Protein 1VBG (pdb70)

Organism: Zea mays (NCBI:txid4577)

InterPro domains:
  IPR000121 PEP-utilising enzyme, C-terminal [PF02896] (592-945)
  IPR002192 Pyruvate phosphate dikinase, AMP/ATP-binding [PF01326] (93-128)
  IPR002192 Pyruvate phosphate dikinase, AMP/ATP-binding [PF01326] (139-366)
  IPR002192 Pyruvate phosphate dikinase, AMP/ATP-binding [PF01326] (374-430)
  IPR008279 PEP-utilising enzyme, mobile domain [PF00391] (497-577)
  IPR010121 Pyruvate, phosphate dikinase [PIRSF000853] (74-945)
  IPR010121 Pyruvate, phosphate dikinase [PTHR22931] (71-945)
  IPR010121 Pyruvate, phosphate dikinase [TIGR01828] (74-945)
  IPR013815 ATP-grasp fold, subdomain 1 [G3DSA:3.30.1490.20] (77-317)
  IPR015813 Pyruvate/Phosphoenolpyruvate kinase-like domain superfamily [SSF51621] (593-945)
  IPR018274 PEP-utilising enzyme, active site [PS00370] (524-535)
  IPR023151 PEP-utilising enzyme, conserved site [PS00742] (837-855)
  IPR036637 Phosphohistidine domain superfamily [SSF52009] (461-585)
  IPR040442 Pyruvate kinase-like domain superfamily [G3DSA:3.20.20.60] (606-946)

Sequence (874 aa):
KKRVFHFGKGKSEGNKTMKELLGGKGANLAEMASIGLSVPPGFTVSTEACQQYQDAGCALPAGLWAEIVDGLQWVEEYMGATLGDPQRPLLLSVRSGAAVSMPGMMDTVLNLGLNDEVAAGLAAKSGERFAYDSFRRFLDMFGNVVMDIPRSLFEEKLEHMKESKGLKNDTDLTASDLKELVGQYKEVYLSAKGEPFPSDPKKQLELAVLAVFNSWESPRAKKYRSINQITGLRGTAVNVQCMVFGNMGNTSGTGVLFTRNPNTGEKKLYGEFLVNAQGEDVVAGIRTPEDLDAMKNLMPQAYDELVENCNILESHYKEMQDIEFTVQENRLWMLQCRTGKRTGKSAVKIAVDMVNEGLVEPRSAIKMVEPGHLDQLLHPQFENPSAYKDQVIATGLPASPGAAVGQVVFTAEDAEAWHSQGKAAILVRAETSPEDVGGMHAAVGILTERGGMTSHAAVVARGWGKCCVSGCSGIRVNDAEKLVTIGGHVLREGEWLSLNGSTGEVILGKQPLLSSPPPPAALLSSGGDLGTFMAWVDDVRKLKVLANADTPDDALTARNNGAQGIGLCRTEHMFFASDERIKAVRQMIMAPTLELRQQALDRLLPYQRSDFEGIFRAMDGLPVTIRLLDPPLHEFLPEGNIEDIVSELCAETGANQEDALARIEKLSEVNPMLGFRGCRLGISYPELTEMQARAIFEAAIAMTNQGVQVFPEIMVPLVGTPQELGHQVTLIRQVAEKVFANVGKTIGYKVGTMIEIPRAALVADEIAEQAEFFSFGTNDLTQMTFGYSRDDVGKFIPVYLAQGILQHDPFEVLDQRGVGELVKFATERGRKARPNLKVGICGEHGGEPSSVAFFAKAGLDYVSCSPFRVPIARLAAAQVLV

Solvent-accessible surface area: 37405 Å² total; per-residue (Å²): 110,159,23,4,20,27,4,0,84,49,110,34,41,5,64,114,105,44,43,64,51,2,0,32,106,1,3,56,22,3,27,6,0,68,41,21,0,1,1,2,0,0,1,1,0,0,0,22,0,1,28,67,6,41,126,55,62,63,47,53,16,99,45,0,70,66,42,0,45,100,4,3,47,66,2,24,83,66,50,59,14,67,16,28,34,48,167,42,39,4,6,2,5,0,74,11,14,7,35,87,91,21,41,28,32,17,58,45,0,82,16,0,0,0,17,76,120,0,0,53,17,3,19,88,102,12,7,24,162,35,0,28,23,7,1,15,107,5,0,26,75,0,0,44,37,22,16,114,0,71,137,72,53,0,84,113,58,21,62,53,19,8,86,103,74,66,43,105,56,58,89,87,28,71,32,74,36,10,106,106,0,6,31,44,3,57,92,5,0,92,102,48,94,66,98,88,12,20,65,77,10,80,95,0,0,49,43,0,0,36,15,0,0,65,12,15,74,23,91,164,0,98,118,68,40,93,120,79,101,58,92,70,31,115,1,0,0,0,4,1,28,5,33,12,9,0,18,26,22,109,47,0,0,20,12,56,1,27,6,1,22,12,78,63,0,87,117,128,36,97,28,74,1,7,27,38,8,37,47,86,25,62,137,55,69,105,106,117,35,96,79,14,69,18,0,98,109,58,0,71,70,0,34,86,39,0,48,108,3,3,82,53,0,14,55,63,61,82,24,0,8,11,2,78,2,4,0,27,80,81,125,0,9,1,73,83,24,124,83,2,139,25,43,0,82,0,0,4,53,0,0,2,24,0,28,112,76,64,40,17,97,47,120,37,0,0,99,19,0,101,35,48,20,0,26,73,53,25,19,79,52,13,88,79,62,82,71,6,73,146,74,39,24,18,95,9,66,49,1,1,43,0,5,2,21,0,37,0,0,8,38,4,117,38,0,78,50,53,116,85,136,74,125,31,0,0,0,0,74,30,88,9,46,84,138,13,54,35,0,0,80,10,1,57,0,0,0,1,18,144,34,30,89,114,24,56,1,0,73,32,0,93,35,60,13,34,5,0,0,0,22,1,107,41,8,189,42,50,71,98,116,82,30,0,36,0,43,71,83,74,2,140,75,20,73,92,0,0,0,12,0,56,67,0,40,0,0,63,26,117,23,85,69,43,92,131,91,173,76,48,26,60,51,53,0,14,58,42,0,54,115,32,23,168,6,120,0,14,0,14,4,22,53,54,105,33,0,90,44,0,86,125,22,27,6,59,0,1,1,1,0,64,0,8,80,5,5,74,67,46,106,110,39,29,86,0,2,26,50,14,13,9,16,106,70,131,132,77,67,88,104,5,1,67,83,2,11,63,36,0,66,68,19,0,36,7,0,3,128,16,1,52,29,39,44,1,5,0,19,5,15,15,4,1,22,42,84,1,16,12,132,58,54,74,117,88,21,20,71,69,0,29,92,34,36,66,20,79,68,71,79,0,71,50,92,15,110,109,32,71,60,142,99,59,46,83,21,85,31,3,1,73,2,5,47,63,75,45,41,12,2,70,15,3,0,105,0,0,0,34,0,0,3,36,3,34,99,128,64,16,109,12,99,1,24,0,0,0,0,5,0,6,37,20,132,37,0,13,76,1,7,72,17,0,91,81,14,2,111,127,6,17,78,123,68,68,84,96,22,58,47,82,0,0,0,6,0,2,20,36,124,0,0,104,25,0,48,76,0,0,120,66,0,44,3,0,0,0,5,1,44,38,0,0,19,41,51,59,66,21,35,88,143,72,10,53,166,66,10,82,78,69,71,91,128,64,103,25,108,100,31,3,2,88,33,6,36,86,189,26,0,0,85,36,0,85,65,0,4,101,91,0,60,160,47,62,109,106,2,82,0,0,0,5,16,84,2,0,2,37,34,48,0,0,24,21,0,21,164,22,35,11,47,22,0,0,1,25,15,57,90,0,4,2,0,22,0,6,1,0,42,36,86,45

Foldseek 3Di:
DPFKWKFAFCDIPAELPPCLWQNNVRRVRRHLNNLGAGAFIWMKGTLLQLLQCVVVVVHRDPPSLVVRVVGVVVSCVVQVADQQDLQRHWFKKKDKHFSDDFPLFQDIQTRQRDDDRNLVSCCVQLRLFVSLVSLLVNLLNLCCQLVVQDSCLLVVLVCVLCVVVPDDQCVPADSVSSVVSSVSSQVSCCVVVVDGDPNRSSVSVVSSQSSRSVSCPGPRRVCCCVVVPDDDRSGMMMIMGIDADQQRDQQKWKWKWKCADQEAQHRHTFIWIWGNHDPVCVVSVNGDTDTCVVCCVSQVLQVVSVNVSQCSCCLVVVAIKIFIWIGHRSHIHTDDIDHDHHALNSQLNNLLVCCVVVSDPLLVSLVSHALRRVLLLLAKDFDDPVVQVVQWQFFFALLFAHKFKFWEFAALVVLLVQLVVVGAYEHEYQADDLVSLNSLVSHQEYEHQDDHSPGPSSVSCNLQSGGYQYNTNQKDQDPPQQWMQHNNDIGHTGAMWMGGSRGSTIGHHGGHMDGRDCDPSNVVSLVSLLVQFQAAEAAAEAALVQLLLLVVLPHQEHPEHEPVVLQSNDPVSLLLLLLLLLPPDPVSVVVSLVVNLCSLLVRLLSNLQSNQPHAYEYEAWFFQSLVSFDDDDPVVSLVVSCVSHVDDSVSSSVSNVVSDDDDRLPDCGFLNVCLVVVSSLLSNLLSNLVSCVVNVVVVGHYAYEYEGEDDQDLVSLQSSLVSSVVSQVVNCVVVVHHDDYFYAYEPQALNCLVPLLSNLVRHLEYEYAQLNNVCNQVVNDPVPCVVCVVVCCVVVVDVDDCNQEPPCVTSVVSVLSSVVSSCVNPVNYAYEYEENLLLHLVSLLSCLVSDHNYYYGRSSSRSSSSSSSNSSSD

Radius of gyration: 34.54 Å; Cα contacts (8 Å, |Δi|>4): 1899; chains: 1; bounding box: 52×74×103 Å

Secondary structure (DSSP, 8-state):
--SEEEEETTEESS-TT-TTTTHHHHHHHHHHHHTT--PPPEEEE-HHHHHHHHHTTS-PPTTHHHHHHHHHHHHHHHHT-BTT-SSSB--EEEE---SS--TTPPPPEEEET--HHHHHHHHHHH-HHHHHHHHHHHHHHHHHHTS---HHHHHHHHHHHHHHHT-SSGGG--HHHHHHHHHHHHHHHHHHHSS-----HHHHHHHHHHHHHHHTT-HHHHHHHHTTT--------EEEEE---S-SSTT-EEEEEESS-TTT--SS-EEEEEESS-HHHHHHTS---EETHHHHHH-HHHHHHHHHHHHHHHHHH-S-EEEEEEEETTEEEEEEEEEPP--HHHHHHHHHHHHHTTSS-HHHHGGGS-HHHHHHTTS--BS-GGGGTTTEEEE-EEEE-SEEEEEEESSHHHHHHHHHTT--EEEEES---TTSHHHHHHSSEEEESS--TTSHHHHHHHHTT--EEE--TTEEEEGGGTEEEETTEEEETT-EEEEETTTTEEEES---B-PPP-S-HHHHHHHHHHHH--SEEEEE-SSHHHHHHHHHTT--SEEEEEHHHHHTT-HHHHHHHHHHHH-SSHHHHHHHHHHHHHHHHHHHHHHHHHTTTSEEEEEP--S-GGGGS--S-HHHHHHHHHHHH---HHHHHHHHHHH--S-GGGSS-THHHHHHSHHHHHHHHHHHHHHHHHHHTTT---EEEEEE-S--SHHHHHHHHHHHHHHHHHHHHHHT-----EEEEEE-SHHHHHTHHHHTTT-SEEEE-HHHHHHHHHT--TTTGGGTHHHHHHTTS-SS-TTTS--TTTHHHHHHHHHHHHHHHSTT-EEEEESGGGGSHHHHHHHHHTT-SEEEE-GGGHHHHHHHHHHTT-

CATH classification: 3.30.1490.20 (+5 more: 1.20.80.30, 3.30.470.20, 1.10.189.10)

GO terms:
  GO:0005737 cytoplasm (C, EXP)
  GO:0050242 pyruvate, phosphate dikinase activity (F, EXP)

Nearest PDB structures (foldseek):
  1vbg-assembly1_A-2  TM=1.001E+00  e=0.000E+00  Zea mays
  1vbh-assembly1_A-2  TM=9.942E-01  e=0.000E+00  Zea mays
  5jvj-assembly1_A  TM=9.453E-01  e=0.000E+00  Flaveria trinervia
  5jvl-assembly2_C  TM=8.495E-01  e=0.000E+00  Flaveria trinervia
  5jvl-assembly1_D  TM=8.069E-01  e=0.000E+00  Flaveria trinervia

Structure (mmCIF, N/CA/C/O backbone):
data_1VBG
#
_entry.id   1VBG
#
_cell.length_a   108.157
_cell.length_b   100.222
_cell.length_c   108.406
_cell.angle_alpha   90.00
_cell.angle_beta   96.53
_cell.angle_gamma   90.00
#
_symmetry.space_group_name_H-M   'C 1 2 1'
#
loop_
_entity.id
_entity.type
_entity.pdbx_description
1 polymer 'pyruvate,orthophosphate dikinase'
2 non-polymer 'MAGNESIUM ION'
3 non-polymer 'SULFATE ION'
4 water water
#
loop_
_atom_site.group_PDB
_atom_site.id
_atom_site.type_symbol
_atom_site.label_atom_id
_atom_site.label_alt_id
_atom_site.label_comp_id
_atom_site.label_asym_id
_atom_site.label_entity_id
_atom_site.label_seq_id
_atom_site.pdbx_PDB_ins_code
_atom_site.Cartn_x
_atom_site.Cartn_y
_atom_site.Cartn_z
_atom_site.occupancy
_atom_site.B_iso_or_equiv
_atom_site.auth_seq_id
_atom_site.auth_comp_id
_atom_site.auth_asym_id
_atom_site.auth_atom_id
_atom_site.pdbx_PDB_model_num
ATOM 1 N N . LYS A 1 3 ? 15.672 6.089 48.567 1.00 64.24 3 LYS A N 1
ATOM 2 C CA . LYS A 1 3 ? 14.716 7.167 48.957 1.00 63.33 3 LYS A CA 1
ATOM 3 C C . LYS A 1 3 ? 13.846 7.452 47.746 1.00 62.22 3 LYS A C 1
ATOM 4 O O . LYS A 1 3 ? 14.365 7.756 46.675 1.00 63.82 3 LYS A O 1
ATOM 10 N N . LYS A 1 4 ? 12.529 7.375 47.912 1.00 61.00 4 LYS A N 1
ATOM 11 C CA . LYS A 1 4 ? 11.632 7.596 46.787 1.00 58.70 4 LYS A CA 1
ATOM 12 C C . LYS A 1 4 ? 10.895 8.934 46.767 1.00 55.84 4 LYS A C 1
ATOM 13 O O . LYS A 1 4 ? 10.437 9.370 45.709 1.00 54.38 4 LYS A O 1
ATOM 19 N N . ARG A 1 5 ? 10.773 9.588 47.916 1.00 52.94 5 ARG A N 1
ATOM 20 C CA . ARG A 1 5 ? 10.085 10.874 47.953 1.00 52.02 5 ARG A CA 1
ATOM 21 C C . ARG A 1 5 ? 10.942 11.980 48.577 1.00 51.03 5 ARG A C 1
ATOM 22 O O . ARG A 1 5 ? 10.612 13.160 48.470 1.00 49.99 5 ARG A O 1
ATOM 30 N N . VAL A 1 6 ? 12.042 11.588 49.218 1.00 50.71 6 VAL A N 1
ATOM 31 C CA . VAL A 1 6 ? 12.972 12.525 49.863 1.00 50.92 6 VAL A CA 1
ATOM 32 C C . VAL A 1 6 ? 14.400 12.115 49.523 1.00 51.16 6 VAL A C 1
ATOM 33 O O . VAL A 1 6 ? 14.797 10.976 49.769 1.00 50.80 6 VAL A O 1
ATOM 37 N N . PHE A 1 7 ? 15.174 13.050 48.978 1.00 51.19 7 PHE A N 1
ATOM 38 C CA . PHE A 1 7 ? 16.551 12.772 48.579 1.00 50.84 7 PHE A CA 1
ATOM 39 C C . PHE A 1 7 ? 17.533 13.744 49.223 1.00 51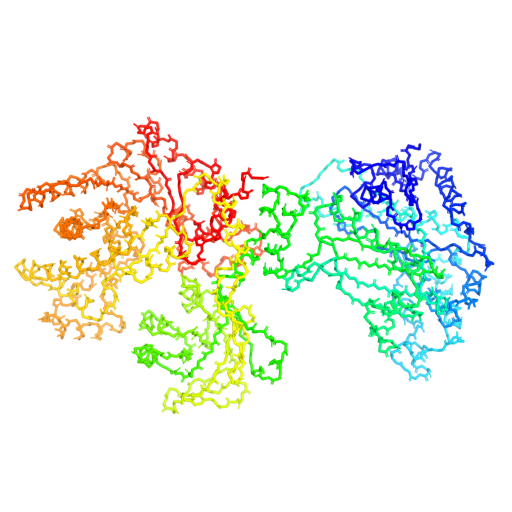.97 7 PHE A C 1
ATOM 40 O O . PHE A 1 7 ? 17.478 14.949 48.961 1.00 52.57 7 PHE A O 1
ATOM 48 N N . HIS A 1 8 ? 18.443 13.233 50.046 1.00 51.16 8 HIS A N 1
ATOM 49 C CA . HIS A 1 8 ? 19.406 14.117 50.685 1.00 51.62 8 HIS A CA 1
ATOM 50 C C . HIS A 1 8 ? 20.594 14.389 49.766 1.00 50.55 8 HIS A C 1
ATOM 51 O O . HIS A 1 8 ? 20.721 13.784 48.699 1.00 49.94 8 HIS A O 1
ATOM 58 N N . PHE A 1 9 ? 21.453 15.314 50.175 1.00 50.31 9 PHE A N 1
ATOM 59 C CA . PHE A 1 9 ? 22.621 15.673 49.384 1.00 46.34 9 PHE A CA 1
ATOM 60 C C . PHE A 1 9 ? 23.623 16.436 50.232 1.00 46.81 9 PHE A C 1
ATOM 61 O O . PHE A 1 9 ? 23.253 17.108 51.195 1.00 46.46 9 PHE A O 1
ATOM 69 N N . GLY A 1 10 ? 24.893 16.315 49.861 1.00 46.46 10 GLY A N 1
ATOM 70 C CA . GLY A 1 10 ? 25.967 16.979 50.569 1.00 45.11 10 GLY A CA 1
ATOM 71 C C . GLY A 1 10 ? 27.222 16.893 49.725 1.00 47.02 10 GLY A C 1
ATOM 72 O O . GLY A 1 10 ? 27.188 16.354 48.622 1.00 44.40 10 GLY A O 1
ATOM 73 N N . LYS A 1 11 ? 28.328 17.421 50.239 1.00 48.61 11 LYS A N 1
ATOM 74 C CA . LYS A 1 11 ? 29.602 17.408 49.525 1.00 51.70 11 LYS A CA 1
ATOM 75 C C . LYS A 1 11 ? 30.034 15.992 49.139 1.00 53.78 11 LYS A C 1
ATOM 76 O O . LYS A 1 11 ? 30.508 15.222 49.979 1.00 57.21 11 LYS A O 1
ATOM 82 N N . GLY A 1 12 ? 29.862 15.653 47.866 1.00 54.53 12 GLY A N 1
ATOM 83 C CA . GLY A 1 12 ? 30.246 14.337 47.386 1.00 56.44 12 GLY A CA 1
ATOM 84 C C . GLY A 1 12 ? 29.195 13.265 47.613 1.00 59.56 12 GLY A C 1
ATOM 85 O O . GLY A 1 12 ? 29.442 12.081 47.366 1.00 60.34 12 GLY A O 1
ATOM 86 N N . LYS A 1 13 ? 28.019 13.676 48.082 1.00 60.40 13 LYS A N 1
ATOM 87 C CA . LYS A 1 13 ? 26.934 12.739 48.350 1.00 59.85 13 LYS A CA 1
ATOM 88 C C . LYS A 1 13 ? 25.579 13.282 47.903 1.00 59.53 13 LYS A C 1
ATOM 89 O O . LYS A 1 13 ? 25.239 14.432 48.178 1.00 60.08 13 LYS A O 1
ATOM 95 N N . SER A 1 14 ? 24.808 12.454 47.206 1.00 60.14 14 SER A N 1
ATOM 96 C CA . SER A 1 14 ? 23.479 12.852 46.754 1.00 60.08 14 SER A CA 1
ATOM 97 C C . SER A 1 14 ? 22.695 11.626 46.316 1.00 60.30 14 SER A C 1
ATOM 98 O O . SER A 1 14 ? 23.242 10.720 45.692 1.00 61.00 14 SER A O 1
ATOM 101 N N . GLU A 1 15 ? 21.409 11.596 46.641 1.00 60.85 15 GLU A N 1
ATOM 102 C CA . GLU A 1 15 ? 20.586 10.460 46.261 1.00 62.87 15 GLU A CA 1
ATOM 103 C C . GLU A 1 15 ? 20.074 10.634 44.844 1.00 60.08 15 GLU A C 1
ATOM 104 O O . GLU A 1 15 ? 19.920 9.659 44.108 1.00 59.41 15 GLU A O 1
ATOM 106 N N . GLY A 1 16 ? 19.806 11.880 44.468 1.00 58.16 16 GLY A N 1
ATOM 107 C CA . GLY A 1 16 ? 19.322 12.148 43.128 1.00 55.18 16 GLY A CA 1
ATOM 108 C C . GLY A 1 16 ? 20.464 12.599 42.240 1.00 53.61 16 GLY A C 1
ATOM 109 O O . GLY A 1 16 ? 21.594 12.762 42.713 1.00 52.28 16 GLY A O 1
ATOM 110 N N . ASN A 1 17 ? 20.177 12.804 40.958 1.00 53.11 17 ASN A N 1
ATOM 111 C CA . ASN A 1 17 ? 21.189 13.248 40.010 1.00 53.99 17 ASN A CA 1
ATOM 112 C C . ASN A 1 17 ? 20.674 14.393 39.133 1.00 53.48 17 ASN A C 1
ATOM 113 O O . ASN A 1 17 ? 19.485 14.720 39.145 1.00 54.51 17 ASN A O 1
ATOM 118 N N . LYS A 1 18 ? 21.582 14.991 38.370 1.00 53.69 18 LYS A N 1
ATOM 119 C CA . LYS A 1 18 ? 21.268 16.122 37.498 1.00 53.37 18 LYS A CA 1
ATOM 120 C C . LYS A 1 18 ? 20.126 15.943 36.497 1.00 54.03 18 LYS A C 1
ATOM 121 O O . LYS A 1 18 ? 19.560 16.932 36.033 1.00 52.61 18 LYS A O 1
ATOM 127 N N . THR A 1 19 ? 19.783 14.700 36.164 1.00 54.81 19 THR A N 1
ATOM 128 C CA . THR A 1 19 ? 18.726 14.442 35.180 1.00 53.74 19 THR A CA 1
ATOM 129 C C . THR A 1 19 ? 17.294 14.339 35.720 1.00 55.95 19 THR A C 1
ATOM 130 O O . THR A 1 19 ? 16.349 14.169 34.945 1.00 57.16 19 THR A O 1
ATOM 134 N N . MET A 1 20 ? 17.122 14.442 37.034 1.00 54.56 20 MET A N 1
ATOM 135 C CA . MET A 1 20 ? 15.791 14.327 37.618 1.00 54.45 20 MET A CA 1
ATOM 136 C C . MET A 1 20 ? 15.072 15.657 37.809 1.00 55.71 20 MET A C 1
ATOM 137 O O . MET A 1 20 ? 14.601 15.964 38.905 1.00 56.37 20 MET A O 1
ATOM 142 N N . LYS A 1 21 ? 14.972 16.433 36.733 1.00 56.84 21 LYS A N 1
ATOM 143 C CA . LYS A 1 21 ? 14.316 17.738 36.776 1.00 58.18 21 LYS A CA 1
ATOM 144 C C . LYS A 1 21 ? 12.824 17.604 37.065 1.00 57.47 21 LYS A C 1
ATOM 145 O O . LYS A 1 21 ? 12.214 18.486 37.674 1.00 55.53 21 LYS A O 1
ATOM 147 N N . GLU A 1 22 ? 12.248 16.493 36.621 1.00 58.65 22 GLU A N 1
ATOM 148 C CA . GLU A 1 22 ? 10.830 16.216 36.818 1.00 60.54 22 GLU A CA 1
ATOM 149 C C . GLU A 1 22 ? 10.472 16.028 38.290 1.00 59.08 22 GLU A C 1
ATOM 150 O O . GLU A 1 22 ? 9.588 16.710 38.809 1.00 57.23 22 GLU A O 1
ATOM 153 N N . LEU A 1 23 ? 11.158 15.098 38.950 1.00 55.85 23 LEU A N 1
ATOM 154 C CA . LEU A 1 23 ? 10.908 14.803 40.355 1.00 56.66 23 LEU A CA 1
ATOM 155 C C . LEU A 1 23 ? 11.501 15.818 41.320 1.00 57.16 23 LEU A C 1
ATOM 156 O O . LEU A 1 23 ? 10.783 16.424 42.116 1.00 56.89 23 LEU A O 1
ATOM 161 N N . LEU A 1 24 ? 12.819 15.986 41.250 1.00 57.31 24 LEU A N 1
ATOM 162 C CA . LEU A 1 24 ? 13.536 16.904 42.131 1.00 57.11 24 LEU A CA 1
ATOM 163 C C . LEU A 1 24 ? 13.302 18.375 41.782 1.00 57.24 24 LEU A C 1
ATOM 164 O O . LEU A 1 24 ? 13.436 19.254 42.634 1.00 59.11 24 LEU A O 1
ATOM 169 N N . GLY A 1 25 ? 12.942 18.641 40.533 1.00 58.11 25 GLY A N 1
ATOM 170 C CA . GLY A 1 25 ? 12.727 20.016 40.122 1.00 54.85 25 GLY A CA 1
ATOM 171 C C . GLY A 1 25 ? 14.053 20.591 39.673 1.00 53.94 25 GLY A C 1
ATOM 172 O O . GLY A 1 25 ? 15.108 20.023 39.965 1.00 54.48 25 GLY A O 1
ATOM 173 N N . GLY A 1 26 ? 14.004 21.715 38.965 1.00 52.55 26 GLY A N 1
ATOM 174 C CA . GLY A 1 26 ? 15.224 22.336 38.476 1.00 50.63 26 GLY A CA 1
ATOM 175 C C . GLY A 1 26 ? 16.266 22.569 39.554 1.00 51.06 26 GLY A C 1
ATOM 176 O O . GLY A 1 26 ? 17.410 22.120 39.441 1.00 48.95 26 GLY A O 1
ATOM 177 N N . LYS A 1 27 ? 15.863 23.269 40.610 1.00 51.37 27 LYS A N 1
ATOM 178 C CA . LYS A 1 27 ? 16.754 23.581 41.722 1.00 51.09 27 LYS A CA 1
ATOM 179 C C . LYS A 1 27 ? 17.208 22.309 42.446 1.00 49.38 27 LYS A C 1
ATOM 180 O O . LYS A 1 27 ? 18.390 22.146 42.759 1.00 49.94 27 LYS A O 1
ATOM 186 N N . GLY A 1 28 ? 16.266 21.408 42.700 1.00 47.00 28 GLY A N 1
ATOM 187 C CA . GLY A 1 28 ? 16.602 20.165 43.369 1.00 45.30 28 GLY A CA 1
ATOM 188 C C . GLY A 1 28 ? 17.577 19.322 42.568 1.00 43.49 28 GLY A C 1
ATOM 189 O O . GLY A 1 28 ? 18.513 18.759 43.128 1.00 41.98 28 GLY A O 1
ATOM 190 N N . ALA A 1 29 ? 17.363 19.230 41.257 1.00 41.94 29 ALA A N 1
ATOM 191 C CA . ALA A 1 29 ? 18.250 18.444 40.396 1.00 43.15 29 ALA A CA 1
ATOM 192 C C . ALA A 1 29 ? 19.645 19.078 40.323 1.00 42.29 29 ALA A C 1
ATOM 193 O O . ALA A 1 29 ? 20.662 18.371 40.339 1.00 39.91 29 ALA A O 1
ATOM 195 N N . ASN A 1 30 ? 19.693 20.407 40.253 1.00 41.99 30 ASN A N 1
ATOM 196 C CA . ASN A 1 30 ? 20.976 21.104 40.197 1.00 44.37 30 ASN A CA 1
ATOM 197 C C . ASN A 1 30 ? 21.763 20.955 41.506 1.00 42.03 30 ASN A C 1
ATOM 198 O O . ASN A 1 30 ? 22.998 20.911 41.493 1.00 39.70 30 ASN A O 1
ATOM 203 N N . LEU A 1 31 ? 21.048 20.891 42.629 1.00 42.53 31 LEU A N 1
ATOM 204 C CA . LEU A 1 31 ? 21.683 20.713 43.931 1.00 42.63 31 LEU A CA 1
ATOM 205 C C . LEU A 1 31 ? 22.345 19.334 43.936 1.00 42.55 31 LEU A C 1
ATOM 206 O O . LEU A 1 31 ? 23.505 19.188 44.333 1.00 45.39 31 LEU A O 1
ATOM 211 N N . ALA A 1 32 ? 21.601 18.329 43.481 1.00 41.07 32 ALA A N 1
ATOM 212 C CA . ALA A 1 32 ? 22.108 16.962 43.408 1.00 38.79 32 ALA A CA 1
ATOM 213 C C . ALA A 1 32 ? 23.357 16.954 42.541 1.00 40.79 32 ALA A C 1
ATOM 214 O O . ALA A 1 32 ? 24.354 16.297 42.868 1.00 42.76 32 ALA A O 1
ATOM 216 N N . GLU A 1 33 ? 23.293 17.695 41.434 1.00 40.32 33 GLU A N 1
ATOM 217 C CA . GLU A 1 33 ? 24.409 17.780 40.500 1.00 39.05 33 GLU A CA 1
ATOM 218 C C . GLU A 1 33 ? 25.596 18.453 41.163 1.00 36.49 33 GLU A C 1
ATOM 219 O O . GLU A 1 33 ? 26.723 17.965 41.085 1.00 36.64 33 GLU A O 1
ATOM 225 N N . MET A 1 34 ? 25.344 19.569 41.835 1.00 37.74 34 MET A N 1
ATOM 226 C CA . MET A 1 34 ? 26.424 20.278 42.493 1.00 39.15 34 MET A CA 1
ATOM 227 C C . MET A 1 34 ? 27.096 19.391 43.534 1.00 41.28 34 MET A C 1
ATOM 228 O O . MET A 1 34 ? 28.324 19.310 43.604 1.00 42.35 34 MET A O 1
ATOM 233 N N . ALA A 1 35 ? 26.280 18.724 44.342 1.00 41.81 35 ALA A N 1
ATOM 234 C CA . ALA A 1 35 ? 26.790 17.858 45.394 1.00 45.58 35 ALA A CA 1
ATOM 235 C C . ALA A 1 35 ? 27.500 16.639 44.817 1.00 47.45 35 ALA A C 1
ATOM 236 O O . ALA A 1 35 ? 28.511 16.172 45.351 1.00 44.36 35 ALA A O 1
ATOM 238 N N . SER A 1 36 ? 26.971 16.146 43.706 1.00 49.69 36 SER A N 1
ATOM 239 C CA . SER A 1 36 ? 27.513 14.966 43.051 1.00 51.15 36 SER A CA 1
ATOM 240 C C . SER A 1 36 ? 28.915 15.130 42.473 1.00 49.62 36 SER A C 1
ATOM 241 O O . SER A 1 36 ? 29.622 14.143 42.305 1.00 52.74 36 SER A O 1
ATOM 244 N N . ILE A 1 37 ? 29.315 16.363 42.166 1.00 49.12 37 ILE A N 1
ATOM 245 C CA . ILE A 1 37 ? 30.639 16.612 41.598 1.00 45.90 37 ILE A CA 1
ATOM 246 C C . ILE A 1 37 ? 31.678 17.006 42.638 1.00 44.14 37 ILE A C 1
ATOM 247 O O . ILE A 1 37 ? 32.825 17.288 42.294 1.00 45.63 37 ILE A O 1
ATOM 252 N N . GLY A 1 38 ? 31.278 17.047 43.903 1.00 42.46 38 GLY A N 1
ATOM 253 C CA . GLY A 1 38 ? 32.230 17.382 44.947 1.00 42.12 38 GLY A CA 1
ATOM 254 C C . GLY A 1 38 ? 32.217 18.801 45.469 1.00 41.61 38 GLY A C 1
ATOM 255 O O . GLY A 1 38 ? 33.153 19.214 46.155 1.00 45.59 38 GLY A O 1
ATOM 256 N N . LEU A 1 39 ? 31.172 19.560 45.164 1.00 42.72 39 LEU A N 1
ATOM 257 C CA . LEU A 1 39 ? 31.107 20.937 45.639 1.00 41.81 39 LEU A CA 1
ATOM 258 C C . LEU A 1 39 ? 30.732 20.988 47.120 1.00 41.09 39 LEU A C 1
ATOM 259 O O . LEU A 1 39 ? 29.931 20.189 47.600 1.00 42.18 39 LEU A O 1
ATOM 264 N N . SER A 1 40 ? 31.321 21.941 47.832 1.00 40.70 40 SER A N 1
ATOM 265 C CA . SER A 1 40 ? 31.095 22.115 49.256 1.00 36.12 40 SER A CA 1
ATOM 266 C C . SER A 1 40 ? 29.766 22.785 49.575 1.00 34.80 40 SER A C 1
ATOM 267 O O . SER A 1 40 ? 29.731 23.855 50.198 1.00 34.62 40 SER A O 1
ATOM 270 N N . VAL A 1 41 ? 28.675 22.152 49.159 1.00 34.45 41 VAL A N 1
ATOM 271 C CA . VAL A 1 41 ? 27.352 22.703 49.412 1.00 38.19 41 VAL A CA 1
ATOM 272 C C . VAL A 1 41 ? 26.812 22.246 50.764 1.00 42.13 41 VAL A C 1
ATOM 273 O O . VAL A 1 41 ? 26.951 21.080 51.140 1.00 44.28 41 VAL A O 1
ATOM 277 N N . PRO A 1 42 ? 26.202 23.165 51.527 1.00 41.81 42 PRO A N 1
ATOM 278 C CA . PRO A 1 42 ? 25.661 22.757 52.827 1.00 41.73 42 PRO A CA 1
ATOM 279 C C . PRO A 1 42 ? 24.691 21.599 52.602 1.00 40.64 42 PRO A C 1
ATOM 280 O O . PRO A 1 42 ? 23.989 21.569 51.598 1.00 43.68 42 PRO A O 1
ATOM 284 N N . PRO A 1 43 ? 24.654 20.622 53.523 1.00 41.67 43 PRO A N 1
ATOM 285 C CA . PRO A 1 43 ? 23.760 19.463 53.406 1.00 40.55 43 PRO A CA 1
ATOM 286 C C . PRO A 1 43 ? 22.271 19.780 53.518 1.00 40.05 43 PRO A C 1
ATOM 287 O O . PRO A 1 43 ? 21.870 20.723 54.202 1.00 43.29 43 PRO A O 1
ATOM 291 N N . GLY A 1 44 ? 21.461 18.976 52.836 1.00 39.10 44 GLY A N 1
ATOM 292 C CA . GLY A 1 44 ? 20.021 19.155 52.855 1.00 38.54 44 GLY A CA 1
ATOM 293 C C . GLY A 1 44 ? 19.345 17.989 52.166 1.00 40.93 44 GLY A C 1
ATOM 294 O O . GLY A 1 44 ? 19.938 16.920 52.013 1.00 42.88 44 GLY A O 1
ATOM 295 N N . PHE A 1 45 ? 18.098 18.175 51.754 1.00 41.17 45 PHE A N 1
ATOM 296 C CA . PHE A 1 45 ? 17.383 17.114 51.055 1.00 44.00 45 PHE A CA 1
ATOM 297 C C . PHE A 1 45 ? 16.238 17.706 50.246 1.00 44.54 45 PHE A C 1
ATOM 298 O O . PHE A 1 45 ? 15.821 18.836 50.495 1.00 48.01 45 PHE A O 1
ATOM 306 N N . THR A 1 46 ? 15.738 16.944 49.281 1.00 43.86 46 THR A N 1
ATOM 307 C CA . THR A 1 46 ? 14.642 17.398 48.430 1.00 47.60 46 THR A CA 1
ATOM 308 C C . THR A 1 46 ? 13.444 16.439 48.478 1.00 49.11 46 THR A C 1
ATOM 309 O O . THR A 1 46 ? 13.611 15.216 48.385 1.00 51.36 46 THR A O 1
ATOM 313 N N . VAL A 1 47 ? 12.245 17.001 48.632 1.00 47.43 47 VAL A N 1
ATOM 314 C CA . VAL A 1 47 ? 11.020 16.212 48.653 1.00 49.32 47 VAL A CA 1
ATOM 315 C C . VAL A 1 47 ? 10.406 16.334 47.255 1.00 51.97 47 VAL A C 1
ATOM 316 O O . VAL A 1 47 ? 9.964 17.414 46.847 1.00 55.09 47 VAL A O 1
ATOM 320 N N . SER A 1 48 ? 10.404 15.214 46.535 1.00 51.61 48 SER A N 1
ATOM 321 C CA . SER A 1 48 ? 9.910 15.123 45.165 1.00 51.78 48 SER A CA 1
ATOM 322 C C . SER A 1 48 ? 8.604 15.841 44.845 1.00 52.60 48 SER A C 1
ATOM 323 O O . SER A 1 48 ? 7.788 16.115 45.727 1.00 53.70 48 SER A O 1
ATOM 326 N N . THR A 1 49 ? 8.426 16.135 43.558 1.00 53.23 49 THR A N 1
ATOM 327 C CA . THR A 1 49 ? 7.231 16.797 43.046 1.00 53.44 49 THR A CA 1
ATOM 328 C C . THR A 1 49 ? 6.079 15.798 43.088 1.00 54.68 49 THR A C 1
ATOM 329 O O . THR A 1 49 ? 4.910 16.188 43.046 1.00 51.92 49 THR A O 1
ATOM 333 N N . GLU A 1 50 ? 6.429 14.512 43.148 1.00 56.81 50 GLU A N 1
ATOM 334 C CA . GLU A 1 50 ? 5.442 13.439 43.202 1.00 60.67 50 GLU A CA 1
ATOM 335 C C . GLU A 1 50 ? 4.787 13.478 44.586 1.00 59.18 50 GLU A C 1
ATOM 336 O O . GLU A 1 50 ? 3.600 13.183 44.734 1.00 59.85 50 GLU A O 1
ATOM 338 N N . ALA A 1 51 ? 5.568 13.857 45.595 1.00 57.57 51 ALA A N 1
ATOM 339 C CA . ALA A 1 51 ? 5.057 13.972 46.955 1.00 56.53 51 ALA A CA 1
ATOM 340 C C . ALA A 1 51 ? 4.005 15.093 46.995 1.00 55.75 51 ALA A C 1
ATOM 341 O O . ALA A 1 51 ? 3.012 15.001 47.721 1.00 58.32 51 ALA A O 1
ATOM 343 N N . CYS A 1 52 ? 4.228 16.143 46.206 1.00 53.10 52 CYS A N 1
ATOM 344 C CA . CYS A 1 52 ? 3.299 17.271 46.139 1.00 54.55 52 CYS A CA 1
ATOM 345 C C . CYS A 1 52 ? 1.985 16.837 45.491 1.00 55.32 52 CYS A C 1
ATOM 346 O O . CYS A 1 52 ? 0.908 17.184 45.968 1.00 56.43 52 CYS A O 1
ATOM 349 N N . GLN A 1 53 ? 2.084 16.077 44.403 1.00 57.03 53 GLN A N 1
ATOM 350 C CA . GLN A 1 53 ? 0.910 15.586 43.690 1.00 60.93 53 GLN A CA 1
ATOM 351 C C . GLN A 1 53 ? 0.078 14.676 44.597 1.00 60.46 53 GLN A C 1
ATOM 352 O O . GLN A 1 53 ? -1.146 14.797 44.653 1.00 61.57 53 GLN A O 1
ATOM 354 N N . GLN A 1 54 ? 0.746 13.761 45.294 1.00 59.52 54 GLN A N 1
ATOM 355 C CA . GLN A 1 54 ? 0.067 12.851 46.216 1.00 59.49 54 GLN A CA 1
ATOM 356 C C . GLN A 1 54 ? -0.645 13.682 47.277 1.00 59.10 54 GLN A C 1
ATOM 357 O O . GLN A 1 54 ? -1.761 13.364 47.702 1.00 60.47 54 GLN A O 1
ATOM 363 N N . TYR A 1 55 ? 0.032 14.743 47.703 1.00 57.29 55 TYR A N 1
ATOM 364 C CA . TYR A 1 55 ? -0.484 15.653 48.709 1.00 56.48 55 TYR A CA 1
ATOM 365 C C . TYR A 1 55 ? -1.794 16.278 48.243 1.00 57.04 55 TYR A C 1
ATOM 366 O O . TYR A 1 55 ? -2.814 16.193 48.928 1.00 56.58 55 TYR A O 1
ATOM 375 N N . GLN A 1 56 ? -1.757 16.898 47.067 1.00 58.83 56 GLN A N 1
ATOM 376 C CA . GLN A 1 56 ? -2.929 17.565 46.502 1.00 63.20 56 GLN A CA 1
ATOM 377 C C . GLN A 1 56 ? -4.111 16.617 46.306 1.00 63.51 56 GLN A C 1
ATOM 378 O O . GLN A 1 56 ? -5.255 16.980 46.586 1.00 63.31 56 GLN A O 1
ATOM 384 N N . ASP A 1 57 ? -3.833 15.408 45.825 1.00 63.80 57 ASP A N 1
ATOM 385 C CA . ASP A 1 57 ? -4.885 14.426 45.589 1.00 64.39 57 ASP A CA 1
ATOM 386 C C . ASP A 1 57 ? -5.509 13.940 46.886 1.00 64.27 57 ASP A C 1
ATOM 387 O O . ASP A 1 57 ? -6.720 13.724 46.951 1.00 65.36 57 ASP A O 1
ATOM 392 N N . ALA A 1 58 ? -4.685 13.761 47.914 1.00 62.06 58 ALA A N 1
ATOM 393 C CA . ALA A 1 58 ? -5.181 13.293 49.201 1.00 62.42 58 ALA A CA 1
ATOM 394 C C . ALA A 1 58 ? -5.898 14.417 49.945 1.00 64.15 58 ALA A C 1
ATOM 395 O O . ALA A 1 58 ? -5.960 14.418 51.177 1.00 63.68 58 ALA A O 1
ATOM 397 N N . GLY A 1 59 ? -6.436 15.371 49.186 1.00 66.41 59 GLY A N 1
ATOM 398 C CA . GLY A 1 59 ? -7.149 16.494 49.773 1.00 69.07 59 GLY A CA 1
ATOM 399 C C . GLY A 1 59 ? -6.220 17.444 50.502 1.00 70.75 59 GLY A C 1
ATOM 400 O O . GLY A 1 59 ? -6.507 17.876 51.625 1.00 70.41 59 GLY A O 1
ATOM 401 N N . CYS A 1 60 ? -5.106 17.773 49.854 1.00 70.78 60 CYS A N 1
ATOM 402 C CA . CYS A 1 60 ? -4.104 18.661 50.433 1.00 70.09 60 CYS A CA 1
ATOM 403 C C . CYS A 1 60 ? -3.681 18.176 51.816 1.00 69.47 60 CYS A C 1
ATOM 404 O O . CYS A 1 60 ? -3.486 18.969 52.739 1.00 72.51 60 CYS A O 1
ATOM 407 N N . ALA A 1 61 ? -3.551 16.862 51.950 1.00 67.87 61 ALA A N 1
ATOM 408 C CA . ALA A 1 61 ? -3.139 16.252 53.205 1.00 67.89 61 ALA A CA 1
ATOM 409 C C . ALA A 1 61 ? -1.801 15.556 52.974 1.00 67.70 61 ALA A C 1
ATOM 410 O O . ALA A 1 61 ? -1.488 15.150 51.852 1.00 69.65 61 ALA A O 1
ATOM 412 N N . LEU A 1 62 ? -1.008 15.419 54.028 1.00 65.74 62 LEU A N 1
ATOM 413 C CA . LEU A 1 62 ? 0.290 14.775 53.897 1.00 64.97 62 LEU A CA 1
ATOM 414 C C . LEU A 1 62 ? 0.111 13.266 53.696 1.00 64.30 62 LEU A C 1
ATOM 415 O O . LEU A 1 62 ? -0.419 12.568 54.563 1.00 65.46 62 LEU A O 1
ATOM 420 N N . PRO A 1 63 ? 0.534 12.750 52.532 1.00 64.03 63 PRO A N 1
ATOM 421 C CA . PRO A 1 63 ? 0.410 11.318 52.235 1.00 64.45 63 PRO A CA 1
ATOM 422 C C . PRO A 1 63 ? 1.169 10.407 53.212 1.00 64.68 63 PRO A C 1
ATOM 423 O O . PRO A 1 63 ? 2.174 10.806 53.810 1.00 62.98 63 PRO A O 1
ATOM 427 N N . ALA A 1 64 ? 0.673 9.181 53.361 1.00 64.06 64 ALA A N 1
ATOM 428 C CA . ALA A 1 64 ? 1.260 8.196 54.267 1.00 63.52 64 ALA A CA 1
ATOM 429 C C . ALA A 1 64 ? 2.747 7.922 54.039 1.00 63.03 64 ALA A C 1
A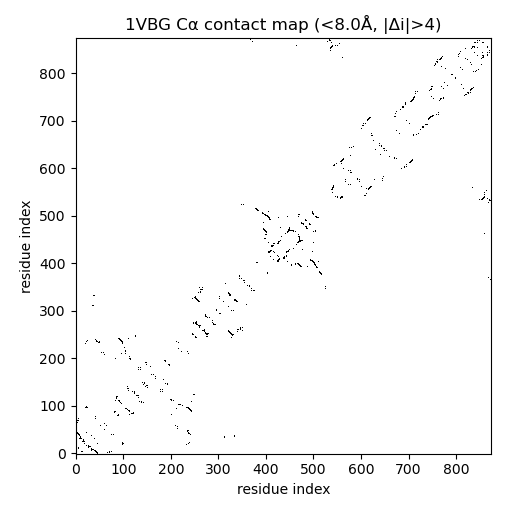TOM 430 O O . ALA A 1 64 ? 3.187 7.736 52.903 1.00 63.75 64 ALA A O 1
ATOM 432 N N . GLY A 1 65 ? 3.507 7.897 55.132 1.00 60.76 65 GLY A N 1
ATOM 433 C CA . GLY A 1 65 ? 4.931 7.619 55.059 1.00 59.90 65 GLY A CA 1
ATOM 434 C C . GLY A 1 65 ? 5.854 8.783 54.735 1.00 60.75 65 GLY A C 1
ATOM 435 O O . GLY A 1 65 ? 7.030 8.772 55.111 1.00 60.76 65 GLY A O 1
ATOM 436 N N . LEU A 1 66 ? 5.338 9.794 54.047 1.00 58.61 66 LEU A N 1
ATOM 437 C CA . LEU A 1 66 ? 6.174 10.925 53.678 1.00 57.65 66 LEU A CA 1
ATOM 438 C C . LEU A 1 66 ? 6.911 11.528 54.877 1.00 56.72 66 LEU A C 1
ATOM 439 O O . LEU A 1 66 ? 8.144 11.587 54.888 1.00 57.50 66 LEU A O 1
ATOM 444 N N . TRP A 1 67 ? 6.163 11.957 55.890 1.00 57.74 67 TRP A N 1
ATOM 445 C CA . TRP A 1 67 ? 6.775 12.568 57.064 1.00 58.20 67 TRP A CA 1
ATOM 446 C C . TRP A 1 67 ? 7.905 11.719 57.628 1.00 56.68 67 TRP A C 1
ATOM 447 O O . TRP A 1 67 ? 8.931 12.246 58.055 1.00 57.18 67 TRP A O 1
ATOM 458 N N . ALA A 1 68 ? 7.711 10.403 57.628 1.00 57.15 68 ALA A N 1
ATOM 459 C CA . ALA A 1 68 ? 8.720 9.488 58.138 1.00 56.59 68 ALA A CA 1
ATOM 460 C C . ALA A 1 68 ? 10.020 9.690 57.368 1.00 56.59 68 ALA A C 1
ATOM 461 O O . ALA A 1 68 ? 11.102 9.675 57.959 1.00 59.56 68 ALA A O 1
ATOM 463 N N . GLU A 1 69 ? 9.906 9.894 56.054 1.00 57.49 69 GLU A N 1
ATOM 464 C CA . GLU A 1 69 ? 11.075 10.110 55.192 1.00 58.03 69 GLU A CA 1
ATOM 465 C C . GLU A 1 69 ? 11.743 11.464 55.438 1.00 55.69 69 GLU A C 1
ATOM 466 O O . GLU A 1 69 ? 12.975 11.571 55.464 1.00 53.85 69 GLU A O 1
ATOM 472 N N . ILE A 1 70 ? 10.922 12.497 55.606 1.00 54.56 70 ILE A N 1
ATOM 473 C CA . ILE A 1 70 ? 11.430 13.838 55.863 1.00 53.96 70 ILE A CA 1
ATOM 474 C C . ILE A 1 70 ? 12.285 13.839 57.129 1.00 54.10 70 ILE A C 1
ATOM 475 O O . ILE A 1 70 ? 13.342 14.483 57.177 1.00 52.95 70 ILE A O 1
ATOM 480 N N . VAL A 1 71 ? 11.823 13.110 58.145 1.00 53.31 71 VAL A N 1
ATOM 481 C CA . VAL A 1 71 ? 12.537 12.995 59.417 1.00 54.13 71 VAL A CA 1
ATOM 482 C C . VAL A 1 71 ? 13.824 12.210 59.184 1.00 54.82 71 VAL A C 1
ATOM 483 O O . VAL A 1 71 ? 14.869 12.500 59.771 1.00 55.38 71 VAL A O 1
ATOM 487 N N . ASP A 1 72 ? 13.737 11.217 58.310 1.00 54.63 72 ASP A N 1
ATOM 488 C CA . ASP A 1 72 ? 14.886 10.393 57.972 1.00 56.98 72 ASP A CA 1
ATOM 489 C C . ASP A 1 72 ? 15.961 11.273 57.341 1.00 57.11 72 ASP A C 1
ATOM 490 O O . ASP A 1 72 ? 17.150 11.161 57.662 1.00 57.95 72 ASP A O 1
ATOM 495 N N . GLY A 1 73 ? 15.521 12.158 56.448 1.00 57.63 73 GLY A N 1
ATOM 496 C CA . GLY A 1 73 ? 16.426 13.067 55.763 1.00 54.92 73 GLY A CA 1
ATOM 497 C C . GLY A 1 73 ? 17.089 14.110 56.643 1.00 54.37 73 GLY A C 1
ATOM 498 O O . GLY A 1 73 ? 18.273 14.397 56.478 1.00 50.80 73 GLY A O 1
ATOM 499 N N . LEU A 1 74 ? 16.341 14.694 57.575 1.00 56.18 74 LEU A N 1
ATOM 500 C CA . LEU A 1 74 ? 16.934 15.700 58.445 1.00 58.06 74 LEU A CA 1
ATOM 501 C C . LEU A 1 74 ? 17.954 15.080 59.399 1.00 57.65 74 LEU A C 1
ATOM 502 O O . LEU A 1 74 ? 18.989 15.684 59.688 1.00 57.69 74 LEU A O 1
ATOM 507 N N . GLN A 1 75 ? 17.672 13.868 59.874 1.00 59.13 75 GLN A N 1
ATOM 508 C CA . GLN A 1 75 ? 18.585 13.191 60.793 1.00 60.67 75 GLN A CA 1
ATOM 509 C C . GLN A 1 75 ? 19.909 13.002 60.065 1.00 58.73 75 GLN A C 1
ATOM 510 O O . GLN A 1 75 ? 20.980 13.180 60.646 1.00 61.92 75 GLN A O 1
ATOM 512 N N . TRP A 1 76 ? 19.825 12.651 58.786 1.00 55.95 76 TRP A N 1
ATOM 513 C CA . TRP A 1 76 ? 21.021 12.468 57.975 1.00 55.65 76 TRP A CA 1
ATOM 514 C C . TRP A 1 76 ? 21.750 13.811 57.910 1.00 53.92 76 TRP A C 1
ATOM 515 O O . TRP A 1 76 ? 22.971 13.886 58.067 1.00 56.26 76 TRP A O 1
ATOM 526 N N . VAL A 1 77 ? 20.987 14.874 57.685 1.00 50.01 77 VAL A N 1
ATOM 527 C CA . VAL A 1 77 ? 21.565 16.204 57.605 1.00 50.73 77 VAL A CA 1
ATOM 528 C C . VAL A 1 77 ? 22.182 16.583 58.940 1.00 50.81 77 VAL A C 1
ATOM 529 O O . VAL A 1 77 ? 23.259 17.177 58.986 1.00 51.49 77 VAL A O 1
ATOM 533 N N . GLU A 1 78 ? 21.496 16.224 60.024 1.00 52.60 78 GLU A N 1
ATOM 534 C CA . GLU A 1 78 ? 21.968 16.523 61.373 1.00 52.90 78 GLU A CA 1
ATOM 535 C C . GLU A 1 78 ? 23.254 15.759 61.668 1.00 52.19 78 GLU A C 1
ATOM 536 O O . GLU A 1 78 ? 24.176 16.285 62.297 1.00 50.24 78 GLU A O 1
ATOM 542 N N . GLU A 1 79 ? 23.314 14.518 61.200 1.00 53.58 79 GLU A N 1
ATOM 543 C CA . GLU A 1 79 ? 24.492 13.686 61.404 1.00 58.95 79 GLU A CA 1
ATOM 544 C C . GLU A 1 79 ? 25.619 14.200 60.529 1.00 58.34 79 GLU A C 1
ATOM 545 O O . GLU A 1 79 ? 26.785 14.215 60.933 1.00 56.59 79 GLU A O 1
ATOM 547 N N . TYR A 1 80 ? 25.261 14.626 59.324 1.00 57.45 80 TYR A N 1
ATOM 548 C CA . TYR A 1 80 ? 26.250 15.141 58.399 1.00 59.65 80 TYR A CA 1
ATOM 549 C C . TYR A 1 80 ? 26.883 16.404 58.974 1.00 58.90 80 TYR A C 1
ATOM 550 O O . TYR A 1 80 ? 28.103 16.553 58.967 1.00 60.84 80 TYR A O 1
ATOM 559 N N . MET A 1 81 ? 26.051 17.303 59.495 1.00 57.51 81 MET A N 1
ATOM 560 C CA . MET A 1 81 ? 26.539 18.563 60.051 1.00 56.55 81 MET A CA 1
ATOM 561 C C . MET A 1 81 ? 27.051 18.472 61.482 1.00 57.26 81 MET A C 1
ATOM 562 O O . MET A 1 81 ? 27.876 19.292 61.906 1.00 59.63 81 MET A O 1
ATOM 567 N N . GLY A 1 82 ? 26.568 17.482 62.224 1.00 54.53 82 GLY A N 1
ATOM 568 C CA . GLY A 1 82 ? 26.975 17.365 63.608 1.00 55.43 82 GLY A CA 1
ATOM 569 C C . GLY A 1 82 ? 26.260 18.468 64.372 1.00 55.65 82 GLY A C 1
ATOM 570 O O . GLY A 1 82 ? 26.836 19.142 65.225 1.00 58.01 82 GLY A O 1
ATOM 571 N N . ALA A 1 83 ? 24.992 18.665 64.031 1.00 54.81 83 ALA A N 1
ATOM 572 C CA . ALA A 1 83 ? 24.158 19.676 64.665 1.00 52.18 83 ALA A CA 1
ATOM 573 C C . ALA A 1 83 ? 22.739 19.139 64.636 1.00 51.61 83 ALA A C 1
ATOM 574 O O . ALA A 1 83 ? 22.353 18.450 63.692 1.00 52.44 83 ALA A O 1
ATOM 576 N N . THR A 1 84 ? 21.965 19.452 65.671 1.00 51.81 84 THR A N 1
ATOM 577 C CA . THR A 1 84 ? 20.595 18.967 65.759 1.00 51.02 84 THR A CA 1
ATOM 578 C C . THR A 1 84 ? 19.555 20.083 65.733 1.00 49.79 84 THR A C 1
ATOM 579 O O . THR A 1 84 ? 19.781 21.193 66.226 1.00 47.15 84 THR A O 1
ATOM 583 N N . LEU A 1 85 ? 18.411 19.765 65.142 1.00 50.62 85 LEU A N 1
ATOM 584 C CA . LEU A 1 85 ? 17.313 20.707 65.017 1.00 52.00 85 LEU A CA 1
ATOM 585 C C . LEU A 1 85 ? 16.678 21.001 66.374 1.00 54.37 85 LEU A C 1
ATOM 586 O O . LEU A 1 85 ? 16.129 20.110 67.024 1.00 54.28 85 LEU A O 1
ATOM 591 N N . GLY A 1 86 ? 16.761 22.257 66.798 1.00 56.60 86 GLY A N 1
ATOM 592 C CA . GLY A 1 86 ? 16.167 22.647 68.065 1.00 58.70 86 GLY A CA 1
ATOM 593 C C . GLY A 1 86 ? 17.059 22.404 69.262 1.00 58.34 86 GLY A C 1
ATOM 594 O O . GLY A 1 86 ? 16.572 22.113 70.354 1.00 58.53 86 GLY A O 1
ATOM 595 N N . ASP A 1 87 ? 18.365 22.532 69.055 1.00 57.79 87 ASP A N 1
ATOM 596 C CA . ASP A 1 87 ? 19.346 22.327 70.112 1.00 58.18 87 ASP A CA 1
ATOM 597 C C . ASP A 1 87 ? 20.214 23.583 70.264 1.00 57.76 87 ASP A C 1
ATOM 598 O O . ASP A 1 87 ? 21.058 23.873 69.417 1.00 60.95 87 ASP A O 1
ATOM 603 N N . PRO A 1 88 ? 20.030 24.332 71.359 1.00 56.88 88 PRO A N 1
ATOM 604 C CA . PRO A 1 88 ? 20.779 25.564 71.640 1.00 56.24 88 PRO A CA 1
ATOM 605 C C . PRO A 1 88 ? 22.306 25.485 71.695 1.00 57.10 88 PRO A C 1
ATOM 606 O O . PRO A 1 88 ? 22.987 26.478 71.422 1.00 56.78 88 PRO A O 1
ATOM 610 N N . GLN A 1 89 ? 22.846 24.325 72.059 1.00 57.98 89 GLN A N 1
ATOM 611 C CA . GLN A 1 89 ? 24.298 24.170 72.157 1.00 59.68 89 GLN A CA 1
ATOM 612 C C . GLN A 1 89 ? 24.975 23.926 70.805 1.00 58.57 89 GLN A C 1
ATOM 613 O O . GLN A 1 89 ? 26.057 24.454 70.550 1.00 58.91 89 GLN A O 1
ATOM 619 N N . ARG A 1 90 ? 24.338 23.123 69.955 1.00 58.68 90 ARG A N 1
ATOM 620 C CA . ARG A 1 90 ? 24.842 22.805 68.613 1.00 58.16 90 ARG A CA 1
ATOM 621 C C . ARG A 1 90 ? 23.638 22.974 67.681 1.00 55.69 90 ARG A C 1
ATOM 622 O O . ARG A 1 90 ? 23.139 22.005 67.104 1.00 55.56 90 ARG A O 1
ATOM 624 N N . PRO A 1 91 ? 23.162 24.222 67.522 1.00 54.33 91 PRO A N 1
ATOM 625 C CA . PRO A 1 91 ? 22.007 24.590 66.687 1.00 54.28 91 PRO A CA 1
ATOM 626 C C . PRO A 1 91 ? 22.061 24.314 65.176 1.00 55.99 91 PRO A C 1
ATOM 627 O O . PRO A 1 91 ? 23.103 24.448 64.532 1.00 54.79 91 PRO A O 1
ATOM 631 N N . LEU A 1 92 ? 20.919 23.921 64.624 1.00 56.77 92 LEU A N 1
ATOM 632 C CA . LEU A 1 92 ? 20.800 23.668 63.202 1.00 56.87 92 LEU A CA 1
ATOM 633 C C . LEU A 1 92 ? 19.602 24.444 62.676 1.00 54.09 92 LEU A C 1
ATOM 634 O O . LEU A 1 92 ? 18.455 24.151 63.040 1.00 52.12 92 LEU A O 1
ATOM 639 N N . LEU A 1 93 ? 19.853 25.434 61.861 1.00 50.81 93 LEU A N 1
ATOM 640 C CA . LEU A 1 93 ? 18.804 26.237 61.213 1.00 48.38 93 LEU A CA 1
ATOM 641 C C . LEU A 1 93 ? 18.663 25.783 59.760 1.00 47.28 93 LEU A C 1
ATOM 642 O O . LEU A 1 93 ? 19.636 25.389 59.112 1.00 46.99 93 LEU A O 1
ATOM 647 N N . LEU A 1 94 ? 17.448 25.844 59.256 1.00 44.82 94 LEU A N 1
ATOM 648 C CA . LEU A 1 94 ? 17.167 25.397 57.882 1.00 44.88 94 LEU A CA 1
ATOM 649 C C . LEU A 1 94 ? 16.570 26.489 56.997 1.00 44.36 94 LEU A C 1
ATOM 650 O O . LEU A 1 94 ? 15.987 27.467 57.471 1.00 43.86 94 LEU A O 1
ATOM 655 N N . SER A 1 95 ? 16.743 26.273 55.719 1.00 45.25 95 SER A N 1
ATOM 656 C CA . SER A 1 95 ? 16.195 27.138 54.682 1.00 42.20 95 SER A CA 1
ATOM 657 C C . SER A 1 95 ? 15.232 26.268 53.895 1.00 41.56 95 SER A C 1
ATOM 658 O O . SER A 1 95 ? 15.524 25.106 53.598 1.00 40.83 95 SER A O 1
ATOM 661 N N . VAL A 1 96 ? 14.092 26.817 53.575 1.00 42.16 96 VAL A N 1
ATOM 662 C CA . VAL A 1 96 ? 13.083 26.071 52.818 1.00 43.16 96 VAL A CA 1
ATOM 663 C C . VAL A 1 96 ? 12.735 26.824 51.548 1.00 46.15 96 VAL A C 1
ATOM 664 O O . VAL A 1 96 ? 12.289 27.975 51.589 1.00 43.04 96 VAL A O 1
ATOM 668 N N . ARG A 1 97 ? 12.953 26.145 50.446 1.00 48.30 97 ARG A N 1
ATOM 669 C CA . ARG A 1 97 ? 12.692 26.703 49.118 1.00 50.01 97 ARG A CA 1
ATOM 670 C C . ARG A 1 97 ? 11.801 25.760 48.306 1.00 50.02 97 ARG A C 1
ATOM 671 O O . ARG A 1 97 ? 11.810 24.538 48.506 1.00 51.55 97 ARG A O 1
ATOM 679 N N . SER A 1 98 ? 11.068 26.349 47.370 1.00 50.07 98 SER A N 1
ATOM 680 C CA . SER A 1 98 ? 10.207 25.572 46.479 1.00 52.31 98 SER A CA 1
ATOM 681 C C . SER A 1 98 ? 10.963 25.382 45.170 1.00 51.78 98 SER A C 1
ATOM 682 O O . SER A 1 98 ? 12.178 25.563 45.131 1.00 54.68 98 SER A O 1
ATOM 685 N N . GLY A 1 99 ? 10.267 25.013 44.101 1.00 52.06 99 GLY A N 1
ATOM 686 C CA . GLY A 1 99 ? 10.946 24.824 42.829 1.00 49.35 99 GLY A CA 1
ATOM 687 C C . GLY A 1 99 ? 10.402 23.650 42.051 1.00 47.90 99 GLY A C 1
ATOM 688 O O . GLY A 1 99 ? 10.542 22.498 42.476 1.00 47.62 99 GLY A O 1
ATOM 689 N N . ALA A 1 100 ? 9.789 23.949 40.904 1.00 48.71 100 ALA A N 1
ATOM 690 C CA . ALA A 1 100 ? 9.220 22.919 40.035 1.00 47.71 100 ALA A CA 1
ATOM 691 C C . ALA A 1 100 ? 10.223 22.575 38.940 1.00 47.61 100 ALA A C 1
ATOM 692 O O . ALA A 1 100 ? 11.402 22.937 39.028 1.00 49.64 100 ALA A O 1
ATOM 694 N N . ALA A 1 101 ? 9.758 21.879 37.908 1.00 47.97 101 ALA A N 1
ATOM 695 C CA . ALA A 1 101 ? 10.637 21.498 36.805 1.00 50.36 101 ALA A CA 1
ATOM 696 C C . ALA A 1 101 ? 11.021 22.721 35.975 1.00 51.31 101 ALA A C 1
ATOM 697 O O . ALA A 1 101 ? 12.149 22.824 35.496 1.00 52.00 101 ALA A O 1
ATOM 699 N N . VAL A 1 102 ? 10.080 23.645 35.814 1.00 53.31 102 VAL A N 1
ATOM 700 C CA . VAL A 1 102 ? 10.315 24.867 35.044 1.00 56.63 102 VAL A CA 1
ATOM 701 C C . VAL A 1 102 ? 10.029 26.087 35.912 1.00 56.91 102 VAL A C 1
ATOM 702 O O . VAL A 1 102 ? 9.404 25.967 36.969 1.00 58.30 102 VAL A O 1
ATOM 706 N N . SER A 1 103 ? 10.493 27.253 35.473 1.00 55.84 103 SER A N 1
ATOM 707 C CA . SER A 1 103 ? 10.252 28.481 36.213 1.00 58.03 103 SER A CA 1
ATOM 708 C C . SER A 1 103 ? 8.763 28.495 36.513 1.00 58.04 103 SER A C 1
ATOM 709 O O . SER A 1 103 ? 7.955 28.060 35.690 1.00 58.63 103 SER A O 1
ATOM 712 N N . MET A 1 104 ? 8.401 28.982 37.692 1.00 58.43 104 MET A N 1
ATOM 713 C CA . MET A 1 104 ? 7.003 29.017 38.095 1.00 56.85 104 MET A CA 1
ATOM 714 C C . MET A 1 104 ? 6.782 30.081 39.163 1.00 57.80 104 MET A C 1
ATOM 715 O O . MET A 1 104 ? 7.313 29.978 40.270 1.00 61.59 104 MET A O 1
ATOM 720 N N . PRO A 1 105 ? 6.006 31.128 38.842 1.00 57.34 105 PRO A N 1
ATOM 721 C CA . PRO A 1 105 ? 5.722 32.206 39.797 1.00 57.41 105 PRO A CA 1
ATOM 722 C C . PRO A 1 105 ? 4.638 31.778 40.787 1.00 57.29 105 PRO A C 1
ATOM 723 O O . PRO A 1 105 ? 4.001 30.736 40.607 1.00 59.07 105 PRO A O 1
ATOM 727 N N . GLY A 1 106 ? 4.429 32.581 41.826 1.00 57.09 106 GLY A N 1
ATOM 728 C CA . GLY A 1 106 ? 3.403 32.263 42.803 1.00 57.35 106 GLY A CA 1
ATOM 729 C C . GLY A 1 106 ? 3.787 31.166 43.775 1.00 57.32 106 GLY A C 1
ATOM 730 O O . GLY A 1 106 ? 2.981 30.773 44.617 1.00 59.98 106 GLY A O 1
ATOM 731 N N . MET A 1 107 ? 5.014 30.668 43.656 1.00 56.96 107 MET A N 1
ATOM 732 C CA . MET A 1 107 ? 5.511 29.620 44.545 1.00 55.67 107 MET A CA 1
ATOM 733 C C . MET A 1 107 ? 5.924 30.264 45.866 1.00 53.61 107 MET A C 1
ATOM 734 O O . MET A 1 107 ? 6.183 31.468 45.919 1.00 52.88 107 MET A O 1
ATOM 739 N N . MET A 1 108 ? 5.996 29.467 46.928 1.00 51.00 108 MET A N 1
ATOM 740 C CA . MET A 1 108 ? 6.376 29.998 48.231 1.00 50.39 108 MET A CA 1
ATOM 741 C C . MET A 1 108 ? 7.739 30.672 48.201 1.00 50.23 108 MET A C 1
ATOM 742 O O . MET A 1 108 ? 8.695 30.141 47.640 1.00 44.68 108 MET A O 1
ATOM 747 N N . ASP A 1 109 ? 7.813 31.854 48.806 1.00 52.61 109 ASP A N 1
ATOM 748 C CA . ASP A 1 109 ? 9.060 32.591 48.871 1.00 55.07 109 ASP A CA 1
ATOM 749 C C . ASP A 1 109 ? 9.990 31.856 49.833 1.00 53.50 109 ASP A C 1
ATOM 750 O O . ASP A 1 109 ? 9.539 31.140 50.729 1.00 53.56 109 ASP A O 1
ATOM 752 N N . THR A 1 110 ? 11.290 32.025 49.636 1.00 52.92 110 THR A N 1
ATOM 753 C CA . THR A 1 110 ? 12.285 31.377 50.476 1.00 50.27 110 THR A CA 1
ATOM 754 C C . THR A 1 110 ? 12.114 31.740 51.945 1.00 49.63 110 THR A C 1
ATOM 755 O O . THR A 1 110 ? 11.834 32.886 52.285 1.00 54.05 110 THR A O 1
ATOM 759 N N . VAL A 1 111 ? 12.277 30.746 52.811 1.00 48.98 111 VAL A N 1
ATOM 760 C CA . VAL A 1 111 ? 12.167 30.942 54.253 1.00 45.14 111 VAL A CA 1
ATOM 761 C C . VAL A 1 111 ? 13.507 30.582 54.876 1.00 41.13 111 VAL A C 1
ATOM 762 O O . VAL A 1 111 ? 13.910 29.421 54.840 1.00 42.50 111 VAL A O 1
ATOM 766 N N . LEU A 1 112 ? 14.193 31.574 55.434 1.00 37.09 112 LEU A N 1
ATOM 767 C CA . LEU A 1 112 ? 15.495 31.352 56.058 1.00 39.37 112 LEU A CA 1
ATOM 768 C C . LEU A 1 112 ? 15.425 31.231 57.585 1.00 41.13 112 LEU A C 1
ATOM 769 O O . LEU A 1 112 ? 14.501 31.745 58.227 1.00 38.73 112 LEU A O 1
ATOM 774 N N . ASN A 1 113 ? 16.418 30.539 58.143 1.00 44.18 113 ASN A N 1
ATOM 775 C CA . ASN A 1 113 ? 16.548 30.323 59.584 1.00 43.87 113 ASN A CA 1
ATOM 776 C C . ASN A 1 113 ? 15.443 29.539 60.285 1.00 45.55 113 ASN A C 1
ATOM 777 O O . ASN A 1 113 ? 15.236 29.697 61.488 1.00 46.71 113 ASN A O 1
ATOM 782 N N . LEU A 1 114 ? 14.731 28.696 59.547 1.00 46.23 114 LEU A N 1
ATOM 783 C CA . LEU A 1 114 ? 13.689 27.902 60.169 1.00 46.13 114 LEU A CA 1
ATOM 784 C C . LEU A 1 114 ? 14.391 27.039 61.218 1.00 48.78 114 LEU A C 1
ATOM 785 O O . LEU A 1 114 ? 15.492 26.534 60.987 1.00 47.80 114 LEU A O 1
ATOM 790 N N . GLY A 1 115 ? 13.761 26.890 62.378 1.00 50.41 115 GLY A N 1
ATOM 791 C CA . GLY A 1 115 ? 14.354 26.100 63.443 1.00 49.37 115 GLY A CA 1
ATOM 792 C C . GLY A 1 115 ? 14.648 26.947 64.668 1.00 45.12 115 GLY A C 1
ATOM 793 O O . GLY A 1 115 ? 15.173 26.450 65.661 1.00 45.53 115 GLY A O 1
ATOM 794 N N . LEU A 1 116 ? 14.311 28.230 64.594 1.00 45.92 116 LEU A N 1
ATOM 795 C CA . LEU A 1 116 ? 14.526 29.161 65.700 1.00 45.06 116 LEU A CA 1
ATOM 796 C C . LEU A 1 116 ? 13.399 29.137 66.727 1.00 45.09 116 LEU A C 1
ATOM 797 O O . LEU A 1 116 ? 12.262 28.763 66.426 1.00 44.88 116 LEU A O 1
ATOM 802 N N . ASN A 1 117 ? 13.755 29.533 67.947 1.00 46.12 117 ASN A N 1
ATOM 803 C CA . ASN A 1 117 ? 12.849 29.654 69.090 1.00 46.09 117 ASN A CA 1
ATOM 804 C C . ASN A 1 117 ? 13.635 30.436 70.132 1.00 45.56 117 ASN A C 1
ATOM 805 O O . ASN A 1 117 ? 14.737 30.901 69.850 1.00 45.67 117 ASN A O 1
ATOM 810 N N . ASP A 1 118 ? 13.082 30.587 71.328 1.00 47.72 118 ASP A N 1
ATOM 811 C CA . ASP A 1 118 ? 13.763 31.350 72.362 1.00 47.96 118 ASP A CA 1
ATOM 812 C C . ASP A 1 118 ? 15.135 30.806 72.733 1.00 46.36 118 ASP A C 1
ATOM 813 O O . ASP A 1 118 ? 16.120 31.547 72.766 1.00 44.80 118 ASP A O 1
ATOM 818 N N . GLU A 1 119 ? 15.198 29.507 72.993 1.00 48.11 119 GLU A N 1
ATOM 819 C CA . GLU A 1 119 ? 16.444 28.863 73.396 1.00 49.33 119 GLU A CA 1
ATOM 820 C C . GLU A 1 119 ? 17.484 28.813 72.284 1.00 47.66 119 GLU A C 1
ATOM 821 O O . GLU A 1 119 ? 18.645 29.175 72.494 1.00 48.13 119 GLU A O 1
ATOM 827 N N . VAL A 1 120 ? 17.065 28.363 71.103 1.00 47.05 120 VAL A N 1
ATOM 828 C CA . VAL A 1 120 ? 17.961 28.286 69.954 1.00 46.74 120 VAL A CA 1
ATOM 829 C C . VAL A 1 120 ? 18.463 29.691 69.633 1.00 45.74 120 VAL A C 1
ATOM 830 O O . VAL A 1 120 ? 19.608 29.858 69.225 1.00 47.93 120 VAL A O 1
ATOM 834 N N . ALA A 1 121 ? 17.611 30.697 69.840 1.00 45.88 121 ALA A N 1
ATOM 835 C CA . ALA A 1 121 ? 17.978 32.090 69.569 1.00 49.16 121 ALA A CA 1
ATOM 836 C C . ALA A 1 121 ? 19.121 32.536 70.465 1.00 51.83 121 ALA A C 1
ATOM 837 O O . ALA A 1 121 ? 19.991 33.299 70.047 1.00 51.46 121 ALA A O 1
ATOM 839 N N . ALA A 1 122 ? 19.109 32.064 71.707 1.00 54.88 122 ALA A N 1
ATOM 840 C CA . ALA A 1 122 ? 20.156 32.411 72.656 1.00 55.60 122 ALA A CA 1
ATOM 841 C C . ALA A 1 122 ? 21.411 31.611 72.324 1.00 57.06 122 ALA A C 1
ATOM 842 O O . ALA A 1 122 ? 22.533 32.119 72.410 1.00 58.42 122 ALA A O 1
ATOM 844 N N . GLY A 1 123 ? 21.211 30.354 71.939 1.00 57.38 123 GLY A N 1
ATOM 845 C CA . GLY A 1 123 ? 22.333 29.508 71.581 1.00 58.27 123 GLY A CA 1
ATOM 846 C C . GLY A 1 123 ? 23.024 30.048 70.340 1.00 61.36 123 GLY A C 1
ATOM 847 O O . GLY A 1 123 ? 24.212 29.795 70.124 1.00 61.21 123 GLY A O 1
ATOM 848 N N . LEU A 1 124 ? 22.279 30.796 69.522 1.00 60.82 124 LEU A N 1
ATOM 849 C CA . LEU A 1 124 ? 22.828 31.381 68.301 1.00 59.40 124 LEU A CA 1
ATOM 850 C C . LEU A 1 124 ? 23.600 32.671 68.621 1.00 58.84 124 LEU A C 1
ATOM 851 O O . LEU A 1 124 ? 24.620 32.974 67.992 1.00 59.71 124 LEU A O 1
ATOM 856 N N . ALA A 1 125 ? 23.120 33.423 69.607 1.00 57.98 125 ALA A N 1
ATOM 857 C CA . ALA A 1 125 ? 23.786 34.657 70.004 1.00 58.25 125 ALA A CA 1
ATOM 858 C C . ALA A 1 125 ? 25.176 34.348 70.552 1.00 60.78 125 ALA A C 1
ATOM 859 O O . ALA A 1 125 ? 26.015 35.240 70.656 1.00 60.06 125 ALA A O 1
ATOM 861 N N . ALA A 1 126 ? 25.407 33.080 70.893 1.00 62.74 126 ALA A N 1
ATOM 862 C CA . ALA A 1 126 ? 26.683 32.615 71.441 1.00 66.25 126 ALA A CA 1
ATOM 863 C C . ALA A 1 126 ? 27.909 33.032 70.624 1.00 68.08 126 ALA A C 1
ATOM 864 O O . ALA A 1 126 ? 28.783 33.740 71.131 1.00 67.85 126 ALA A O 1
ATOM 866 N N . LYS A 1 127 ? 27.985 32.585 69.371 1.00 70.62 127 LYS A N 1
ATOM 867 C CA . LYS A 1 127 ? 29.121 32.934 68.510 1.00 71.13 127 LYS A CA 1
ATOM 868 C C . LYS A 1 127 ? 28.806 34.041 67.492 1.00 68.79 127 LYS A C 1
ATOM 869 O O . LYS A 1 127 ? 29.693 34.806 67.095 1.00 68.11 127 LYS A O 1
ATOM 875 N N . SER A 1 128 ? 27.545 34.133 67.080 1.00 67.25 128 SER A N 1
ATOM 876 C CA . SER A 1 128 ? 27.136 35.144 66.109 1.00 65.54 128 SER A CA 1
ATOM 877 C C . SER A 1 128 ? 26.756 36.479 66.756 1.00 63.55 128 SER A C 1
ATOM 878 O O . SER A 1 128 ? 26.702 37.510 66.080 1.00 62.51 128 SER A O 1
ATOM 881 N N . GLY A 1 129 ? 26.496 36.461 68.062 1.00 63.07 129 GLY A N 1
ATOM 882 C CA . GLY A 1 129 ? 26.136 37.685 68.761 1.00 62.62 129 GLY A CA 1
ATOM 883 C C . GLY A 1 129 ? 24.649 37.868 69.020 1.00 62.81 129 GLY A C 1
ATOM 884 O O . GLY A 1 129 ? 23.813 37.353 68.283 1.00 61.90 129 GLY A O 1
ATOM 885 N N . GLU A 1 130 ? 24.320 38.620 70.066 1.00 63.13 130 GLU A N 1
ATOM 886 C CA . GLU A 1 130 ? 22.930 38.875 70.441 1.00 65.56 130 GLU A CA 1
ATOM 887 C C . GLU A 1 130 ? 22.149 39.729 69.433 1.00 64.09 130 GLU A C 1
ATOM 888 O O . GLU A 1 130 ? 21.006 39.417 69.092 1.00 62.10 130 GLU A O 1
ATOM 890 N N . ARG A 1 131 ? 22.763 40.813 68.971 1.00 63.69 131 ARG A N 1
ATOM 891 C CA . ARG A 1 131 ? 22.126 41.714 68.012 1.00 62.55 131 ARG A CA 1
ATOM 892 C C . ARG A 1 131 ? 21.590 40.967 66.781 1.00 60.71 131 ARG A C 1
ATOM 893 O O . ARG A 1 131 ? 20.433 41.137 66.390 1.00 59.19 131 ARG A O 1
ATOM 901 N N . PHE A 1 132 ? 22.427 40.119 66.193 1.00 58.77 132 PHE A N 1
ATOM 902 C CA . PHE A 1 132 ? 22.040 39.352 65.016 1.00 56.62 132 PHE A CA 1
ATOM 903 C C . PHE A 1 132 ? 21.031 38.252 65.324 1.00 55.29 132 PHE A C 1
ATOM 904 O O . PHE A 1 132 ? 19.992 38.150 64.671 1.00 56.22 132 PHE A O 1
ATOM 912 N N . ALA A 1 133 ? 21.343 37.424 66.317 1.00 53.85 133 ALA A N 1
ATOM 913 C CA . ALA A 1 133 ? 20.460 36.325 66.695 1.00 52.84 133 ALA A CA 1
ATOM 914 C C . ALA A 1 133 ? 19.012 36.774 66.896 1.00 52.36 133 ALA A C 1
ATOM 915 O O . ALA A 1 133 ? 18.087 36.170 66.350 1.00 53.22 133 ALA A O 1
ATOM 917 N N . TYR A 1 134 ? 18.810 37.838 67.666 1.00 51.95 134 TYR A N 1
ATOM 918 C CA . TYR A 1 134 ? 17.457 38.305 67.929 1.00 50.07 134 TYR A CA 1
ATOM 919 C C . TYR A 1 134 ? 16.850 39.068 66.760 1.00 50.28 134 TYR A C 1
ATOM 920 O O . TYR A 1 134 ? 15.626 39.125 66.602 1.00 50.21 134 TYR A O 1
ATOM 929 N N . ASP A 1 135 ? 17.697 39.640 65.919 1.00 50.06 135 ASP A N 1
ATOM 930 C CA . ASP A 1 135 ? 17.181 40.340 64.753 1.00 49.61 135 ASP A CA 1
ATOM 931 C C . ASP A 1 135 ? 16.685 39.270 63.774 1.00 47.05 135 ASP A C 1
ATOM 932 O O . ASP A 1 135 ? 15.625 39.408 63.163 1.00 48.52 135 ASP A O 1
ATOM 937 N N . SER A 1 136 ? 17.457 38.197 63.644 1.00 43.67 136 SER A N 1
ATOM 938 C CA . SER A 1 136 ? 17.092 37.094 62.764 1.00 43.38 136 SER A CA 1
ATOM 939 C C . SER A 1 136 ? 15.799 36.487 63.270 1.00 43.94 136 SER A C 1
ATOM 940 O O . SER A 1 136 ? 14.936 36.099 62.485 1.00 43.66 136 SER A O 1
ATOM 943 N N . PHE A 1 137 ? 15.673 36.402 64.593 1.00 46.79 137 PHE A N 1
ATOM 944 C CA . PHE A 1 137 ? 14.481 35.839 65.216 1.00 45.20 137 PHE A CA 1
ATOM 945 C C . PHE A 1 137 ? 13.269 36.726 64.913 1.00 46.19 137 PHE A C 1
ATOM 946 O O . PHE A 1 137 ? 12.182 36.225 64.624 1.00 47.28 137 PHE A O 1
ATOM 954 N N . ARG A 1 138 ? 13.463 38.043 64.961 1.00 49.88 138 ARG A N 1
ATOM 955 C CA . ARG A 1 138 ? 12.383 38.979 64.667 1.00 51.51 138 ARG A CA 1
ATOM 956 C C . ARG A 1 138 ? 11.941 38.769 63.216 1.00 49.90 138 ARG A C 1
ATOM 957 O O . ARG A 1 138 ? 10.754 38.625 62.940 1.00 51.64 138 ARG A O 1
ATOM 965 N N . ARG A 1 139 ? 12.904 38.735 62.298 1.00 50.12 139 ARG A N 1
ATOM 966 C CA . ARG A 1 139 ? 12.610 38.554 60.873 1.00 50.95 139 ARG A CA 1
ATOM 967 C C . ARG A 1 139 ? 11.957 37.202 60.580 1.00 48.25 139 ARG A C 1
ATOM 968 O O . ARG A 1 139 ? 10.999 37.114 59.806 1.00 45.98 139 ARG A O 1
ATOM 976 N N . PHE A 1 140 ? 12.478 36.150 61.203 1.00 46.29 140 PHE A N 1
ATOM 977 C CA . PHE A 1 140 ? 11.934 34.814 61.005 1.00 45.09 140 PHE A CA 1
ATOM 978 C C . PHE A 1 140 ? 10.475 34.735 61.472 1.00 42.86 140 PHE A C 1
ATOM 979 O O . PHE A 1 140 ? 9.629 34.160 60.791 1.00 40.44 140 PHE A O 1
ATOM 987 N N . LEU A 1 141 ? 10.179 35.311 62.632 1.00 41.38 141 LEU A N 1
ATOM 988 C CA . LEU A 1 141 ? 8.810 35.286 63.139 1.00 42.66 141 LEU A CA 1
ATOM 989 C C . LEU A 1 141 ? 7.872 35.932 62.118 1.00 44.13 141 LEU A C 1
ATOM 990 O O . LEU A 1 141 ? 6.776 35.425 61.856 1.00 38.32 141 LEU A O 1
ATOM 995 N N . ASP A 1 142 ? 8.327 37.042 61.539 1.00 47.44 142 ASP A N 1
ATOM 996 C CA . ASP A 1 142 ? 7.570 37.773 60.527 1.00 51.07 142 ASP A CA 1
ATOM 997 C C . ASP A 1 142 ? 7.460 36.945 59.242 1.00 50.75 142 ASP A C 1
ATOM 998 O O . ASP A 1 142 ? 6.359 36.710 58.735 1.00 46.44 142 ASP A O 1
ATOM 1003 N N . MET A 1 143 ? 8.608 36.507 58.724 1.00 52.08 143 MET A N 1
ATOM 1004 C CA . MET A 1 143 ? 8.654 35.717 57.494 1.00 51.27 143 MET A CA 1
ATOM 1005 C C . MET A 1 143 ? 7.835 34.445 57.618 1.00 49.57 143 MET A C 1
ATOM 1006 O O . MET A 1 143 ? 6.914 34.205 56.833 1.00 50.92 143 MET A O 1
ATOM 1011 N N . PHE A 1 144 ? 8.185 33.631 58.607 1.00 47.21 144 PHE A N 1
ATOM 1012 C CA . PHE A 1 144 ? 7.497 32.374 58.839 1.00 46.99 144 PHE A CA 1
ATOM 1013 C C . PHE A 1 144 ? 6.033 32.658 59.107 1.00 47.18 144 PHE A C 1
ATOM 1014 O O . PHE A 1 144 ? 5.150 31.953 58.616 1.00 46.73 144 PHE A O 1
ATOM 1022 N N . GLY A 1 145 ? 5.776 33.703 59.884 1.00 47.65 145 GLY A N 1
ATOM 1023 C CA . GLY A 1 145 ? 4.403 34.043 60.209 1.00 49.07 145 GLY A CA 1
ATOM 1024 C C . GLY A 1 145 ? 3.553 34.403 59.006 1.00 49.44 145 GLY A C 1
ATOM 1025 O O . GLY A 1 145 ? 2.395 33.986 58.908 1.00 49.17 145 GLY A O 1
ATOM 1026 N N . ASN A 1 146 ? 4.125 35.173 58.085 1.00 49.61 146 ASN A N 1
ATOM 1027 C CA . ASN A 1 146 ? 3.401 35.600 56.896 1.00 49.95 146 ASN A CA 1
ATOM 1028 C C . ASN A 1 146 ? 3.345 34.568 55.775 1.00 51.29 146 ASN A C 1
ATOM 1029 O O . ASN A 1 146 ? 2.287 34.340 55.193 1.00 53.34 146 ASN A O 1
ATOM 1034 N N . VAL A 1 147 ? 4.480 33.943 55.476 1.00 53.23 147 VAL A N 1
ATOM 1035 C CA . VAL A 1 147 ? 4.555 32.965 54.391 1.00 53.74 147 VAL A CA 1
ATOM 1036 C C . VAL A 1 147 ? 4.014 31.572 54.734 1.00 52.61 147 VAL A C 1
ATOM 1037 O O . VAL A 1 147 ? 3.441 30.889 53.875 1.00 49.68 147 VAL A O 1
ATOM 1041 N N . VAL A 1 148 ? 4.196 31.148 55.980 1.00 51.10 148 VAL A N 1
ATOM 1042 C CA . VAL A 1 148 ? 3.725 29.833 56.381 1.00 51.03 148 VAL A CA 1
ATOM 1043 C C . VAL A 1 148 ? 2.407 29.867 57.144 1.00 53.44 148 VAL A C 1
ATOM 1044 O O . VAL A 1 148 ? 1.545 29.013 56.922 1.00 52.70 148 VAL A O 1
ATOM 1048 N N . MET A 1 149 ? 2.245 30.846 58.032 1.00 53.69 149 MET A N 1
ATOM 1049 C CA . MET A 1 149 ? 1.023 30.954 58.831 1.00 55.90 149 MET A CA 1
ATOM 1050 C C . MET A 1 149 ? 0.014 31.949 58.247 1.00 57.15 149 MET A C 1
ATOM 1051 O O . MET A 1 149 ? -1.042 32.196 58.834 1.00 57.33 149 MET A O 1
ATOM 1056 N N . ASP A 1 150 ? 0.344 32.515 57.092 1.00 56.58 150 ASP A N 1
ATOM 1057 C CA . ASP A 1 150 ? -0.526 33.479 56.419 1.00 57.16 150 ASP A CA 1
ATOM 1058 C C . ASP A 1 150 ? -0.954 34.650 57.320 1.00 56.01 150 ASP A C 1
ATOM 1059 O O . ASP A 1 150 ? -2.126 35.038 57.356 1.00 55.60 150 ASP A O 1
ATOM 1064 N N . ILE A 1 151 ? 0.008 35.209 58.047 1.00 54.76 151 ILE A N 1
ATOM 1065 C CA . ILE A 1 151 ? -0.252 36.350 58.921 1.00 53.73 151 ILE A CA 1
ATOM 1066 C C . ILE A 1 151 ? 0.193 37.610 58.167 1.00 55.59 151 ILE A C 1
ATOM 1067 O O . ILE A 1 151 ? 1.323 37.680 57.674 1.00 56.00 151 ILE A O 1
ATOM 1072 N N . PRO A 1 152 ? -0.691 38.618 58.063 1.00 56.00 152 PRO A N 1
ATOM 1073 C CA . PRO A 1 152 ? -0.361 39.864 57.360 1.00 56.21 152 PRO A CA 1
ATOM 1074 C C . PRO A 1 152 ? 0.919 40.535 57.868 1.00 58.63 152 PRO A C 1
ATOM 1075 O O . PRO A 1 152 ? 1.123 40.672 59.079 1.00 59.47 152 PRO A O 1
ATOM 1079 N N . ARG A 1 153 ? 1.778 40.948 56.938 1.00 58.43 153 ARG A N 1
ATOM 1080 C CA . ARG A 1 153 ? 3.024 41.622 57.286 1.00 59.92 153 ARG A CA 1
ATOM 1081 C C . ARG A 1 153 ? 2.723 42.889 58.085 1.00 59.92 153 ARG A C 1
ATOM 1082 O O . ARG A 1 153 ? 3.411 43.205 59.062 1.00 58.95 153 ARG A O 1
ATOM 1090 N N . SER A 1 154 ? 1.689 43.610 57.659 1.00 59.97 154 SER A N 1
ATOM 1091 C CA . SER A 1 154 ? 1.293 44.849 58.316 1.00 59.56 154 SER A CA 1
ATOM 1092 C C . SER A 1 154 ? 1.199 44.667 59.830 1.00 58.97 154 SER A C 1
ATOM 1093 O O . SER A 1 154 ? 1.546 45.575 60.586 1.00 60.27 154 SER A O 1
ATOM 1096 N N . LEU A 1 155 ? 0.739 43.491 60.262 1.00 58.04 155 LEU A N 1
ATOM 1097 C CA . LEU A 1 155 ? 0.601 43.190 61.687 1.00 56.04 155 LEU A CA 1
ATOM 1098 C C . LEU A 1 155 ? 1.931 43.277 62.431 1.00 56.65 155 LEU A C 1
ATOM 1099 O O . LEU A 1 155 ? 1.972 43.711 63.582 1.00 56.83 155 LEU A O 1
ATOM 1104 N N . PHE A 1 156 ? 3.012 42.863 61.773 1.00 56.56 156 PHE A N 1
ATOM 1105 C CA . PHE A 1 156 ? 4.341 42.906 62.377 1.00 56.76 156 PHE A CA 1
ATOM 1106 C C . PHE A 1 156 ? 4.953 44.305 62.278 1.00 60.28 156 PHE A C 1
ATOM 1107 O O . PHE A 1 156 ? 5.419 44.852 63.281 1.00 61.19 156 PHE A O 1
ATOM 1115 N N . GLU A 1 157 ? 4.957 44.882 61.076 1.00 63.28 157 GLU A N 1
ATOM 1116 C CA . GLU A 1 157 ? 5.508 46.227 60.878 1.00 65.43 157 GLU A CA 1
ATOM 1117 C C . GLU A 1 157 ? 4.776 47.198 61.804 1.00 64.86 157 GLU A C 1
ATOM 1118 O O . GLU A 1 157 ? 5.320 48.216 62.223 1.00 66.22 157 GLU A O 1
ATOM 1124 N N . GLU A 1 158 ? 3.531 46.861 62.117 1.00 65.22 158 GLU A N 1
ATOM 1125 C CA . GLU A 1 158 ? 2.699 47.668 62.997 1.00 65.72 158 GLU A CA 1
ATOM 1126 C C . GLU A 1 158 ? 3.346 47.731 64.378 1.00 66.42 158 GLU A C 1
ATOM 1127 O O . GLU A 1 158 ? 3.194 48.719 65.102 1.00 68.16 158 GLU A O 1
ATOM 1133 N N . LYS A 1 159 ? 4.060 46.669 64.745 1.00 65.11 159 LYS A N 1
ATOM 1134 C CA . LYS A 1 159 ? 4.732 46.597 66.042 1.00 63.64 159 LYS A CA 1
ATOM 1135 C C . LYS A 1 159 ? 6.102 47.267 65.992 1.00 63.70 159 LYS A C 1
ATOM 1136 O O . LYS A 1 159 ? 6.481 47.998 66.908 1.00 64.05 159 LYS A O 1
ATOM 1142 N N . LEU A 1 160 ? 6.840 47.012 64.915 1.00 64.42 160 LEU A N 1
ATOM 1143 C CA . LEU A 1 160 ? 8.175 47.572 64.753 1.00 66.94 160 LEU A CA 1
ATOM 1144 C C . LEU A 1 160 ? 8.152 49.095 64.662 1.00 68.29 160 LEU A C 1
ATOM 1145 O O . LEU A 1 160 ? 8.969 49.773 65.289 1.00 70.71 160 LEU A O 1
ATOM 1150 N N . GLU A 1 161 ? 7.219 49.632 63.882 1.00 70.29 161 GLU A N 1
ATOM 1151 C CA . GLU A 1 161 ? 7.113 51.081 63.717 1.00 73.18 161 GLU A CA 1
ATOM 1152 C C . GLU A 1 161 ? 6.958 51.786 65.066 1.00 71.63 161 GLU A C 1
ATOM 1153 O O . GLU A 1 161 ? 7.658 52.759 65.357 1.00 71.41 161 GLU A O 1
ATOM 1155 N N . HIS A 1 162 ? 6.034 51.294 65.884 1.00 70.36 162 HIS A N 1
ATOM 1156 C CA . HIS A 1 162 ? 5.806 51.867 67.201 1.00 70.79 162 HIS A CA 1
ATOM 1157 C C . HIS A 1 162 ? 7.129 51.918 67.985 1.00 70.70 162 HIS A C 1
ATOM 1158 O O . HIS A 1 162 ? 7.420 52.903 68.672 1.00 70.03 162 HIS A O 1
ATOM 1160 N N . MET A 1 163 ? 7.933 50.864 67.871 1.00 69.93 163 MET A N 1
ATOM 1161 C CA . MET A 1 163 ? 9.206 50.814 68.580 1.00 70.24 163 MET A CA 1
ATOM 1162 C C . MET A 1 163 ? 10.091 52.015 68.260 1.00 70.85 163 MET A C 1
ATOM 1163 O O . MET A 1 163 ? 10.483 52.760 69.155 1.00 70.19 163 MET A O 1
ATOM 1168 N N . LYS A 1 164 ? 10.405 52.202 66.984 1.00 72.76 164 LYS A N 1
ATOM 1169 C CA . LYS A 1 164 ? 11.245 53.320 66.584 1.00 76.35 164 LYS A CA 1
ATOM 1170 C C . LYS A 1 164 ? 10.509 54.654 66.700 1.00 77.74 164 LYS A C 1
ATOM 1171 O O . LYS A 1 164 ? 11.132 55.706 66.871 1.00 78.19 164 LYS A O 1
ATOM 1172 N N . GLU A 1 165 ? 9.181 54.605 66.616 1.00 78.69 165 GLU A N 1
ATOM 1173 C CA . GLU A 1 165 ? 8.363 55.809 66.731 1.00 79.45 165 GLU A CA 1
ATOM 1174 C C . GLU A 1 165 ? 8.459 56.313 68.163 1.00 78.28 165 GLU A C 1
ATOM 1175 O O . GLU A 1 165 ? 8.288 57.506 68.422 1.00 80.64 165 GLU A O 1
ATOM 1177 N N . SER A 1 166 ? 8.726 55.395 69.089 1.00 75.23 166 SER A N 1
ATOM 1178 C CA . SER A 1 166 ? 8.859 55.741 70.501 1.00 73.49 166 SER A CA 1
ATOM 1179 C C . SER A 1 166 ? 10.335 55.851 70.864 1.00 72.58 166 SER A C 1
ATOM 1180 O O . SER A 1 166 ? 10.735 56.706 71.652 1.00 73.32 166 SER A O 1
ATOM 1183 N N . LYS A 1 167 ? 11.146 54.975 70.287 1.00 72.81 167 LYS A N 1
ATOM 1184 C CA . LYS A 1 167 ? 12.575 55.001 70.551 1.00 74.30 167 LYS A CA 1
ATOM 1185 C C . LYS A 1 167 ? 13.178 56.232 69.884 1.00 74.80 167 LYS A C 1
ATOM 1186 O O . LYS A 1 167 ? 13.969 56.941 70.498 1.00 76.12 167 LYS A O 1
ATOM 1188 N N . GLY A 1 168 ? 12.795 56.479 68.631 1.00 75.14 168 GLY A N 1
ATOM 1189 C CA . GLY A 1 168 ? 13.293 57.637 67.905 1.00 74.45 168 GLY A CA 1
ATOM 1190 C C . GLY A 1 168 ? 14.114 57.351 66.651 1.00 76.46 168 GLY A C 1
ATOM 1191 O O . GLY A 1 168 ? 15.147 57.995 66.433 1.00 76.76 168 GLY A O 1
ATOM 1192 N N . LEU A 1 169 ? 13.670 56.408 65.816 1.00 76.11 169 LEU A N 1
ATOM 1193 C CA . LEU A 1 169 ? 14.412 56.074 64.593 1.00 76.05 169 LEU A CA 1
ATOM 1194 C C . LEU A 1 169 ? 13.517 55.541 63.468 1.00 76.96 169 LEU A C 1
ATOM 1195 O O . LEU A 1 169 ? 12.336 55.265 63.675 1.00 77.67 169 LEU A O 1
ATOM 1197 N N . LYS A 1 170 ? 14.081 55.411 62.271 1.00 77.59 170 LYS A N 1
ATOM 1198 C CA . LYS A 1 170 ? 13.327 54.901 61.127 1.00 79.13 170 LYS A CA 1
ATOM 1199 C C . LYS A 1 170 ? 14.148 53.834 60.402 1.00 80.31 170 LYS A C 1
ATOM 1200 O O . LYS A 1 170 ? 13.603 53.001 59.671 1.00 80.81 170 LYS A O 1
ATOM 1202 N N . ASN A 1 171 ? 15.463 53.868 60.614 1.00 80.47 171 ASN A N 1
ATOM 1203 C CA . ASN A 1 171 ? 16.372 52.901 60.002 1.00 81.30 171 ASN A CA 1
ATOM 1204 C C . ASN A 1 171 ? 16.720 51.817 61.032 1.00 80.00 171 ASN A C 1
ATOM 1205 O O . ASN A 1 171 ? 17.705 51.927 61.763 1.00 80.15 171 ASN A O 1
ATOM 1207 N N . ASP A 1 172 ? 15.886 50.778 61.073 1.00 78.38 172 ASP A N 1
ATOM 1208 C CA . ASP A 1 172 ? 16.020 49.647 61.995 1.00 77.12 172 ASP A CA 1
ATOM 1209 C C . ASP A 1 172 ? 17.440 49.343 62.460 1.00 77.05 172 ASP A C 1
ATOM 1210 O O . ASP A 1 172 ? 17.632 48.825 63.563 1.00 76.60 172 ASP A O 1
ATOM 1215 N N . THR A 1 173 ? 18.428 49.637 61.617 1.00 75.27 173 THR A N 1
ATOM 1216 C CA . THR A 1 173 ? 19.826 49.389 61.962 1.00 75.02 173 THR A CA 1
ATOM 1217 C C . THR A 1 173 ? 20.192 50.130 63.255 1.00 74.39 173 THR A C 1
ATOM 1218 O O . THR A 1 173 ? 21.301 49.982 63.778 1.00 74.55 173 THR A O 1
ATOM 1222 N N . ASP A 1 174 ? 19.242 50.910 63.772 1.00 73.21 174 ASP A N 1
ATOM 1223 C CA . ASP A 1 174 ? 19.440 51.692 64.989 1.00 73.13 174 ASP A CA 1
ATOM 1224 C C . ASP A 1 174 ? 18.871 51.042 66.261 1.00 72.88 174 ASP A C 1
ATOM 1225 O O . ASP A 1 174 ? 19.065 51.559 67.361 1.00 73.98 174 ASP A O 1
ATOM 1230 N N . LEU A 1 175 ? 18.162 49.924 66.112 1.00 70.89 175 LEU A N 1
ATOM 1231 C CA . LEU A 1 175 ? 17.583 49.213 67.257 1.00 67.46 175 LEU A CA 1
ATOM 1232 C C . LEU A 1 175 ? 18.658 48.430 68.007 1.00 65.23 175 LEU A C 1
ATOM 1233 O O . LEU A 1 175 ? 19.651 48.014 67.411 1.00 64.62 175 LEU A O 1
ATOM 1238 N N . THR A 1 176 ? 18.459 48.228 69.309 1.00 62.55 176 THR A N 1
ATOM 1239 C CA . THR A 1 176 ? 19.436 47.501 70.126 1.00 59.08 176 THR A CA 1
ATOM 1240 C C . THR A 1 176 ? 19.042 46.044 70.349 1.00 56.89 176 THR A C 1
ATOM 1241 O O . THR A 1 176 ? 17.932 45.622 70.003 1.00 53.28 176 THR A O 1
ATOM 1245 N N . ALA A 1 177 ? 19.965 45.290 70.940 1.00 56.03 177 ALA A N 1
ATOM 1246 C CA . ALA A 1 177 ? 19.749 43.880 71.250 1.00 57.07 177 ALA A CA 1
ATOM 1247 C C . ALA A 1 177 ? 18.517 43.715 72.144 1.00 56.00 177 ALA A C 1
ATOM 1248 O O . ALA A 1 177 ? 17.667 42.865 71.886 1.00 57.70 177 ALA A O 1
ATOM 1250 N N . SER A 1 178 ? 18.421 44.532 73.188 1.00 56.13 178 SER A N 1
ATOM 1251 C CA . SER A 1 178 ? 17.282 44.460 74.105 1.00 55.97 178 SER A CA 1
ATOM 1252 C C . SER A 1 178 ? 15.985 44.885 73.414 1.00 54.41 178 SER A C 1
ATOM 1253 O O . SER A 1 178 ? 14.924 44.304 73.656 1.00 52.80 178 SER A O 1
ATOM 1256 N N . ASP A 1 179 ? 16.073 45.899 72.555 1.00 56.08 179 ASP A N 1
ATOM 1257 C CA . ASP A 1 179 ? 14.904 46.379 71.822 1.00 55.96 179 ASP A CA 1
ATOM 1258 C C . ASP A 1 179 ? 14.382 45.261 70.937 1.00 53.09 179 ASP A C 1
ATOM 1259 O O . ASP A 1 179 ? 13.174 45.072 70.798 1.00 55.33 179 ASP A O 1
ATOM 1264 N N . LEU A 1 180 ? 15.301 44.518 70.333 1.00 51.75 180 LEU A N 1
ATOM 1265 C CA . LEU A 1 180 ? 14.914 43.414 69.473 1.00 49.84 180 LEU A CA 1
ATOM 1266 C C . LEU A 1 180 ? 14.320 42.268 70.295 1.00 48.02 180 LEU A C 1
ATOM 1267 O O . LEU A 1 180 ? 13.378 41.605 69.854 1.00 47.52 180 LEU A O 1
ATOM 1272 N N . LYS A 1 181 ? 14.869 42.047 71.490 1.00 49.58 181 LYS A N 1
ATOM 1273 C CA . LYS A 1 181 ? 14.373 41.001 72.385 1.00 49.81 181 LYS A CA 1
ATOM 1274 C C . LYS A 1 181 ? 12.943 41.347 72.744 1.00 50.31 181 LYS A C 1
ATOM 1275 O O . LYS A 1 181 ? 12.067 40.486 72.752 1.00 49.97 181 LYS A O 1
ATOM 1281 N N . GLU A 1 182 ? 12.717 42.625 73.033 1.00 51.66 182 GLU A N 1
ATOM 1282 C CA . GLU A 1 182 ? 11.387 43.104 73.380 1.00 53.42 182 GLU A CA 1
ATOM 1283 C C . GLU A 1 182 ? 10.465 42.954 72.167 1.00 52.78 182 GLU A C 1
ATOM 1284 O O . GLU A 1 182 ? 9.296 42.580 72.303 1.00 52.16 182 GLU A O 1
ATOM 1290 N N . LEU A 1 183 ? 11.002 43.247 70.982 1.00 50.28 183 LEU A N 1
ATOM 1291 C CA . LEU A 1 183 ? 10.232 43.153 69.750 1.00 49.39 183 LEU A CA 1
ATOM 1292 C C . LEU A 1 183 ? 9.854 41.701 69.473 1.00 49.36 183 LEU A C 1
ATOM 1293 O O . LEU A 1 183 ? 8.782 41.425 68.918 1.00 48.76 183 LEU A O 1
ATOM 1298 N N . VAL A 1 184 ? 10.739 40.779 69.852 1.00 46.64 184 VAL A N 1
ATOM 1299 C CA . VAL A 1 184 ? 10.467 39.355 69.679 1.00 45.54 184 VAL A CA 1
ATOM 1300 C C . VAL A 1 184 ? 9.201 39.030 70.473 1.00 47.04 184 VAL A C 1
ATOM 1301 O O . VAL A 1 184 ? 8.339 38.283 70.012 1.00 48.55 184 VAL A O 1
ATOM 1305 N N . GLY A 1 185 ? 9.094 39.602 71.668 1.00 47.35 185 GLY A N 1
ATOM 1306 C CA . GLY A 1 185 ? 7.926 39.360 72.494 1.00 48.27 185 GLY A CA 1
ATOM 1307 C C . GLY A 1 185 ? 6.651 39.891 71.864 1.00 49.18 185 GLY A C 1
ATOM 1308 O O . GLY A 1 185 ? 5.615 39.220 71.878 1.00 49.60 185 GLY A O 1
ATOM 1309 N N . GLN A 1 186 ? 6.719 41.098 71.309 1.00 49.47 186 GLN A N 1
ATOM 1310 C CA . GLN A 1 186 ? 5.553 41.696 70.668 1.00 52.76 186 GLN A CA 1
ATOM 1311 C C . GLN A 1 186 ? 5.107 40.910 69.430 1.00 52.65 186 GLN A C 1
ATOM 1312 O O . GLN A 1 186 ? 3.909 40.732 69.195 1.00 54.33 186 GLN A O 1
ATOM 1318 N N . TYR A 1 187 ? 6.076 40.435 68.650 1.00 52.29 187 TYR A N 1
ATOM 1319 C CA . TYR A 1 187 ? 5.793 39.657 67.449 1.00 49.56 187 TYR A CA 1
ATOM 1320 C C . TYR A 1 187 ? 5.068 38.358 67.773 1.00 50.10 187 TYR A C 1
ATOM 1321 O O . TYR A 1 187 ? 4.145 37.964 67.060 1.00 51.50 187 TYR A O 1
ATOM 1330 N N . LYS A 1 188 ? 5.479 37.688 68.845 1.00 49.60 188 LYS A N 1
ATOM 1331 C CA . LYS A 1 188 ? 4.826 36.441 69.237 1.00 50.91 188 LYS A CA 1
ATOM 1332 C C . LYS A 1 188 ? 3.369 36.670 69.645 1.00 50.69 188 LYS A C 1
ATOM 1333 O O . LYS A 1 188 ? 2.538 35.763 69.557 1.00 49.71 188 LYS A O 1
ATOM 1339 N N . GLU A 1 189 ? 3.061 37.885 70.087 1.00 51.16 189 GLU A N 1
ATOM 1340 C CA . GLU A 1 189 ? 1.702 38.204 70.494 1.00 53.99 189 GLU A CA 1
ATOM 1341 C C . GLU A 1 189 ? 0.844 38.314 69.246 1.00 53.54 189 GLU A C 1
ATOM 1342 O O . GLU A 1 189 ? -0.367 38.076 69.287 1.00 53.88 189 GLU A O 1
ATOM 1348 N N . VAL A 1 190 ? 1.478 38.675 68.134 1.00 52.88 190 VAL A N 1
ATOM 1349 C CA . VAL A 1 190 ? 0.764 38.795 66.871 1.00 52.19 190 VAL A CA 1
ATOM 1350 C C . VAL A 1 190 ? 0.200 37.422 66.507 1.00 50.90 190 VAL A C 1
ATOM 1351 O O . VAL A 1 190 ? -0.955 37.309 66.117 1.00 51.93 190 VAL A O 1
ATOM 1355 N N . TYR A 1 191 ? 1.008 36.376 66.647 1.00 50.70 191 TYR A N 1
ATOM 1356 C CA . TYR A 1 191 ? 0.531 35.032 66.341 1.00 51.11 191 TYR A CA 1
ATOM 1357 C C . TYR A 1 191 ? -0.719 34.745 67.162 1.00 51.83 191 TYR A C 1
ATOM 1358 O O . TYR A 1 191 ? -1.739 34.303 66.636 1.00 54.01 191 TYR A O 1
ATOM 1367 N N . LEU A 1 192 ? -0.635 34.997 68.462 1.00 51.89 192 LEU A N 1
ATOM 1368 C CA . LEU A 1 192 ? -1.767 34.756 69.344 1.00 52.38 192 LEU A CA 1
ATOM 1369 C C . LEU A 1 192 ? -2.993 35.572 68.936 1.00 53.23 192 LEU A C 1
ATOM 1370 O O . LEU A 1 192 ? -4.108 35.052 68.923 1.00 54.35 192 LEU A O 1
ATOM 1375 N N . SER A 1 193 ? -2.792 36.840 68.589 1.00 53.76 193 SER A N 1
ATOM 1376 C CA . SER A 1 193 ? -3.914 37.701 68.207 1.00 55.53 193 SER A CA 1
ATOM 1377 C C . SER A 1 193 ? -4.541 37.355 66.855 1.00 56.04 193 SER A C 1
ATOM 1378 O O . SER A 1 193 ? -5.764 37.302 66.724 1.00 55.97 193 SER A O 1
ATOM 1381 N N . ALA A 1 194 ? -3.705 37.120 65.851 1.00 56.51 194 ALA A N 1
ATOM 1382 C CA . ALA A 1 194 ? -4.198 36.809 64.517 1.00 56.57 194 ALA A CA 1
ATOM 1383 C C . ALA A 1 194 ? -4.620 35.352 64.321 1.00 58.46 194 ALA A C 1
ATOM 1384 O O . ALA A 1 194 ? -5.689 35.082 63.777 1.00 61.53 194 ALA A O 1
ATOM 1386 N N . LYS A 1 195 ? -3.792 34.418 64.776 1.00 59.67 195 LYS A N 1
ATOM 1387 C CA . LYS A 1 195 ? -4.066 32.991 64.606 1.00 59.30 195 LYS A CA 1
ATOM 1388 C C . LYS A 1 195 ? -4.889 32.305 65.693 1.00 60.84 195 LYS A C 1
ATOM 1389 O O . LYS A 1 195 ? -5.661 31.388 65.403 1.00 60.64 195 LYS A O 1
ATOM 1395 N N . GLY A 1 196 ? -4.725 32.733 66.939 1.00 61.54 196 GLY A N 1
ATOM 1396 C CA . GLY A 1 196 ? -5.476 32.112 68.015 1.00 62.67 196 GLY A CA 1
ATOM 1397 C C . GLY A 1 196 ? -4.650 31.062 68.726 1.00 62.36 196 GLY A C 1
ATOM 1398 O O . GLY A 1 196 ? -5.152 30.329 69.581 1.00 63.31 196 GLY A O 1
ATOM 1399 N N . GLU A 1 197 ? -3.382 30.968 68.343 1.00 60.83 197 GLU A N 1
ATOM 1400 C CA . GLU A 1 197 ? -2.461 30.034 68.965 1.00 61.10 197 GLU A CA 1
ATOM 1401 C C . GLU A 1 197 ? -1.057 30.588 68.831 1.00 59.18 197 GLU A C 1
ATOM 1402 O O . GLU A 1 197 ? -0.770 31.353 67.912 1.00 59.94 197 GLU A O 1
ATOM 1408 N N . PRO A 1 198 ? -0.164 30.215 69.756 1.00 57.45 198 PRO A N 1
ATOM 1409 C CA . PRO A 1 198 ? 1.226 30.679 69.763 1.00 56.65 198 PRO A CA 1
ATOM 1410 C C . PRO A 1 198 ? 2.124 30.184 68.641 1.00 55.49 198 PRO A C 1
ATOM 1411 O O . PRO A 1 198 ? 1.859 29.163 68.004 1.00 57.20 198 PRO A O 1
ATOM 1415 N N . PHE A 1 199 ? 3.198 30.933 68.420 1.00 53.21 199 PHE A N 1
ATOM 1416 C CA . PHE A 1 199 ? 4.208 30.601 67.426 1.00 50.68 199 PHE A CA 1
ATOM 1417 C C . PHE A 1 199 ? 4.752 29.200 67.748 1.00 49.27 199 PHE A C 1
ATOM 1418 O O . PHE A 1 199 ? 5.153 28.926 68.881 1.00 51.69 199 PHE A O 1
ATOM 1426 N N . PRO A 1 200 ? 4.761 28.291 66.759 1.00 47.64 200 PRO A N 1
ATOM 1427 C CA . PRO A 1 200 ? 5.266 26.934 66.994 1.00 46.12 200 PRO A CA 1
ATOM 1428 C C . PRO A 1 200 ? 6.746 26.932 67.323 1.00 46.48 200 PRO A C 1
ATOM 1429 O O . PRO A 1 200 ? 7.571 27.117 66.437 1.00 48.23 200 PRO A O 1
ATOM 1433 N N . SER A 1 201 ? 7.078 26.712 68.593 1.00 45.66 201 SER A N 1
ATOM 1434 C CA . SER A 1 201 ? 8.473 26.693 69.034 1.00 46.21 201 SER A CA 1
ATOM 1435 C C . SER A 1 201 ? 9.212 25.384 68.713 1.00 46.12 201 SER A C 1
ATOM 1436 O O . SER A 1 201 ? 10.448 25.336 68.749 1.00 43.78 201 SER A O 1
ATOM 1439 N N . ASP A 1 202 ? 8.462 24.327 68.404 1.00 47.00 202 ASP A N 1
ATOM 1440 C CA . ASP A 1 202 ? 9.068 23.045 68.051 1.00 49.52 202 ASP A CA 1
ATOM 1441 C C . ASP A 1 202 ? 9.524 23.037 66.590 1.00 50.21 202 ASP A C 1
ATOM 1442 O O . ASP A 1 202 ? 8.704 23.050 65.663 1.00 47.78 202 ASP A O 1
ATOM 1447 N N . PRO A 1 203 ? 10.848 23.007 66.371 1.00 50.73 203 PRO A N 1
ATOM 1448 C CA . PRO A 1 203 ? 11.460 22.998 65.042 1.00 50.14 203 PRO A CA 1
ATOM 1449 C C . PRO A 1 203 ? 10.797 22.039 64.058 1.00 52.36 203 PRO A C 1
ATOM 1450 O O . PRO A 1 203 ? 10.601 22.384 62.893 1.00 52.83 203 PRO A O 1
ATOM 1454 N N . LYS A 1 204 ? 10.441 20.843 64.517 1.00 52.08 204 LYS A N 1
ATOM 1455 C CA . LYS A 1 204 ? 9.807 19.874 63.629 1.00 53.41 204 LYS A CA 1
ATOM 1456 C C . LYS A 1 204 ? 8.415 20.300 63.177 1.00 51.80 204 LYS A C 1
ATOM 1457 O O . LYS A 1 204 ? 7.962 19.921 62.093 1.00 48.38 204 LYS A O 1
ATOM 1463 N N . LYS A 1 205 ? 7.731 21.084 64.003 1.00 50.72 205 LYS A N 1
ATOM 1464 C CA . LYS A 1 205 ? 6.393 21.545 63.643 1.00 51.52 205 LYS A CA 1
ATOM 1465 C C . LYS A 1 205 ? 6.553 22.604 62.555 1.00 52.50 205 LYS A C 1
ATOM 1466 O O . LYS A 1 205 ? 5.782 22.650 61.594 1.00 51.74 205 LYS A O 1
ATOM 1472 N N . GLN A 1 206 ? 7.566 23.453 62.725 1.00 52.66 206 GLN A N 1
ATOM 1473 C CA . GLN A 1 206 ? 7.872 24.497 61.759 1.00 51.24 206 GLN A CA 1
ATOM 1474 C C . GLN A 1 206 ? 8.115 23.845 60.410 1.00 50.30 206 GLN A C 1
ATOM 1475 O O . GLN A 1 206 ? 7.500 24.225 59.416 1.00 53.63 206 GLN A O 1
ATOM 1481 N N . LEU A 1 207 ? 8.999 22.848 60.386 1.00 48.41 207 LEU A N 1
ATOM 1482 C CA . LEU A 1 207 ? 9.337 22.144 59.148 1.00 48.95 207 LEU A CA 1
ATOM 1483 C C . LEU A 1 207 ? 8.099 21.593 58.447 1.00 49.19 207 LEU A C 1
ATOM 1484 O O . LEU A 1 207 ? 7.882 21.827 57.256 1.00 49.53 207 LEU A O 1
ATOM 1489 N N . GLU A 1 208 ? 7.286 20.862 59.197 1.00 50.52 208 GLU A N 1
ATOM 1490 C CA . GLU A 1 208 ? 6.070 20.281 58.651 1.00 50.88 208 GLU A CA 1
ATOM 1491 C C . GLU A 1 208 ? 5.195 21.356 57.989 1.00 49.71 208 GLU A C 1
ATOM 1492 O O . GLU A 1 208 ? 4.797 21.220 56.831 1.00 50.61 208 GLU A O 1
ATOM 1498 N N . LEU A 1 209 ? 4.903 22.423 58.729 1.00 48.22 209 LEU A N 1
ATOM 1499 C CA . LEU A 1 209 ? 4.074 23.506 58.210 1.00 48.52 209 LEU A CA 1
ATOM 1500 C C . LEU A 1 209 ? 4.723 24.155 56.982 1.00 49.40 209 LEU A C 1
ATOM 1501 O O . LEU A 1 209 ? 4.045 24.512 56.011 1.00 49.23 209 LEU A O 1
ATOM 1506 N N . ALA A 1 210 ? 6.040 24.289 57.028 1.00 49.21 210 ALA A N 1
ATOM 1507 C CA . ALA A 1 210 ? 6.771 24.872 55.923 1.00 50.30 210 ALA A CA 1
ATOM 1508 C C . ALA A 1 210 ? 6.584 23.997 54.686 1.00 50.73 210 ALA A C 1
ATOM 1509 O O . ALA A 1 210 ? 6.295 24.502 53.602 1.00 51.86 210 ALA A O 1
ATOM 1511 N N . VAL A 1 211 ? 6.738 22.686 54.856 1.00 49.96 211 VAL A N 1
ATOM 1512 C CA . VAL A 1 211 ? 6.581 21.749 53.746 1.00 49.73 211 VAL A CA 1
ATOM 1513 C C . VAL A 1 211 ? 5.186 21.851 53.134 1.00 48.72 211 VAL A C 1
ATOM 1514 O O . VAL A 1 211 ? 5.032 21.949 51.918 1.00 49.61 211 VAL A O 1
ATOM 1518 N N . LEU A 1 212 ? 4.168 21.839 53.984 1.00 49.33 212 LEU A N 1
ATOM 1519 C CA . LEU A 1 212 ? 2.794 21.918 53.509 1.00 49.09 212 LEU A CA 1
ATOM 1520 C C . LEU A 1 212 ? 2.535 23.251 52.818 1.00 49.61 212 LEU A C 1
ATOM 1521 O O . LEU A 1 212 ? 1.789 23.326 51.843 1.00 51.20 212 LEU A O 1
ATOM 1526 N N . ALA A 1 213 ? 3.160 24.304 53.326 1.00 48.17 213 ALA A N 1
ATOM 1527 C CA . ALA A 1 213 ? 2.993 25.628 52.750 1.00 48.17 213 ALA A CA 1
ATOM 1528 C C . ALA A 1 213 ? 3.550 25.651 51.321 1.00 47.18 213 ALA A C 1
ATOM 1529 O O . ALA A 1 213 ? 2.940 26.226 50.411 1.00 46.07 213 ALA A O 1
ATOM 1531 N N . VAL A 1 214 ? 4.709 25.029 51.126 1.00 46.54 214 VAL A N 1
ATOM 1532 C CA . VAL A 1 214 ? 5.304 24.968 49.802 1.00 45.30 214 VAL A CA 1
ATOM 1533 C C . VAL A 1 214 ? 4.372 24.181 48.876 1.00 45.93 214 VAL A C 1
ATOM 1534 O O . VAL A 1 214 ? 4.044 24.647 47.784 1.00 43.85 214 VAL A O 1
ATOM 1538 N N . PHE A 1 215 ? 3.941 22.995 49.304 1.00 46.66 215 PHE A N 1
ATOM 1539 C CA . PHE A 1 215 ? 3.031 22.203 48.480 1.00 47.93 215 PHE A CA 1
ATOM 1540 C C . PHE A 1 215 ? 1.818 23.051 48.100 1.00 50.24 215 PHE A C 1
ATOM 1541 O O . PHE A 1 215 ? 1.419 23.095 46.939 1.00 53.08 215 PHE A O 1
ATOM 1549 N N . ASN A 1 216 ? 1.241 23.726 49.088 1.00 49.96 216 ASN A N 1
ATOM 1550 C CA . ASN A 1 216 ? 0.082 24.580 48.867 1.00 51.33 216 ASN A CA 1
ATOM 1551 C C . ASN A 1 216 ? 0.393 25.704 47.874 1.00 52.45 216 ASN A C 1
ATOM 1552 O O . ASN A 1 216 ? -0.485 26.135 47.122 1.00 51.45 216 ASN A O 1
ATOM 1557 N N . SER A 1 217 ? 1.642 26.166 47.863 1.00 52.09 217 SER A N 1
ATOM 1558 C CA . SER A 1 217 ? 2.053 27.256 46.975 1.00 52.70 217 SER A CA 1
ATOM 1559 C C . SER A 1 217 ? 1.860 26.947 45.491 1.00 51.95 217 SER A C 1
ATOM 1560 O O . SER A 1 217 ? 1.678 27.857 44.680 1.00 49.36 217 SER A O 1
ATOM 1563 N N . TRP A 1 218 ? 1.902 25.666 45.145 1.00 51.49 218 TRP A N 1
ATOM 1564 C CA . TRP A 1 218 ? 1.731 25.235 43.761 1.00 53.28 218 TRP A CA 1
ATOM 1565 C C . TRP A 1 218 ? 0.371 25.642 43.199 1.00 52.58 218 TRP A C 1
ATOM 1566 O O . TRP A 1 218 ? 0.254 25.962 42.018 1.00 54.03 218 TRP A O 1
ATOM 1577 N N . GLU A 1 219 ? -0.648 25.633 44.054 1.00 53.56 219 GLU A N 1
ATOM 1578 C CA . GLU A 1 219 ? -2.006 25.994 43.651 1.00 53.79 219 GLU A CA 1
ATOM 1579 C C . GLU A 1 219 ? -2.359 27.462 43.907 1.00 53.27 219 GLU A C 1
ATOM 1580 O O . GLU A 1 219 ? -3.540 27.808 44.027 1.00 52.47 219 GLU A O 1
ATOM 1586 N N . SER A 1 220 ? -1.348 28.322 43.998 1.00 53.88 220 SER A N 1
ATOM 1587 C CA . SER A 1 220 ? -1.594 29.746 44.232 1.00 55.46 220 SER A CA 1
ATOM 1588 C C . SER A 1 220 ? -2.142 30.409 42.966 1.00 57.13 220 SER A C 1
ATOM 1589 O O . SER A 1 220 ? -1.839 29.987 41.846 1.00 58.25 220 SER A O 1
ATOM 1592 N N . PRO A 1 221 ? -2.965 31.454 43.130 1.00 57.67 221 PRO A N 1
ATOM 1593 C CA . PRO A 1 221 ? -3.550 32.173 41.994 1.00 58.01 221 PRO A CA 1
ATOM 1594 C C . PRO A 1 221 ? -2.565 32.443 40.846 1.00 58.43 221 PRO A C 1
ATOM 1595 O O . PRO A 1 221 ? -2.794 32.021 39.709 1.00 59.82 221 PRO A O 1
ATOM 1599 N N . ARG A 1 222 ? -1.469 33.136 41.151 1.00 58.06 222 ARG A N 1
ATOM 1600 C CA . ARG A 1 222 ? -0.467 33.476 40.148 1.00 56.85 222 ARG A CA 1
ATOM 1601 C C . ARG A 1 222 ? 0.162 32.249 39.487 1.00 56.07 222 ARG A C 1
ATOM 1602 O O . ARG A 1 222 ? 0.505 32.279 38.304 1.00 55.27 222 ARG A O 1
ATOM 1610 N N . ALA A 1 223 ? 0.323 31.174 40.252 1.00 55.30 223 ALA A N 1
ATOM 1611 C CA . ALA A 1 223 ? 0.905 29.947 39.716 1.00 55.00 223 ALA A CA 1
ATOM 1612 C C . ALA A 1 223 ? -0.073 29.299 38.735 1.00 54.90 223 ALA A C 1
ATOM 1613 O O . ALA A 1 223 ? 0.334 28.753 37.705 1.00 56.08 223 ALA A O 1
ATOM 1615 N N . LYS A 1 224 ? -1.361 29.358 39.067 1.00 55.05 224 LYS A N 1
ATOM 1616 C CA . LYS A 1 224 ? -2.409 28.797 38.222 1.00 55.61 224 LYS A CA 1
ATOM 1617 C C . LYS A 1 224 ? -2.590 29.651 36.969 1.00 55.54 224 LYS A C 1
ATOM 1618 O O . LYS A 1 224 ? -2.693 29.129 35.854 1.00 58.49 224 LYS A O 1
ATOM 1624 N N . LYS A 1 225 ? -2.625 30.964 37.152 1.00 51.92 225 LYS A N 1
ATOM 1625 C CA . LYS A 1 225 ? -2.767 31.863 36.022 1.00 53.14 225 LYS A CA 1
ATOM 1626 C C . LYS A 1 225 ? -1.666 31.579 35.000 1.00 54.96 225 LYS A C 1
ATOM 1627 O O . LYS A 1 225 ? -1.947 31.327 33.831 1.00 56.42 225 LYS A O 1
ATOM 1633 N N . TYR A 1 226 ? -0.417 31.617 35.453 1.00 54.44 226 TYR A N 1
ATOM 1634 C CA . TYR A 1 226 ? 0.733 31.370 34.588 1.00 56.82 226 TYR A CA 1
ATOM 1635 C C . TYR A 1 226 ? 0.596 30.074 33.786 1.00 58.44 226 TYR A C 1
ATOM 1636 O O . TYR A 1 226 ? 0.958 30.028 32.611 1.00 59.08 226 TYR A O 1
ATOM 1645 N N . ARG A 1 227 ? 0.073 29.026 34.418 1.00 59.19 227 ARG A N 1
ATOM 1646 C CA . ARG A 1 227 ? -0.090 27.738 33.748 1.00 60.93 227 ARG A CA 1
ATOM 1647 C C . ARG A 1 227 ? -1.318 27.672 32.840 1.00 62.05 227 ARG A C 1
ATOM 1648 O O . ARG A 1 227 ? -1.545 26.668 32.157 1.00 62.48 227 ARG A O 1
ATOM 1656 N N . SER A 1 228 ? -2.100 28.747 32.839 1.00 64.58 228 SER A N 1
ATOM 1657 C CA . SER A 1 228 ? -3.317 28.836 32.035 1.00 66.22 228 SER A CA 1
ATOM 1658 C C . SER A 1 228 ? -3.277 30.087 31.159 1.00 67.66 228 SER A C 1
ATOM 1659 O O . SER A 1 228 ? -4.080 30.246 30.243 1.00 71.56 228 SER A O 1
ATOM 1662 N N . ILE A 1 229 ? -2.333 30.971 31.460 1.00 68.30 229 ILE A N 1
ATOM 1663 C CA . ILE A 1 229 ? -2.145 32.221 30.733 1.00 67.33 229 ILE A CA 1
ATOM 1664 C C . ILE A 1 229 ? -0.768 32.133 30.088 1.00 68.18 229 ILE A C 1
ATOM 1665 O O . ILE A 1 229 ? -0.177 33.142 29.704 1.00 68.57 229 ILE A O 1
ATOM 1670 N N . ASN A 1 230 ? -0.276 30.896 30.003 1.00 68.98 230 ASN A N 1
ATOM 1671 C CA . ASN A 1 230 ? 1.016 30.531 29.419 1.00 70.12 230 ASN A CA 1
ATOM 1672 C C . ASN A 1 230 ? 0.974 29.018 29.257 1.00 70.09 230 ASN A C 1
ATOM 1673 O O . ASN A 1 230 ? 1.858 28.316 29.734 1.00 72.67 230 ASN A O 1
ATOM 1678 N N . GLN A 1 231 ? -0.087 28.543 28.603 1.00 70.36 231 GLN A N 1
ATOM 1679 C CA . GLN A 1 231 ? -0.339 27.127 28.339 1.00 70.76 231 GLN A CA 1
ATOM 1680 C C . GLN A 1 231 ? 0.742 26.162 28.809 1.00 69.34 231 GLN A C 1
ATOM 1681 O O . GLN A 1 231 ? 1.848 26.149 28.264 1.00 70.95 231 GLN A O 1
ATOM 1683 N N . ILE A 1 232 ? 0.411 25.359 29.821 1.00 67.66 232 ILE A N 1
ATOM 1684 C CA . ILE A 1 232 ? 1.324 24.359 30.388 1.00 65.01 232 ILE A CA 1
ATOM 1685 C C . ILE A 1 232 ? 0.507 23.247 31.029 1.00 64.63 232 ILE A C 1
ATOM 1686 O O . ILE A 1 232 ? -0.642 23.461 31.424 1.00 64.20 232 ILE A O 1
ATOM 1691 N N . THR A 1 233 ? 1.114 22.071 31.153 1.00 64.46 233 THR A N 1
ATOM 1692 C CA . THR A 1 233 ? 0.449 20.924 31.758 1.00 64.49 233 THR A CA 1
ATOM 1693 C C . THR A 1 233 ? 1.455 19.802 32.029 1.00 63.12 233 THR A C 1
ATOM 1694 O O . THR A 1 233 ? 2.631 19.908 31.665 1.00 61.40 233 THR A O 1
ATOM 1696 N N . GLY A 1 234 ? 0.991 18.735 32.675 1.00 62.67 234 GLY A N 1
ATOM 1697 C CA . GLY A 1 234 ? 1.869 17.620 32.979 1.00 62.89 234 GLY A CA 1
ATOM 1698 C C . GLY A 1 234 ? 2.664 17.826 34.258 1.00 64.58 234 GLY A C 1
ATOM 1699 O O . GLY A 1 234 ? 2.588 17.002 35.175 1.00 67.09 234 GLY A O 1
ATOM 1700 N N . LEU A 1 235 ? 3.417 18.926 34.316 1.00 63.37 235 LEU A N 1
ATOM 1701 C CA . LEU A 1 235 ? 4.253 19.270 35.468 1.00 61.91 235 LEU A CA 1
ATOM 1702 C C . LEU A 1 235 ? 4.067 18.390 36.701 1.00 62.18 235 LEU A C 1
ATOM 1703 O O . LEU A 1 235 ? 5.013 17.721 37.118 1.00 63.43 235 LEU A O 1
ATOM 1708 N N . ARG A 1 236 ? 2.873 18.411 37.286 1.00 62.13 236 ARG A N 1
ATOM 1709 C CA . ARG A 1 236 ? 2.536 17.588 38.455 1.00 64.13 236 ARG A CA 1
ATOM 1710 C C . ARG A 1 236 ? 2.816 18.157 39.857 1.00 64.64 236 ARG A C 1
ATOM 1711 O O . ARG A 1 236 ? 2.516 17.499 40.856 1.00 65.36 236 ARG A O 1
ATOM 1719 N N . GLY A 1 237 ? 3.383 19.359 39.946 1.00 63.43 237 GLY A N 1
ATOM 1720 C CA . GLY A 1 237 ? 3.644 19.937 41.257 1.00 61.27 237 GLY A CA 1
ATOM 1721 C C . GLY A 1 237 ? 5.029 20.511 41.499 1.00 58.56 237 GLY A C 1
ATOM 1722 O O . GLY A 1 237 ? 5.874 20.536 40.604 1.00 63.00 237 GLY A O 1
ATOM 1723 N N . THR A 1 238 ? 5.263 20.976 42.723 1.00 55.21 238 THR A N 1
ATOM 1724 C CA . THR A 1 238 ? 6.552 21.557 43.092 1.00 53.22 238 THR A CA 1
ATOM 1725 C C . THR A 1 238 ? 7.298 20.717 44.116 1.00 52.13 238 THR A C 1
ATOM 1726 O O . THR A 1 238 ? 6.701 19.926 44.843 1.00 55.97 238 THR A O 1
ATOM 1730 N N . ALA A 1 239 ? 8.612 20.891 44.175 1.00 49.37 239 ALA A N 1
ATOM 1731 C CA . ALA A 1 239 ? 9.416 20.148 45.133 1.00 46.19 239 ALA A CA 1
ATOM 1732 C C . ALA A 1 239 ? 9.781 21.087 46.284 1.00 46.46 239 ALA A C 1
ATOM 1733 O O . ALA A 1 239 ? 9.509 22.289 46.219 1.00 46.01 239 ALA A O 1
ATOM 1735 N N . VAL A 1 240 ? 10.366 20.546 47.348 1.00 43.82 240 VAL A N 1
ATOM 1736 C CA . VAL A 1 240 ? 10.783 21.389 48.458 1.00 42.83 240 VAL A CA 1
ATOM 1737 C C . VAL A 1 240 ? 12.238 21.085 48.777 1.00 43.06 240 VAL A C 1
ATOM 1738 O O . VAL A 1 240 ? 12.620 19.927 48.975 1.00 40.95 240 VAL A O 1
ATOM 1742 N N . ASN A 1 241 ? 13.060 22.131 48.797 1.00 42.23 241 ASN A N 1
ATOM 1743 C CA . ASN A 1 241 ? 14.474 21.959 49.076 1.00 42.23 241 ASN A CA 1
ATOM 1744 C C . ASN A 1 241 ? 14.826 22.499 50.442 1.00 42.63 241 ASN A C 1
ATOM 1745 O O . ASN A 1 241 ? 14.713 23.699 50.703 1.00 43.82 241 ASN A O 1
ATOM 1750 N N . VAL A 1 242 ? 15.234 21.590 51.320 1.00 43.66 242 VAL A N 1
ATOM 1751 C CA . VAL A 1 242 ? 15.604 21.946 52.679 1.00 43.80 242 VAL A CA 1
ATOM 1752 C C . VAL A 1 242 ? 17.102 21.819 52.770 1.00 45.25 242 VAL A C 1
ATOM 1753 O O . VAL A 1 242 ? 17.667 20.762 52.478 1.00 45.92 242 VAL A O 1
ATOM 1757 N N . GLN A 1 243 ? 17.746 22.900 53.180 1.00 45.68 243 GLN A N 1
ATOM 1758 C CA . GLN A 1 243 ? 19.193 22.908 53.287 1.00 45.92 243 GLN A CA 1
ATOM 1759 C C . GLN A 1 243 ? 19.608 23.588 54.580 1.00 45.36 243 GLN A C 1
ATOM 1760 O O . GLN A 1 243 ? 18.926 24.481 55.086 1.00 45.74 243 GLN A O 1
ATOM 1766 N N . CYS A 1 244 ? 20.727 23.137 55.118 1.00 45.00 244 CYS A N 1
ATOM 1767 C CA . CYS A 1 244 ? 21.261 23.666 56.354 1.00 45.81 244 CYS A CA 1
ATOM 1768 C C . CYS A 1 244 ? 21.751 25.110 56.176 1.00 44.50 244 CYS A C 1
ATOM 1769 O O . CYS A 1 244 ? 22.370 25.438 55.163 1.00 46.19 244 CYS A O 1
ATOM 1772 N N . MET A 1 245 ? 21.449 25.974 57.148 1.00 43.47 245 MET A N 1
ATOM 1773 C CA . MET A 1 245 ? 21.887 27.372 57.102 1.00 42.30 245 MET A CA 1
ATOM 1774 C C . MET A 1 245 ? 23.341 27.420 57.547 1.00 42.74 245 MET A C 1
ATOM 1775 O O . MET A 1 245 ? 23.797 26.545 58.287 1.00 43.07 245 MET A O 1
ATOM 1780 N N . VAL A 1 246 ? 24.059 28.444 57.096 1.00 41.71 246 VAL A N 1
ATOM 1781 C CA . VAL A 1 246 ? 25.461 28.637 57.458 1.00 40.71 246 VAL A CA 1
ATOM 1782 C C . VAL A 1 246 ? 25.693 30.141 57.611 1.00 39.82 246 VAL A C 1
ATOM 1783 O O . VAL A 1 246 ? 25.068 30.944 56.916 1.00 41.66 246 VAL A O 1
ATOM 1787 N N . PHE A 1 247 ? 26.583 30.527 58.522 1.00 41.88 247 PHE A N 1
ATOM 1788 C CA . PHE A 1 247 ? 26.835 31.947 58.779 1.00 42.97 247 PHE A CA 1
ATOM 1789 C C . PHE A 1 247 ? 28.303 32.362 58.692 1.00 43.96 247 PHE A C 1
ATOM 1790 O O . PHE A 1 247 ? 29.210 31.548 58.858 1.00 48.44 247 PHE A O 1
ATOM 1798 N N . GLY A 1 248 ? 28.532 33.640 58.433 1.00 43.55 248 GLY A N 1
ATOM 1799 C CA . GLY A 1 248 ? 29.894 34.115 58.330 1.00 49.06 248 GLY A CA 1
ATOM 1800 C C . GLY A 1 248 ? 30.196 35.196 59.345 1.00 54.39 248 GLY A C 1
ATOM 1801 O O . GLY A 1 248 ? 31.200 35.901 59.226 1.00 55.74 248 GLY A O 1
ATOM 1802 N N . ASN A 1 249 ? 29.320 35.333 60.341 1.00 57.73 249 ASN A N 1
ATOM 1803 C CA . ASN A 1 249 ? 29.497 36.333 61.393 1.00 57.55 249 ASN A CA 1
ATOM 1804 C C . ASN A 1 249 ? 29.820 35.685 62.737 1.00 59.14 249 ASN A C 1
ATOM 1805 O O . ASN A 1 249 ? 29.578 36.270 63.791 1.00 59.45 249 ASN A O 1
ATOM 1810 N N . MET A 1 250 ? 30.373 34.477 62.692 1.00 58.76 250 MET A N 1
ATOM 1811 C CA . MET A 1 250 ? 30.727 33.747 63.902 1.00 58.91 250 MET A CA 1
ATOM 1812 C C . MET A 1 250 ? 32.203 33.888 64.275 1.00 62.08 250 MET A C 1
ATOM 1813 O O . MET A 1 250 ? 32.892 32.896 64.529 1.00 66.07 250 MET A O 1
ATOM 1818 N N . GLY A 1 251 ? 32.694 35.124 64.302 1.00 62.35 251 GLY A N 1
ATOM 1819 C CA . GLY A 1 251 ? 34.085 35.350 64.654 1.00 62.76 251 GLY A CA 1
ATOM 1820 C C . GLY A 1 251 ? 34.950 35.696 63.462 1.00 63.95 251 GLY A C 1
ATOM 1821 O O . GLY A 1 251 ? 34.468 35.757 62.329 1.00 66.17 251 GLY A O 1
ATOM 1822 N N . ASN A 1 252 ? 36.233 35.929 63.719 1.00 64.70 252 ASN A N 1
ATOM 1823 C CA . ASN A 1 252 ? 37.175 36.273 62.658 1.00 65.50 252 ASN A CA 1
ATOM 1824 C C . ASN A 1 252 ? 37.747 35.048 61.949 1.00 65.65 252 ASN A C 1
ATOM 1825 O O . ASN A 1 252 ? 38.880 35.057 61.470 1.00 65.01 252 ASN A O 1
ATOM 1830 N N . THR A 1 253 ? 36.948 33.989 61.891 1.00 65.11 253 THR A N 1
ATOM 1831 C CA . THR A 1 253 ? 37.343 32.755 61.221 1.00 62.90 253 THR A CA 1
ATOM 1832 C C . THR A 1 253 ? 36.230 32.446 60.221 1.00 59.15 253 THR A C 1
ATOM 1833 O O . THR A 1 253 ? 36.212 31.407 59.546 1.00 54.46 253 THR A O 1
ATOM 1837 N N . SER A 1 254 ? 35.295 33.388 60.149 1.00 57.41 254 SER A N 1
ATOM 1838 C CA . SER A 1 254 ? 34.144 33.287 59.272 1.00 56.84 254 SER A CA 1
ATOM 1839 C C . SER A 1 254 ? 34.019 34.508 58.359 1.00 56.43 254 SER A C 1
ATOM 1840 O O . SER A 1 254 ? 34.703 35.521 58.542 1.00 53.82 254 SER A O 1
ATOM 1843 N N . GLY A 1 255 ? 33.133 34.401 57.373 1.00 57.21 255 GLY A N 1
ATOM 1844 C CA . GLY A 1 255 ? 32.917 35.497 56.447 1.00 56.95 255 GLY A CA 1
ATOM 1845 C C . GLY A 1 255 ? 32.117 35.064 55.239 1.00 56.11 255 GLY A C 1
ATOM 1846 O O . GLY A 1 255 ? 31.925 33.868 54.994 1.00 56.41 255 GLY A O 1
ATOM 1847 N N . THR A 1 256 ? 31.635 36.045 54.483 1.00 53.72 256 THR A N 1
ATOM 1848 C CA . THR A 1 256 ? 30.863 35.764 53.277 1.00 54.05 256 THR A CA 1
ATOM 1849 C C . THR A 1 256 ? 31.496 36.497 52.103 1.00 52.48 256 THR A C 1
ATOM 1850 O O . THR A 1 256 ? 32.109 37.550 52.274 1.00 51.21 256 THR A O 1
ATOM 1854 N N . GLY A 1 257 ? 31.331 35.915 50.873 1.00 50.15 257 GLY A N 1
ATOM 1855 C CA . GLY A 1 257 ? 31.936 36.622 49.732 1.00 51.29 257 GLY A CA 1
ATOM 1856 C C . GLY A 1 257 ? 31.236 36.224 48.424 1.00 46.46 257 GLY A C 1
ATOM 1857 O O . GLY A 1 257 ? 30.424 35.292 48.381 1.00 46.43 257 GLY A O 1
ATOM 1858 N N . VAL A 1 258 ? 31.572 36.952 47.387 1.00 45.27 258 VAL A N 1
ATOM 1859 C CA . VAL A 1 258 ? 31.026 36.729 46.039 1.00 42.51 258 VAL A CA 1
ATOM 1860 C C . VAL A 1 258 ? 32.122 36.952 45.016 1.00 39.57 258 VAL A C 1
ATOM 1861 O O . VAL A 1 258 ? 33.009 37.789 45.210 1.00 37.51 258 VAL A O 1
ATOM 1865 N N . LEU A 1 259 ? 32.061 36.207 43.925 1.00 36.04 259 LEU A N 1
ATOM 1866 C CA . LEU A 1 259 ? 33.076 36.354 42.874 1.00 34.11 259 LEU A CA 1
ATOM 1867 C C . LEU A 1 259 ? 32.676 35.667 41.561 1.00 30.38 259 LEU A C 1
ATOM 1868 O O . LEU A 1 259 ? 31.734 34.869 41.506 1.00 28.33 259 LEU A O 1
ATOM 1873 N N . PHE A 1 260 ? 33.433 36.041 40.552 1.00 29.49 260 PHE A N 1
ATOM 1874 C CA . PHE A 1 260 ? 33.333 35.496 39.197 1.00 26.55 260 PHE A CA 1
ATOM 1875 C C . PHE A 1 260 ? 34.594 34.688 39.017 1.00 25.41 260 PHE A C 1
ATOM 1876 O O . PHE A 1 260 ? 35.682 35.149 39.385 1.00 25.81 260 PHE A O 1
ATOM 1884 N N . THR A 1 261 ? 34.468 33.497 38.468 1.00 25.43 261 THR A N 1
ATOM 1885 C CA . THR A 1 261 ? 35.652 32.634 38.301 1.00 25.45 261 THR A CA 1
ATOM 1886 C C . THR A 1 261 ? 36.646 33.265 37.314 1.00 25.25 261 THR A C 1
ATOM 1887 O O . THR A 1 261 ? 37.797 32.836 37.220 1.00 30.76 261 THR A O 1
ATOM 1891 N N . ARG A 1 262 ? 36.177 34.278 36.603 1.00 26.28 262 ARG A N 1
ATOM 1892 C CA . ARG A 1 262 ? 37.007 35.034 35.626 1.00 24.79 262 ARG A CA 1
ATOM 1893 C C . ARG A 1 262 ? 36.490 36.467 35.545 1.00 24.84 262 ARG A C 1
ATOM 1894 O O . ARG A 1 262 ? 35.320 36.740 35.820 1.00 27.92 262 ARG A O 1
ATOM 1902 N N . ASN A 1 263 ? 37.369 37.372 35.166 1.00 24.94 263 ASN A N 1
ATOM 1903 C CA . ASN A 1 263 ? 37.013 38.799 35.063 1.00 26.41 263 ASN A CA 1
ATOM 1904 C C . ASN A 1 263 ? 35.845 38.993 34.084 1.00 24.81 263 ASN A C 1
ATOM 1905 O O . ASN A 1 263 ? 35.998 38.857 32.861 1.00 28.94 263 ASN A O 1
ATOM 1910 N N . PRO A 1 264 ? 34.685 39.437 34.628 1.00 25.60 264 PRO A N 1
ATOM 1911 C CA . PRO A 1 264 ? 33.493 39.686 33.809 1.00 22.77 264 PRO A CA 1
ATOM 1912 C C . PRO A 1 264 ? 33.628 40.839 32.836 1.00 25.51 264 PRO A C 1
ATOM 1913 O O . PRO A 1 264 ? 32.806 40.979 31.933 1.00 26.64 264 PRO A O 1
ATOM 1917 N N . ASN A 1 265 ? 34.656 41.667 33.011 1.00 26.96 265 ASN A N 1
ATOM 1918 C CA . ASN A 1 265 ? 34.838 42.824 32.126 1.00 29.04 265 ASN A CA 1
ATOM 1919 C C . ASN A 1 265 ? 35.874 42.615 31.034 1.00 29.58 265 ASN A C 1
ATOM 1920 O O . ASN A 1 265 ? 35.697 43.081 29.902 1.00 27.77 265 ASN A O 1
ATOM 1925 N N . THR A 1 266 ? 36.954 41.915 31.367 1.00 27.04 266 THR A N 1
ATOM 1926 C CA . THR A 1 266 ? 38.022 41.684 30.399 1.00 28.88 266 THR A CA 1
ATOM 1927 C C . THR A 1 266 ? 38.181 40.216 30.011 1.00 28.51 266 THR A C 1
ATOM 1928 O O . THR A 1 266 ? 38.765 39.916 28.984 1.00 29.59 266 THR A O 1
ATOM 1932 N N . GLY A 1 267 ? 37.702 39.297 30.836 1.00 32.02 267 GLY A N 1
ATOM 1933 C CA . GLY A 1 267 ? 37.854 37.892 30.500 1.00 28.29 267 GLY A CA 1
ATOM 1934 C C . GLY A 1 267 ? 39.109 37.263 31.098 1.00 29.37 267 GLY A C 1
ATOM 1935 O O . GLY A 1 267 ? 39.309 36.038 31.006 1.00 24.38 267 GLY A O 1
ATOM 1936 N N . GLU A 1 268 ? 39.962 38.083 31.709 1.00 29.27 268 GLU A N 1
ATOM 1937 C CA . GLU A 1 268 ? 41.186 37.560 32.307 1.00 31.28 268 GLU A CA 1
ATOM 1938 C C . GLU A 1 268 ? 40.868 36.376 33.226 1.00 30.55 268 GLU A C 1
ATOM 1939 O O . GLU A 1 268 ? 39.955 36.441 34.056 1.00 30.90 268 GLU A O 1
ATOM 1945 N N . LYS A 1 269 ? 41.625 35.294 33.059 1.00 27.44 269 LYS A N 1
ATOM 1946 C CA . LYS A 1 269 ? 41.428 34.079 33.843 1.00 23.97 269 LYS A CA 1
ATOM 1947 C C . LYS A 1 269 ? 41.957 34.233 35.260 1.00 29.96 269 LYS A C 1
ATOM 1948 O O . LYS A 1 269 ? 43.019 33.695 35.602 1.00 29.11 269 LYS A O 1
ATOM 1954 N N . LYS A 1 270 ? 41.197 34.944 36.083 1.00 30.80 270 LYS A N 1
ATOM 1955 C CA . LYS A 1 270 ? 41.575 35.198 37.463 1.00 35.16 270 LYS A CA 1
ATOM 1956 C C . LYS A 1 270 ? 40.313 35.426 38.296 1.00 33.03 270 LYS A C 1
ATOM 1957 O O . LYS A 1 270 ? 39.400 36.110 37.844 1.00 37.22 270 LYS A O 1
ATOM 1963 N N . LEU A 1 271 ? 40.263 34.856 39.500 1.00 32.04 271 LEU A N 1
ATOM 1964 C CA . LEU A 1 271 ? 39.112 35.021 40.390 1.00 30.88 271 LEU A CA 1
ATOM 1965 C C . LEU A 1 271 ? 38.894 36.507 40.629 1.00 35.52 271 LEU A C 1
ATOM 1966 O O . LEU A 1 271 ? 39.824 37.236 40.970 1.00 37.24 271 LEU A O 1
ATOM 1971 N N . TYR A 1 272 ? 37.651 36.941 40.446 1.00 34.10 272 TYR A N 1
ATOM 1972 C CA . TYR A 1 272 ? 37.279 38.345 40.550 1.00 34.30 272 TYR A CA 1
ATOM 1973 C C . TYR A 1 272 ? 36.125 38.462 41.529 1.00 34.69 272 TYR A C 1
ATOM 1974 O O . TYR A 1 272 ? 35.015 38.007 41.248 1.00 33.63 272 TYR A O 1
ATOM 1983 N N . GLY A 1 273 ? 36.388 39.061 42.684 1.00 39.26 273 GLY A N 1
ATOM 1984 C CA . GLY A 1 273 ? 35.348 39.196 43.687 1.00 41.68 273 GLY A CA 1
ATOM 1985 C C . GLY A 1 273 ? 35.797 39.935 44.932 1.00 42.09 273 GLY A C 1
ATOM 1986 O O . GLY A 1 273 ? 36.797 40.662 44.920 1.00 41.85 273 GLY A O 1
ATOM 1987 N N . GLU A 1 274 ? 35.057 39.741 46.015 1.00 42.32 274 GLU A N 1
ATOM 1988 C CA . GLU A 1 274 ? 35.363 40.404 47.272 1.00 44.91 274 GLU A CA 1
ATOM 1989 C C . GLU A 1 274 ? 34.913 39.579 48.474 1.00 46.57 274 GLU A C 1
ATOM 1990 O O . GLU A 1 274 ? 33.976 38.783 48.383 1.00 49.06 274 GLU A O 1
ATOM 1996 N N . PHE A 1 275 ? 35.582 39.773 49.604 1.00 47.62 275 PHE A N 1
ATOM 1997 C CA . PHE A 1 275 ? 35.254 39.020 50.807 1.00 49.23 275 PHE A CA 1
ATOM 1998 C C . PHE A 1 275 ? 35.007 39.953 51.989 1.00 50.00 275 PHE A C 1
ATOM 1999 O O . PHE A 1 275 ? 35.601 41.029 52.081 1.00 51.80 275 PHE A O 1
ATOM 2007 N N . LEU A 1 276 ? 34.118 39.539 52.884 1.00 49.50 276 LEU A N 1
ATOM 2008 C CA . LEU A 1 276 ? 33.789 40.338 54.059 1.00 52.00 276 LEU A CA 1
ATOM 2009 C C . LEU A 1 276 ? 34.017 39.492 55.307 1.00 52.69 276 LEU A C 1
ATOM 2010 O O . LEU A 1 276 ? 33.309 38.513 55.544 1.00 53.60 276 LEU A O 1
ATOM 2015 N N . VAL A 1 277 ? 35.022 39.867 56.093 1.00 55.08 277 VAL A N 1
ATOM 2016 C CA . VAL A 1 277 ? 35.361 39.133 57.309 1.00 56.35 277 VAL A CA 1
ATOM 2017 C C . VAL A 1 277 ? 34.355 39.303 58.450 1.00 56.38 277 VAL A C 1
ATOM 2018 O O . VAL A 1 277 ? 33.892 40.412 58.731 1.00 56.49 277 VAL A O 1
ATOM 2022 N N . ASN A 1 278 ? 34.019 38.187 59.093 1.00 58.04 278 ASN A N 1
ATOM 2023 C CA . ASN A 1 278 ? 33.090 38.177 60.225 1.00 62.25 278 ASN A CA 1
ATOM 2024 C C . ASN A 1 278 ? 31.876 39.104 60.049 1.00 62.28 278 ASN A C 1
ATOM 2025 O O . ASN A 1 278 ? 31.751 40.138 60.713 1.00 63.62 278 ASN A O 1
ATOM 2030 N N . ALA A 1 279 ? 30.982 38.718 59.146 1.00 62.04 279 ALA A N 1
ATOM 2031 C CA . ALA A 1 279 ? 29.776 39.495 58.864 1.00 61.49 279 ALA A CA 1
ATOM 2032 C C . ALA A 1 279 ? 29.025 38.856 57.704 1.00 61.32 279 ALA A C 1
ATOM 2033 O O . ALA A 1 279 ? 29.505 37.893 57.106 1.00 62.13 279 ALA A O 1
ATOM 2035 N N . GLN A 1 280 ? 27.846 39.387 57.394 1.00 61.23 280 GLN A N 1
ATOM 2036 C CA . GLN A 1 280 ? 27.051 38.877 56.283 1.00 62.39 280 GLN A CA 1
ATOM 2037 C C . GLN A 1 280 ? 26.703 39.973 55.275 1.00 63.26 280 GLN A C 1
ATOM 2038 O O . GLN A 1 280 ? 26.866 41.173 55.553 1.00 64.27 280 GLN A O 1
ATOM 2044 N N . GLY A 1 281 ? 26.234 39.550 54.101 1.00 63.89 281 GLY A N 1
ATOM 2045 C CA . GLY A 1 281 ? 25.892 40.492 53.044 1.00 64.42 281 GLY A CA 1
ATOM 2046 C C . GLY A 1 281 ? 25.102 41.726 53.458 1.00 66.78 281 GLY A C 1
ATOM 2047 O O . GLY A 1 281 ? 25.339 42.823 52.942 1.00 68.48 281 GLY A O 1
ATOM 2048 N N . GLU A 1 282 ? 24.170 41.549 54.395 1.00 68.67 282 GLU A N 1
ATOM 2049 C CA . GLU A 1 282 ? 23.335 42.646 54.885 1.00 69.48 282 GLU A CA 1
ATOM 2050 C C . GLU A 1 282 ? 24.151 43.876 55.271 1.00 70.62 282 GLU A C 1
ATOM 2051 O O . GLU A 1 282 ? 23.911 44.971 54.761 1.00 69.58 282 GLU A O 1
ATOM 2057 N N . ASP A 1 283 ? 25.120 43.674 56.166 1.00 72.45 283 ASP A N 1
ATOM 2058 C CA . ASP A 1 283 ? 25.995 44.736 56.669 1.00 75.23 283 ASP A CA 1
ATOM 2059 C C . ASP A 1 283 ? 26.420 45.792 55.648 1.00 75.69 283 ASP A C 1
ATOM 2060 O O . ASP A 1 283 ? 26.332 46.986 55.908 1.00 77.25 283 ASP A O 1
ATOM 2065 N N . VAL A 1 284 ? 26.888 45.342 54.489 1.00 74.20 284 VAL A N 1
ATOM 2066 C CA . VAL A 1 284 ? 27.309 46.248 53.424 1.00 72.28 284 VAL A CA 1
ATOM 2067 C C . VAL A 1 284 ? 26.167 47.191 53.003 1.00 71.80 284 VAL A C 1
ATOM 2068 O O . VAL A 1 284 ? 26.350 48.398 52.899 1.00 73.70 284 VAL A O 1
ATOM 2072 N N . VAL A 1 285 ? 24.991 46.615 52.752 1.00 71.72 285 VAL A N 1
ATOM 2073 C CA . VAL A 1 285 ? 23.791 47.348 52.317 1.00 70.13 285 VAL A CA 1
ATOM 2074 C C . VAL A 1 285 ? 23.403 48.496 53.250 1.00 71.00 285 VAL A C 1
ATOM 2075 O O . VAL A 1 285 ? 22.858 49.517 52.812 1.00 71.29 285 VAL A O 1
ATOM 2079 N N . ALA A 1 286 ? 23.654 48.309 54.544 1.00 72.07 286 ALA A N 1
ATOM 2080 C CA . ALA A 1 286 ? 23.337 49.316 55.555 1.00 74.21 286 ALA A CA 1
ATOM 2081 C C . ALA A 1 286 ? 24.453 50.361 55.725 1.00 74.50 286 ALA A C 1
ATOM 2082 O O . ALA A 1 286 ? 24.190 51.520 56.063 1.00 77.55 286 ALA A O 1
ATOM 2084 N N . GLY A 1 287 ? 25.697 49.962 55.474 1.00 73.64 287 GLY A N 1
ATOM 2085 C CA . GLY A 1 287 ? 26.809 50.882 55.650 1.00 72.03 287 GLY A CA 1
ATOM 2086 C C . GLY A 1 287 ? 27.506 50.415 56.913 1.00 71.45 287 GLY A C 1
ATOM 2087 O O . GLY A 1 287 ? 28.380 51.081 57.460 1.00 71.86 287 GLY A O 1
ATOM 2088 N N . ILE A 1 288 ? 27.089 49.229 57.356 1.00 71.48 288 ILE A N 1
ATOM 2089 C CA . ILE A 1 288 ? 27.605 48.567 58.546 1.00 71.07 288 ILE A CA 1
ATOM 2090 C C . ILE A 1 288 ? 29.000 47.997 58.336 1.00 72.48 288 ILE A C 1
ATOM 2091 O O . ILE A 1 288 ? 29.834 48.007 59.247 1.00 74.56 288 ILE A O 1
ATOM 2096 N N . ARG A 1 289 ? 29.252 47.478 57.141 1.00 72.71 289 ARG A N 1
ATOM 2097 C CA . ARG A 1 289 ? 30.545 46.874 56.855 1.00 71.36 289 ARG A CA 1
ATOM 2098 C C . ARG A 1 289 ? 30.971 47.140 55.405 1.00 69.33 289 ARG A C 1
ATOM 2099 O O . ARG A 1 289 ? 30.136 47.340 54.515 1.00 70.46 289 ARG A O 1
ATOM 2107 N N . THR A 1 290 ? 32.282 47.154 55.182 1.00 66.84 290 THR A N 1
ATOM 2108 C CA . THR A 1 290 ? 32.846 47.373 53.845 1.00 67.79 290 THR A CA 1
ATOM 2109 C C . THR A 1 290 ? 33.767 46.200 53.467 1.00 64.74 290 THR A C 1
ATOM 2110 O O . THR A 1 290 ? 34.788 45.968 54.122 1.00 65.61 290 THR A O 1
ATOM 2114 N N . PRO A 1 291 ? 33.422 45.456 52.395 1.00 62.75 291 PRO A N 1
ATOM 2115 C CA . PRO A 1 291 ? 34.206 44.301 51.928 1.00 58.90 291 PRO A CA 1
ATOM 2116 C C . PRO A 1 291 ? 35.599 44.587 51.383 1.00 55.65 291 PRO A C 1
ATOM 2117 O O . PRO A 1 291 ? 35.870 45.670 50.868 1.00 51.52 291 PRO A O 1
ATOM 2121 N N . GLU A 1 292 ? 36.470 43.588 51.511 1.00 55.34 292 GLU A N 1
ATOM 2122 C CA . GLU A 1 292 ? 37.852 43.660 51.043 1.00 57.09 292 GLU A CA 1
ATOM 2123 C C . GLU A 1 292 ? 37.936 42.892 49.727 1.00 57.20 292 GLU A C 1
ATOM 2124 O O . GLU A 1 292 ? 36.921 42.593 49.102 1.00 57.11 292 GLU A O 1
ATOM 2130 N N . ASP A 1 293 ? 39.153 42.563 49.314 1.00 56.49 293 ASP A N 1
ATOM 2131 C CA . ASP A 1 293 ? 39.334 41.806 48.092 1.00 55.55 293 ASP A CA 1
ATOM 2132 C C . ASP A 1 293 ? 39.602 40.355 48.479 1.00 52.42 293 ASP A C 1
ATOM 2133 O O . ASP A 1 293 ? 39.888 40.055 49.635 1.00 53.01 293 ASP A O 1
ATOM 2138 N N . LEU A 1 294 ? 39.480 39.454 47.514 1.00 50.85 294 LEU A N 1
ATOM 2139 C CA . LEU A 1 294 ? 39.667 38.035 47.766 1.00 50.52 294 LEU A CA 1
ATOM 2140 C C . LEU A 1 294 ? 40.920 37.646 48.534 1.00 51.59 294 LEU A C 1
ATOM 2141 O O . LEU A 1 294 ? 40.909 36.665 49.273 1.00 55.67 294 LEU A O 1
ATOM 2146 N N . ASP A 1 295 ? 41.997 38.402 48.375 1.00 53.78 295 ASP A N 1
ATOM 2147 C CA . ASP A 1 295 ? 43.232 38.068 49.083 1.00 57.55 295 ASP A CA 1
ATOM 2148 C C . ASP A 1 295 ? 43.056 37.997 50.608 1.00 57.37 295 ASP A C 1
ATOM 2149 O O . ASP A 1 295 ? 43.612 37.106 51.260 1.00 56.53 295 ASP A O 1
ATOM 2154 N N . ALA A 1 296 ? 42.280 38.920 51.174 1.00 54.44 296 ALA A N 1
ATOM 2155 C CA . ALA A 1 296 ? 42.040 38.917 52.613 1.00 53.32 296 ALA A CA 1
ATOM 2156 C C . ALA A 1 296 ? 41.597 37.522 53.037 1.00 54.96 296 ALA A C 1
ATOM 2157 O O . ALA A 1 296 ? 41.835 37.099 54.169 1.00 58.61 296 ALA A O 1
ATOM 2159 N N . MET A 1 297 ? 40.951 36.805 52.121 1.00 54.30 297 MET A N 1
ATOM 2160 C CA . MET A 1 297 ? 40.478 35.464 52.425 1.00 53.64 297 MET A CA 1
ATOM 2161 C C . MET A 1 297 ? 41.615 34.463 52.386 1.00 54.29 297 MET A C 1
ATOM 2162 O O . MET A 1 297 ? 41.721 33.597 53.253 1.00 56.11 297 MET A O 1
ATOM 2167 N N . LYS A 1 298 ? 42.458 34.576 51.366 1.00 55.11 298 LYS A N 1
ATOM 2168 C CA . LYS A 1 298 ? 43.595 33.680 51.227 1.00 57.02 298 LYS A CA 1
ATOM 2169 C C . LYS A 1 298 ? 44.514 33.886 52.430 1.00 57.07 298 LYS A C 1
ATOM 2170 O O . LYS A 1 298 ? 45.153 32.946 52.905 1.00 56.20 298 LYS A O 1
ATOM 2176 N N . ASN A 1 299 ? 44.561 35.126 52.916 1.00 58.08 299 ASN A N 1
ATOM 2177 C CA . ASN A 1 299 ? 45.398 35.492 54.056 1.00 58.26 299 ASN A CA 1
ATOM 2178 C C . ASN A 1 299 ? 44.866 34.912 55.362 1.00 57.60 299 ASN A C 1
ATOM 2179 O O . ASN A 1 299 ? 45.515 34.070 55.979 1.00 57.35 299 ASN A O 1
ATOM 2184 N N . LEU A 1 300 ? 43.680 35.361 55.764 1.00 57.81 300 LEU A N 1
ATOM 2185 C CA . LEU A 1 300 ? 43.056 34.919 57.007 1.00 59.37 300 LEU A CA 1
ATOM 2186 C C . LEU A 1 300 ? 42.484 33.506 57.029 1.00 59.56 300 LEU A C 1
ATOM 2187 O O . LEU A 1 300 ? 42.299 32.941 58.105 1.00 61.81 300 LEU A O 1
ATOM 2189 N N . MET A 1 301 ? 42.203 32.925 55.866 1.00 58.22 301 MET A N 1
ATOM 2190 C CA . MET A 1 301 ? 41.615 31.586 55.828 1.00 57.10 301 MET A CA 1
ATOM 2191 C C . MET A 1 301 ? 42.122 30.760 54.656 1.00 57.24 301 MET A C 1
ATOM 2192 O O . MET A 1 301 ? 41.344 30.341 53.801 1.00 58.37 301 MET A O 1
ATOM 2197 N N . PRO A 1 302 ? 43.436 30.496 54.612 1.00 57.85 302 PRO A N 1
ATOM 2198 C CA . PRO A 1 302 ? 44.047 29.716 53.529 1.00 58.56 302 PRO A CA 1
ATOM 2199 C C . PRO A 1 302 ? 43.411 28.347 53.275 1.00 59.30 302 PRO A C 1
ATOM 2200 O O . PRO A 1 302 ? 43.279 27.921 52.125 1.00 58.63 302 PRO A O 1
ATOM 2204 N N . GLN A 1 303 ? 43.024 27.660 54.343 1.00 59.51 303 GLN A N 1
ATOM 2205 C CA . GLN A 1 303 ? 42.406 26.350 54.207 1.00 62.37 303 GLN A CA 1
ATOM 2206 C C . GLN A 1 303 ? 41.088 26.448 53.426 1.00 61.48 303 GLN A C 1
ATOM 2207 O O . GLN A 1 303 ? 40.798 25.603 52.572 1.00 61.91 303 GLN A O 1
ATOM 2209 N N . ALA A 1 304 ? 40.295 27.480 53.714 1.00 57.96 304 ALA A N 1
ATOM 2210 C CA . ALA A 1 304 ? 39.013 27.667 53.036 1.00 55.53 304 ALA A CA 1
ATOM 2211 C C . ALA A 1 304 ? 39.222 28.183 51.610 1.00 54.66 304 ALA A C 1
ATOM 2212 O O . ALA A 1 304 ? 38.526 27.766 50.682 1.00 53.72 304 ALA A O 1
ATOM 2214 N N . TYR A 1 305 ? 40.180 29.090 51.442 1.00 50.80 305 TYR A N 1
ATOM 2215 C CA . TYR A 1 305 ? 40.483 29.640 50.131 1.00 50.10 305 TYR A CA 1
ATOM 2216 C C . TYR A 1 305 ? 40.882 28.523 49.154 1.00 50.51 305 TYR A C 1
ATOM 2217 O O . TYR A 1 305 ? 40.394 28.483 48.024 1.00 53.40 305 TYR A O 1
ATOM 2226 N N . ASP A 1 306 ? 41.764 27.623 49.586 1.00 49.77 306 ASP A N 1
ATOM 2227 C CA . ASP A 1 306 ? 42.197 26.516 48.732 1.00 52.59 306 ASP A CA 1
ATOM 2228 C C . ASP A 1 306 ? 41.003 25.679 48.291 1.00 51.98 306 ASP A C 1
ATOM 2229 O O . ASP A 1 306 ? 40.960 25.188 47.165 1.00 50.64 306 ASP A O 1
ATOM 2234 N N . GLU A 1 307 ? 40.041 25.517 49.194 1.00 50.90 307 GLU A N 1
ATOM 2235 C CA . GLU A 1 307 ? 38.845 24.743 48.901 1.00 50.22 307 GLU A CA 1
ATOM 2236 C C . GLU A 1 307 ? 38.010 25.531 47.879 1.00 47.69 307 GLU A C 1
ATOM 2237 O O . GLU A 1 307 ? 37.400 24.950 46.976 1.00 47.28 307 GLU A O 1
ATOM 2243 N N . LEU A 1 308 ? 38.002 26.856 48.026 1.00 45.53 308 LEU A N 1
ATOM 2244 C CA . LEU A 1 308 ? 37.269 27.731 47.117 1.00 44.15 308 LEU A CA 1
ATOM 2245 C C . LEU A 1 308 ? 37.825 27.586 45.697 1.00 45.53 308 LEU A C 1
ATOM 2246 O O . LEU A 1 308 ? 37.065 27.512 44.734 1.00 47.72 308 LEU A O 1
ATOM 2251 N N . VAL A 1 309 ? 39.148 27.532 45.572 1.00 45.22 309 VAL A N 1
ATOM 2252 C CA . VAL A 1 309 ? 39.770 27.382 44.262 1.00 44.78 309 VAL A CA 1
ATOM 2253 C C . VAL A 1 309 ? 39.423 26.030 43.634 1.00 45.64 309 VAL A C 1
ATOM 2254 O O . VAL A 1 309 ? 39.139 25.949 42.441 1.00 46.96 309 VAL A O 1
ATOM 2258 N N . GLU A 1 310 ? 39.432 24.969 44.433 1.00 46.68 310 GLU A N 1
ATOM 2259 C CA . GLU A 1 310 ? 39.091 23.650 43.910 1.00 47.45 310 GLU A CA 1
ATOM 2260 C C . GLU A 1 310 ? 37.621 23.615 43.483 1.00 44.29 310 GLU A C 1
ATOM 2261 O O . GLU A 1 310 ? 37.264 22.972 42.494 1.00 45.78 310 GLU A O 1
ATOM 2267 N N . ASN A 1 311 ? 36.772 24.303 44.240 1.00 41.83 311 ASN A N 1
ATOM 2268 C CA . ASN A 1 311 ? 35.347 24.369 43.928 1.00 41.38 311 ASN A CA 1
ATOM 2269 C C . ASN A 1 311 ? 35.137 25.132 42.612 1.00 38.95 311 ASN A C 1
ATOM 2270 O O . ASN A 1 311 ? 34.296 24.760 41.804 1.00 38.55 311 ASN A O 1
ATOM 2275 N N . CYS A 1 312 ? 35.906 26.200 42.411 1.00 36.81 312 CYS A N 1
ATOM 2276 C CA . CYS A 1 312 ? 35.807 26.993 41.200 1.00 35.38 312 CYS A CA 1
ATOM 2277 C C . CYS A 1 312 ? 36.280 26.187 39.985 1.00 37.34 312 CYS A C 1
ATOM 2278 O O . CYS A 1 312 ? 35.605 26.177 38.954 1.00 38.86 312 CYS A O 1
ATOM 2281 N N . ASN A 1 313 ? 37.414 25.493 40.105 1.00 37.34 313 ASN A N 1
ATOM 2282 C CA . ASN A 1 313 ? 37.914 24.677 38.997 1.00 39.92 313 ASN A CA 1
ATOM 2283 C C . ASN A 1 313 ? 36.932 23.557 38.657 1.00 39.22 313 ASN A C 1
ATOM 2284 O O . ASN A 1 313 ? 36.754 23.206 37.487 1.00 40.36 313 ASN A O 1
ATOM 2289 N N . ILE A 1 314 ? 36.303 22.995 39.686 1.00 40.06 314 ILE A N 1
ATOM 2290 C CA . ILE A 1 314 ? 35.337 21.918 39.496 1.00 39.30 314 ILE A CA 1
ATOM 2291 C C . ILE A 1 314 ? 34.098 22.452 38.788 1.00 36.82 314 ILE A C 1
ATOM 2292 O O . ILE A 1 314 ? 33.519 21.782 37.928 1.00 39.08 314 ILE A O 1
ATOM 2297 N N . LEU A 1 315 ? 33.699 23.666 39.153 1.00 35.88 315 LEU A N 1
ATOM 2298 C CA . LEU A 1 315 ? 32.543 24.308 38.534 1.00 32.51 315 LEU A CA 1
ATOM 2299 C C . LEU A 1 315 ? 32.807 24.520 37.043 1.00 30.70 315 LEU A C 1
ATOM 2300 O O . LEU A 1 315 ? 32.001 24.113 36.210 1.00 30.32 315 LEU A O 1
ATOM 2305 N N . GLU A 1 316 ? 33.930 25.148 36.704 1.00 26.96 316 GLU A N 1
ATOM 2306 C CA . GLU A 1 316 ? 34.234 25.397 35.306 1.00 31.32 316 GLU A CA 1
ATOM 2307 C C . GLU A 1 316 ? 34.463 24.094 34.560 1.00 31.56 316 GLU A C 1
ATOM 2308 O O . GLU A 1 316 ? 34.019 23.928 33.426 1.00 34.76 316 GLU A O 1
ATOM 2314 N N . SER A 1 317 ? 35.144 23.161 35.204 1.00 33.90 317 SER A N 1
ATOM 2315 C CA . SER A 1 317 ? 35.415 21.881 34.580 1.00 33.49 317 SER A CA 1
ATOM 2316 C C . SER A 1 317 ? 34.142 21.100 34.237 1.00 30.73 317 SER A C 1
ATOM 2317 O O . SER A 1 317 ? 34.059 20.483 33.188 1.00 33.69 317 SER A O 1
ATOM 2320 N N . HIS A 1 318 ? 33.147 21.131 35.117 1.00 30.59 318 HIS A N 1
ATOM 2321 C CA . HIS A 1 318 ? 31.911 20.398 34.877 1.00 29.90 318 HIS A CA 1
ATOM 2322 C C . HIS A 1 318 ? 30.848 21.163 34.081 1.00 30.07 318 HIS A C 1
ATOM 2323 O O . HIS A 1 318 ? 30.205 20.598 33.184 1.00 26.96 318 HIS A O 1
ATOM 2330 N N . TYR A 1 319 ? 30.649 22.437 34.412 1.00 30.84 319 TYR A N 1
ATOM 2331 C CA . TYR A 1 319 ? 29.645 23.238 33.719 1.00 28.28 319 TYR A CA 1
ATOM 2332 C C . TYR A 1 319 ? 30.162 23.925 32.460 1.00 29.87 319 TYR A C 1
ATOM 2333 O O . TYR A 1 319 ? 29.398 24.546 31.729 1.00 31.11 319 TYR A O 1
ATOM 2342 N N . LYS A 1 320 ? 31.464 23.818 32.214 1.00 29.74 320 LYS A N 1
ATOM 2343 C CA . LYS A 1 320 ? 32.050 24.404 31.017 1.00 28.26 320 LYS A CA 1
ATOM 2344 C C . LYS A 1 320 ? 31.617 25.858 30.849 1.00 29.34 320 LYS A C 1
ATOM 2345 O O . LYS A 1 320 ? 31.227 26.288 29.764 1.00 28.96 320 LYS A O 1
ATOM 2351 N N . GLU A 1 321 ? 31.747 26.622 31.925 1.00 30.18 321 GLU A N 1
ATOM 2352 C CA . GLU A 1 321 ? 31.305 28.017 31.809 1.00 29.66 321 GLU A CA 1
ATOM 2353 C C . GLU A 1 321 ? 31.801 28.812 33.030 1.00 26.86 321 GLU A C 1
ATOM 2354 O O . GLU A 1 321 ? 31.949 28.268 34.136 1.00 28.49 321 GLU A O 1
ATOM 2360 N N . MET A 1 322 ? 32.064 30.098 32.813 1.00 24.01 322 MET A N 1
ATOM 2361 C CA . MET A 1 322 ? 32.509 30.977 33.906 1.00 20.78 322 MET A CA 1
ATOM 2362 C C . MET A 1 322 ? 31.344 31.126 34.858 1.00 22.76 322 MET A C 1
ATOM 2363 O O . MET A 1 322 ? 30.189 31.218 34.433 1.00 23.86 322 MET A O 1
ATOM 2368 N N . GLN A 1 323 ? 31.637 31.155 36.137 1.00 22.42 323 GLN A N 1
ATOM 2369 C CA . GLN A 1 323 ? 30.568 31.228 37.140 1.00 27.87 323 GLN A CA 1
ATOM 2370 C C . GLN A 1 323 ? 30.644 32.433 38.070 1.00 28.93 323 GLN A C 1
ATOM 2371 O O . GLN A 1 323 ? 31.722 32.916 38.424 1.00 27.54 323 GLN A O 1
ATOM 2377 N N . ASP A 1 324 ? 29.457 32.858 38.426 1.00 27.24 324 ASP A N 1
ATOM 2378 C CA . ASP A 1 324 ? 29.223 33.948 39.368 1.00 28.97 324 ASP A CA 1
ATOM 2379 C C . ASP A 1 324 ? 28.713 33.256 40.628 1.00 30.42 324 ASP A C 1
ATOM 2380 O O . ASP A 1 324 ? 27.649 32.627 40.625 1.00 30.14 324 ASP A O 1
ATOM 2385 N N . ILE A 1 325 ? 29.452 33.350 41.724 1.00 28.06 325 ILE A N 1
ATOM 2386 C CA . ILE A 1 325 ? 29.037 32.616 42.934 1.00 30.30 325 ILE A CA 1
ATOM 2387 C C . ILE A 1 325 ? 29.017 33.429 44.236 1.00 33.63 325 ILE A C 1
ATOM 2388 O O . ILE A 1 325 ? 29.642 34.485 44.374 1.00 34.85 325 ILE A O 1
ATOM 2393 N N . GLU A 1 326 ? 28.273 32.866 45.151 1.00 34.17 326 GLU A N 1
ATOM 2394 C CA . GLU A 1 326 ? 28.103 33.386 46.497 1.00 34.85 326 GLU A CA 1
ATOM 2395 C C . GLU A 1 326 ? 28.550 32.284 47.438 1.00 35.61 326 GLU A C 1
ATOM 2396 O O . GLU A 1 326 ? 28.071 31.151 47.363 1.00 36.49 326 GLU A O 1
ATOM 2402 N N . PHE A 1 327 ? 29.469 32.599 48.318 1.00 35.80 327 PHE A N 1
ATOM 2403 C CA . PHE A 1 327 ? 29.975 31.584 49.255 1.00 36.44 327 PHE A CA 1
ATOM 2404 C C . PHE A 1 327 ? 30.111 32.146 50.669 1.00 36.99 327 PHE A C 1
ATOM 2405 O O . PHE A 1 327 ? 30.085 33.359 50.884 1.00 37.24 327 PHE A O 1
ATOM 2413 N N . THR A 1 328 ? 30.171 31.205 51.611 1.00 41.00 328 THR A N 1
ATOM 2414 C CA . THR A 1 328 ? 30.294 31.573 53.017 1.00 43.33 328 THR A CA 1
ATOM 2415 C C . THR A 1 328 ? 31.300 30.677 53.720 1.00 42.30 328 THR A C 1
ATOM 2416 O O . THR A 1 328 ? 31.311 29.467 53.509 1.00 43.75 328 THR A O 1
ATOM 2420 N N . VAL A 1 329 ? 32.157 31.284 54.534 1.00 44.20 329 VAL A N 1
ATOM 2421 C CA . VAL A 1 329 ? 33.141 30.541 55.307 1.00 44.92 329 VAL A CA 1
ATOM 2422 C C . VAL A 1 329 ? 32.675 30.570 56.769 1.00 47.78 329 VAL A C 1
ATOM 2423 O O . VAL A 1 329 ? 32.673 31.627 57.406 1.00 46.00 329 VAL A O 1
ATOM 2427 N N . GLN A 1 330 ? 32.249 29.418 57.284 1.00 49.00 330 GLN A N 1
ATOM 2428 C CA . GLN A 1 330 ? 31.800 29.331 58.671 1.00 51.31 330 GLN A CA 1
ATOM 2429 C C . GLN A 1 330 ? 32.868 28.649 59.509 1.00 52.24 330 GLN A C 1
ATOM 2430 O O . GLN A 1 330 ? 33.009 27.421 59.463 1.00 52.87 330 GLN A O 1
ATOM 2436 N N . GLU A 1 331 ? 33.615 29.459 60.260 1.00 53.51 331 GLU A N 1
ATOM 2437 C CA . GLU A 1 331 ? 34.683 28.976 61.132 1.00 55.93 331 GLU A CA 1
ATOM 2438 C C . GLU A 1 331 ? 35.666 28.089 60.383 1.00 55.45 331 GLU A C 1
ATOM 2439 O O . GLU A 1 331 ? 35.784 26.893 60.665 1.00 57.14 331 GLU A O 1
ATOM 2445 N N . ASN A 1 332 ? 36.369 28.693 59.429 1.00 53.68 332 ASN A N 1
ATOM 2446 C CA . ASN A 1 332 ? 37.355 27.991 58.614 1.00 55.36 332 ASN A CA 1
ATOM 2447 C C . ASN A 1 332 ? 36.780 27.011 57.595 1.00 54.38 332 ASN A C 1
ATOM 2448 O O . ASN A 1 332 ? 37.524 26.471 56.779 1.00 55.23 332 ASN A O 1
ATOM 2453 N N . ARG A 1 333 ? 35.474 26.769 57.633 1.00 52.02 333 ARG A N 1
ATOM 2454 C CA . ARG A 1 333 ? 34.869 25.841 56.678 1.00 52.97 333 ARG A CA 1
ATOM 2455 C C . ARG A 1 333 ? 34.188 26.584 55.521 1.00 52.88 333 ARG A C 1
ATOM 2456 O O . ARG A 1 333 ? 33.305 27.421 55.740 1.00 53.64 333 ARG A O 1
ATOM 2464 N N . LEU A 1 334 ? 34.597 26.278 54.292 1.00 50.02 334 LEU A N 1
ATOM 2465 C CA . LEU A 1 334 ? 34.012 26.923 53.118 1.00 44.65 334 LEU A CA 1
ATOM 2466 C C . LEU A 1 334 ? 32.687 26.289 52.697 1.00 42.89 334 LEU A C 1
ATOM 2467 O O . LEU A 1 334 ? 32.539 25.064 52.692 1.00 43.90 334 LEU A O 1
ATOM 2472 N N . TRP A 1 335 ? 31.719 27.131 52.354 1.00 41.20 335 TRP A N 1
ATOM 2473 C CA . TRP A 1 335 ? 30.423 26.644 51.893 1.00 44.08 335 TRP A CA 1
ATOM 2474 C C . TRP A 1 335 ? 29.994 27.340 50.589 1.00 41.38 335 TRP A C 1
ATOM 2475 O O . TRP A 1 335 ? 29.969 28.568 50.498 1.00 39.72 335 TRP A O 1
ATOM 2486 N N . MET A 1 336 ? 29.685 26.539 49.576 1.00 40.03 336 MET A N 1
ATOM 2487 C CA . MET A 1 336 ? 29.240 27.053 48.280 1.00 40.88 336 MET A CA 1
ATOM 2488 C C . MET A 1 336 ? 27.726 27.223 48.310 1.00 38.30 336 MET A C 1
ATOM 2489 O O . MET A 1 336 ? 26.989 26.256 48.460 1.00 37.39 336 MET A O 1
ATOM 2494 N N . LEU A 1 337 ? 27.262 28.453 48.160 1.00 41.21 337 LEU A N 1
ATOM 2495 C CA . LEU A 1 337 ? 25.836 28.702 48.187 1.00 43.79 337 LEU A CA 1
ATOM 2496 C C . LEU A 1 337 ? 25.269 28.752 46.779 1.00 46.80 337 LEU A C 1
ATOM 2497 O O . LEU A 1 337 ? 25.016 27.713 46.180 1.00 53.61 337 LEU A O 1
ATOM 2502 N N . GLN A 1 338 ? 25.092 29.947 46.235 1.00 46.50 338 GLN A N 1
ATOM 2503 C CA . GLN A 1 338 ? 24.536 30.087 44.896 1.00 45.76 338 GLN A CA 1
ATOM 2504 C C . GLN A 1 338 ? 25.571 30.199 43.783 1.00 44.41 338 GLN A C 1
ATOM 2505 O O . GLN A 1 338 ? 26.555 30.929 43.899 1.00 45.83 338 GLN A O 1
ATOM 2511 N N . CYS A 1 339 ? 25.330 29.467 42.700 1.00 41.38 339 CYS A N 1
ATOM 2512 C CA . CYS A 1 339 ? 26.202 29.489 41.534 1.00 36.68 339 CYS A CA 1
ATOM 2513 C C . CYS A 1 339 ? 25.335 29.646 40.284 1.00 37.77 339 CYS A C 1
ATOM 2514 O O . CYS A 1 339 ? 24.231 29.092 40.206 1.00 34.77 339 CYS A O 1
ATOM 2517 N N . ARG A 1 340 ? 25.817 30.428 39.322 1.00 34.98 340 ARG A N 1
ATOM 2518 C CA . ARG A 1 340 ? 25.086 30.635 38.072 1.00 32.78 340 ARG A CA 1
ATOM 2519 C C . ARG A 1 340 ? 26.076 31.132 37.022 1.00 30.74 340 ARG A C 1
ATOM 2520 O O . ARG A 1 340 ? 27.133 31.665 37.362 1.00 29.29 340 ARG A O 1
ATOM 2528 N N . THR A 1 341 ? 25.744 30.932 35.752 1.00 29.23 341 THR A N 1
ATOM 2529 C CA . THR A 1 341 ? 26.609 31.371 34.663 1.00 30.35 341 THR A CA 1
ATOM 2530 C C . THR A 1 341 ? 26.814 32.873 34.828 1.00 27.95 341 THR A C 1
ATOM 2531 O O . THR A 1 341 ? 25.849 33.627 34.934 1.00 28.65 341 THR A O 1
ATOM 2535 N N . GLY A 1 342 ? 28.070 33.307 34.854 1.00 25.67 342 GLY A N 1
ATOM 2536 C CA . GLY A 1 342 ? 28.331 34.718 35.049 1.00 25.73 342 GLY A CA 1
ATOM 2537 C C . GLY A 1 342 ? 28.080 35.662 33.890 1.00 26.06 342 GLY A C 1
ATOM 2538 O O . GLY A 1 342 ? 28.505 35.399 32.765 1.00 27.98 342 GLY A O 1
ATOM 2539 N N . LYS A 1 343 ? 27.402 36.775 34.160 1.00 25.49 343 LYS A N 1
ATOM 2540 C CA . LYS A 1 343 ? 27.155 37.767 33.124 1.00 29.24 343 LYS A CA 1
ATOM 2541 C C . LYS A 1 343 ? 28.503 38.414 32.841 1.00 29.70 343 LYS A C 1
ATOM 2542 O O . LYS A 1 343 ? 29.394 38.413 33.701 1.00 30.06 343 LYS A O 1
ATOM 2548 N N . ARG A 1 344 ? 28.661 38.955 31.639 1.00 25.40 344 ARG A N 1
ATOM 2549 C CA . ARG A 1 344 ? 29.912 39.582 31.266 1.00 23.53 344 ARG A CA 1
ATOM 2550 C C . ARG A 1 344 ? 29.789 40.447 30.026 1.00 22.07 344 ARG A C 1
ATOM 2551 O O . ARG A 1 344 ? 28.786 40.406 29.311 1.00 22.82 344 ARG A O 1
ATOM 2559 N N . THR A 1 345 ? 30.828 41.226 29.771 1.00 19.54 345 THR A N 1
ATOM 2560 C CA . THR A 1 345 ? 30.856 42.078 28.600 1.00 21.55 345 THR A CA 1
ATOM 2561 C C . THR A 1 345 ? 31.199 41.190 27.398 1.00 25.20 345 THR A C 1
ATOM 2562 O O . THR A 1 345 ? 31.619 40.024 27.565 1.00 22.19 345 THR A O 1
ATOM 2566 N N . GLY A 1 346 ? 31.028 41.749 26.201 1.00 22.33 346 GLY A N 1
ATOM 2567 C CA . GLY A 1 346 ? 31.324 41.024 24.981 1.00 19.41 346 GLY A CA 1
ATOM 2568 C C . GLY A 1 346 ? 32.794 40.695 24.991 1.00 20.37 346 GLY A C 1
ATOM 2569 O O . GLY A 1 346 ? 33.202 39.573 24.701 1.00 28.28 346 GLY A O 1
ATOM 2570 N N . LYS A 1 347 ? 33.595 41.688 25.335 1.00 23.61 347 LYS A N 1
ATOM 2571 C CA . LYS A 1 347 ? 35.036 41.517 25.409 1.00 21.08 347 LYS A CA 1
ATOM 2572 C C . LYS A 1 347 ? 35.379 40.282 26.247 1.00 20.94 347 LYS A C 1
ATOM 2573 O O . LYS A 1 347 ? 36.150 39.419 25.829 1.00 22.38 347 LYS A O 1
ATOM 2579 N N . SER A 1 348 ? 34.802 40.211 27.440 1.00 22.96 348 SER A N 1
ATOM 2580 C CA . SER A 1 348 ? 35.029 39.081 28.329 1.00 18.62 348 SER A CA 1
ATOM 2581 C C . SER A 1 348 ? 34.501 37.759 27.745 1.00 21.34 348 SER A C 1
ATOM 2582 O O . SER A 1 348 ? 35.160 36.716 27.836 1.00 25.88 348 SER A O 1
ATOM 2585 N N . ALA A 1 349 ? 33.327 37.818 27.121 1.00 20.86 349 ALA A N 1
ATOM 2586 C CA . ALA A 1 349 ? 32.693 36.640 26.521 1.00 23.35 349 ALA A CA 1
ATOM 2587 C C . ALA A 1 349 ? 33.550 35.986 25.457 1.00 19.98 349 ALA A C 1
ATOM 2588 O O . ALA A 1 349 ? 33.702 34.777 25.444 1.00 21.26 349 ALA A O 1
ATOM 2590 N N . VAL A 1 350 ? 34.110 36.784 24.558 1.00 22.76 350 VAL A N 1
ATOM 2591 C CA . VAL A 1 350 ? 34.948 36.229 23.512 1.00 22.02 350 VAL A CA 1
ATOM 2592 C C . VAL A 1 350 ? 36.258 35.642 24.057 1.00 21.83 350 VAL A C 1
ATOM 2593 O O . VAL A 1 350 ? 36.664 34.557 23.657 1.00 25.83 350 VAL A O 1
ATOM 2597 N N . LYS A 1 351 ? 36.910 36.342 24.978 1.00 24.08 351 LYS A N 1
ATOM 2598 C CA . LYS A 1 351 ? 38.170 35.840 25.526 1.00 23.31 351 LYS A CA 1
ATOM 2599 C C . LYS A 1 351 ? 37.977 34.524 26.298 1.00 22.48 351 LYS A C 1
ATOM 2600 O O . LYS A 1 351 ? 38.747 33.578 26.124 1.00 20.39 351 LYS A O 1
ATOM 2606 N N . ILE A 1 352 ? 36.944 34.471 27.136 1.00 18.62 352 ILE A N 1
ATOM 2607 C CA . ILE A 1 352 ? 36.660 33.280 27.911 1.00 21.26 352 ILE A CA 1
ATOM 2608 C C . ILE A 1 352 ? 36.377 32.077 27.021 1.00 25.54 352 ILE A C 1
ATOM 2609 O O . ILE A 1 352 ? 36.834 30.967 27.310 1.00 23.60 352 ILE A O 1
ATOM 2614 N N . ALA A 1 353 ? 35.632 32.311 25.939 1.00 24.38 353 ALA A N 1
ATOM 2615 C CA . ALA A 1 353 ? 35.264 31.262 24.983 1.00 22.58 353 ALA A CA 1
ATOM 2616 C C . ALA A 1 353 ? 36.511 30.725 24.298 1.00 25.37 353 ALA A C 1
ATOM 2617 O O . ALA A 1 353 ? 36.690 29.507 24.172 1.00 24.15 353 ALA A O 1
ATOM 2619 N N . VAL A 1 3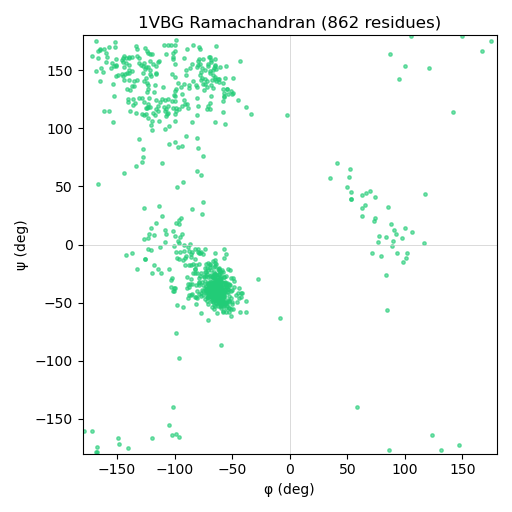54 ? 37.372 31.631 23.844 1.00 22.42 354 VAL A N 1
ATOM 2620 C CA . VAL A 1 354 ? 38.607 31.205 23.193 1.00 24.16 354 VAL A CA 1
ATOM 2621 C C . VAL A 1 354 ? 39.547 30.504 24.198 1.00 20.66 354 VAL A C 1
ATOM 2622 O O . VAL A 1 354 ? 40.077 29.444 23.920 1.00 25.99 354 VAL A O 1
ATOM 2626 N N . ASP A 1 355 ? 39.723 31.080 25.379 1.00 25.07 355 ASP A N 1
ATOM 2627 C CA . ASP A 1 355 ? 40.593 30.468 26.372 1.00 23.83 355 ASP A CA 1
ATOM 2628 C C . ASP A 1 355 ? 40.126 29.072 26.770 1.00 23.58 355 ASP A C 1
ATOM 2629 O O . ASP A 1 355 ? 40.945 28.181 26.971 1.00 26.40 355 ASP A O 1
ATOM 2634 N N . MET A 1 356 ? 38.817 28.875 26.902 1.00 23.65 356 MET A N 1
ATOM 2635 C CA . MET A 1 356 ? 38.327 27.558 27.287 1.00 22.55 356 MET A CA 1
ATOM 2636 C C . MET A 1 356 ? 38.593 26.525 26.200 1.00 27.81 356 MET A C 1
ATOM 2637 O O . MET A 1 356 ? 38.762 25.343 26.500 1.00 27.10 356 MET A O 1
ATOM 2642 N N . VAL A 1 357 ? 38.653 26.966 24.944 1.00 26.40 357 VAL A N 1
ATOM 2643 C CA . VAL A 1 357 ? 38.961 26.040 23.865 1.00 25.99 357 VAL A CA 1
ATOM 2644 C C . VAL A 1 357 ? 40.452 25.701 23.959 1.00 28.46 357 VAL A C 1
ATOM 2645 O O . VAL A 1 357 ? 40.829 24.540 23.896 1.00 28.34 357 VAL A O 1
ATOM 2649 N N . ASN A 1 358 ? 41.296 26.711 24.127 1.00 29.36 358 ASN A N 1
ATOM 2650 C CA . ASN A 1 358 ? 42.738 26.467 24.229 1.00 33.11 358 ASN A CA 1
ATOM 2651 C C . ASN A 1 358 ? 43.136 25.641 25.456 1.00 30.35 358 ASN A C 1
ATOM 2652 O O . ASN A 1 358 ? 44.109 24.890 25.418 1.00 29.62 358 ASN A O 1
ATOM 2657 N N . GLU A 1 359 ? 42.372 25.780 26.533 1.00 29.68 359 GLU A N 1
ATOM 2658 C CA . GLU A 1 359 ? 42.612 25.041 27.763 1.00 29.96 359 GLU A CA 1
ATOM 2659 C C . GLU A 1 359 ? 42.103 23.613 27.596 1.00 31.71 359 GLU A C 1
ATOM 2660 O O . GLU A 1 359 ? 42.297 22.775 28.474 1.00 34.73 359 GLU A O 1
ATOM 2666 N N . GLY A 1 360 ? 41.427 23.344 26.482 1.00 30.69 360 GLY A N 1
ATOM 2667 C CA . GLY A 1 360 ? 40.893 22.010 26.250 1.00 26.92 360 GLY A CA 1
ATOM 2668 C C . GLY A 1 360 ? 39.670 21.690 27.095 1.00 23.95 360 GLY A C 1
ATOM 2669 O O . GLY A 1 360 ? 39.341 20.530 27.335 1.00 26.59 360 GLY A O 1
ATOM 2670 N N . LEU A 1 361 ? 38.977 22.722 27.544 1.00 23.50 361 LEU A N 1
ATOM 2671 C CA . LEU A 1 361 ? 37.792 22.526 28.365 1.00 21.79 361 LEU A CA 1
ATOM 2672 C C . LEU A 1 361 ? 36.548 22.335 27.490 1.00 22.38 361 LEU A C 1
ATOM 2673 O O . LEU A 1 361 ? 35.628 21.593 27.843 1.00 19.17 361 LEU A O 1
ATOM 2678 N N . VAL A 1 362 ? 36.507 23.005 26.342 1.00 25.88 362 VAL A N 1
ATOM 2679 C CA . VAL A 1 362 ? 35.352 22.871 25.460 1.00 24.62 362 VAL A CA 1
ATOM 2680 C C . VAL A 1 362 ? 35.832 22.912 24.028 1.00 25.72 362 VAL A C 1
ATOM 2681 O O . VAL A 1 362 ? 36.946 23.359 23.759 1.00 27.26 362 VAL A O 1
ATOM 2685 N N . GLU A 1 363 ? 35.002 22.443 23.106 1.00 26.07 363 GLU A N 1
ATOM 2686 C CA . GLU A 1 363 ? 35.373 22.477 21.698 1.00 27.65 363 GLU A CA 1
ATOM 2687 C C . GLU A 1 363 ? 34.640 23.670 21.059 1.00 26.57 363 GLU A C 1
ATOM 2688 O O . GLU A 1 363 ? 33.669 24.177 21.621 1.00 23.97 363 GLU A O 1
ATOM 2694 N N . PRO A 1 364 ? 35.108 24.136 19.891 1.00 27.26 364 PRO A N 1
ATOM 2695 C CA . PRO A 1 364 ? 34.538 25.266 19.150 1.00 25.05 364 PRO A CA 1
ATOM 2696 C C . PRO A 1 364 ? 33.018 25.317 19.066 1.00 28.36 364 PRO A C 1
ATOM 2697 O O . PRO A 1 364 ? 32.416 26.374 19.253 1.00 29.79 364 PRO A O 1
ATOM 2701 N N . ARG A 1 365 ? 32.410 24.173 18.770 1.00 29.45 365 ARG A N 1
ATOM 2702 C CA . ARG A 1 365 ? 30.964 24.055 18.625 1.00 32.47 365 ARG A CA 1
ATOM 2703 C C . ARG A 1 365 ? 30.227 24.551 19.866 1.00 32.40 365 ARG A C 1
ATOM 2704 O O . ARG A 1 365 ? 29.133 25.108 19.776 1.00 29.13 365 ARG A O 1
ATOM 2712 N N . SER A 1 366 ? 30.836 24.342 21.028 1.00 31.80 366 SER A N 1
ATOM 2713 C CA . SER A 1 366 ? 30.258 24.781 22.288 1.00 27.95 366 SER A CA 1
ATOM 2714 C C . SER A 1 366 ? 30.675 26.226 22.583 1.00 23.41 366 SER A C 1
ATOM 2715 O O . SER A 1 366 ? 29.890 26.997 23.135 1.00 23.13 366 SER A O 1
ATOM 2718 N N . ALA A 1 367 ? 31.908 26.588 22.223 1.00 20.69 367 ALA A N 1
ATOM 2719 C CA . ALA A 1 367 ? 32.383 27.948 22.464 1.00 21.96 367 ALA A CA 1
ATOM 2720 C C . ALA A 1 367 ? 31.515 28.954 21.723 1.00 19.03 367 ALA A C 1
ATOM 2721 O O . ALA A 1 367 ? 31.279 30.036 22.222 1.00 26.41 367 ALA A O 1
ATOM 2723 N N . ILE A 1 368 ? 31.035 28.576 20.538 1.00 21.78 368 ILE A N 1
ATOM 2724 C CA . ILE A 1 368 ? 30.156 29.414 19.711 1.00 22.00 368 ILE A CA 1
ATOM 2725 C C . ILE A 1 368 ? 28.904 29.877 20.457 1.00 19.31 368 ILE A C 1
ATOM 2726 O O . ILE A 1 368 ? 28.427 30.998 20.254 1.00 17.56 368 ILE A O 1
ATOM 2731 N N . LYS A 1 369 ? 28.373 29.008 21.309 1.00 17.72 369 LYS A N 1
ATOM 2732 C CA . LYS A 1 369 ? 27.173 29.320 22.094 1.00 22.60 369 LYS A CA 1
ATOM 2733 C C . LYS A 1 369 ? 27.421 30.187 23.331 1.00 19.86 369 LYS A C 1
ATOM 2734 O O . LYS A 1 369 ? 26.481 30.597 23.995 1.00 21.09 369 LYS A O 1
ATOM 2740 N N . MET A 1 370 ? 28.689 30.457 23.629 1.00 23.43 370 MET A N 1
ATOM 2741 C CA . MET A 1 370 ? 29.085 31.239 24.801 1.00 21.90 370 MET A CA 1
ATOM 2742 C C . MET A 1 370 ? 29.091 32.756 24.579 1.00 19.03 370 MET A C 1
ATOM 2743 O O . MET A 1 370 ? 29.240 33.532 25.520 1.00 21.51 370 MET A O 1
ATOM 2748 N N . VAL A 1 371 ? 28.964 33.156 23.322 1.00 21.83 371 VAL A N 1
ATOM 2749 C CA . VAL A 1 371 ? 28.963 34.550 22.944 1.00 17.03 371 VAL A CA 1
ATOM 2750 C C . VAL A 1 371 ? 27.618 34.889 22.323 1.00 20.70 371 VAL A C 1
ATOM 2751 O O . VAL A 1 371 ? 27.287 34.424 21.236 1.00 22.10 371 VAL A O 1
ATOM 2755 N N . GLU A 1 372 ? 26.837 35.700 23.015 1.00 22.11 372 GLU A N 1
ATOM 2756 C CA . GLU A 1 372 ? 25.530 36.079 22.508 1.00 20.16 372 GLU A CA 1
ATOM 2757 C C . GLU A 1 372 ? 25.679 37.188 21.470 1.00 20.08 372 GLU A C 1
ATOM 2758 O O . GLU A 1 372 ? 26.714 37.869 21.411 1.00 18.76 372 GLU A O 1
ATOM 2764 N N . PRO A 1 373 ? 24.670 37.340 20.599 1.00 20.28 373 PRO A N 1
ATOM 2765 C CA . PRO A 1 373 ? 24.702 38.386 19.573 1.00 20.64 373 PRO A CA 1
ATOM 2766 C C . PRO A 1 373 ? 24.971 39.714 20.289 1.00 20.71 373 PRO A C 1
ATOM 2767 O O . PRO A 1 373 ? 25.808 40.518 19.856 1.00 24.98 373 PRO A O 1
ATOM 2771 N N . GLY A 1 374 ? 24.268 39.918 21.402 1.00 20.39 374 GLY A N 1
ATOM 2772 C CA . GLY A 1 374 ? 24.447 41.123 22.196 1.00 19.19 374 GLY A CA 1
ATOM 2773 C C . GLY A 1 374 ? 25.895 41.338 22.619 1.00 18.92 374 GLY A C 1
ATOM 2774 O O . GLY A 1 374 ? 26.322 42.479 22.707 1.00 18.38 374 GLY A O 1
ATOM 2775 N N . HIS A 1 375 ? 26.638 40.251 22.887 1.00 22.64 375 HIS A N 1
ATOM 2776 C CA . HIS A 1 375 ? 28.066 40.320 23.280 1.00 19.74 375 HIS A CA 1
ATOM 2777 C C . HIS A 1 375 ? 28.927 40.711 22.086 1.00 20.41 375 HIS A C 1
ATOM 2778 O O . HIS A 1 375 ? 29.805 41.591 22.174 1.00 20.15 375 HIS A O 1
ATOM 2785 N N . LEU A 1 376 ? 28.693 40.027 20.968 1.00 21.04 376 LEU A N 1
ATOM 2786 C CA . LEU A 1 376 ? 29.462 40.312 19.773 1.00 17.98 376 LEU A CA 1
ATOM 2787 C C . LEU A 1 376 ? 29.267 41.751 19.287 1.00 20.50 376 LEU A C 1
ATOM 2788 O O . LEU A 1 376 ? 30.221 42.397 18.866 1.00 23.34 376 LEU A O 1
ATOM 2793 N N . ASP A 1 377 ? 28.042 42.262 19.363 1.00 20.11 377 ASP A N 1
ATOM 2794 C CA . ASP A 1 377 ? 27.780 43.620 18.914 1.00 24.17 377 ASP A CA 1
ATOM 2795 C C . ASP A 1 377 ? 28.593 44.698 19.660 1.00 25.96 377 ASP A C 1
ATOM 2796 O O . ASP A 1 377 ? 28.948 45.716 19.079 1.00 28.02 377 ASP A O 1
ATOM 2801 N N . GLN A 1 378 ? 28.887 44.480 20.940 1.00 26.59 378 GLN A N 1
ATOM 2802 C CA . GLN A 1 378 ? 29.680 45.443 21.709 1.00 25.45 378 GLN A CA 1
ATOM 2803 C C . GLN A 1 378 ? 31.059 45.617 21.105 1.00 24.19 378 GLN A C 1
ATOM 2804 O O . GLN A 1 378 ? 31.639 46.695 21.183 1.00 28.77 378 GLN A O 1
ATOM 2810 N N . LEU A 1 379 ? 31.588 44.556 20.502 1.00 24.10 379 LEU A N 1
ATOM 2811 C CA . LEU A 1 379 ? 32.925 44.617 19.910 1.00 26.18 379 LEU A CA 1
ATOM 2812 C C . LEU A 1 379 ? 32.925 45.139 18.475 1.00 25.31 379 LEU A C 1
ATOM 2813 O O . LEU A 1 379 ? 33.986 45.235 17.853 1.00 29.12 379 LEU A O 1
ATOM 2818 N N . LEU A 1 380 ? 31.753 45.474 17.945 1.00 24.61 380 LEU A N 1
ATOM 2819 C CA . LEU A 1 380 ? 31.674 45.961 16.572 1.00 28.80 380 LEU A CA 1
ATOM 2820 C C . LEU A 1 380 ? 31.612 47.489 16.483 1.00 34.48 380 LEU A C 1
ATOM 2821 O O . LEU A 1 380 ? 31.748 48.060 15.398 1.00 34.22 380 LEU A O 1
ATOM 2826 N N . HIS A 1 381 ? 31.401 48.144 17.620 1.00 33.89 381 HIS A N 1
ATOM 2827 C CA . HIS A 1 381 ? 31.315 49.593 17.649 1.00 31.80 381 HIS A CA 1
ATOM 2828 C C . HIS A 1 381 ? 32.380 50.168 18.576 1.00 36.22 381 HIS A C 1
ATOM 2829 O O . HIS A 1 381 ? 32.981 49.448 19.375 1.00 39.34 381 HIS A O 1
ATOM 2836 N N . PRO A 1 382 ? 32.657 51.475 18.458 1.00 35.83 382 PRO A N 1
ATOM 2837 C CA . PRO A 1 382 ? 33.661 52.093 19.335 1.00 33.27 382 PRO A CA 1
ATOM 2838 C C . PRO A 1 382 ? 33.097 52.128 20.763 1.00 31.19 382 PRO A C 1
ATOM 2839 O O . PRO A 1 382 ? 31.880 52.219 20.951 1.00 30.61 382 PRO A O 1
ATOM 2843 N N . GLN A 1 383 ? 33.965 52.050 21.768 1.00 33.51 383 GLN A N 1
ATOM 2844 C CA . GLN A 1 383 ? 33.501 52.087 23.161 1.00 34.61 383 GLN A CA 1
ATOM 2845 C C . GLN A 1 383 ? 34.431 52.940 24.039 1.00 36.02 383 GLN A C 1
ATOM 2846 O O . GLN A 1 383 ? 35.614 53.103 23.732 1.00 36.72 383 GLN A O 1
ATOM 2852 N N . PHE A 1 384 ? 33.891 53.482 25.128 1.00 40.05 384 PHE A N 1
ATOM 2853 C CA . PHE A 1 384 ? 34.685 54.300 26.044 1.00 43.43 384 PHE A CA 1
ATOM 2854 C C . PHE A 1 384 ? 35.547 53.405 26.937 1.00 48.85 384 PHE A C 1
ATOM 2855 O O . PHE A 1 384 ? 35.134 52.302 27.295 1.00 46.02 384 PHE A O 1
ATOM 2863 N N . GLU A 1 385 ? 36.744 53.876 27.288 1.00 55.06 385 GLU A N 1
ATOM 2864 C CA . GLU A 1 385 ? 37.639 53.118 28.168 1.00 60.22 385 GLU A CA 1
ATOM 2865 C C . GLU A 1 385 ? 36.948 52.880 29.511 1.00 60.75 385 GLU A C 1
ATOM 2866 O O . GLU A 1 385 ? 36.295 51.859 29.721 1.00 61.56 385 GLU A O 1
ATOM 2872 N N . ASN A 1 386 ? 37.093 53.850 30.405 1.00 61.13 386 ASN A N 1
ATOM 2873 C CA . ASN A 1 386 ? 36.510 53.795 31.738 1.00 61.18 386 ASN A CA 1
ATOM 2874 C C . ASN A 1 386 ? 35.294 54.714 31.799 1.00 59.62 386 ASN A C 1
ATOM 2875 O O . ASN A 1 386 ? 35.388 55.875 32.199 1.00 61.67 386 ASN A O 1
ATOM 2880 N N . PRO A 1 387 ? 34.127 54.200 31.409 1.00 57.53 387 PRO A N 1
ATOM 2881 C CA . PRO A 1 387 ? 32.895 54.989 31.420 1.00 58.06 387 PRO A CA 1
ATOM 2882 C C . PRO A 1 387 ? 32.411 55.434 32.787 1.00 60.11 387 PRO A C 1
ATOM 2883 O O . PRO A 1 387 ? 31.558 56.321 32.887 1.00 61.25 387 PRO A O 1
ATOM 2887 N N . SER A 1 388 ? 32.938 54.820 33.839 1.00 61.99 388 SER A N 1
ATOM 2888 C CA . SER A 1 388 ? 32.518 55.171 35.192 1.00 63.41 388 SER A CA 1
ATOM 2889 C C . SER A 1 388 ? 33.073 56.533 35.585 1.00 62.96 388 SER A C 1
ATOM 2890 O O . SER A 1 388 ? 32.411 57.308 36.278 1.00 62.61 388 SER A O 1
ATOM 2893 N N . ALA A 1 389 ? 34.287 56.814 35.121 1.00 62.59 389 ALA A N 1
ATOM 2894 C CA . ALA A 1 389 ? 34.972 58.064 35.418 1.00 62.38 389 ALA A CA 1
ATOM 2895 C C . ALA A 1 389 ? 34.307 59.313 34.840 1.00 61.62 389 ALA A C 1
ATOM 2896 O O . ALA A 1 389 ? 34.722 60.430 35.149 1.00 64.42 389 ALA A O 1
ATOM 2898 N N . TYR A 1 390 ? 33.280 59.145 34.012 1.00 58.47 390 TYR A N 1
ATOM 2899 C CA . TYR A 1 390 ? 32.626 60.310 33.433 1.00 55.79 390 TYR A CA 1
ATOM 2900 C C . TYR A 1 390 ? 31.248 60.586 34.012 1.00 57.11 390 TYR A C 1
ATOM 2901 O O . TYR A 1 390 ? 30.519 61.448 33.520 1.00 59.82 390 TYR A O 1
ATOM 2910 N N . LYS A 1 391 ? 30.908 59.862 35.076 1.00 59.45 391 LYS A N 1
ATOM 2911 C CA . LYS A 1 391 ? 29.612 60.004 35.733 1.00 59.96 391 LYS A CA 1
ATOM 2912 C C . LYS A 1 391 ? 29.267 61.451 36.092 1.00 58.85 391 LYS A C 1
ATOM 2913 O O . LYS A 1 391 ? 28.102 61.845 36.028 1.00 59.82 391 LYS A O 1
ATOM 2915 N N . ASP A 1 392 ? 30.271 62.244 36.457 1.00 56.66 392 ASP A N 1
ATOM 2916 C CA . ASP A 1 392 ? 30.029 63.642 36.810 1.00 58.01 392 ASP A CA 1
ATOM 2917 C C . ASP A 1 392 ? 29.931 64.573 35.600 1.00 57.15 392 ASP A C 1
ATOM 2918 O O . ASP A 1 392 ? 29.359 65.664 35.690 1.00 54.34 392 ASP A O 1
ATOM 2923 N N . GLN A 1 393 ? 30.489 64.148 34.470 1.00 54.70 393 GLN A N 1
ATOM 2924 C CA . GLN A 1 393 ? 30.443 64.961 33.265 1.00 50.34 393 GLN A CA 1
ATOM 2925 C C . GLN A 1 393 ? 29.160 64.750 32.469 1.00 46.81 393 GLN A C 1
ATOM 2926 O O . GLN A 1 393 ? 28.893 65.475 31.516 1.00 48.67 393 GLN A O 1
ATOM 2932 N N . VAL A 1 394 ? 28.361 63.766 32.867 1.00 41.84 394 VAL A N 1
ATOM 2933 C CA . VAL A 1 394 ? 27.112 63.481 32.173 1.00 39.87 394 VAL A CA 1
ATOM 2934 C C . VAL A 1 394 ? 26.149 64.624 32.432 1.00 43.84 394 VAL A C 1
ATOM 2935 O O . VAL A 1 394 ? 25.820 64.906 33.580 1.00 50.76 394 VAL A O 1
ATOM 2939 N N . ILE A 1 395 ? 25.686 65.275 31.372 1.00 44.12 395 ILE A N 1
ATOM 2940 C CA . ILE A 1 395 ? 24.785 66.411 31.531 1.00 45.59 395 ILE A CA 1
ATOM 2941 C C . ILE A 1 395 ? 23.381 66.155 31.014 1.00 43.40 395 ILE A C 1
ATOM 2942 O O . ILE A 1 395 ? 22.509 67.017 31.108 1.00 45.91 395 ILE A O 1
ATOM 2947 N N . ALA A 1 396 ? 23.166 64.972 30.458 1.00 41.80 396 ALA A N 1
ATOM 2948 C CA . ALA A 1 396 ? 21.852 64.607 29.943 1.00 40.96 396 ALA A CA 1
ATOM 2949 C C . ALA A 1 396 ? 21.807 63.142 29.542 1.00 41.68 396 ALA A C 1
ATOM 2950 O O . ALA A 1 396 ? 22.833 62.490 29.371 1.00 44.17 396 ALA A O 1
ATOM 2952 N N . THR A 1 397 ? 20.597 62.629 29.407 1.00 43.33 397 THR A N 1
ATOM 2953 C CA . THR A 1 397 ? 20.392 61.248 29.027 1.00 46.23 397 THR A CA 1
ATOM 2954 C C . THR A 1 397 ? 19.220 61.235 28.066 1.00 48.94 397 THR A C 1
ATOM 2955 O O . THR A 1 397 ? 18.133 61.723 28.394 1.00 52.62 397 THR A O 1
ATOM 2959 N N . GLY A 1 398 ? 19.449 60.708 26.868 1.00 46.14 398 GLY A N 1
ATOM 2960 C CA . GLY A 1 398 ? 18.383 60.624 25.885 1.00 43.74 398 GLY A CA 1
ATOM 2961 C C . GLY A 1 398 ? 18.198 59.157 25.569 1.00 43.10 398 GLY A C 1
ATOM 2962 O O . GLY A 1 398 ? 18.715 58.305 26.288 1.00 44.04 398 GLY A O 1
ATOM 2963 N N . LEU A 1 399 ? 17.473 58.854 24.501 1.00 42.64 399 LEU A N 1
ATOM 2964 C CA . LEU A 1 399 ? 17.257 57.467 24.097 1.00 42.70 399 LEU A CA 1
ATOM 2965 C C . LEU A 1 399 ? 18.514 56.868 23.442 1.00 41.16 399 LEU A C 1
ATOM 2966 O O . LEU A 1 399 ? 19.194 57.525 22.650 1.00 40.20 399 LEU A O 1
ATOM 2971 N N . PRO A 1 400 ? 18.840 55.611 23.773 1.00 42.11 400 PRO A N 1
ATOM 2972 C CA . PRO A 1 400 ? 20.019 54.941 23.200 1.00 40.85 400 PRO A CA 1
ATOM 2973 C C . PRO A 1 400 ? 19.656 54.430 21.800 1.00 37.32 400 PRO A C 1
ATOM 2974 O O . PRO A 1 400 ? 19.668 53.234 21.537 1.00 41.26 400 PRO A O 1
ATOM 2978 N N . ALA A 1 401 ? 19.336 55.355 20.907 1.00 36.10 401 ALA A N 1
ATOM 2979 C CA . ALA A 1 401 ? 18.915 55.003 19.561 1.00 36.37 401 ALA A CA 1
ATOM 2980 C C . ALA A 1 401 ? 19.851 54.125 18.733 1.00 33.61 401 ALA A C 1
ATOM 2981 O O . ALA A 1 401 ? 19.379 53.398 17.862 1.00 34.50 401 ALA A O 1
ATOM 2983 N N . SER A 1 402 ? 21.157 54.179 19.006 1.00 33.55 402 SER A N 1
ATOM 2984 C CA . SER A 1 402 ? 22.134 53.427 18.229 1.00 29.76 402 SER A CA 1
ATOM 2985 C C . SER A 1 402 ? 23.424 53.317 19.017 1.00 29.95 402 SER A C 1
ATOM 2986 O O . SER A 1 402 ? 24.099 54.312 19.249 1.00 33.48 402 SER A O 1
ATOM 2989 N N . PRO A 1 403 ? 23.806 52.090 19.408 1.00 32.65 403 PRO A N 1
ATOM 2990 C CA . PRO A 1 403 ? 25.017 51.778 20.191 1.00 30.71 403 PRO A CA 1
ATOM 2991 C C . PRO A 1 403 ? 26.366 52.244 19.654 1.00 30.80 403 PRO A C 1
ATOM 2992 O O . PRO A 1 403 ? 26.550 52.400 18.447 1.00 31.39 403 PRO A O 1
ATOM 2996 N N . GLY A 1 404 ? 27.307 52.446 20.575 1.00 26.75 404 GLY A N 1
ATOM 2997 C CA . GLY A 1 404 ? 28.647 52.894 20.221 1.00 28.54 404 GLY A CA 1
ATOM 2998 C C . GLY A 1 404 ? 29.026 54.217 20.891 1.00 29.64 404 GLY A C 1
ATOM 2999 O O . GLY A 1 404 ? 28.167 55.039 21.217 1.00 29.32 404 GLY A O 1
ATOM 3000 N N . ALA A 1 405 ? 30.317 54.419 21.115 1.00 26.75 405 ALA A N 1
ATOM 3001 C CA . ALA A 1 405 ? 30.796 55.649 21.725 1.00 28.82 405 ALA A CA 1
ATOM 3002 C C . ALA A 1 405 ? 31.334 56.595 20.643 1.00 31.23 405 ALA A C 1
ATOM 3003 O O . ALA A 1 405 ? 31.946 56.151 19.662 1.00 31.70 405 ALA A O 1
ATOM 3005 N N . ALA A 1 406 ? 31.117 57.894 20.833 1.00 28.39 406 ALA A N 1
ATOM 3006 C CA . ALA A 1 406 ? 31.589 58.896 19.878 1.00 31.50 406 ALA A CA 1
ATOM 3007 C C . ALA A 1 406 ? 32.133 60.117 20.595 1.00 33.07 406 ALA A C 1
ATOM 3008 O O . ALA A 1 406 ? 31.592 60.545 21.626 1.00 32.96 406 ALA A O 1
ATOM 3010 N N . VAL A 1 407 ? 33.213 60.667 20.037 1.00 33.56 407 VAL A N 1
ATOM 3011 C CA . VAL A 1 407 ? 33.855 61.859 20.582 1.00 29.20 407 VAL A CA 1
ATOM 3012 C C . VAL A 1 407 ? 34.208 62.853 19.467 1.00 25.97 407 VAL A C 1
ATOM 3013 O O . VAL A 1 407 ? 34.958 62.534 18.550 1.00 24.72 407 VAL A O 1
ATOM 3017 N N . GLY A 1 408 ? 33.647 64.053 19.544 1.00 25.12 408 GLY A N 1
ATOM 3018 C CA . GLY A 1 408 ? 33.936 65.052 18.533 1.00 26.38 408 GLY A CA 1
ATOM 3019 C C . GLY A 1 408 ? 33.461 66.453 18.874 1.00 25.22 408 GLY A C 1
ATOM 3020 O O . GLY A 1 408 ? 32.887 66.695 19.946 1.00 28.35 408 GLY A O 1
ATOM 3021 N N . GLN A 1 409 ? 33.691 67.377 17.943 1.00 26.72 409 GLN A N 1
ATOM 3022 C CA . GLN A 1 409 ? 33.291 68.768 18.106 1.00 24.37 409 GLN A CA 1
ATOM 3023 C C . GLN A 1 409 ? 31.857 69.001 17.628 1.00 25.24 409 GLN A C 1
ATOM 3024 O O . GLN A 1 409 ? 31.441 68.548 16.556 1.00 24.27 409 GLN A O 1
ATOM 3030 N N . VAL A 1 410 ? 31.106 69.727 18.439 1.00 27.04 410 VAL A N 1
ATOM 3031 C CA . VAL A 1 410 ? 29.715 70.022 18.151 1.00 26.10 410 VAL A CA 1
ATOM 3032 C C . VAL A 1 410 ? 29.531 70.926 16.943 1.00 30.73 410 VAL A C 1
ATOM 3033 O O . VAL A 1 410 ? 30.229 71.935 16.797 1.00 32.52 410 VAL A O 1
ATOM 3037 N N . VAL A 1 411 ? 28.580 70.550 16.087 1.00 28.28 411 VAL A N 1
ATOM 3038 C CA . VAL A 1 411 ? 28.232 71.313 14.903 1.00 24.41 411 VAL A CA 1
ATOM 3039 C C . VAL A 1 411 ? 26.712 71.244 14.818 1.00 27.78 411 VAL A C 1
ATOM 3040 O O . VAL A 1 411 ? 26.098 70.366 15.430 1.00 29.78 411 VAL A O 1
ATOM 3044 N N . PHE A 1 412 ? 26.103 72.152 14.062 1.00 25.81 412 PHE A N 1
ATOM 3045 C CA . PHE A 1 412 ? 24.653 72.209 13.993 1.00 27.41 412 PHE A CA 1
ATOM 3046 C C . PHE A 1 412 ? 24.053 72.074 12.615 1.00 28.51 412 PHE A C 1
ATOM 3047 O O . PHE A 1 412 ? 22.858 72.279 12.437 1.00 32.90 412 PHE A O 1
ATOM 3055 N N . THR A 1 413 ? 24.872 71.742 11.630 1.00 29.97 413 THR A N 1
ATOM 3056 C CA . THR A 1 413 ? 24.347 71.556 10.291 1.00 32.91 413 THR A CA 1
ATOM 3057 C C . THR A 1 413 ? 25.025 70.358 9.652 1.00 31.20 413 THR A C 1
ATOM 3058 O O . THR A 1 413 ? 26.170 70.024 9.977 1.00 32.16 413 THR A O 1
ATOM 3062 N N . ALA A 1 414 ? 24.302 69.693 8.764 1.00 31.02 414 ALA A N 1
ATOM 3063 C CA . ALA A 1 414 ? 24.855 68.559 8.053 1.00 34.88 414 ALA A CA 1
ATOM 3064 C C . ALA A 1 414 ? 26.054 69.078 7.260 1.00 34.62 414 ALA A C 1
ATOM 3065 O O . ALA A 1 414 ? 27.068 68.405 7.133 1.00 34.73 414 ALA A O 1
ATOM 3067 N N . GLU A 1 415 ? 25.936 70.289 6.732 1.00 35.40 415 GLU A N 1
ATOM 3068 C CA . GLU A 1 415 ? 27.028 70.878 5.961 1.00 35.66 415 GLU A CA 1
ATOM 3069 C C . GLU A 1 415 ? 28.326 70.960 6.781 1.00 27.89 415 GLU A C 1
ATOM 3070 O O . GLU A 1 415 ? 29.401 70.623 6.277 1.00 28.48 415 GLU A O 1
ATOM 3076 N N . ASP A 1 416 ? 28.228 71.401 8.036 1.00 24.03 416 ASP A N 1
ATOM 3077 C CA . ASP A 1 416 ? 29.417 71.514 8.879 1.00 22.78 416 ASP A CA 1
ATOM 3078 C C . ASP A 1 416 ? 30.005 70.144 9.254 1.00 23.92 416 ASP A C 1
ATOM 3079 O O . ASP A 1 416 ? 31.228 70.007 9.388 1.00 26.87 416 ASP A O 1
ATOM 3084 N N . ALA A 1 417 ? 29.149 69.134 9.431 1.00 22.58 417 ALA A N 1
ATOM 3085 C CA . ALA A 1 417 ? 29.653 67.798 9.766 1.00 20.94 417 ALA A CA 1
ATOM 3086 C C . ALA A 1 417 ? 30.403 67.304 8.557 1.00 19.71 417 ALA A C 1
ATOM 3087 O O . ALA A 1 417 ? 31.414 66.623 8.682 1.00 27.25 417 ALA A O 1
ATOM 3089 N N . GLU A 1 418 ? 29.909 67.657 7.374 1.00 20.30 418 GLU A N 1
ATOM 3090 C CA . GLU A 1 418 ? 30.570 67.254 6.131 1.00 23.67 418 GLU A CA 1
ATOM 3091 C C . GLU A 1 418 ? 31.908 67.940 6.000 1.00 23.72 418 GLU A C 1
ATOM 3092 O O . GLU A 1 418 ? 32.890 67.328 5.587 1.00 27.26 418 GLU A O 1
ATOM 3098 N N . ALA A 1 419 ? 31.939 69.220 6.362 1.00 23.71 419 ALA A N 1
ATOM 3099 C CA . ALA A 1 419 ? 33.161 70.014 6.307 1.00 20.73 419 ALA A CA 1
ATOM 3100 C C . ALA A 1 419 ? 34.188 69.384 7.247 1.00 20.39 419 ALA A C 1
ATOM 3101 O O . ALA A 1 419 ? 35.359 69.201 6.877 1.00 20.60 419 ALA A O 1
ATOM 3103 N N . TRP A 1 420 ? 33.754 69.049 8.461 1.00 20.82 420 TRP A N 1
ATOM 3104 C CA . TRP A 1 420 ? 34.646 68.419 9.441 1.00 24.07 420 TRP A CA 1
ATOM 3105 C C . TRP A 1 420 ? 35.204 67.098 8.903 1.00 26.09 420 TRP A C 1
ATOM 3106 O O . TRP A 1 420 ? 36.401 66.840 8.993 1.00 31.60 420 TRP A O 1
ATOM 3117 N N . HIS A 1 421 ? 34.325 66.264 8.351 1.00 25.76 421 HIS A N 1
ATOM 3118 C CA . HIS A 1 421 ? 34.744 64.989 7.782 1.00 23.69 421 HIS A CA 1
ATOM 3119 C C . HIS A 1 421 ? 35.755 65.205 6.641 1.00 24.10 421 HIS A C 1
ATOM 3120 O O . HIS A 1 421 ? 36.754 64.513 6.551 1.00 25.02 421 HIS A O 1
ATOM 3127 N N . SER A 1 422 ? 35.504 66.177 5.776 1.00 25.93 422 SER A N 1
ATOM 3128 C CA . SER A 1 422 ? 36.422 66.406 4.662 1.00 30.28 422 SER A CA 1
ATOM 3129 C C . SER A 1 422 ? 37.830 66.782 5.136 1.00 30.02 422 SER A C 1
ATOM 3130 O O . SER A 1 422 ? 38.789 66.640 4.391 1.00 35.71 422 SER A O 1
ATOM 3133 N N . GLN A 1 423 ? 37.953 67.243 6.380 1.00 30.55 423 GLN A N 1
ATOM 3134 C CA . GLN A 1 423 ? 39.255 67.609 6.925 1.00 26.61 423 GLN A CA 1
ATOM 3135 C C . GLN A 1 423 ? 39.781 66.513 7.828 1.00 28.64 423 GLN A C 1
ATOM 3136 O O . GLN A 1 423 ? 40.755 66.715 8.557 1.00 23.00 423 GLN A O 1
ATOM 3142 N N . GLY A 1 424 ? 39.132 65.350 7.784 1.00 31.13 424 GLY A N 1
ATOM 3143 C CA . GLY A 1 424 ? 39.556 64.232 8.607 1.00 28.48 424 GLY A CA 1
ATOM 3144 C C . GLY A 1 424 ? 39.402 64.480 10.098 1.00 24.56 424 GLY A C 1
ATOM 3145 O O . GLY A 1 424 ? 40.204 63.991 10.889 1.00 27.74 424 GLY A O 1
ATOM 3146 N N . LYS A 1 425 ? 38.364 65.226 10.479 1.00 23.79 425 LYS A N 1
ATOM 3147 C CA . LYS A 1 425 ? 38.095 65.553 11.881 1.00 22.42 425 LYS A CA 1
ATOM 3148 C C . LYS A 1 425 ? 36.749 65.024 12.373 1.00 17.93 425 LYS A C 1
ATOM 3149 O O . LYS A 1 425 ? 35.815 64.823 11.599 1.00 20.32 425 LYS A O 1
ATOM 3155 N N . ALA A 1 426 ? 36.670 64.828 13.681 1.00 18.87 426 ALA A N 1
ATOM 3156 C CA . ALA A 1 426 ? 35.500 64.281 14.341 1.00 20.72 426 ALA A CA 1
ATOM 3157 C C . ALA A 1 426 ? 34.470 65.316 14.770 1.00 21.33 426 ALA A C 1
ATOM 3158 O O . ALA A 1 426 ? 34.771 66.209 15.558 1.00 22.97 426 ALA A O 1
ATOM 3160 N N . ALA A 1 427 ? 33.247 65.192 14.266 1.00 20.49 427 ALA A N 1
ATOM 3161 C CA . ALA A 1 427 ? 32.192 66.134 14.636 1.00 20.75 427 ALA A CA 1
ATOM 3162 C C . ALA A 1 427 ? 30.964 65.420 15.185 1.00 22.35 427 ALA A C 1
ATOM 3163 O O . ALA A 1 427 ? 30.618 64.337 14.722 1.00 24.21 427 ALA A O 1
ATOM 3165 N N . ILE A 1 428 ? 30.316 66.030 16.174 1.00 23.71 428 ILE A N 1
ATOM 3166 C CA . ILE A 1 428 ? 29.082 65.477 16.728 1.00 23.60 428 ILE A CA 1
ATOM 3167 C C . ILE A 1 428 ? 27.984 66.389 16.165 1.00 26.66 428 ILE A C 1
ATOM 3168 O O . ILE A 1 428 ? 27.941 67.572 16.497 1.00 29.42 428 ILE A O 1
ATOM 3173 N N . LEU A 1 429 ? 27.126 65.856 15.298 1.00 24.22 429 LEU A N 1
ATOM 3174 C CA . LEU A 1 429 ? 26.044 66.642 14.707 1.00 23.59 429 LEU A CA 1
ATOM 3175 C C . LEU A 1 429 ? 24.896 66.756 15.693 1.00 26.87 429 LEU A C 1
ATOM 3176 O O . LEU A 1 429 ? 24.325 65.754 16.107 1.00 32.39 429 LEU A O 1
ATOM 3181 N N . VAL A 1 430 ? 24.564 67.982 16.075 1.00 31.89 430 VAL A N 1
ATOM 3182 C CA . VAL A 1 430 ? 23.481 68.225 17.019 1.00 29.29 430 VAL A CA 1
ATOM 3183 C C . VAL A 1 430 ? 22.392 69.013 16.322 1.00 35.12 430 VAL A C 1
ATOM 3184 O O . VAL A 1 430 ? 22.617 70.146 15.888 1.00 36.68 430 VAL A O 1
ATOM 3188 N N . ARG A 1 431 ? 21.218 68.405 16.202 1.00 36.36 431 ARG A N 1
ATOM 3189 C CA . ARG A 1 431 ? 20.081 69.042 15.553 1.00 39.35 431 ARG A CA 1
ATOM 3190 C C . ARG A 1 431 ? 18.788 68.703 16.274 1.00 41.81 431 ARG A C 1
ATOM 3191 O O . ARG A 1 431 ? 18.729 67.727 17.021 1.00 42.50 431 ARG A O 1
ATOM 3199 N N . ALA A 1 432 ? 17.750 69.506 16.049 1.00 45.47 432 ALA A N 1
ATOM 3200 C CA . ALA A 1 432 ? 16.453 69.269 16.698 1.00 48.09 432 ALA A CA 1
ATOM 3201 C C . ALA A 1 432 ? 15.991 67.857 16.337 1.00 46.86 432 ALA A C 1
ATOM 3202 O O . ALA A 1 432 ? 15.621 67.065 17.211 1.00 45.39 432 ALA A O 1
ATOM 3204 N N . GLU A 1 433 ? 16.014 67.567 15.038 1.00 46.27 433 GLU A N 1
ATOM 3205 C CA . GLU A 1 433 ? 15.654 66.264 14.494 1.00 48.95 433 GLU A CA 1
ATOM 3206 C C . GLU A 1 433 ? 16.254 66.250 13.101 1.00 46.19 433 GLU A C 1
ATOM 3207 O O . GLU A 1 433 ? 16.697 67.287 12.605 1.00 47.26 433 GLU A O 1
ATOM 3213 N N . THR A 1 434 ? 16.275 65.086 12.465 1.00 43.12 434 THR A N 1
ATOM 3214 C CA . THR A 1 434 ? 16.866 64.991 11.143 1.00 42.81 434 THR A CA 1
ATOM 3215 C C . THR A 1 434 ? 15.853 64.642 10.059 1.00 42.45 434 THR A C 1
ATOM 3216 O O . THR A 1 434 ? 14.796 64.082 10.339 1.00 41.49 434 THR A O 1
ATOM 3220 N N . SER A 1 435 ? 16.188 65.001 8.825 1.00 42.20 435 SER A N 1
ATOM 3221 C CA . SER A 1 435 ? 15.361 64.719 7.663 1.00 46.89 435 SER A CA 1
ATOM 3222 C C . SER A 1 435 ? 16.296 64.150 6.595 1.00 46.99 435 SER A C 1
ATOM 3223 O O . SER A 1 435 ? 17.516 64.210 6.729 1.00 45.88 435 SER A O 1
ATOM 3226 N N . PRO A 1 436 ? 15.736 63.582 5.521 1.00 48.18 436 PRO A N 1
ATOM 3227 C CA . PRO A 1 436 ? 16.619 63.025 4.488 1.00 48.63 436 PRO A CA 1
ATOM 3228 C C . PRO A 1 436 ? 17.650 63.995 3.899 1.00 50.87 436 PRO A C 1
ATOM 3229 O O . PRO A 1 436 ? 18.543 63.588 3.151 1.00 52.34 436 PRO A O 1
ATOM 3233 N N . GLU A 1 437 ? 17.545 65.267 4.251 1.00 50.38 437 GLU A N 1
ATOM 3234 C CA . GLU A 1 437 ? 18.468 66.272 3.730 1.00 51.26 437 GLU A CA 1
ATOM 3235 C C . GLU A 1 437 ? 19.787 66.318 4.502 1.00 47.48 437 GLU A C 1
ATOM 3236 O O . GLU A 1 437 ? 20.801 66.803 3.994 1.00 43.67 437 GLU A O 1
ATOM 3242 N N . ASP A 1 438 ? 19.769 65.808 5.728 1.00 43.33 438 ASP A N 1
ATOM 3243 C CA . ASP A 1 438 ? 20.962 65.792 6.566 1.00 41.38 438 ASP A CA 1
ATOM 3244 C C . ASP A 1 438 ? 21.775 64.509 6.437 1.00 39.41 438 ASP A C 1
ATOM 3245 O O . ASP A 1 438 ? 22.865 64.396 7.008 1.00 40.88 438 ASP A O 1
ATOM 3250 N N . VAL A 1 439 ? 21.249 63.543 5.688 1.00 38.19 439 VAL A N 1
ATOM 3251 C CA . VAL A 1 439 ? 21.917 62.253 5.526 1.00 36.06 439 VAL A CA 1
ATOM 3252 C C . VAL A 1 439 ? 23.415 62.342 5.279 1.00 32.54 439 VAL A C 1
ATOM 3253 O O . VAL A 1 439 ? 24.190 61.614 5.899 1.00 35.10 439 VAL A O 1
ATOM 3257 N N . GLY A 1 440 ? 23.821 63.234 4.386 1.00 32.40 440 GLY A N 1
ATOM 3258 C CA . GLY A 1 440 ? 25.232 63.376 4.087 1.00 31.90 440 GLY A CA 1
ATOM 3259 C C . GLY A 1 440 ? 26.032 63.759 5.318 1.00 32.77 440 GLY A C 1
ATOM 3260 O O . GLY A 1 440 ? 27.095 63.200 5.581 1.00 34.93 440 GLY A O 1
ATOM 3261 N N . GLY A 1 441 ? 25.501 64.699 6.086 1.00 31.36 441 GLY A N 1
ATOM 3262 C CA . GLY A 1 441 ? 26.203 65.169 7.267 1.00 29.52 441 GLY A CA 1
ATOM 3263 C C . GLY A 1 441 ? 26.121 64.184 8.406 1.00 26.89 441 GLY A C 1
ATOM 3264 O O . GLY A 1 441 ? 27.046 64.068 9.217 1.00 27.04 441 GLY A O 1
ATOM 3265 N N . MET A 1 442 ? 25.001 63.471 8.467 1.00 29.07 442 MET A N 1
ATOM 3266 C CA . MET A 1 442 ? 24.788 62.479 9.502 1.00 23.90 442 MET A CA 1
ATOM 3267 C C . MET A 1 442 ? 25.818 61.380 9.312 1.00 23.29 442 MET A C 1
ATOM 3268 O O . MET A 1 442 ? 26.375 60.840 10.274 1.00 21.77 442 MET A O 1
ATOM 3273 N N . HIS A 1 443 ? 26.065 61.073 8.045 1.00 22.63 443 HIS A N 1
ATOM 3274 C CA . HIS A 1 443 ? 27.020 60.052 7.667 1.00 25.28 443 HIS A CA 1
ATOM 3275 C C . HIS A 1 443 ? 28.446 60.528 7.965 1.00 23.19 443 HIS A C 1
ATOM 3276 O O . HIS A 1 443 ? 29.294 59.740 8.366 1.00 21.30 443 HIS A O 1
ATOM 3283 N N . ALA A 1 444 ? 28.697 61.823 7.767 1.00 24.98 444 ALA A N 1
ATOM 3284 C CA . ALA A 1 444 ? 30.020 62.411 7.996 1.00 22.54 444 ALA A CA 1
ATOM 3285 C C . ALA A 1 444 ? 30.370 62.574 9.470 1.00 20.24 444 ALA A C 1
ATOM 3286 O O . ALA A 1 444 ? 31.537 62.566 9.836 1.00 18.55 444 ALA A O 1
ATOM 3288 N N . ALA A 1 445 ? 29.365 62.734 10.322 1.00 19.80 445 ALA A N 1
ATOM 3289 C CA . ALA A 1 445 ? 29.644 62.894 11.743 1.00 22.18 445 ALA A CA 1
ATOM 3290 C C . ALA A 1 445 ? 30.029 61.556 12.382 1.00 24.79 445 ALA A C 1
ATOM 3291 O O . ALA A 1 445 ? 29.746 60.486 11.825 1.00 25.24 445 ALA A O 1
ATOM 3293 N N . VAL A 1 446 ? 30.696 61.614 13.535 1.00 22.95 446 VAL A N 1
ATOM 3294 C CA . VAL A 1 446 ? 31.055 60.391 14.241 1.00 23.51 446 VAL A CA 1
ATOM 3295 C C . VAL A 1 446 ? 29.932 60.054 15.220 1.00 23.10 446 VAL A C 1
ATOM 3296 O O . VAL A 1 446 ? 29.884 58.950 15.755 1.00 26.03 446 VAL A O 1
ATOM 3300 N N . GLY A 1 447 ? 29.023 61.007 15.422 1.00 24.60 447 GLY A N 1
ATOM 3301 C CA . GLY A 1 447 ? 27.904 60.817 16.334 1.00 25.11 447 GLY A CA 1
ATOM 3302 C C . GLY A 1 447 ? 26.789 61.820 16.106 1.00 26.56 447 GLY A C 1
ATOM 3303 O O . GLY A 1 447 ? 27.042 62.956 15.705 1.00 29.05 447 GLY A O 1
ATOM 3304 N N . ILE A 1 448 ? 25.550 61.410 16.362 1.00 25.51 448 ILE A N 1
ATOM 3305 C CA . ILE A 1 448 ? 24.393 62.279 16.159 1.00 22.96 448 ILE A CA 1
ATOM 3306 C C . ILE A 1 448 ? 23.554 62.434 17.445 1.00 32.43 448 ILE A C 1
ATOM 3307 O O . ILE A 1 448 ? 23.341 61.462 18.184 1.00 35.40 448 ILE A O 1
ATOM 3312 N N . LEU A 1 449 ? 23.087 63.656 17.702 1.00 32.08 449 LEU A N 1
ATOM 3313 C CA . LEU A 1 449 ? 22.282 63.968 18.882 1.00 34.08 449 LEU A CA 1
ATOM 3314 C C . LEU A 1 449 ? 21.092 64.805 18.470 1.00 36.18 449 LEU A C 1
ATOM 3315 O O . LEU A 1 449 ? 21.263 65.886 17.903 1.00 40.80 449 LEU A O 1
ATOM 3320 N N . THR A 1 450 ? 19.892 64.310 18.758 1.00 38.20 450 THR A N 1
ATOM 3321 C CA . THR A 1 450 ? 18.668 65.026 18.411 1.00 41.08 450 THR A CA 1
ATOM 3322 C C . THR A 1 450 ? 17.842 65.358 19.653 1.00 44.51 450 THR A C 1
ATOM 3323 O O . THR A 1 450 ? 18.054 64.790 20.730 1.00 42.59 450 THR A O 1
ATOM 3327 N N . GLU A 1 451 ? 16.900 66.282 19.482 1.00 48.12 451 GLU A N 1
ATOM 3328 C CA . GLU A 1 451 ? 16.020 66.714 20.556 1.00 52.24 451 GLU A CA 1
ATOM 3329 C C . GLU A 1 451 ? 14.721 65.909 20.562 1.00 49.59 451 GLU A C 1
ATOM 3330 O O . GLU A 1 451 ? 14.354 65.323 21.579 1.00 49.50 451 GLU A O 1
ATOM 3332 N N . ARG A 1 452 ? 14.041 65.871 19.422 1.00 49.53 452 ARG A N 1
ATOM 3333 C CA . ARG A 1 452 ? 12.776 65.143 19.287 1.00 53.49 452 ARG A CA 1
ATOM 3334 C C . ARG A 1 452 ? 12.973 63.783 18.619 1.00 53.94 452 ARG A C 1
ATOM 3335 O O . ARG A 1 452 ? 14.022 63.519 18.033 1.00 55.00 452 ARG A O 1
ATOM 3343 N N . GLY A 1 453 ? 11.953 62.930 18.702 1.00 54.18 453 GLY A N 1
ATOM 3344 C CA . GLY A 1 453 ? 12.015 61.617 18.080 1.00 53.89 453 GLY A CA 1
ATOM 3345 C C . GLY A 1 453 ? 12.454 60.495 18.999 1.00 52.71 453 GLY A C 1
ATOM 3346 O O . GLY A 1 453 ? 13.327 60.683 19.843 1.00 50.50 453 GLY A O 1
ATOM 3347 N N . GLY A 1 454 ? 11.847 59.321 18.837 1.00 52.03 454 GLY A N 1
ATOM 3348 C CA . GLY A 1 454 ? 12.223 58.190 19.670 1.00 46.94 454 GLY A CA 1
ATOM 3349 C C . GLY A 1 454 ? 13.071 57.165 18.928 1.00 45.32 454 GLY A C 1
ATOM 3350 O O . GLY A 1 454 ? 13.747 57.491 17.944 1.00 40.34 454 GLY A O 1
ATOM 3351 N N . MET A 1 455 ? 13.022 55.925 19.411 1.00 41.44 455 MET A N 1
ATOM 3352 C CA . MET A 1 455 ? 13.751 54.809 18.834 1.00 39.93 455 MET A CA 1
ATOM 3353 C C . MET A 1 455 ? 13.441 54.565 17.363 1.00 38.88 455 MET A C 1
ATOM 3354 O O . MET A 1 455 ? 14.140 53.797 16.705 1.00 39.86 455 MET A O 1
ATOM 3359 N N . THR A 1 456 ? 12.398 55.211 16.848 1.00 40.04 456 THR A N 1
ATOM 3360 C CA . THR A 1 456 ? 12.014 55.034 15.448 1.00 41.27 456 THR A CA 1
ATOM 3361 C C . THR A 1 456 ? 12.098 56.328 14.635 1.00 40.35 456 THR A C 1
ATOM 3362 O O . THR A 1 456 ? 11.676 56.386 13.475 1.00 41.17 456 THR A O 1
ATOM 3366 N N . SER A 1 457 ? 12.646 57.371 15.242 1.00 37.90 457 SER A N 1
ATOM 3367 C CA . SER A 1 457 ? 12.800 58.632 14.535 1.00 39.27 457 SER A CA 1
ATOM 3368 C C . SER A 1 457 ? 13.764 58.435 13.367 1.00 40.06 457 SER A C 1
ATOM 3369 O O . SER A 1 457 ? 14.405 57.389 13.241 1.00 42.94 457 SER A O 1
ATOM 3372 N N . HIS A 1 458 ? 13.861 59.454 12.522 1.00 39.22 458 HIS A N 1
ATOM 3373 C CA . HIS A 1 458 ? 14.719 59.430 11.351 1.00 39.12 458 HIS A CA 1
ATOM 3374 C C . HIS A 1 458 ? 16.198 59.230 11.681 1.00 41.98 458 HIS A C 1
ATOM 3375 O O . HIS A 1 458 ? 16.892 58.452 11.018 1.00 42.99 458 HIS A O 1
ATOM 3382 N N . ALA A 1 459 ? 16.672 59.935 12.703 1.00 41.11 459 ALA A N 1
ATOM 3383 C CA . ALA A 1 459 ? 18.064 59.848 13.129 1.00 38.31 459 ALA A CA 1
ATOM 3384 C C . ALA A 1 459 ? 18.393 58.459 13.673 1.00 36.59 459 ALA A C 1
ATOM 3385 O O . ALA A 1 459 ? 19.411 57.875 13.324 1.00 35.69 459 ALA A O 1
ATOM 3387 N N . ALA A 1 460 ? 17.527 57.935 14.531 1.00 34.93 460 ALA A N 1
ATOM 3388 C CA . ALA A 1 460 ? 17.740 56.611 15.111 1.00 36.85 460 ALA A CA 1
ATOM 3389 C C . ALA A 1 460 ? 17.852 55.512 14.041 1.00 34.96 460 ALA A C 1
ATOM 3390 O O . ALA A 1 460 ? 18.811 54.745 14.017 1.00 34.19 460 ALA A O 1
ATOM 3392 N N . VAL A 1 461 ? 16.861 55.451 13.161 1.00 32.75 461 VAL A N 1
ATOM 3393 C CA . VAL A 1 461 ? 16.822 54.461 12.093 1.00 34.96 461 VAL A CA 1
ATOM 3394 C C . VAL A 1 461 ? 18.054 54.522 11.185 1.00 32.70 461 VAL A C 1
ATOM 3395 O O . VAL A 1 461 ? 18.769 53.539 11.021 1.00 38.05 46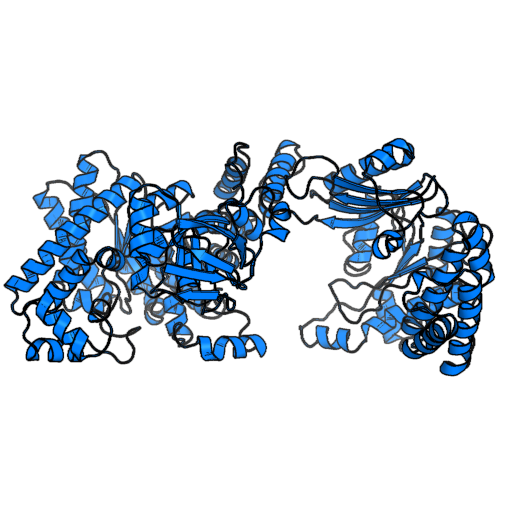1 VAL A O 1
ATOM 3399 N N . VAL A 1 462 ? 18.297 55.678 10.593 1.00 30.44 462 VAL A N 1
ATOM 3400 C CA . VAL A 1 462 ? 19.447 55.848 9.725 1.00 31.91 462 VAL A CA 1
ATOM 3401 C C . VAL A 1 462 ? 20.767 55.529 10.441 1.00 31.73 462 VAL A C 1
ATOM 3402 O O . VAL A 1 462 ? 21.621 54.848 9.878 1.00 31.51 462 VAL A O 1
ATOM 3406 N N . ALA A 1 463 ? 20.914 56.006 11.678 1.00 25.97 463 ALA A N 1
ATOM 3407 C CA . ALA A 1 463 ? 22.132 55.791 12.450 1.00 23.20 463 ALA A CA 1
ATOM 3408 C C . ALA A 1 463 ? 22.374 54.311 12.718 1.00 29.14 463 ALA A C 1
ATOM 3409 O O . ALA A 1 463 ? 23.521 53.849 12.670 1.00 26.32 463 ALA A O 1
ATOM 3411 N N . ARG A 1 464 ? 21.304 53.573 13.017 1.00 29.56 464 ARG A N 1
ATOM 3412 C CA . ARG A 1 464 ? 21.444 52.147 13.270 1.00 32.32 464 ARG A CA 1
ATOM 3413 C C . ARG A 1 464 ? 21.886 51.443 11.987 1.00 32.45 464 ARG A C 1
ATOM 3414 O O . ARG A 1 464 ? 22.700 50.531 12.025 1.00 32.73 464 ARG A O 1
ATOM 3422 N N . GLY A 1 465 ? 21.363 51.893 10.852 1.00 30.00 465 GLY A N 1
ATOM 3423 C CA . GLY A 1 465 ? 21.735 51.291 9.587 1.00 26.73 465 GLY A CA 1
ATOM 3424 C C . GLY A 1 465 ? 23.220 51.394 9.280 1.00 28.57 465 GLY A C 1
ATOM 3425 O O . GLY A 1 465 ? 23.740 50.595 8.505 1.00 27.26 465 GLY A O 1
ATOM 3426 N N . TRP A 1 466 ? 23.908 52.365 9.882 1.00 28.09 466 TRP A N 1
ATOM 3427 C CA . TRP A 1 466 ? 25.348 52.573 9.639 1.00 26.80 466 TRP A CA 1
ATOM 3428 C C . TRP A 1 466 ? 26.175 52.158 10.836 1.00 24.56 466 TRP A C 1
ATOM 3429 O O . TRP A 1 466 ? 27.395 52.295 10.829 1.00 28.83 466 TRP A O 1
ATOM 3440 N N . GLY A 1 467 ? 25.516 51.644 11.866 1.00 24.74 467 GLY A N 1
ATOM 3441 C CA . GLY A 1 467 ? 26.238 51.279 13.070 1.00 23.98 467 GLY A CA 1
ATOM 3442 C C . GLY A 1 467 ? 26.863 52.537 13.681 1.00 25.29 467 GLY A C 1
ATOM 3443 O O . GLY A 1 467 ? 27.921 52.478 14.317 1.00 24.66 467 GLY A O 1
ATOM 3444 N N . LYS A 1 468 ? 26.202 53.684 13.497 1.00 25.13 468 LYS A N 1
ATOM 3445 C CA . LYS A 1 468 ? 26.701 54.950 14.022 1.00 21.04 468 LYS A CA 1
ATOM 3446 C C . LYS A 1 468 ? 26.053 55.388 15.335 1.00 22.81 468 LYS A C 1
ATOM 3447 O O . LYS A 1 468 ? 24.827 55.371 15.489 1.00 26.61 468 LYS A O 1
ATOM 3453 N N . CYS A 1 469 ? 26.839 55.807 16.254 1.00 22.17 469 CYS A N 1
ATOM 3454 C CA . CYS A 1 469 ? 26.385 56.281 17.573 1.00 27.66 469 CYS A CA 1
ATOM 3455 C C . CYS A 1 469 ? 25.325 57.383 17.431 1.00 30.27 469 CYS A C 1
ATOM 3456 O O . CYS A 1 469 ? 25.510 58.367 16.710 1.00 32.13 469 CYS A O 1
ATOM 3459 N N . CYS A 1 470 ? 24.215 57.212 18.130 1.00 29.64 470 CYS A N 1
ATOM 3460 C CA . CYS A 1 470 ? 23.130 58.206 18.093 1.00 31.05 470 CYS A CA 1
ATOM 3461 C C . CYS A 1 470 ? 22.309 58.193 19.388 1.00 34.25 470 CYS A C 1
ATOM 3462 O O . CYS A 1 470 ? 21.839 57.152 19.852 1.00 40.61 470 CYS A O 1
ATOM 3465 N N . VAL A 1 471 ? 22.163 59.363 19.958 1.00 36.02 471 VAL A N 1
ATOM 3466 C CA . VAL A 1 471 ? 21.336 59.549 21.150 1.00 36.62 471 VAL A CA 1
ATOM 3467 C C . VAL A 1 471 ? 20.133 60.322 20.667 1.00 36.84 471 VAL A C 1
ATOM 3468 O O . VAL A 1 471 ? 20.261 61.447 20.180 1.00 34.76 471 VAL A O 1
ATOM 3472 N N . SER A 1 472 ? 18.977 59.718 20.796 1.00 36.01 472 SER A N 1
ATOM 3473 C CA . SER A 1 472 ? 17.737 60.334 20.299 1.00 39.80 472 SER A CA 1
ATOM 3474 C C . SER A 1 472 ? 16.848 60.880 21.427 1.00 38.16 472 SER A C 1
ATOM 3475 O O . SER A 1 472 ? 17.098 60.664 22.613 1.00 35.50 472 SER A O 1
ATOM 3478 N N . GLY A 1 473 ? 15.830 61.583 20.982 1.00 42.80 473 GLY A N 1
ATOM 3479 C CA . GLY A 1 473 ? 14.809 62.205 21.841 1.00 48.68 473 GLY A CA 1
ATOM 3480 C C . GLY A 1 473 ? 15.378 62.710 23.181 1.00 50.93 473 GLY A C 1
ATOM 3481 O O . GLY A 1 473 ? 14.931 62.316 24.265 1.00 55.25 473 GLY A O 1
ATOM 3482 N N . CYS A 1 474 ? 16.357 63.580 23.108 1.00 48.93 474 CYS A N 1
ATOM 3483 C CA . CYS A 1 474 ? 16.942 64.156 24.320 1.00 50.23 474 CYS A CA 1
ATOM 3484 C C . CYS A 1 474 ? 16.236 65.476 24.626 1.00 51.53 474 CYS A C 1
ATOM 3485 O O . CYS A 1 474 ? 16.580 66.527 24.067 1.00 53.36 474 CYS A O 1
ATOM 3488 N N . SER A 1 475 ? 15.104 65.363 25.320 1.00 54.08 475 SER A N 1
ATOM 3489 C CA . SER A 1 475 ? 14.241 66.494 25.641 1.00 57.43 475 SER A CA 1
ATOM 3490 C C . SER A 1 475 ? 14.949 67.674 26.320 1.00 55.64 475 SER A C 1
ATOM 3491 O O . SER A 1 475 ? 14.596 68.827 26.077 1.00 55.26 475 SER A O 1
ATOM 3494 N N . GLY A 1 476 ? 15.941 67.388 27.160 1.00 55.34 476 GLY A N 1
ATOM 3495 C CA . GLY A 1 476 ? 16.645 68.455 27.847 1.00 56.18 476 GLY A CA 1
ATOM 3496 C C . GLY A 1 476 ? 17.641 69.261 27.021 1.00 57.52 476 GLY A C 1
ATOM 3497 O O . GLY A 1 476 ? 18.695 69.661 27.534 1.00 58.67 476 GLY A O 1
ATOM 3498 N N . ILE A 1 477 ? 17.328 69.507 25.750 1.00 55.05 477 ILE A N 1
ATOM 3499 C CA . ILE A 1 477 ? 18.230 70.275 24.899 1.00 52.19 477 ILE A CA 1
ATOM 3500 C C . ILE A 1 477 ? 17.468 71.230 23.998 1.00 52.09 477 ILE A C 1
ATOM 3501 O O . ILE A 1 477 ? 16.350 70.946 23.565 1.00 50.19 477 ILE A O 1
ATOM 3506 N N . ARG A 1 478 ? 18.095 72.368 23.723 1.00 54.93 478 ARG A N 1
ATOM 3507 C CA . ARG A 1 478 ? 17.522 73.397 22.865 1.00 57.25 478 ARG A CA 1
ATOM 3508 C C . ARG A 1 478 ? 18.635 73.931 21.969 1.00 56.41 478 ARG A C 1
ATOM 3509 O O . ARG A 1 478 ? 19.605 74.532 22.438 1.00 55.85 478 ARG A O 1
ATOM 3517 N N . VAL A 1 479 ? 18.494 73.690 20.673 1.00 56.98 479 VAL A N 1
ATOM 3518 C CA . VAL A 1 479 ? 19.495 74.120 19.709 1.00 57.50 479 VAL A CA 1
ATOM 3519 C C . VAL A 1 479 ? 19.185 75.506 19.160 1.00 56.79 479 VAL A C 1
ATOM 3520 O O . VAL A 1 479 ? 18.126 75.735 18.581 1.00 55.38 479 VAL A O 1
ATOM 3524 N N . ASN A 1 480 ? 20.115 76.432 19.354 1.00 59.29 480 ASN A N 1
ATOM 3525 C CA . ASN A 1 480 ? 19.938 77.790 18.863 1.00 61.87 480 ASN A CA 1
ATOM 3526 C C . ASN A 1 480 ? 20.660 77.911 17.527 1.00 63.59 480 ASN A C 1
ATOM 3527 O O . ASN A 1 480 ? 21.813 78.351 17.457 1.00 64.31 480 ASN A O 1
ATOM 3532 N N . ASP A 1 481 ? 19.976 77.501 16.466 1.00 66.20 481 ASP A N 1
ATOM 3533 C CA . ASP A 1 481 ? 20.542 77.557 15.129 1.00 67.71 481 ASP A CA 1
ATOM 3534 C C . ASP A 1 481 ? 21.221 78.901 14.876 1.00 66.33 481 ASP A C 1
ATOM 3535 O O . ASP A 1 481 ? 22.375 78.952 14.445 1.00 67.31 481 ASP A O 1
ATOM 3537 N N . ALA A 1 482 ? 20.509 79.983 15.177 1.00 63.07 482 ALA A N 1
ATOM 3538 C CA . ALA A 1 482 ? 21.015 81.333 14.960 1.00 60.79 482 ALA A CA 1
ATOM 3539 C C . ALA A 1 482 ? 22.276 81.712 15.740 1.00 59.50 482 ALA A C 1
ATOM 3540 O O . ALA A 1 482 ? 23.133 82.427 15.213 1.00 61.65 482 ALA A O 1
ATOM 3542 N N . GLU A 1 483 ? 22.401 81.248 16.981 1.00 55.52 483 GLU A N 1
ATOM 3543 C CA . GLU A 1 483 ? 23.583 81.585 17.769 1.00 53.12 483 GLU A CA 1
ATOM 3544 C C . GLU A 1 483 ? 24.665 80.516 17.824 1.00 53.04 483 GLU A C 1
ATOM 3545 O O . GLU A 1 483 ? 25.636 80.651 18.576 1.00 51.49 483 GLU A O 1
ATOM 3551 N N . LYS A 1 484 ? 24.499 79.460 17.031 1.00 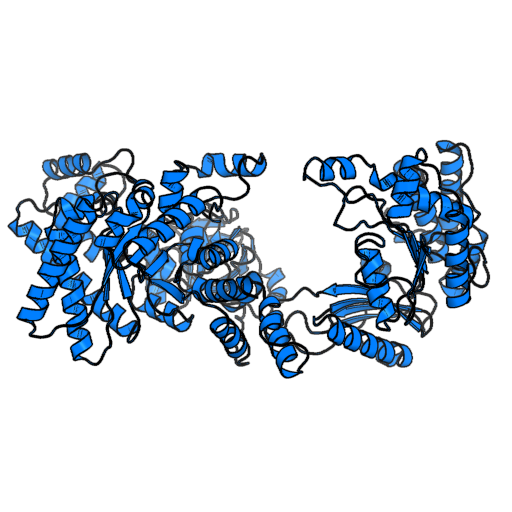51.36 484 LYS A N 1
ATOM 3552 C CA . LYS A 1 484 ? 25.478 78.377 16.975 1.00 51.14 484 LYS A CA 1
ATOM 3553 C C . LYS A 1 484 ? 25.833 77.847 18.348 1.00 47.39 484 LYS A C 1
ATOM 3554 O O . LYS A 1 484 ? 26.997 77.851 18.756 1.00 45.30 484 LYS A O 1
ATOM 3560 N N . LEU A 1 485 ? 24.816 77.387 19.060 1.00 46.49 485 LEU A N 1
ATOM 3561 C CA . LEU A 1 485 ? 25.015 76.837 20.385 1.00 46.75 485 LEU A CA 1
ATOM 3562 C C . LEU A 1 485 ? 23.838 75.960 20.748 1.00 45.44 485 LEU A C 1
ATOM 3563 O O . LEU A 1 485 ? 22.785 76.020 20.109 1.00 44.95 485 LEU A O 1
ATOM 3568 N N . VAL A 1 486 ? 24.025 75.145 21.778 1.00 43.00 486 VAL A N 1
ATOM 3569 C CA . VAL A 1 486 ? 22.967 74.268 22.239 1.00 44.25 486 VAL A CA 1
ATOM 3570 C C . VAL A 1 486 ? 22.996 74.215 23.761 1.00 44.58 486 VAL A C 1
ATOM 3571 O O . VAL A 1 486 ? 24.067 74.082 24.370 1.00 44.17 486 VAL A O 1
ATOM 3575 N N . THR A 1 487 ? 21.822 74.348 24.371 1.00 44.45 487 THR A N 1
ATOM 3576 C CA . THR A 1 487 ? 21.731 74.285 25.822 1.00 50.78 487 THR A CA 1
ATOM 3577 C C . THR A 1 487 ? 21.336 72.855 26.197 1.00 48.94 487 THR A C 1
ATOM 3578 O O . THR A 1 487 ? 20.263 72.371 25.827 1.00 49.80 487 THR A O 1
ATOM 3582 N N . ILE A 1 488 ? 22.226 72.173 26.909 1.00 47.23 488 ILE A N 1
ATOM 3583 C CA . ILE A 1 488 ? 21.983 70.792 27.307 1.00 46.24 488 ILE A CA 1
ATOM 3584 C C . ILE A 1 488 ? 21.979 70.673 28.820 1.00 47.02 488 ILE A C 1
ATOM 3585 O O . ILE A 1 488 ? 23.043 70.720 29.450 1.00 44.07 488 ILE A O 1
ATOM 3590 N N . GLY A 1 489 ? 20.785 70.498 29.393 1.00 48.87 489 GLY A N 1
ATOM 3591 C CA . GLY A 1 489 ? 20.658 70.398 30.838 1.00 50.88 489 GLY A CA 1
ATOM 3592 C C . GLY A 1 489 ? 21.118 71.692 31.489 1.00 51.35 489 GLY A C 1
ATOM 3593 O O . GLY A 1 489 ? 21.835 71.671 32.492 1.00 50.81 489 GLY A O 1
ATOM 3594 N N . GLY A 1 490 ? 20.713 72.816 30.900 1.00 50.77 490 GLY A N 1
ATOM 3595 C CA . GLY A 1 490 ? 21.104 74.123 31.407 1.00 53.57 490 GLY A CA 1
ATOM 3596 C C . GLY A 1 490 ? 22.511 74.546 31.001 1.00 54.06 490 GLY A C 1
ATOM 3597 O O . GLY A 1 490 ? 22.902 75.698 31.201 1.00 55.89 490 GLY A O 1
ATOM 3598 N N . HIS A 1 491 ? 23.273 73.617 30.428 1.00 53.87 491 HIS A N 1
ATOM 3599 C CA . HIS A 1 491 ? 24.647 73.894 30.011 1.00 52.08 491 HIS A CA 1
ATOM 3600 C C . HIS A 1 491 ? 24.709 74.407 28.584 1.00 51.92 491 HIS A C 1
ATOM 3601 O O . HIS A 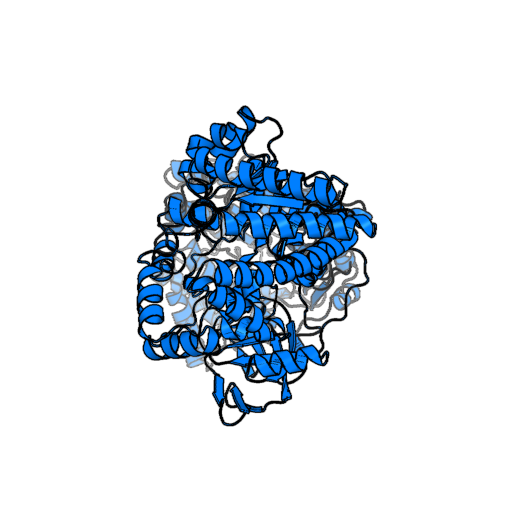1 491 ? 23.917 74.005 27.729 1.00 53.25 491 HIS A O 1
ATOM 3608 N N . VAL A 1 492 ? 25.657 75.302 28.335 1.00 51.40 492 VAL A N 1
ATOM 3609 C CA . VAL A 1 492 ? 25.812 75.882 27.015 1.00 49.97 492 VAL A CA 1
ATOM 3610 C C . VAL A 1 492 ? 27.020 75.340 26.275 1.00 48.84 492 VAL A C 1
ATOM 3611 O O . VAL A 1 492 ? 28.154 75.465 26.738 1.00 47.03 492 VAL A O 1
ATOM 3615 N N . LEU A 1 493 ? 26.761 74.711 25.132 1.00 47.23 493 LEU A N 1
ATOM 3616 C CA . LEU A 1 493 ? 27.831 74.184 24.286 1.00 45.36 493 LEU A CA 1
ATOM 3617 C C . LEU A 1 493 ? 27.795 74.940 22.961 1.00 40.98 493 LEU A C 1
ATOM 3618 O O . LEU A 1 493 ? 26.765 75.000 22.289 1.00 37.71 493 LEU A O 1
ATOM 3623 N N . ARG A 1 494 ? 28.921 75.541 22.610 1.00 39.54 494 ARG A N 1
ATOM 3624 C CA . ARG A 1 494 ? 29.016 76.316 21.380 1.00 40.90 494 ARG A CA 1
ATOM 3625 C C . ARG A 1 494 ? 29.707 75.501 20.308 1.00 38.23 494 ARG A C 1
ATOM 3626 O O . ARG A 1 494 ? 30.416 74.535 20.604 1.00 37.31 494 ARG A O 1
ATOM 3634 N N . GLU A 1 495 ? 29.487 75.900 19.062 1.00 36.18 495 GLU A N 1
ATOM 3635 C CA . GLU A 1 495 ? 30.090 75.239 17.919 1.00 34.76 495 GLU A CA 1
ATOM 3636 C C . GLU A 1 495 ? 31.591 75.066 18.139 1.00 33.12 495 GLU A C 1
ATOM 3637 O O . GLU A 1 495 ? 32.275 76.017 18.518 1.00 34.00 495 GLU A O 1
ATOM 3643 N N . GLY A 1 496 ? 32.090 73.847 17.926 1.00 33.57 496 GLY A N 1
ATOM 3644 C CA . GLY A 1 496 ? 33.515 73.588 18.074 1.00 29.00 496 GLY A CA 1
ATOM 3645 C C . GLY A 1 496 ? 33.962 72.969 19.384 1.00 27.65 496 GLY A C 1
ATOM 3646 O O . GLY A 1 496 ? 35.068 72.448 19.497 1.00 31.99 496 GLY A O 1
ATOM 3647 N N . GLU A 1 497 ? 33.101 73.006 20.381 1.00 29.52 497 GLU A N 1
ATOM 3648 C CA . GLU A 1 497 ? 33.464 72.445 21.670 1.00 36.58 497 GLU A CA 1
ATOM 3649 C C . GLU A 1 497 ? 33.279 70.934 21.652 1.00 36.30 497 GLU A C 1
ATOM 3650 O O . GLU A 1 497 ? 32.459 70.410 20.897 1.00 37.41 497 GLU A O 1
ATOM 3656 N N . TRP A 1 498 ? 34.047 70.237 22.479 1.00 34.69 498 TRP A N 1
ATOM 3657 C CA . TRP A 1 498 ? 33.966 68.784 22.534 1.00 39.13 498 TRP A CA 1
ATOM 3658 C C . TRP A 1 498 ? 32.765 68.257 23.305 1.00 38.13 498 TRP A C 1
ATOM 3659 O O . TRP A 1 498 ? 32.355 68.829 24.312 1.00 40.15 498 TRP A O 1
ATOM 3670 N N . LEU A 1 499 ? 32.189 67.170 22.799 1.00 36.69 499 LEU A N 1
ATOM 3671 C CA . LEU A 1 499 ? 31.046 66.520 23.428 1.00 32.34 499 LEU A CA 1
ATOM 3672 C C . LEU A 1 499 ? 31.200 65.023 23.188 1.00 33.91 499 LEU A C 1
ATOM 3673 O O . LEU A 1 499 ? 31.705 64.600 22.149 1.00 32.92 499 LEU A O 1
ATOM 3678 N N . SER A 1 500 ? 30.783 64.225 24.163 1.00 37.01 500 SER A N 1
ATOM 3679 C CA . SER A 1 500 ? 30.870 62.778 24.057 1.00 34.56 500 SER A CA 1
ATOM 3680 C C . SER A 1 500 ? 29.482 62.182 24.075 1.00 38.34 500 SER A C 1
ATOM 3681 O O . SER A 1 500 ? 28.566 62.721 24.702 1.00 38.38 500 SER A O 1
ATOM 3684 N N . LEU A 1 501 ? 29.317 61.073 23.368 1.00 37.64 501 LEU A N 1
ATOM 3685 C CA . LEU A 1 501 ? 28.025 60.419 23.319 1.00 36.38 501 LEU A CA 1
ATOM 3686 C C . LEU A 1 501 ? 28.171 58.915 23.485 1.00 37.68 501 LEU A C 1
ATOM 3687 O O . LEU A 1 501 ? 29.117 58.315 22.981 1.00 37.22 501 LEU A O 1
ATOM 3692 N N . ASN A 1 502 ? 27.244 58.317 24.225 1.00 39.08 502 ASN A N 1
ATOM 3693 C CA . ASN A 1 502 ? 27.224 56.872 24.405 1.00 39.21 502 ASN A CA 1
ATOM 3694 C C . ASN A 1 502 ? 25.874 56.459 23.855 1.00 39.35 502 ASN A C 1
ATOM 3695 O O . ASN A 1 502 ? 24.839 56.671 24.500 1.00 36.14 502 ASN A O 1
ATOM 3700 N N . GLY A 1 503 ? 25.883 55.903 22.650 1.00 35.56 503 GLY A N 1
ATOM 3701 C CA . GLY A 1 503 ? 24.637 55.500 22.028 1.00 38.09 503 GLY A CA 1
ATOM 3702 C C . GLY A 1 503 ? 24.009 54.284 22.677 1.00 38.87 503 GLY A C 1
ATOM 3703 O O . GLY A 1 503 ? 22.832 54.009 22.450 1.00 40.24 503 GLY A O 1
ATOM 3704 N N . SER A 1 504 ? 24.784 53.556 23.478 1.00 37.44 504 SER A N 1
ATOM 3705 C CA . SER A 1 504 ? 24.269 52.366 24.150 1.00 41.69 504 SER A CA 1
ATOM 3706 C C . SER A 1 504 ? 23.429 52.711 25.387 1.00 42.26 504 SER A C 1
ATOM 3707 O O . SER A 1 504 ? 22.523 51.961 25.748 1.00 41.03 504 SER A O 1
ATOM 3710 N N . THR A 1 505 ? 23.726 53.843 26.027 1.00 43.96 505 THR A N 1
ATOM 3711 C CA . THR A 1 505 ? 22.999 54.268 27.230 1.00 43.53 505 THR A CA 1
ATOM 3712 C C . THR A 1 505 ? 22.147 55.521 27.005 1.00 46.20 505 THR A C 1
ATOM 3713 O O . THR A 1 505 ? 21.168 55.764 27.727 1.00 45.96 505 THR A O 1
ATOM 3717 N N . GLY A 1 506 ? 22.526 56.318 26.010 1.00 43.84 506 GLY A N 1
ATOM 3718 C CA . GLY A 1 506 ? 21.791 57.534 25.722 1.00 42.28 506 GLY A CA 1
ATOM 3719 C C . GLY A 1 506 ? 22.402 58.705 26.463 1.00 38.07 506 GLY A C 1
ATOM 3720 O O . GLY A 1 506 ? 21.843 59.798 26.486 1.00 43.95 506 GLY A O 1
ATOM 3721 N N . GLU A 1 507 ? 23.558 58.470 27.068 1.00 36.85 507 GLU A N 1
ATOM 3722 C CA . GLU A 1 507 ? 24.251 59.499 27.825 1.00 39.34 507 GLU A CA 1
ATOM 3723 C C . GLU A 1 507 ? 24.928 60.597 26.981 1.00 42.19 507 GLU A C 1
ATOM 3724 O O . GLU A 1 507 ? 25.527 60.325 25.927 1.00 37.42 507 GLU A O 1
ATOM 3730 N N . VAL A 1 508 ? 24.801 61.843 27.442 1.00 41.53 508 VAL A N 1
ATOM 3731 C CA . VAL A 1 508 ? 25.440 62.976 26.788 1.00 37.39 508 VAL A CA 1
ATOM 3732 C C . VAL A 1 508 ? 26.482 63.464 27.795 1.00 37.20 508 VAL A C 1
ATOM 3733 O O . VAL A 1 508 ? 26.156 64.059 28.814 1.00 39.88 508 VAL A O 1
ATOM 3737 N N . ILE A 1 509 ? 27.740 63.175 27.500 1.00 34.02 509 ILE A N 1
ATOM 3738 C CA . ILE A 1 509 ? 28.862 63.515 28.361 1.00 36.74 509 ILE A CA 1
ATOM 3739 C C . ILE A 1 509 ? 29.633 64.761 27.908 1.00 41.95 509 ILE A C 1
ATOM 3740 O O . ILE A 1 509 ? 30.069 64.855 26.761 1.00 44.96 509 ILE A O 1
ATOM 3745 N N . LEU A 1 510 ? 29.829 65.705 28.823 1.00 44.90 510 LEU A N 1
ATOM 3746 C CA . LEU A 1 510 ? 30.557 66.924 28.503 1.00 43.39 510 LEU A CA 1
ATOM 3747 C C . LEU A 1 510 ? 32.036 66.585 28.393 1.00 40.57 510 LEU A C 1
ATOM 3748 O O . LEU A 1 510 ? 32.533 65.741 29.135 1.00 40.28 510 LEU A O 1
ATOM 3753 N N . GLY A 1 511 ? 32.724 67.217 27.440 1.00 40.34 511 GLY A N 1
ATOM 3754 C CA . GLY A 1 511 ? 34.150 66.981 27.241 1.00 39.96 511 GLY A CA 1
ATOM 3755 C C . GLY A 1 511 ? 34.482 65.809 26.333 1.00 42.11 511 GLY A C 1
ATOM 3756 O O . GLY A 1 511 ? 33.587 65.170 25.777 1.00 47.14 511 GLY A O 1
ATOM 3757 N N . LYS A 1 512 ? 35.768 65.515 26.177 1.00 42.13 512 LYS A N 1
ATOM 3758 C CA . LYS A 1 512 ? 36.182 64.393 25.347 1.00 46.13 512 LYS A CA 1
ATOM 3759 C C . LYS A 1 512 ? 36.724 63.221 26.172 1.00 48.04 512 LYS A C 1
ATOM 3760 O O . LYS A 1 512 ? 37.881 63.210 26.600 1.00 47.76 512 LYS A O 1
ATOM 3766 N N . GLN A 1 513 ? 35.874 62.223 26.383 1.00 48.76 513 GLN A N 1
ATOM 3767 C CA . GLN A 1 513 ? 36.260 61.047 27.154 1.00 50.10 513 GLN A CA 1
ATOM 3768 C C . GLN A 1 513 ? 37.139 60.092 26.340 1.00 49.36 513 GLN A C 1
ATOM 3769 O O . GLN A 1 513 ? 36.979 59.979 25.130 1.00 51.43 513 GLN A O 1
ATOM 3775 N N . PRO A 1 514 ? 38.063 59.374 27.000 1.00 48.74 514 PRO A N 1
ATOM 3776 C CA . PRO A 1 514 ? 38.940 58.444 26.271 1.00 50.39 514 PRO A CA 1
ATOM 3777 C C . PRO A 1 514 ? 38.196 57.320 25.546 1.00 49.28 514 PRO A C 1
ATOM 3778 O O . PRO A 1 514 ? 37.263 56.731 26.082 1.00 48.57 514 PRO A O 1
ATOM 3782 N N A LEU A 1 515 ? 38.593 57.021 24.323 0.50 48.72 515 LEU A N 1
ATOM 3783 N N B LEU A 1 515 ? 38.643 57.018 24.329 0.50 48.87 515 LEU A N 1
ATOM 3784 C CA A LEU A 1 515 ? 37.926 55.948 23.613 0.50 48.28 515 LEU A CA 1
ATOM 3785 C CA B LEU A 1 515 ? 38.013 55.984 23.506 0.50 49.11 515 LEU A CA 1
ATOM 3786 C C A LEU A 1 515 ? 38.853 54.754 23.615 0.50 49.06 515 LEU A C 1
ATOM 3787 C C B LEU A 1 515 ? 38.777 54.698 23.241 0.50 50.56 515 LEU A C 1
ATOM 3788 O O A LEU A 1 515 ? 40.001 54.851 23.166 0.50 51.68 515 LEU A O 1
ATOM 3789 O O B LEU A 1 515 ? 39.990 54.616 23.428 0.50 53.10 515 LEU A O 1
ATOM 3798 N N A SER A 1 516 ? 38.351 53.636 24.132 0.50 47.37 516 SER A N 1
ATOM 3799 N N B SER A 1 516 ? 38.026 53.707 22.769 0.50 50.09 516 SER A N 1
ATOM 3800 C CA A SER A 1 516 ? 39.129 52.410 24.228 0.50 45.83 516 SER A CA 1
ATOM 3801 C CA B SER A 1 516 ? 38.567 52.393 22.441 0.50 49.43 516 SER A CA 1
ATOM 3802 C C A SER A 1 516 ? 39.973 52.065 23.001 0.50 44.90 516 SER A C 1
ATOM 3803 C C B SER A 1 516 ? 37.816 51.935 21.191 0.50 47.14 516 SER A C 1
ATOM 3804 O O A SER A 1 516 ? 39.464 51.950 21.883 0.50 44.66 516 SER A O 1
ATOM 3805 O O B SER A 1 516 ? 36.790 51.265 21.293 0.50 47.64 516 SER A O 1
ATOM 3810 N N A PRO A 1 517 ? 41.283 51.883 23.205 0.50 44.18 517 PRO A N 1
ATOM 3811 N N B PRO A 1 517 ? 38.310 52.306 19.994 0.50 45.00 517 PRO A N 1
ATOM 3812 C CA A PRO A 1 517 ? 42.175 51.549 22.092 0.50 44.20 517 PRO A CA 1
ATOM 3813 C CA B PRO A 1 517 ? 37.695 51.954 18.706 0.50 43.85 517 PRO A CA 1
ATOM 3814 C C A PRO A 1 517 ? 41.769 50.254 21.401 0.50 44.24 517 PRO A C 1
ATOM 3815 C C B PRO A 1 517 ? 37.579 50.466 18.375 0.50 43.06 517 PRO A C 1
ATOM 3816 O O A PRO A 1 517 ? 41.195 49.350 22.025 0.50 45.78 517 PRO A O 1
ATOM 3817 O O B PRO A 1 517 ? 38.211 49.615 19.016 0.50 44.51 517 PRO A O 1
ATOM 3824 N N A PRO A 1 518 ? 42.070 50.137 20.099 0.50 42.83 518 PRO A N 1
ATOM 3825 N N B PRO A 1 518 ? 36.744 50.127 17.376 0.50 40.51 518 PRO A N 1
ATOM 3826 C CA A PRO A 1 518 ? 41.719 48.922 19.352 0.50 41.03 518 PRO A CA 1
ATOM 3827 C CA B PRO A 1 518 ? 36.560 48.724 16.980 0.50 38.95 518 PRO A CA 1
ATOM 3828 C C A PRO A 1 518 ? 42.294 47.641 19.943 0.50 39.69 518 PRO A C 1
ATOM 3829 C C B PRO A 1 518 ? 37.850 48.087 16.487 0.50 40.08 518 PRO A C 1
ATOM 3830 O O A PRO A 1 518 ? 43.318 47.662 20.621 0.50 39.03 518 PRO A O 1
ATOM 3831 O O B PRO A 1 518 ? 38.528 48.625 15.617 0.50 39.96 518 PRO A O 1
ATOM 3838 N N A ALA A 1 519 ? 41.627 46.526 19.664 0.50 39.26 519 ALA A N 1
ATOM 3839 N N B ALA A 1 519 ? 38.185 46.930 17.047 0.50 40.19 519 ALA A N 1
ATOM 3840 C CA A ALA A 1 519 ? 42.052 45.223 20.166 0.50 38.29 519 ALA A CA 1
ATOM 3841 C CA B ALA A 1 519 ? 39.415 46.250 16.673 0.50 39.31 519 ALA A CA 1
ATOM 3842 C C A ALA A 1 519 ? 43.275 44.658 19.432 0.50 37.26 519 ALA A C 1
ATOM 3843 C C B ALA A 1 519 ? 39.265 44.742 16.527 0.50 38.83 519 ALA A C 1
ATOM 3844 O O A ALA A 1 519 ? 43.468 44.908 18.250 0.50 38.26 519 ALA A O 1
ATOM 3845 O O B ALA A 1 519 ? 38.593 44.102 17.321 0.50 41.69 519 ALA A O 1
ATOM 3848 N N A LEU A 1 520 ? 44.098 43.894 20.145 0.50 35.81 520 LEU A N 1
ATOM 3849 N N B LEU A 1 520 ? 39.892 44.181 15.502 0.50 38.09 520 LEU A N 1
ATOM 3850 C CA A LEU A 1 520 ? 45.301 43.285 19.570 0.50 35.09 520 LEU A CA 1
ATOM 3851 C CA B LEU A 1 520 ? 39.838 42.742 15.276 0.50 37.71 520 LEU A CA 1
ATOM 3852 C C A LEU A 1 520 ? 45.352 41.788 19.874 0.50 33.88 520 LEU A C 1
ATOM 3853 C C B LEU A 1 520 ? 40.940 42.090 16.102 0.50 35.29 520 LEU A C 1
ATOM 3854 O O A LEU A 1 520 ? 46.154 41.031 19.319 0.50 33.60 520 LEU A O 1
ATOM 3855 O O B LEU A 1 520 ? 42.058 41.896 15.611 0.50 37.35 520 LEU A O 1
ATOM 3864 N N A SER A 1 521 ? 44.475 41.361 20.772 0.50 32.85 521 SER A N 1
ATOM 3865 N N B SER A 1 521 ? 40.630 41.765 17.352 0.50 30.06 521 SER A N 1
ATOM 3866 C CA A SER A 1 521 ? 44.427 39.962 21.205 0.50 34.53 521 SER A CA 1
ATOM 3867 C CA B SER A 1 521 ? 41.616 41.165 18.230 0.50 27.90 521 SER A CA 1
ATOM 3868 C C A SER A 1 521 ? 44.489 38.911 20.098 0.50 32.66 521 SER A C 1
ATOM 3869 C C B SER A 1 521 ? 41.971 39.777 17.744 0.50 30.48 521 SER A C 1
ATOM 3870 O O A SER A 1 521 ? 45.374 38.055 20.085 0.50 33.16 521 SER A O 1
ATOM 3871 O O B SER A 1 521 ? 41.302 39.233 16.862 0.50 27.90 521 SER A O 1
ATOM 3876 N N A GLY A 1 522 ? 43.534 38.969 19.180 0.50 32.19 522 GLY A N 1
ATOM 3877 N N B GLY A 1 522 ? 43.041 39.221 18.310 0.50 32.33 522 GLY A N 1
ATOM 3878 C CA A GLY A 1 522 ? 43.480 38.018 18.078 0.50 29.74 522 GLY A CA 1
ATOM 3879 C CA B GLY A 1 522 ? 43.457 37.877 17.952 0.50 29.08 522 GLY A CA 1
ATOM 3880 C C A GLY A 1 522 ? 42.387 36.989 18.322 0.50 29.04 522 GLY A C 1
ATOM 3881 C C B GLY A 1 522 ? 42.365 36.891 18.322 0.50 28.75 522 GLY A C 1
ATOM 3882 O O A GLY A 1 522 ? 42.101 36.135 17.477 0.50 29.17 522 GLY A O 1
ATOM 3883 O O B GLY A 1 522 ? 42.048 35.975 17.562 0.50 28.41 522 GLY A O 1
ATOM 3884 N N . ASP A 1 523 ? 41.778 37.079 19.501 1.00 28.30 523 ASP A N 1
ATOM 3885 C CA . ASP A 1 523 ? 40.708 36.191 19.936 1.00 27.49 523 ASP A CA 1
ATOM 3886 C C . ASP A 1 523 ? 39.431 36.320 19.099 1.00 25.93 523 ASP A C 1
ATOM 3887 O O . ASP A 1 523 ? 38.794 35.316 18.796 1.00 29.52 523 ASP A O 1
ATOM 3892 N N . LEU A 1 524 ? 39.058 37.541 18.722 1.00 20.65 524 LEU A N 1
ATOM 3893 C CA . LEU A 1 524 ? 37.845 37.722 17.931 1.00 22.38 524 LEU A CA 1
ATOM 3894 C C . LEU A 1 524 ? 38.048 37.068 16.571 1.00 20.60 524 LEU A C 1
ATOM 3895 O O . LEU A 1 524 ? 37.130 36.470 16.002 1.00 23.16 524 LEU A O 1
ATOM 3900 N N . GLY A 1 525 ? 39.266 37.187 16.055 1.00 25.16 525 GLY A N 1
ATOM 3901 C CA . GLY A 1 525 ? 39.586 36.585 14.771 1.00 23.42 525 GLY A CA 1
ATOM 3902 C C . GLY A 1 525 ? 39.481 35.074 14.876 1.00 22.63 525 GLY A C 1
ATOM 3903 O O . GLY A 1 525 ? 38.955 34.416 13.979 1.00 23.38 525 GLY A O 1
ATOM 3904 N N . THR A 1 526 ? 39.969 34.526 15.988 1.00 20.00 526 THR A N 1
ATOM 3905 C CA . THR A 1 526 ? 39.933 33.092 16.218 1.00 18.25 526 THR A CA 1
ATOM 3906 C C . THR A 1 526 ? 38.507 32.623 16.381 1.00 19.03 526 THR A C 1
ATOM 3907 O O . THR A 1 526 ? 38.091 31.653 15.751 1.00 19.37 526 THR A O 1
ATOM 3911 N N . PHE A 1 527 ? 37.766 33.311 17.243 1.00 19.00 527 PHE A N 1
ATOM 3912 C CA . PHE A 1 527 ? 36.367 32.985 17.495 1.00 19.90 527 PHE A CA 1
ATOM 3913 C C . PHE A 1 527 ? 35.534 32.991 16.208 1.00 19.49 527 PHE A C 1
ATOM 3914 O O . PHE A 1 527 ? 34.808 32.043 15.924 1.00 20.87 527 PHE A O 1
ATOM 3922 N N . MET A 1 528 ? 35.646 34.070 15.439 1.00 18.87 528 MET A N 1
ATOM 3923 C CA . MET A 1 528 ? 34.905 34.202 14.197 1.00 19.55 528 MET A CA 1
ATOM 3924 C C . MET A 1 528 ? 35.301 33.134 13.180 1.00 21.69 528 MET A C 1
ATOM 3925 O O . MET A 1 528 ? 34.479 32.737 12.346 1.00 23.67 528 MET A O 1
ATOM 3930 N N . ALA A 1 529 ? 36.540 32.639 13.241 1.00 22.40 529 ALA A N 1
ATOM 3931 C CA . ALA A 1 529 ? 36.916 31.589 12.300 1.00 17.09 529 ALA A CA 1
ATOM 3932 C C . ALA A 1 529 ? 36.112 30.324 12.595 1.00 20.00 529 ALA A C 1
ATOM 3933 O O . ALA A 1 529 ? 35.716 29.622 11.665 1.00 20.66 529 ALA A O 1
ATOM 3935 N N . TRP A 1 530 ? 35.870 30.017 13.873 1.00 19.71 530 TRP A N 1
ATOM 3936 C CA . TRP A 1 530 ? 35.074 28.835 14.193 1.00 21.78 530 TRP A CA 1
ATOM 3937 C C . TRP A 1 530 ? 33.623 29.061 13.737 1.00 20.49 530 TRP A C 1
ATOM 3938 O O . TRP A 1 530 ? 32.941 28.134 13.281 1.00 22.13 530 TRP A O 1
ATOM 3949 N N . VAL A 1 531 ? 33.157 30.304 13.879 1.00 23.01 531 VAL A N 1
ATOM 3950 C CA . VAL A 1 531 ? 31.802 30.680 13.488 1.00 19.39 531 VAL A CA 1
ATOM 3951 C C . VAL A 1 531 ? 31.647 30.468 11.995 1.00 14.84 531 VAL A C 1
ATOM 3952 O O . VAL A 1 531 ? 30.681 29.854 11.547 1.00 18.89 531 VAL A O 1
ATOM 3956 N N . ASP A 1 532 ? 32.603 30.974 11.228 1.00 14.65 532 ASP A N 1
ATOM 3957 C CA . ASP A 1 532 ? 32.546 30.822 9.786 1.00 20.77 532 ASP A CA 1
ATOM 3958 C C . ASP A 1 532 ? 32.674 29.370 9.314 1.00 20.89 532 ASP A C 1
ATOM 3959 O O . ASP A 1 532 ? 32.196 29.026 8.240 1.00 19.33 532 ASP A O 1
ATOM 3964 N N . ASP A 1 533 ? 33.311 28.522 10.123 1.00 24.21 533 ASP A N 1
ATOM 3965 C CA . ASP A 1 533 ? 33.465 27.116 9.752 1.00 22.68 533 ASP A CA 1
ATOM 3966 C C . ASP A 1 533 ? 32.154 26.364 9.875 1.00 17.80 533 ASP A C 1
ATOM 3967 O O . ASP A 1 533 ? 31.796 25.589 9.019 1.00 26.18 533 ASP A O 1
ATOM 3972 N N . VAL A 1 534 ? 31.430 26.677 10.889 1.00 19.06 534 VAL A N 1
ATOM 3973 C CA . VAL A 1 534 ? 30.204 25.949 11.219 1.00 16.28 534 VAL A CA 1
ATOM 3974 C C . VAL A 1 534 ? 29.015 26.368 10.333 1.00 22.76 534 VAL A C 1
ATOM 3975 O O . VAL A 1 534 ? 28.238 25.532 9.866 1.00 22.33 534 VAL A O 1
ATOM 3979 N N . ARG A 1 535 ? 28.865 27.663 10.089 1.00 21.36 535 ARG A N 1
ATOM 3980 C CA . ARG A 1 535 ? 27.708 28.151 9.298 1.00 18.83 535 ARG A CA 1
ATOM 3981 C C . ARG A 1 535 ? 27.767 27.683 7.842 1.00 18.85 535 ARG A C 1
ATOM 3982 O O . ARG A 1 535 ? 28.842 27.552 7.243 1.00 18.67 535 ARG A O 1
ATOM 3990 N N . LYS A 1 536 ? 26.574 27.439 7.318 1.00 15.79 536 LYS A N 1
ATOM 3991 C CA . LYS A 1 536 ? 26.392 26.988 5.934 1.00 20.75 536 LYS A CA 1
ATOM 3992 C C . LYS A 1 536 ? 25.921 28.174 5.074 1.00 19.71 536 LYS A C 1
ATOM 3993 O O . LYS A 1 536 ? 26.306 28.310 3.910 1.00 24.05 536 LYS A O 1
ATOM 3999 N N . LEU A 1 537 ? 25.086 29.017 5.671 1.00 20.90 537 LEU A N 1
ATOM 4000 C CA . LEU A 1 537 ? 24.576 30.237 4.999 1.00 20.60 537 LEU A CA 1
ATOM 4001 C C . LEU A 1 537 ? 25.713 31.196 4.703 1.00 18.52 537 LEU A C 1
ATOM 4002 O O . LEU A 1 537 ? 26.625 31.366 5.516 1.00 19.13 537 LEU A O 1
ATOM 4007 N N . LYS A 1 538 ? 25.663 31.817 3.561 1.00 19.36 538 LYS A N 1
ATOM 4008 C CA . LYS A 1 538 ? 26.657 32.832 3.224 1.00 19.25 538 LYS A CA 1
ATOM 4009 C C . LYS A 1 538 ? 26.076 34.153 3.725 1.00 19.06 538 LYS A C 1
ATOM 4010 O O . LYS A 1 538 ? 24.853 34.328 3.781 1.00 16.31 538 LYS A O 1
ATOM 4016 N N . VAL A 1 539 ? 26.928 35.072 4.098 1.00 19.17 539 VAL A N 1
ATOM 4017 C CA . VAL A 1 539 ? 26.462 36.382 4.581 1.00 19.63 539 VAL A CA 1
ATOM 4018 C C . VAL A 1 539 ? 27.043 37.488 3.710 1.00 18.05 539 VAL A C 1
ATOM 4019 O O . VAL A 1 539 ? 28.266 37.612 3.572 1.00 21.73 539 VAL A O 1
ATOM 4023 N N . LEU A 1 540 ? 26.132 38.184 3.090 1.00 19.32 540 LEU A N 1
ATOM 4024 C CA . LEU A 1 540 ? 26.459 39.264 2.159 1.00 15.92 540 LEU A CA 1
ATOM 4025 C C . LEU A 1 540 ? 26.083 40.607 2.793 1.00 16.97 540 LEU A C 1
ATOM 4026 O O . LEU A 1 540 ? 25.439 40.677 3.842 1.00 15.50 540 LEU A O 1
ATOM 4031 N N . ALA A 1 541 ? 26.468 41.682 2.164 1.00 14.40 541 ALA A N 1
ATOM 4032 C CA . ALA A 1 541 ? 26.156 42.997 2.711 1.00 18.05 541 ALA A CA 1
ATOM 4033 C C . ALA A 1 541 ? 25.373 43.848 1.714 1.00 15.22 541 ALA A C 1
ATOM 4034 O O . ALA A 1 541 ? 25.467 43.682 0.498 1.00 17.38 541 ALA A O 1
ATOM 4036 N N . ASN A 1 542 ? 24.594 44.745 2.258 1.00 18.67 542 ASN A N 1
ATOM 4037 C CA . ASN A 1 542 ? 23.847 45.697 1.453 1.00 18.44 542 ASN A CA 1
ATOM 4038 C C . ASN A 1 542 ? 24.687 46.967 1.496 1.00 15.64 542 ASN A C 1
ATOM 4039 O O . ASN A 1 542 ? 24.911 47.531 2.564 1.00 12.63 542 ASN A O 1
ATOM 4044 N N . ALA A 1 543 ? 25.165 47.401 0.346 1.00 18.28 543 ALA A N 1
ATOM 4045 C CA . ALA A 1 543 ? 26.010 48.620 0.270 1.00 14.43 543 ALA A CA 1
ATOM 4046 C C . ALA A 1 543 ? 25.830 49.284 -1.091 1.00 13.57 543 ALA A C 1
ATOM 4047 O O . ALA A 1 543 ? 25.652 48.616 -2.109 1.00 15.97 543 ALA A O 1
ATOM 4049 N N . ASP A 1 544 ? 25.883 50.604 -1.097 1.00 18.78 544 ASP A N 1
ATOM 4050 C CA . ASP A 1 544 ? 25.683 51.372 -2.339 1.00 22.23 544 ASP A CA 1
ATOM 4051 C C . ASP A 1 544 ? 26.886 52.232 -2.695 1.00 24.53 544 ASP A C 1
ATOM 4052 O O . ASP A 1 544 ? 26.901 52.863 -3.767 1.00 29.11 544 ASP A O 1
ATOM 4057 N N . THR A 1 545 ? 27.908 52.291 -1.867 1.00 28.60 545 THR A N 1
ATOM 4058 C CA . THR A 1 545 ? 29.096 53.080 -2.180 1.00 28.12 545 THR A CA 1
ATOM 4059 C C . THR A 1 545 ? 30.358 52.265 -1.979 1.00 32.88 545 THR A C 1
ATOM 4060 O O . THR A 1 545 ? 30.365 51.302 -1.223 1.00 36.42 545 THR A O 1
ATOM 4064 N N . PRO A 1 546 ? 31.452 52.639 -2.663 1.00 36.06 546 PRO A N 1
ATOM 4065 C CA . PRO A 1 546 ? 32.724 51.910 -2.529 1.00 37.70 546 PRO A CA 1
ATOM 4066 C C . PRO A 1 546 ? 33.185 51.775 -1.082 1.00 38.98 546 PRO A C 1
ATOM 4067 O O . PRO A 1 546 ? 33.721 50.737 -0.686 1.00 37.50 546 PRO A O 1
ATOM 4071 N N . ASP A 1 547 ? 32.972 52.828 -0.297 1.00 38.06 547 ASP A N 1
ATOM 4072 C CA . ASP A 1 547 ? 33.384 52.831 1.099 1.00 38.37 547 ASP A CA 1
ATOM 4073 C C . ASP A 1 547 ? 32.604 51.872 1.966 1.00 37.70 547 ASP A C 1
ATOM 4074 O O . ASP A 1 547 ? 33.180 51.200 2.832 1.00 37.91 547 ASP A O 1
ATOM 4079 N N . ASP A 1 548 ? 31.293 51.822 1.764 1.00 33.75 548 ASP A N 1
ATOM 4080 C CA . ASP A 1 548 ? 30.477 50.896 2.521 1.00 29.72 548 ASP A CA 1
ATOM 4081 C C . ASP A 1 548 ? 30.809 49.467 2.090 1.00 25.19 548 ASP A C 1
ATOM 4082 O O . ASP A 1 548 ? 30.745 48.536 2.888 1.00 27.45 548 ASP A O 1
ATOM 4087 N N . ALA A 1 549 ? 31.164 49.304 0.824 1.00 22.84 549 ALA A N 1
ATOM 4088 C CA . ALA A 1 549 ? 31.512 47.989 0.316 1.00 26.12 549 ALA A CA 1
ATOM 4089 C C . ALA A 1 549 ? 32.782 47.517 1.040 1.00 30.90 549 ALA A C 1
ATOM 4090 O O . ALA A 1 549 ? 32.913 46.343 1.405 1.00 30.65 549 ALA A O 1
ATOM 4092 N N . LEU A 1 550 ? 33.700 48.457 1.267 1.00 32.82 550 LEU A N 1
ATOM 4093 C CA . LEU A 1 550 ? 34.964 48.170 1.937 1.00 34.51 550 LEU A CA 1
ATOM 4094 C C . LEU A 1 550 ? 34.719 47.859 3.413 1.00 30.63 550 LEU A C 1
ATOM 4095 O O . LEU A 1 550 ? 35.285 46.920 3.963 1.00 29.86 550 LEU A O 1
ATOM 4100 N N . THR A 1 551 ? 33.871 48.658 4.047 1.00 30.29 551 THR A N 1
ATOM 4101 C CA . THR A 1 551 ? 33.526 48.443 5.438 1.00 28.48 551 THR A CA 1
ATOM 4102 C C . THR A 1 551 ? 32.869 47.060 5.596 1.00 28.57 551 THR A C 1
ATOM 4103 O O . THR A 1 551 ? 33.120 46.347 6.574 1.00 32.89 551 THR A O 1
ATOM 4107 N N . ALA A 1 552 ? 32.025 46.686 4.633 1.00 24.70 552 ALA A N 1
ATOM 4108 C CA . ALA A 1 552 ? 31.347 45.387 4.664 1.00 24.47 552 ALA A CA 1
ATOM 4109 C C . ALA A 1 552 ? 32.381 44.258 4.550 1.00 23.47 552 ALA A C 1
ATOM 4110 O O . ALA A 1 552 ? 32.300 43.231 5.225 1.00 21.56 552 ALA A O 1
ATOM 4112 N N . ARG A 1 553 ? 33.348 44.452 3.667 1.00 23.48 553 ARG A N 1
ATOM 4113 C CA . ARG A 1 553 ? 34.374 43.444 3.476 1.00 25.42 553 ARG A CA 1
ATOM 4114 C C . ARG A 1 553 ? 35.214 43.298 4.761 1.00 24.65 553 ARG A C 1
ATOM 4115 O O . ARG A 1 553 ? 35.461 42.185 5.209 1.00 24.44 553 ARG A O 1
ATOM 4123 N N . ASN A 1 554 ? 35.606 44.412 5.385 1.00 28.33 554 ASN A N 1
ATOM 4124 C CA . ASN A 1 554 ? 36.378 44.333 6.628 1.00 26.97 554 ASN A CA 1
ATOM 4125 C C . ASN A 1 554 ? 35.562 43.651 7.733 1.00 30.58 554 ASN A C 1
ATOM 4126 O O . ASN A 1 554 ? 36.126 43.150 8.710 1.00 31.62 554 ASN A O 1
ATOM 4131 N N . ASN A 1 555 ? 34.238 43.638 7.585 1.00 24.80 555 ASN A N 1
ATOM 4132 C CA . ASN A 1 555 ? 33.396 42.986 8.570 1.00 22.80 555 ASN A CA 1
ATOM 4133 C C . ASN A 1 555 ? 33.111 41.550 8.173 1.00 20.72 555 ASN A C 1
ATOM 4134 O O . ASN A 1 555 ? 32.272 40.892 8.780 1.00 20.30 555 ASN A O 1
ATOM 4139 N N . GLY A 1 556 ? 33.793 41.071 7.132 1.00 13.96 556 GLY A N 1
ATOM 4140 C CA . GLY A 1 556 ? 33.612 39.694 6.714 1.00 12.08 556 GLY A CA 1
ATOM 4141 C C . GLY A 1 556 ? 32.543 39.364 5.682 1.00 20.07 556 GLY A C 1
ATOM 4142 O O . GLY A 1 556 ? 32.230 38.189 5.488 1.00 18.15 556 GLY A O 1
ATOM 4143 N N . ALA A 1 557 ? 31.988 40.371 5.012 1.00 19.63 557 ALA A N 1
ATOM 4144 C CA . ALA A 1 557 ? 30.968 40.106 4.014 1.00 16.24 557 ALA A CA 1
ATOM 4145 C C . ALA A 1 557 ? 31.576 39.312 2.874 1.00 21.34 557 ALA A C 1
ATOM 4146 O O . ALA A 1 557 ? 32.703 39.564 2.470 1.00 21.69 557 ALA A O 1
ATOM 4148 N N . GLN A 1 558 ? 30.805 38.376 2.332 1.00 24.19 558 GLN A N 1
ATOM 4149 C CA . GLN A 1 558 ? 31.256 37.555 1.216 1.00 20.61 558 GLN A CA 1
ATOM 4150 C C . GLN A 1 558 ? 30.783 38.121 -0.119 1.00 21.06 558 GLN A C 1
ATOM 4151 O O . GLN A 1 558 ? 30.788 37.433 -1.136 1.00 18.69 558 GLN A O 1
ATOM 4157 N N . GLY A 1 559 ? 30.383 39.389 -0.111 1.00 24.08 559 GLY A N 1
ATOM 4158 C CA . GLY A 1 559 ? 29.918 40.027 -1.325 1.00 21.07 559 GLY A CA 1
ATOM 4159 C C . GLY A 1 559 ? 28.828 41.033 -0.990 1.00 22.67 559 GLY A C 1
ATOM 4160 O O . GLY A 1 559 ? 28.560 41.320 0.177 1.00 22.95 559 GLY A O 1
ATOM 4161 N N . ILE A 1 560 ? 28.210 41.582 -2.022 1.00 22.25 560 ILE A N 1
ATOM 4162 C CA . ILE A 1 560 ? 27.143 42.538 -1.852 1.00 18.97 560 ILE A CA 1
ATOM 4163 C C . ILE A 1 560 ? 25.865 41.901 -2.403 1.00 17.13 560 ILE A C 1
ATOM 4164 O O . ILE A 1 560 ? 25.765 41.620 -3.594 1.00 16.00 560 ILE A O 1
ATOM 4169 N N . GLY A 1 561 ? 24.905 41.649 -1.520 1.00 15.42 561 GLY A N 1
ATOM 4170 C CA . GLY A 1 561 ? 23.652 41.051 -1.942 1.00 17.67 561 GLY A CA 1
ATOM 4171 C C . GLY A 1 561 ? 22.672 42.118 -2.413 1.00 13.02 561 GLY A C 1
ATOM 4172 O O . GLY A 1 561 ? 21.685 41.807 -3.067 1.00 15.93 561 GLY A O 1
ATOM 4173 N N . LEU A 1 562 ? 22.913 43.372 -2.061 1.00 15.09 562 LEU A N 1
ATOM 4174 C CA . LEU A 1 562 ? 22.019 44.424 -2.533 1.00 16.60 562 LEU A CA 1
ATOM 4175 C C . LEU A 1 562 ? 22.665 45.803 -2.641 1.00 17.09 562 LEU A C 1
ATOM 4176 O O . LEU A 1 562 ? 22.952 46.476 -1.634 1.00 21.05 562 LEU A O 1
ATOM 4181 N N . CYS A 1 563 ? 22.931 46.200 -3.876 1.00 14.96 563 CYS A N 1
ATOM 4182 C CA . CYS A 1 563 ? 23.453 47.522 -4.139 1.00 16.42 563 CYS A CA 1
ATOM 4183 C C . CYS A 1 563 ? 22.263 48.297 -4.754 1.00 16.94 563 CYS A C 1
ATOM 4184 O O . CYS A 1 563 ? 21.824 48.001 -5.867 1.00 17.86 563 CYS A O 1
ATOM 4187 N N . ARG A 1 564 ? 21.752 49.282 -4.025 1.00 17.36 564 ARG A N 1
ATOM 4188 C CA . ARG A 1 564 ? 20.590 50.060 -4.467 1.00 21.01 564 ARG A CA 1
ATOM 4189 C C . ARG A 1 564 ? 20.905 51.234 -5.399 1.00 19.80 564 ARG A C 1
ATOM 4190 O O . ARG A 1 564 ? 21.378 52.271 -4.966 1.00 22.08 564 ARG A O 1
ATOM 4198 N N . THR A 1 565 ? 20.616 51.089 -6.686 1.00 22.47 565 THR A N 1
ATOM 4199 C CA . THR A 1 565 ? 20.940 52.163 -7.605 1.00 19.98 565 THR A CA 1
ATOM 4200 C C . THR A 1 565 ? 20.318 53.535 -7.307 1.00 23.82 565 THR A C 1
ATOM 4201 O O . THR A 1 565 ? 20.963 54.560 -7.551 1.00 21.63 565 THR A O 1
ATOM 4205 N N . GLU A 1 566 ? 19.104 53.588 -6.757 1.00 21.17 566 GLU A N 1
ATOM 4206 C CA . GLU A 1 566 ? 18.525 54.902 -6.468 1.00 22.38 566 GLU A CA 1
ATOM 4207 C C . GLU A 1 566 ? 19.342 55.640 -5.408 1.00 23.27 566 GLU A C 1
ATOM 4208 O O . GLU A 1 566 ? 19.480 56.855 -5.457 1.00 23.80 566 GLU A O 1
ATOM 4214 N N . HIS A 1 567 ? 19.918 54.909 -4.468 1.00 21.83 567 HIS A N 1
ATOM 4215 C CA . HIS A 1 567 ? 20.729 55.565 -3.453 1.00 25.68 567 HIS A CA 1
ATOM 4216 C C . HIS A 1 567 ? 21.928 56.254 -4.086 1.00 23.79 567 HIS A C 1
ATOM 4217 O O . HIS A 1 567 ? 22.356 57.292 -3.610 1.00 19.48 567 HIS A O 1
ATOM 4224 N N . MET A 1 568 ? 22.443 55.696 -5.173 1.00 27.26 568 MET A N 1
ATOM 4225 C CA . MET A 1 568 ? 23.577 56.298 -5.868 1.00 26.32 568 MET A CA 1
ATOM 4226 C C . MET A 1 568 ? 23.221 57.671 -6.440 1.00 29.52 568 MET A C 1
ATOM 4227 O O . MET A 1 568 ? 24.072 58.548 -6.516 1.00 32.23 568 MET A O 1
ATOM 4232 N N . PHE A 1 569 ? 21.965 57.863 -6.835 1.00 28.57 569 PHE A N 1
ATOM 4233 C CA . PHE A 1 569 ? 21.550 59.151 -7.384 1.00 26.27 569 PHE A CA 1
ATOM 4234 C C . PHE A 1 569 ? 21.266 60.173 -6.283 1.00 28.56 569 PHE A C 1
ATOM 4235 O O . PHE A 1 569 ? 21.349 61.389 -6.493 1.00 24.63 569 PHE A O 1
ATOM 4243 N N . PHE A 1 570 ? 20.939 59.677 -5.096 1.00 31.96 570 PHE A N 1
ATOM 4244 C CA . PHE A 1 570 ? 20.646 60.560 -3.979 1.00 33.58 570 PHE A CA 1
ATOM 4245 C C . PHE A 1 570 ? 21.933 61.015 -3.322 1.00 38.93 570 PHE A C 1
ATOM 4246 O O . PHE A 1 570 ? 21.905 61.835 -2.410 1.00 41.47 570 PHE A O 1
ATOM 4254 N N . ALA A 1 571 ? 23.058 60.483 -3.802 1.00 43.94 571 ALA A N 1
ATOM 4255 C CA . ALA A 1 571 ? 24.387 60.787 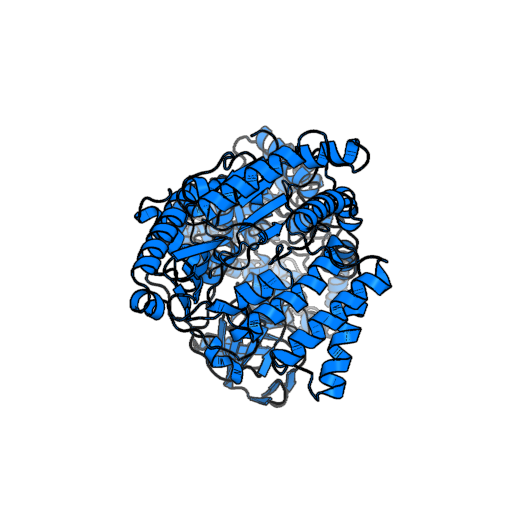-3.266 1.00 43.92 571 ALA A CA 1
ATOM 4256 C C . ALA A 1 571 ? 24.831 62.245 -3.328 1.00 45.72 571 ALA A C 1
ATOM 4257 O O . ALA A 1 571 ? 25.627 62.673 -2.497 1.00 51.26 571 ALA A O 1
ATOM 4259 N N . SER A 1 572 ? 24.359 63.004 -4.312 1.00 43.73 572 SER A N 1
ATOM 4260 C CA . SER A 1 572 ? 24.726 64.420 -4.397 1.00 41.32 572 SER A CA 1
ATOM 4261 C C . SER A 1 572 ? 23.627 65.239 -5.062 1.00 38.33 572 SER A C 1
ATOM 4262 O O . SER A 1 572 ? 22.784 64.692 -5.766 1.00 38.59 572 SER A O 1
ATOM 4265 N N . ASP A 1 573 ? 23.629 66.551 -4.831 1.00 40.91 573 ASP A N 1
ATOM 4266 C CA . ASP A 1 573 ? 22.614 67.412 -5.423 1.00 41.72 573 ASP A CA 1
ATOM 4267 C C . ASP A 1 573 ? 22.719 67.377 -6.932 1.00 40.72 573 ASP A C 1
ATOM 4268 O O . ASP A 1 573 ? 21.717 67.439 -7.648 1.00 38.93 573 ASP A O 1
ATOM 4273 N N . GLU A 1 574 ? 23.947 67.280 -7.415 1.00 39.60 574 GLU A N 1
ATOM 4274 C CA . GLU A 1 574 ? 24.187 67.265 -8.845 1.00 37.01 574 GLU A CA 1
ATOM 4275 C C . GLU A 1 574 ? 23.540 66.049 -9.514 1.00 31.87 574 GLU A C 1
ATOM 4276 O O . GLU A 1 574 ? 22.907 66.177 -10.551 1.00 33.35 574 GLU A O 1
ATOM 4282 N N . ARG A 1 575 ? 23.698 64.877 -8.913 1.00 30.21 575 ARG A N 1
ATOM 4283 C CA . ARG A 1 575 ? 23.104 63.643 -9.432 1.00 27.24 575 ARG A CA 1
ATOM 4284 C C . ARG A 1 575 ? 21.571 63.699 -9.351 1.00 28.11 575 ARG A C 1
ATOM 4285 O O . ARG A 1 575 ? 20.881 63.264 -10.266 1.00 25.22 575 ARG A O 1
ATOM 4293 N N . ILE A 1 576 ? 21.045 64.237 -8.255 1.00 25.85 576 ILE A N 1
ATOM 4294 C CA . ILE A 1 576 ? 19.602 64.343 -8.094 1.00 26.92 576 ILE A CA 1
ATOM 4295 C C . ILE A 1 576 ? 19.032 65.287 -9.160 1.00 25.67 576 ILE A C 1
ATOM 4296 O O . ILE A 1 576 ? 18.011 65.003 -9.777 1.00 27.99 576 ILE A O 1
ATOM 4301 N N . LYS A 1 577 ? 19.710 66.406 -9.380 1.00 26.54 577 LYS A N 1
ATOM 4302 C CA . LYS A 1 577 ? 19.279 67.361 -10.379 1.00 26.42 577 LYS A CA 1
ATOM 4303 C C . LYS A 1 577 ? 19.277 66.703 -11.758 1.00 23.66 577 LYS A C 1
ATOM 4304 O O . LYS A 1 577 ? 18.407 66.981 -12.584 1.00 22.79 577 LYS A O 1
ATOM 4310 N N . ALA A 1 578 ? 20.259 65.834 -11.992 1.00 21.62 578 ALA A N 1
ATOM 4311 C CA . ALA A 1 578 ? 20.369 65.113 -13.249 1.00 20.11 578 ALA A CA 1
ATOM 4312 C C . ALA A 1 578 ? 19.148 64.190 -13.435 1.00 22.81 578 ALA A C 1
ATOM 4313 O O . ALA A 1 578 ? 18.602 64.094 -14.529 1.00 26.32 578 ALA A O 1
ATOM 4315 N N . VAL A 1 579 ? 18.719 63.510 -12.375 1.00 22.54 579 VAL A N 1
ATOM 4316 C CA . VAL A 1 579 ? 17.549 62.634 -12.476 1.00 20.02 579 VAL A CA 1
ATOM 4317 C C . VAL A 1 579 ? 16.308 63.484 -12.784 1.00 22.42 579 VAL A C 1
ATOM 4318 O O . VAL A 1 579 ? 15.469 63.102 -13.607 1.00 23.24 579 VAL A O 1
ATOM 4322 N N . ARG A 1 580 ? 16.216 64.642 -12.136 1.00 19.76 580 ARG A N 1
ATOM 4323 C CA . ARG A 1 580 ? 15.108 65.572 -12.348 1.00 25.03 580 ARG A CA 1
ATOM 4324 C C . ARG A 1 580 ? 15.079 66.081 -13.789 1.00 24.66 580 ARG A C 1
ATOM 4325 O O . ARG A 1 580 ? 14.003 66.263 -14.367 1.00 26.06 580 ARG A O 1
ATOM 4333 N N . GLN A 1 581 ? 16.257 66.308 -14.367 1.00 25.72 581 GLN A N 1
ATOM 4334 C CA . GLN A 1 581 ? 16.353 66.786 -15.753 1.00 25.42 581 GLN A CA 1
ATOM 4335 C C . GLN A 1 581 ? 15.778 65.707 -16.668 1.00 21.80 581 GLN A C 1
ATOM 4336 O O . GLN A 1 581 ? 15.059 66.005 -17.621 1.00 22.72 581 GLN A O 1
ATOM 4342 N N . MET A 1 582 ? 16.125 64.454 -16.395 1.00 21.21 582 MET A N 1
ATOM 4343 C CA . MET A 1 582 ? 15.600 63.352 -17.188 1.00 21.07 582 MET A CA 1
ATOM 4344 C C . MET A 1 582 ? 14.082 63.336 -17.076 1.00 24.06 582 MET A C 1
ATOM 4345 O O . MET A 1 582 ? 13.388 63.204 -18.067 1.00 28.12 582 MET A O 1
ATOM 4350 N N . ILE A 1 583 ? 13.581 63.467 -15.853 1.00 23.08 583 ILE A N 1
ATOM 4351 C CA . ILE A 1 583 ? 12.149 63.460 -15.597 1.00 24.37 583 ILE A CA 1
ATOM 4352 C C . ILE A 1 583 ? 11.399 64.620 -16.261 1.00 30.74 583 ILE A C 1
ATOM 4353 O O . ILE A 1 583 ? 10.264 64.447 -16.703 1.00 30.95 583 ILE A O 1
ATOM 4358 N N . MET A 1 584 ? 12.024 65.795 -16.334 1.00 30.02 584 MET A N 1
ATOM 4359 C CA . MET A 1 584 ? 11.369 66.967 -16.921 1.00 25.72 584 MET A CA 1
ATOM 4360 C C . MET A 1 584 ? 11.693 67.198 -18.390 1.00 27.22 584 MET A C 1
ATOM 4361 O O . MET A 1 584 ? 11.118 68.094 -19.013 1.00 31.56 584 MET A O 1
ATOM 4366 N N . ALA A 1 585 ? 12.615 66.411 -18.942 1.00 27.44 585 ALA A N 1
ATOM 4367 C CA . ALA A 1 585 ? 13.000 66.552 -20.346 1.00 29.47 585 ALA A CA 1
ATOM 4368 C C . ALA A 1 585 ? 11.754 66.697 -21.217 1.00 33.84 585 ALA A C 1
ATOM 4369 O O . ALA A 1 585 ? 10.867 65.840 -21.195 1.00 33.78 585 ALA A O 1
ATOM 4371 N N . PRO A 1 586 ? 11.677 67.782 -22.006 1.00 34.35 586 PRO A N 1
ATOM 4372 C CA . PRO A 1 586 ? 10.523 68.034 -22.880 1.00 33.09 586 PRO A CA 1
ATOM 4373 C C . PRO A 1 586 ? 10.538 67.296 -24.221 1.00 31.58 586 PRO A C 1
ATOM 4374 O O . PRO A 1 586 ? 9.536 67.274 -24.914 1.00 36.32 586 PRO A O 1
ATOM 4378 N N . THR A 1 587 ? 11.670 66.706 -24.585 1.00 33.76 587 THR A N 1
ATOM 4379 C CA . THR A 1 587 ? 11.799 65.963 -25.837 1.00 33.92 587 THR A CA 1
ATOM 4380 C C . THR A 1 587 ? 12.620 64.706 -25.602 1.00 37.31 587 THR A C 1
ATOM 4381 O O . THR A 1 587 ? 13.373 64.627 -24.631 1.00 41.60 587 THR A O 1
ATOM 4385 N N . LEU A 1 588 ? 12.499 63.732 -26.498 1.00 36.34 588 LEU A N 1
ATOM 4386 C CA . LEU A 1 588 ? 13.244 62.487 -26.346 1.00 37.52 588 LEU A CA 1
ATOM 4387 C C . LEU A 1 588 ? 14.748 62.685 -26.484 1.00 37.05 588 LEU A C 1
ATOM 4388 O O . LEU A 1 588 ? 15.541 61.920 -25.936 1.00 38.15 588 LEU A O 1
ATOM 4393 N N . GLU A 1 589 ? 15.147 63.708 -27.220 1.00 36.82 589 GLU A N 1
ATOM 4394 C CA . GLU A 1 589 ? 16.565 63.975 -27.409 1.00 39.60 589 GLU A CA 1
ATOM 4395 C C . GLU A 1 589 ? 17.217 64.497 -26.121 1.00 35.80 589 GLU A C 1
ATOM 4396 O O . GLU A 1 589 ? 18.356 64.149 -25.801 1.00 31.73 589 GLU A O 1
ATOM 4402 N N . LEU A 1 590 ? 16.506 65.349 -25.393 1.00 31.89 590 LEU A N 1
ATOM 4403 C CA . LEU A 1 590 ? 17.044 65.863 -24.142 1.00 35.71 590 LEU A CA 1
ATOM 4404 C C . LEU A 1 590 ? 16.896 64.793 -23.057 1.00 35.43 590 LEU A C 1
ATOM 4405 O O . LEU A 1 590 ? 17.675 64.750 -22.098 1.00 33.46 590 LEU A O 1
ATOM 4410 N N . ARG A 1 591 ? 15.901 63.922 -23.221 1.00 36.63 591 ARG A N 1
ATOM 4411 C CA . ARG A 1 591 ? 15.686 62.856 -22.256 1.00 40.74 591 ARG A CA 1
ATOM 4412 C C . ARG A 1 591 ? 16.852 61.876 -22.349 1.00 39.59 591 ARG A C 1
ATOM 4413 O O . ARG A 1 591 ? 17.372 61.411 -21.331 1.00 39.76 591 ARG A O 1
ATOM 4421 N N . GLN A 1 592 ? 17.274 61.581 -23.574 1.00 38.78 592 GLN A N 1
ATOM 4422 C CA . GLN A 1 592 ? 18.378 60.653 -23.777 1.00 41.37 592 GLN A CA 1
ATOM 4423 C C . GLN A 1 592 ? 19.663 61.313 -23.320 1.00 38.05 592 GLN A C 1
ATOM 4424 O O . GLN A 1 592 ? 20.577 60.656 -22.816 1.00 38.73 592 GLN A O 1
ATOM 4430 N N . GLN A 1 593 ? 19.720 62.628 -23.496 1.00 39.44 593 GLN A N 1
ATOM 4431 C CA . GLN A 1 593 ? 20.891 63.400 -23.103 1.00 37.21 593 GLN A CA 1
ATOM 4432 C C . GLN A 1 593 ? 21.024 63.359 -21.584 1.00 32.63 593 GLN A C 1
ATOM 4433 O O . GLN A 1 593 ? 22.127 63.244 -21.045 1.00 32.33 593 GLN A O 1
ATOM 4439 N N . ALA A 1 594 ? 19.891 63.444 -20.899 1.00 27.83 594 ALA A N 1
ATOM 4440 C CA . ALA A 1 594 ? 19.884 63.381 -19.441 1.00 27.77 594 ALA A CA 1
ATOM 4441 C C . ALA A 1 594 ? 20.216 61.937 -18.995 1.00 28.12 594 ALA A C 1
ATOM 4442 O O . ALA A 1 594 ? 20.966 61.708 -18.052 1.00 27.10 594 ALA A O 1
ATOM 4444 N N . LEU A 1 595 ? 19.657 60.969 -19.702 1.00 29.63 595 LEU A N 1
ATOM 4445 C CA . LEU A 1 595 ? 19.910 59.562 -19.418 1.00 31.47 595 LEU A CA 1
ATOM 4446 C C . LEU A 1 595 ? 21.415 59.257 -19.570 1.00 32.51 595 LEU A C 1
ATOM 4447 O O . LEU A 1 595 ? 22.016 58.562 -18.746 1.00 35.40 595 LEU A O 1
ATOM 4452 N N . ASP A 1 596 ? 22.028 59.773 -20.629 1.00 32.71 596 ASP A N 1
ATOM 4453 C CA . ASP A 1 596 ? 23.467 59.579 -20.824 1.00 32.77 596 ASP A CA 1
ATOM 4454 C C . ASP A 1 596 ? 24.287 60.099 -19.647 1.00 34.35 596 ASP A C 1
ATOM 4455 O O . ASP A 1 596 ? 25.261 59.474 -19.268 1.00 31.82 596 ASP A O 1
ATOM 4460 N N . ARG A 1 597 ? 23.923 61.255 -19.094 1.00 30.22 597 ARG A N 1
ATOM 4461 C CA . ARG A 1 597 ? 24.638 61.753 -17.919 1.00 29.74 597 ARG A CA 1
ATOM 4462 C C . ARG A 1 597 ? 24.493 60.752 -16.764 1.00 27.77 597 ARG A C 1
ATOM 4463 O O . ARG A 1 597 ? 25.412 60.561 -15.955 1.00 28.24 597 ARG A O 1
ATOM 4471 N N . LEU A 1 598 ? 23.325 60.128 -16.654 1.00 25.52 598 LEU A N 1
ATOM 4472 C CA . LEU A 1 598 ? 23.144 59.161 -15.579 1.00 24.67 598 LEU A CA 1
ATOM 4473 C C . LEU A 1 598 ? 24.051 57.963 -15.801 1.00 24.83 598 LEU A C 1
ATOM 4474 O O . LEU A 1 598 ? 24.453 57.285 -14.861 1.00 26.97 598 LEU A O 1
ATOM 4479 N N . LEU A 1 599 ? 24.361 57.701 -17.060 1.00 33.08 599 LEU A N 1
ATOM 4480 C CA . LEU A 1 599 ? 25.248 56.603 -17.413 1.00 36.85 599 LEU A CA 1
ATOM 4481 C C . LEU A 1 599 ? 26.658 56.729 -16.774 1.00 38.38 599 LEU A C 1
ATOM 4482 O O . LEU A 1 599 ? 27.107 55.778 -16.132 1.00 41.86 599 LEU A O 1
ATOM 4487 N N . PRO A 1 600 ? 27.371 57.886 -16.937 1.00 41.01 600 PRO A N 1
ATOM 4488 C CA . PRO A 1 600 ? 28.715 58.028 -16.336 1.00 40.49 600 PRO A CA 1
ATOM 4489 C C . PRO A 1 600 ? 28.661 57.872 -14.845 1.00 35.02 600 PRO A C 1
ATOM 4490 O O . PRO A 1 600 ? 29.496 57.191 -14.275 1.00 39.03 600 PRO A O 1
ATOM 4494 N N . TYR A 1 601 ? 27.681 58.521 -14.215 1.00 34.41 601 TYR A N 1
ATOM 4495 C CA . TYR A 1 601 ? 27.532 58.432 -12.765 1.00 30.94 601 TYR A CA 1
ATOM 4496 C C . TYR A 1 601 ? 27.490 56.974 -12.366 1.00 29.31 601 TYR A C 1
ATOM 4497 O O . TYR A 1 601 ? 28.276 56.520 -11.526 1.00 33.59 601 TYR A O 1
ATOM 4506 N N . GLN A 1 602 ? 26.568 56.240 -12.986 1.00 29.84 602 GLN A N 1
ATOM 4507 C CA . GLN A 1 602 ? 26.388 54.823 -12.698 1.00 29.17 602 GLN A CA 1
ATOM 4508 C C . GLN A 1 602 ? 27.650 54.008 -13.003 1.00 29.53 602 GLN A C 1
ATOM 4509 O O . GLN A 1 602 ? 28.154 53.252 -12.153 1.00 27.24 602 GLN A O 1
ATOM 4515 N N . ARG A 1 603 ? 28.155 54.169 -14.223 1.00 26.78 603 ARG A N 1
ATOM 4516 C CA . ARG A 1 603 ? 29.339 53.438 -14.640 1.00 31.42 603 ARG A CA 1
ATOM 4517 C C . ARG A 1 603 ? 30.495 53.711 -13.686 1.00 31.58 603 ARG A C 1
ATOM 4518 O O . ARG A 1 603 ? 31.220 52.805 -13.293 1.00 32.99 603 ARG A O 1
ATOM 4526 N N . SER A 1 604 ? 30.635 54.964 -13.278 1.00 32.31 604 SER A N 1
ATOM 4527 C CA . SER A 1 604 ? 31.715 55.345 -12.376 1.00 32.68 604 SER A CA 1
ATOM 4528 C C . SER A 1 604 ? 31.586 54.704 -10.984 1.00 32.08 604 SER A C 1
ATOM 4529 O O . SER A 1 604 ? 32.566 54.170 -10.436 1.00 34.83 604 SER A O 1
ATOM 4532 N N . ASP A 1 605 ? 30.382 54.741 -10.417 1.00 29.67 605 ASP A N 1
ATOM 4533 C CA . ASP A 1 605 ? 30.163 54.159 -9.101 1.00 27.96 605 ASP A CA 1
ATOM 4534 C C . ASP A 1 605 ? 30.345 52.656 -9.088 1.00 24.69 605 ASP A C 1
ATOM 4535 O O . ASP A 1 605 ? 30.933 52.128 -8.149 1.00 30.73 605 ASP A O 1
ATOM 4540 N N . PHE A 1 606 ? 29.847 51.960 -10.113 1.00 22.54 606 PHE A N 1
ATOM 4541 C CA . PHE A 1 606 ? 30.005 50.505 -10.157 1.00 23.76 606 PHE A CA 1
ATOM 4542 C C . PHE A 1 606 ? 31.484 50.129 -10.262 1.00 26.89 606 PHE A C 1
ATOM 4543 O O . PHE A 1 606 ? 31.919 49.143 -9.656 1.00 30.90 606 PHE A O 1
ATOM 4551 N N . GLU A 1 607 ? 32.254 50.892 -11.039 1.00 26.59 607 GLU A N 1
ATOM 4552 C CA . GLU A 1 607 ? 33.687 50.612 -11.153 1.00 27.89 607 GLU A CA 1
ATOM 4553 C C . GLU A 1 607 ? 34.338 50.655 -9.768 1.00 25.17 607 GLU A C 1
ATOM 4554 O O . GLU A 1 607 ? 35.092 49.766 -9.407 1.00 27.74 607 GLU A O 1
ATOM 4560 N N . GLY A 1 608 ? 34.004 51.674 -8.984 1.00 28.56 608 GLY A N 1
ATOM 4561 C CA . GLY A 1 608 ? 34.557 51.768 -7.647 1.00 26.77 608 GLY A CA 1
ATOM 4562 C C . GLY A 1 608 ? 34.050 50.629 -6.766 1.00 30.08 608 GLY A C 1
ATOM 4563 O O . GLY A 1 608 ? 34.805 50.051 -5.986 1.00 31.49 608 GLY A O 1
ATOM 4564 N N . ILE A 1 609 ? 32.761 50.306 -6.871 1.00 26.60 609 ILE A N 1
ATOM 4565 C CA . ILE A 1 609 ? 32.199 49.219 -6.077 1.00 25.93 609 ILE A CA 1
ATOM 4566 C C . ILE A 1 609 ? 32.842 47.893 -6.494 1.00 23.88 609 ILE A C 1
ATOM 4567 O O . ILE A 1 609 ? 33.193 47.074 -5.642 1.00 25.57 609 ILE A O 1
ATOM 4572 N N . PHE A 1 610 ? 32.991 47.675 -7.799 1.00 24.05 610 PHE A N 1
ATOM 4573 C CA . PHE A 1 610 ? 33.609 46.444 -8.280 1.00 29.39 610 PHE A CA 1
ATOM 4574 C C . PHE A 1 610 ? 35.067 46.362 -7.806 1.00 32.65 610 PHE A C 1
ATOM 4575 O O . PHE A 1 610 ? 35.556 45.294 -7.446 1.00 37.14 610 PHE A O 1
ATOM 4583 N N . ARG A 1 611 ? 35.756 47.499 -7.802 1.00 38.62 611 ARG A N 1
ATOM 4584 C CA . ARG A 1 611 ? 37.151 47.555 -7.364 1.00 39.55 611 ARG A CA 1
ATOM 4585 C C . ARG A 1 611 ? 37.250 47.134 -5.887 1.00 38.71 611 ARG A C 1
ATOM 4586 O O . ARG A 1 611 ? 38.117 46.346 -5.508 1.00 37.31 611 ARG A O 1
ATOM 4594 N N . ALA A 1 612 ? 36.336 47.634 -5.059 1.00 36.92 612 ALA A N 1
ATOM 4595 C CA . ALA A 1 612 ? 36.331 47.288 -3.638 1.00 32.77 612 ALA A CA 1
ATOM 4596 C C . ALA A 1 612 ? 35.947 45.844 -3.347 1.00 31.85 612 ALA A C 1
ATOM 4597 O O . ALA A 1 612 ? 36.423 45.273 -2.376 1.00 37.30 612 ALA A O 1
ATOM 4599 N N . MET A 1 613 ? 35.089 45.249 -4.169 1.00 29.94 613 MET A N 1
ATOM 4600 C CA . MET A 1 613 ? 34.670 43.866 -3.937 1.00 28.83 613 MET A CA 1
ATOM 4601 C C . MET A 1 613 ? 35.434 42.864 -4.783 1.00 28.19 613 MET A C 1
ATOM 4602 O O . MET A 1 613 ? 34.979 41.731 -4.982 1.00 29.73 613 MET A O 1
ATOM 4607 N N . ASP A 1 614 ? 36.585 43.300 -5.289 1.00 32.29 614 ASP A N 1
ATOM 4608 C CA . ASP A 1 614 ? 37.472 42.479 -6.114 1.00 28.31 614 ASP A CA 1
ATOM 4609 C C . ASP A 1 614 ? 37.427 41.026 -5.677 1.00 26.67 614 ASP A C 1
ATOM 4610 O O . ASP A 1 614 ? 37.874 40.704 -4.586 1.00 30.52 614 ASP A O 1
ATOM 4615 N N . GLY A 1 615 ? 36.881 40.152 -6.510 1.00 27.81 615 GLY A N 1
ATOM 4616 C CA . GLY A 1 615 ? 36.836 38.747 -6.149 1.00 25.08 615 GLY A CA 1
ATOM 4617 C C . GLY A 1 615 ? 35.513 38.230 -5.622 1.00 31.17 615 GLY A C 1
ATOM 4618 O O . GLY A 1 615 ? 35.310 37.009 -5.512 1.00 31.99 615 GLY A O 1
ATOM 4619 N N . LEU A 1 616 ? 34.595 39.140 -5.315 1.00 27.39 616 LEU A N 1
ATOM 4620 C CA . LEU A 1 616 ? 33.315 38.729 -4.761 1.00 28.90 616 LEU A CA 1
ATOM 4621 C C . LEU A 1 616 ? 32.102 39.154 -5.589 1.00 26.54 616 LEU A C 1
ATOM 4622 O O . LEU A 1 616 ? 32.129 40.161 -6.291 1.00 29.31 616 LEU A O 1
ATOM 4627 N N . PRO A 1 617 ? 31.022 38.366 -5.528 1.00 24.55 617 PRO A N 1
ATOM 4628 C CA . PRO A 1 617 ? 29.822 38.709 -6.286 1.00 22.99 617 PRO A CA 1
ATOM 4629 C C . PRO A 1 617 ? 29.217 40.016 -5.768 1.00 23.00 617 PRO A C 1
ATOM 4630 O O . PRO A 1 617 ? 29.269 40.313 -4.578 1.00 23.94 617 PRO A O 1
ATOM 4634 N N . VAL A 1 618 ? 28.681 40.807 -6.689 1.00 26.58 618 VAL A N 1
ATOM 4635 C CA . VAL A 1 618 ? 28.062 42.089 -6.375 1.00 24.48 618 VAL A CA 1
ATOM 4636 C C . VAL A 1 618 ? 26.731 42.133 -7.115 1.00 24.33 618 VAL A C 1
ATOM 4637 O O . VAL A 1 618 ? 26.685 42.163 -8.346 1.00 28.12 618 VAL A O 1
ATOM 4641 N N . THR A 1 619 ? 25.653 42.129 -6.344 1.00 23.99 619 THR A N 1
ATOM 4642 C CA . THR A 1 619 ? 24.305 42.136 -6.873 1.00 18.54 619 THR A CA 1
ATOM 4643 C C . THR A 1 619 ? 23.707 43.542 -6.857 1.00 22.64 619 THR A C 1
ATOM 4644 O O . THR A 1 619 ? 23.469 44.133 -5.795 1.00 19.48 619 THR A O 1
ATOM 4648 N N . ILE A 1 620 ? 23.452 44.048 -8.060 1.00 21.46 620 ILE A N 1
ATOM 4649 C CA . ILE A 1 620 ? 22.897 45.376 -8.283 1.00 19.77 620 ILE A CA 1
ATOM 4650 C C . ILE A 1 620 ? 21.396 45.358 -8.632 1.00 18.64 620 ILE A C 1
ATOM 4651 O O . ILE A 1 620 ? 20.985 44.712 -9.595 1.00 18.67 620 ILE A O 1
ATOM 4656 N N . ARG A 1 621 ? 20.579 46.066 -7.854 1.00 17.57 621 ARG A N 1
ATOM 4657 C CA . ARG A 1 621 ? 19.132 46.139 -8.121 1.00 16.70 621 ARG A CA 1
ATOM 4658 C C . ARG A 1 621 ? 18.840 47.362 -9.002 1.00 16.24 621 ARG A C 1
ATOM 4659 O O . ARG A 1 621 ? 19.403 48.444 -8.799 1.00 17.69 621 ARG A O 1
ATOM 4667 N N . LEU A 1 622 ? 17.961 47.157 -9.973 1.00 14.32 622 LEU A N 1
ATOM 4668 C CA . LEU A 1 622 ? 17.547 48.225 -10.908 1.00 17.31 622 LEU A CA 1
ATOM 4669 C C . LEU A 1 622 ? 16.700 49.260 -10.140 1.00 14.94 622 LEU A C 1
ATOM 4670 O O . LEU A 1 622 ? 16.187 48.976 -9.058 1.00 17.53 622 LEU A O 1
ATOM 4675 N N . LEU A 1 623 ? 16.566 50.465 -10.718 1.00 16.16 623 LEU A N 1
ATOM 4676 C CA . LEU A 1 623 ? 15.802 51.589 -10.133 1.00 15.74 623 LEU A CA 1
ATOM 4677 C C . LEU A 1 623 ? 14.539 51.043 -9.448 1.00 11.46 623 LEU A C 1
ATOM 4678 O O . LEU A 1 623 ? 13.657 50.455 -10.084 1.00 16.75 623 LEU A O 1
ATOM 4683 N N . ASP A 1 624 ? 14.474 51.263 -8.158 1.00 13.65 624 ASP A N 1
ATOM 4684 C CA . ASP A 1 624 ? 13.383 50.741 -7.332 1.00 18.01 624 ASP A CA 1
ATOM 4685 C C . ASP A 1 624 ? 12.225 51.737 -7.031 1.00 21.44 624 ASP A C 1
ATOM 4686 O O . ASP A 1 624 ? 11.046 51.402 -7.219 1.00 25.14 624 ASP A O 1
ATOM 4691 N N . PRO A 1 625 ? 12.494 52.960 -6.533 1.00 23.28 625 PRO A N 1
ATOM 4692 C CA . PRO A 1 625 ? 11.436 53.947 -6.161 1.00 20.57 625 PRO A CA 1
ATOM 4693 C C . PRO A 1 625 ? 10.602 54.564 -7.293 1.00 21.93 625 PRO A C 1
ATOM 4694 O O . PRO A 1 625 ? 11.050 54.586 -8.487 1.00 19.43 625 PRO A O 1
ATOM 4698 N N . PRO A 1 626 ? 9.361 55.071 -6.991 1.00 20.00 626 PRO A N 1
ATOM 4699 C CA . PRO A 1 626 ? 8.575 55.807 -7.971 1.00 21.95 626 PRO A CA 1
ATOM 4700 C C . PRO A 1 626 ? 9.367 57.071 -8.273 1.00 18.20 626 PRO A C 1
ATOM 4701 O O . PRO A 1 626 ? 10.145 57.545 -7.395 1.00 19.33 626 PRO A O 1
ATOM 4705 N N . LEU A 1 627 ? 9.194 57.621 -9.435 1.00 16.11 627 LEU A N 1
ATOM 4706 C CA . LEU A 1 627 ? 9.962 58.815 -9.849 1.00 17.79 627 LEU A CA 1
ATOM 4707 C C . LEU A 1 627 ? 9.735 60.079 -8.967 1.00 20.70 627 LEU A C 1
ATOM 4708 O O . LEU A 1 627 ? 10.597 60.962 -8.876 1.00 20.63 627 LEU A O 1
ATOM 4713 N N . HIS A 1 628 ? 8.598 60.206 -8.299 1.00 24.04 628 HIS A N 1
ATOM 4714 C CA . HIS A 1 628 ? 8.348 61.426 -7.490 1.00 23.34 628 HIS A CA 1
ATOM 4715 C C . HIS A 1 628 ? 9.263 61.493 -6.258 1.00 23.80 628 HIS A C 1
ATOM 4716 O O . HIS A 1 628 ? 9.437 62.557 -5.642 1.00 23.14 628 HIS A O 1
ATOM 4723 N N . GLU A 1 629 ? 9.849 60.373 -5.899 1.00 22.88 629 GLU A N 1
ATOM 4724 C CA . GLU A 1 629 ? 10.753 60.351 -4.751 1.00 21.32 629 GLU A CA 1
ATOM 4725 C C . GLU A 1 629 ? 11.997 61.199 -5.071 1.00 18.96 629 GLU A C 1
ATOM 4726 O O . GLU A 1 629 ? 12.725 61.628 -4.179 1.00 24.12 629 GLU A O 1
ATOM 4732 N N . PHE A 1 630 ? 12.225 61.440 -6.359 1.00 19.35 630 PHE A N 1
ATOM 4733 C CA . PHE A 1 630 ? 13.388 62.247 -6.804 1.00 23.49 630 PHE A CA 1
ATOM 4734 C C . PHE A 1 630 ? 13.009 63.725 -6.922 1.00 23.78 630 PHE A C 1
ATOM 4735 O O . PHE A 1 630 ? 13.860 64.573 -7.234 1.00 31.67 630 PHE A O 1
ATOM 4743 N N . LEU A 1 631 ? 11.766 64.081 -6.647 1.00 23.39 631 LEU A N 1
ATOM 4744 C CA . LEU A 1 631 ? 11.355 65.473 -6.714 1.00 28.76 631 LEU A CA 1
ATOM 4745 C C . LEU A 1 631 ? 11.623 66.190 -5.399 1.00 30.43 631 LEU A C 1
ATOM 4746 O O . LEU A 1 631 ? 11.623 65.575 -4.330 1.00 33.55 631 LEU A O 1
ATOM 4751 N N . PRO A 1 632 ? 11.857 67.509 -5.457 1.00 33.31 632 PRO A N 1
ATOM 4752 C CA . PRO A 1 632 ? 12.105 68.233 -4.205 1.00 35.19 632 PRO A CA 1
ATOM 4753 C C . PRO A 1 632 ? 10.842 68.202 -3.349 1.00 34.93 632 PRO A C 1
ATOM 4754 O O . PRO A 1 632 ? 9.746 67.973 -3.860 1.00 28.46 632 PRO A O 1
ATOM 4758 N N . GLU A 1 633 ? 11.007 68.429 -2.051 1.00 40.77 633 GLU A N 1
ATOM 4759 C CA . GLU A 1 633 ? 9.882 68.438 -1.123 1.00 46.04 633 GLU A CA 1
ATOM 4760 C C . GLU A 1 633 ? 9.553 69.858 -0.648 1.00 46.92 633 GLU A C 1
ATOM 4761 O O . GLU A 1 633 ? 10.361 70.778 -0.805 1.00 46.69 633 GLU A O 1
ATOM 4767 N N . GLY A 1 634 ? 8.360 70.025 -0.078 1.00 47.19 634 GLY A N 1
ATOM 4768 C CA . GLY A 1 634 ? 7.927 71.324 0.409 1.00 44.16 634 GLY A CA 1
ATOM 4769 C C . GLY A 1 634 ? 6.608 71.775 -0.200 1.00 47.30 634 GLY A C 1
ATOM 4770 O O . GLY A 1 634 ? 5.861 70.968 -0.766 1.00 49.12 634 GLY A O 1
ATOM 4771 N N . ASN A 1 635 ? 6.320 73.069 -0.072 1.00 47.52 635 ASN A N 1
ATOM 4772 C CA . ASN A 1 635 ? 5.105 73.669 -0.611 1.00 50.02 635 ASN A CA 1
ATOM 4773 C C . ASN A 1 635 ? 5.113 73.508 -2.121 1.00 47.88 635 ASN A C 1
ATOM 4774 O O . ASN A 1 635 ? 6.158 73.633 -2.754 1.00 47.42 635 ASN A O 1
ATOM 4776 N N . ILE A 1 636 ? 3.951 73.247 -2.706 1.00 46.13 636 ILE A N 1
ATOM 4777 C CA . ILE A 1 636 ? 3.878 73.057 -4.145 1.00 43.38 636 ILE A CA 1
ATOM 4778 C C . ILE A 1 636 ? 4.509 74.212 -4.927 1.00 44.03 636 ILE A C 1
ATOM 4779 O O . ILE A 1 636 ? 5.096 73.991 -5.990 1.00 44.76 636 ILE A O 1
ATOM 4784 N N . GLU A 1 637 ? 4.401 75.435 -4.400 1.00 46.49 637 GLU A N 1
ATOM 4785 C CA . GLU A 1 637 ? 4.974 76.622 -5.054 1.00 45.53 637 GLU A CA 1
ATOM 4786 C C . GLU A 1 637 ? 6.483 76.503 -5.195 1.00 41.00 637 GLU A C 1
ATOM 4787 O O . GLU A 1 637 ? 7.034 76.776 -6.259 1.00 40.68 637 GLU A O 1
ATOM 4793 N N . ASP A 1 638 ? 7.143 76.099 -4.116 1.00 38.51 638 ASP A N 1
ATOM 4794 C CA . ASP A 1 638 ? 8.595 75.951 -4.105 1.00 36.64 638 ASP A CA 1
ATOM 4795 C C . ASP A 1 638 ? 9.100 74.761 -4.929 1.00 35.39 638 ASP A C 1
ATOM 4796 O O . ASP A 1 638 ? 10.195 74.810 -5.514 1.00 31.77 638 ASP A O 1
ATOM 4801 N N . ILE A 1 639 ? 8.315 73.685 -4.954 1.00 32.15 639 ILE A N 1
ATOM 4802 C CA . ILE A 1 639 ? 8.685 72.515 -5.726 1.00 27.57 639 ILE A CA 1
ATOM 4803 C C . ILE A 1 639 ? 8.686 72.917 -7.189 1.00 25.55 639 ILE A C 1
ATOM 4804 O O . ILE A 1 639 ? 9.579 72.558 -7.939 1.00 22.30 639 ILE A O 1
ATOM 4809 N N . VAL A 1 640 ? 7.674 73.673 -7.597 1.00 29.23 640 VAL A N 1
ATOM 4810 C CA . VAL A 1 640 ? 7.604 74.110 -8.979 1.00 28.81 640 VAL A CA 1
ATOM 4811 C C . VAL A 1 640 ? 8.767 75.053 -9.291 1.00 30.78 640 VAL A C 1
ATOM 4812 O O . VAL A 1 640 ? 9.506 74.838 -10.254 1.00 33.16 640 VAL A O 1
ATOM 4816 N N . SER A 1 641 ? 8.939 76.082 -8.463 1.00 32.65 641 SER A N 1
ATOM 4817 C CA . SER A 1 641 ? 10.004 77.071 -8.669 1.00 32.58 641 SER A CA 1
ATOM 4818 C C . SER A 1 641 ? 11.347 76.404 -8.819 1.00 33.21 641 SER A C 1
ATOM 4819 O O . SER A 1 641 ? 12.111 76.705 -9.735 1.00 34.62 641 SER A O 1
ATOM 4822 N N . GLU A 1 642 ? 11.633 75.496 -7.898 1.00 31.05 642 GLU A N 1
ATOM 4823 C CA . GLU A 1 642 ? 12.888 74.787 -7.927 1.00 31.33 642 GLU A CA 1
ATOM 4824 C C . GLU A 1 642 ? 13.043 73.908 -9.168 1.00 27.39 642 GLU A C 1
ATOM 4825 O O . GLU A 1 642 ? 14.117 73.850 -9.768 1.00 30.45 642 GLU A O 1
ATOM 4831 N N . LEU A 1 643 ? 11.959 73.257 -9.573 1.00 26.41 643 LEU A N 1
ATOM 4832 C CA . LEU A 1 643 ? 11.995 72.365 -10.727 1.00 26.89 643 LEU A CA 1
ATOM 4833 C C . LEU A 1 643 ? 12.240 73.124 -12.036 1.00 26.21 643 LEU A C 1
ATOM 4834 O O . LEU A 1 643 ? 12.967 72.659 -12.920 1.00 27.72 643 LEU A O 1
ATOM 4839 N N . CYS A 1 644 ? 11.636 74.295 -12.158 1.00 27.97 644 CYS A N 1
ATOM 4840 C CA . CYS A 1 644 ? 11.824 75.101 -13.350 1.00 28.28 644 CYS A CA 1
ATOM 4841 C C . CYS A 1 644 ? 13.267 75.622 -13.424 1.00 28.60 644 CYS A C 1
ATOM 4842 O O . CYS A 1 644 ? 13.918 75.559 -14.473 1.00 29.60 644 CYS A O 1
ATOM 4845 N N . ALA A 1 645 ? 13.768 76.108 -12.296 1.00 22.88 645 ALA A N 1
ATOM 4846 C CA . ALA A 1 645 ? 15.118 76.640 -12.224 1.00 26.03 645 ALA A CA 1
ATOM 4847 C C . ALA A 1 645 ? 16.165 75.569 -12.544 1.00 26.56 645 ALA A C 1
ATOM 4848 O O . ALA A 1 645 ? 17.153 75.848 -13.221 1.00 30.17 645 ALA A O 1
ATOM 4850 N N . GLU A 1 646 ? 15.927 74.337 -12.097 1.00 28.10 646 GLU A N 1
ATOM 4851 C CA . GLU A 1 646 ? 16.872 73.248 -12.327 1.00 30.36 646 GLU A CA 1
ATOM 4852 C C . GLU A 1 646 ? 16.768 72.537 -13.675 1.00 34.11 646 GLU A C 1
ATOM 4853 O O . GLU A 1 646 ? 17.752 71.950 -14.146 1.00 36.20 646 GLU A O 1
ATOM 4859 N N . THR A 1 647 ? 15.599 72.585 -14.305 1.00 32.57 647 THR A N 1
ATOM 4860 C CA . THR A 1 647 ? 15.416 71.850 -15.557 1.00 28.13 647 THR A CA 1
ATOM 4861 C C . THR A 1 647 ? 15.064 72.659 -16.792 1.00 30.88 647 THR A C 1
ATOM 4862 O O . THR A 1 647 ? 15.308 72.209 -17.909 1.00 30.87 647 THR A O 1
ATOM 4866 N N . GLY A 1 648 ? 14.468 73.830 -16.607 1.00 29.59 648 GLY A N 1
ATOM 4867 C CA . GLY A 1 648 ? 14.102 74.636 -17.758 1.00 35.21 648 GLY A CA 1
ATOM 4868 C C . GLY A 1 648 ? 12.620 74.546 -18.082 1.00 37.47 648 GLY A C 1
ATOM 4869 O O . GLY A 1 648 ? 12.102 75.261 -18.941 1.00 40.15 648 GLY A O 1
ATOM 4870 N N . ALA A 1 649 ? 11.924 73.655 -17.393 1.00 38.76 649 ALA A N 1
ATOM 4871 C CA . ALA A 1 649 ? 10.507 73.508 -17.629 1.00 37.22 649 ALA A CA 1
ATOM 4872 C C . ALA A 1 649 ? 9.851 74.814 -17.215 1.00 38.46 649 ALA A C 1
ATOM 4873 O O . ALA A 1 649 ? 10.386 75.549 -16.379 1.00 38.93 649 ALA A O 1
ATOM 4875 N N . ASN A 1 650 ? 8.699 75.108 -17.807 1.00 38.23 650 ASN A N 1
ATOM 4876 C CA . ASN A 1 650 ? 7.959 76.307 -17.451 1.00 41.18 650 ASN A CA 1
ATOM 4877 C C . ASN A 1 650 ? 7.031 75.905 -16.299 1.00 43.98 650 ASN A C 1
ATOM 4878 O O . ASN A 1 650 ? 6.878 74.716 -16.017 1.00 40.32 650 ASN A O 1
ATOM 4883 N N . GLN A 1 651 ? 6.417 76.885 -15.643 1.00 45.73 651 GLN A N 1
ATOM 4884 C CA . GLN A 1 651 ? 5.527 76.610 -14.522 1.00 49.49 651 GLN A CA 1
ATOM 4885 C C . GLN A 1 651 ? 4.408 75.622 -14.868 1.00 49.30 651 GLN A C 1
ATOM 4886 O O . GLN A 1 651 ? 4.046 74.777 -14.047 1.00 45.37 651 GLN A O 1
ATOM 4888 N N . GLU A 1 652 ? 3.880 75.723 -16.086 1.00 49.94 652 GLU A N 1
ATOM 4889 C CA . GLU A 1 652 ? 2.783 74.863 -16.541 1.00 52.52 652 GLU A CA 1
ATOM 4890 C C . GLU A 1 652 ? 3.142 73.389 -16.602 1.00 47.41 652 GLU A C 1
ATOM 4891 O O . GLU A 1 652 ? 2.513 72.562 -15.954 1.00 45.27 652 GLU A O 1
ATOM 4893 N N . ASP A 1 653 ? 4.155 73.063 -17.388 1.00 48.18 653 ASP A N 1
ATOM 4894 C CA . ASP A 1 653 ? 4.581 71.679 -17.528 1.00 49.38 653 ASP A CA 1
ATOM 4895 C C . ASP A 1 653 ? 5.132 71.077 -16.224 1.00 45.71 653 ASP A C 1
ATOM 4896 O O . ASP A 1 653 ? 5.032 69.869 -16.003 1.00 46.52 653 ASP A O 1
ATOM 4901 N N . ALA A 1 654 ? 5.694 71.920 -15.361 1.00 41.12 654 ALA A N 1
ATOM 4902 C CA . ALA A 1 654 ? 6.247 71.455 -14.096 1.00 38.67 654 ALA A CA 1
ATOM 4903 C C . ALA A 1 654 ? 5.121 70.948 -13.200 1.00 36.36 654 ALA A C 1
ATOM 4904 O O . ALA A 1 654 ? 5.199 69.860 -12.639 1.00 34.44 654 ALA A O 1
ATOM 4906 N N . LEU A 1 655 ? 4.071 71.746 -13.080 1.00 35.40 655 LEU A N 1
ATOM 4907 C CA . LEU A 1 655 ? 2.937 71.379 -12.256 1.00 36.68 655 LEU A CA 1
ATOM 4908 C C . LEU A 1 655 ? 2.229 70.156 -12.821 1.00 36.24 655 LEU A C 1
ATOM 4909 O O . LEU A 1 655 ? 1.883 69.237 -12.084 1.00 35.85 655 LEU A O 1
ATOM 4914 N N . ALA A 1 656 ? 2.010 70.143 -14.129 1.00 31.41 656 ALA A N 1
ATOM 4915 C CA . ALA A 1 656 ? 1.330 69.025 -14.740 1.00 32.06 656 ALA A CA 1
ATOM 4916 C C . ALA A 1 656 ? 2.069 67.738 -14.432 1.00 35.11 656 ALA A C 1
ATOM 4917 O O . ALA A 1 656 ? 1.462 66.760 -13.980 1.00 39.15 656 ALA A O 1
ATOM 4919 N N . ARG A 1 657 ? 3.377 67.737 -14.663 1.00 31.24 657 ARG A N 1
ATOM 4920 C CA . ARG A 1 657 ? 4.165 66.540 -14.427 1.00 30.92 657 ARG A CA 1
ATOM 4921 C C . ARG A 1 657 ? 4.189 66.077 -12.973 1.00 30.20 657 ARG A C 1
ATOM 4922 O O . ARG A 1 657 ? 4.187 64.875 -12.708 1.00 33.97 657 ARG A O 1
ATOM 4930 N N . ILE A 1 658 ? 4.209 67.018 -12.038 1.00 26.82 658 ILE A N 1
ATOM 4931 C CA . ILE A 1 658 ? 4.217 66.673 -10.619 1.00 26.13 658 ILE A CA 1
ATOM 4932 C C . ILE A 1 658 ? 2.914 65.960 -10.270 1.00 27.62 658 ILE A C 1
ATOM 4933 O O . ILE A 1 658 ? 2.905 64.975 -9.526 1.00 27.73 658 ILE A O 1
ATOM 4938 N N . GLU A 1 659 ? 1.815 66.469 -10.814 1.00 27.79 659 GLU A N 1
ATOM 4939 C CA . GLU A 1 659 ? 0.508 65.880 -10.575 1.00 31.93 659 GLU A CA 1
ATOM 4940 C C . GLU A 1 659 ? 0.490 64.471 -11.159 1.00 31.90 659 GLU A C 1
ATOM 4941 O O . GLU A 1 659 ? 0.057 63.538 -10.508 1.00 31.31 659 GLU A O 1
ATOM 4947 N N . LYS A 1 660 ? 0.980 64.323 -12.382 1.00 31.12 660 LYS A N 1
ATOM 4948 C CA . LYS A 1 660 ? 1.025 63.019 -13.024 1.00 34.51 660 LYS A CA 1
ATOM 4949 C C . LYS A 1 660 ? 1.878 62.011 -12.252 1.00 32.43 660 LYS A C 1
ATOM 4950 O O . LYS A 1 660 ? 1.626 60.812 -12.326 1.00 31.04 660 LYS A O 1
ATOM 4953 N N . LEU A 1 661 ? 2.890 62.481 -11.528 1.00 29.26 661 LEU A N 1
ATOM 4954 C CA . LEU A 1 661 ? 3.751 61.567 -10.781 1.00 25.81 661 LEU A CA 1
ATOM 4955 C C . LEU A 1 661 ? 3.240 61.321 -9.377 1.00 24.44 661 LEU A C 1
ATOM 4956 O O . LEU A 1 661 ? 3.751 60.460 -8.678 1.00 26.61 661 LEU A O 1
ATOM 4961 N N . SER A 1 662 ? 2.242 62.086 -8.956 1.00 19.59 662 SER A N 1
ATOM 4962 C CA . SER A 1 662 ? 1.674 61.925 -7.619 1.00 23.55 662 SER A CA 1
ATOM 4963 C C . SER A 1 662 ? 0.910 60.607 -7.495 1.00 18.79 662 SER A C 1
ATOM 4964 O O . SER A 1 662 ? 0.310 60.141 -8.449 1.00 21.18 662 SER A O 1
ATOM 4967 N N . GLU A 1 663 ? 0.932 60.022 -6.307 1.00 17.65 663 GLU A N 1
ATOM 4968 C CA . GLU A 1 663 ? 0.292 58.747 -6.091 1.00 19.10 663 GLU A CA 1
ATOM 4969 C C . GLU A 1 663 ? -0.341 58.717 -4.730 1.00 15.67 663 GLU A C 1
ATOM 4970 O O . GLU A 1 663 ? 0.060 59.460 -3.850 1.00 18.94 663 GLU A O 1
ATOM 4976 N N . VAL A 1 664 ? -1.344 57.853 -4.582 1.00 18.98 664 VAL A N 1
ATOM 4977 C CA . VAL A 1 664 ? -2.067 57.664 -3.329 1.00 14.85 664 VAL A CA 1
ATOM 4978 C C . VAL A 1 664 ? -1.288 56.715 -2.419 1.00 14.98 664 VAL A C 1
ATOM 4979 O O . VAL A 1 664 ? -1.156 56.986 -1.231 1.00 18.30 664 VAL A O 1
ATOM 4983 N N . ASN A 1 665 ? -0.793 55.599 -2.968 1.00 13.19 665 ASN A N 1
ATOM 4984 C CA . ASN A 1 665 ? 0.010 54.646 -2.182 1.00 13.85 665 ASN A CA 1
ATOM 4985 C C . ASN A 1 665 ? 1.337 54.366 -2.914 1.00 11.74 665 ASN A C 1
ATOM 4986 O O . ASN A 1 665 ? 1.471 53.375 -3.627 1.00 18.46 665 ASN A O 1
ATOM 4991 N N . PRO A 1 666 ? 2.331 55.260 -2.740 1.00 18.19 666 PRO A N 1
ATOM 4992 C CA . PRO A 1 666 ? 3.665 55.183 -3.361 1.00 17.50 666 PRO A CA 1
ATOM 4993 C C . PRO A 1 666 ? 4.386 53.845 -3.161 1.00 14.25 666 PRO A C 1
ATOM 4994 O O . PRO A 1 666 ? 5.280 53.489 -3.921 1.00 17.20 666 PRO A O 1
ATOM 4998 N N . MET A 1 667 ? 3.998 53.099 -2.137 1.00 16.73 667 MET A N 1
ATOM 4999 C CA . MET A 1 667 ? 4.597 51.791 -1.907 1.00 12.86 667 MET A CA 1
ATOM 5000 C C . MET A 1 667 ? 4.234 50.822 -3.041 1.00 19.22 667 MET A C 1
ATOM 5001 O O . MET A 1 667 ? 5.035 49.944 -3.381 1.00 14.49 667 MET A O 1
ATOM 5006 N N . LEU A 1 668 ? 3.038 50.985 -3.629 1.00 11.83 668 LEU A N 1
ATOM 5007 C CA . LEU A 1 668 ? 2.563 50.029 -4.630 1.00 13.56 668 LEU A CA 1
ATOM 5008 C C . LEU A 1 668 ? 2.129 50.579 -5.983 1.00 14.88 668 LEU A C 1
ATOM 5009 O O . LEU A 1 668 ? 1.255 50.019 -6.639 1.00 17.33 668 LEU A O 1
ATOM 5014 N N . GLY A 1 669 ? 2.762 51.670 -6.400 1.00 18.60 669 GLY A N 1
ATOM 5015 C CA . GLY A 1 669 ? 2.428 52.290 -7.668 1.00 14.21 669 GLY A CA 1
ATOM 5016 C C . GLY A 1 669 ? 3.366 52.009 -8.833 1.00 15.91 669 GLY A C 1
ATOM 5017 O O . GLY A 1 669 ? 3.851 50.891 -9.024 1.00 14.28 669 GLY A O 1
ATOM 5018 N N . PHE A 1 670 ? 3.610 53.057 -9.611 1.00 14.70 670 PHE A N 1
ATOM 5019 C CA . PHE A 1 670 ? 4.427 53.018 -10.817 1.00 17.36 670 PHE A CA 1
ATOM 5020 C C . PHE A 1 670 ? 5.914 53.055 -10.451 1.00 18.79 670 PHE A C 1
ATOM 5021 O O . PHE A 1 670 ? 6.545 54.117 -10.491 1.00 18.40 670 PHE A O 1
ATOM 5029 N N . ARG A 1 671 ? 6.464 51.889 -10.112 1.00 13.25 671 ARG A N 1
ATOM 5030 C CA . ARG A 1 671 ? 7.849 51.801 -9.672 1.00 12.76 671 ARG A CA 1
ATOM 5031 C C . ARG A 1 671 ? 8.457 50.436 -9.997 1.00 15.19 671 ARG A C 1
ATOM 5032 O O . ARG A 1 671 ? 7.757 49.540 -10.464 1.00 14.68 671 ARG A O 1
ATOM 5040 N N . GLY A 1 672 ? 9.761 50.289 -9.751 1.00 13.07 672 GLY A N 1
ATOM 5041 C CA . GLY A 1 672 ? 10.425 49.018 -10.000 1.00 13.65 672 GLY A CA 1
ATOM 5042 C C . GLY A 1 672 ? 10.329 48.534 -11.426 1.00 14.62 672 GLY A C 1
ATOM 5043 O O . GLY A 1 672 ? 10.418 49.329 -12.347 1.00 18.54 672 GLY A O 1
ATOM 5044 N N . CYS A 1 673 ? 10.125 47.232 -11.625 1.00 14.49 673 CYS A N 1
ATOM 5045 C CA . CYS A 1 673 ? 10.033 46.696 -12.987 1.00 16.23 673 CYS A CA 1
ATOM 5046 C C . CYS A 1 673 ? 8.879 47.320 -13.793 1.00 15.61 673 CYS A C 1
ATOM 5047 O O . CYS A 1 673 ? 8.913 47.331 -15.016 1.00 16.99 673 CYS A O 1
ATOM 5050 N N . ARG A 1 674 ? 7.858 47.838 -13.123 1.00 16.66 674 ARG A N 1
ATOM 5051 C CA . ARG A 1 674 ? 6.755 48.467 -13.856 1.00 18.15 674 ARG A CA 1
ATOM 5052 C C . ARG A 1 674 ? 7.299 49.665 -14.652 1.00 21.36 674 ARG A C 1
ATOM 5053 O O . ARG A 1 674 ? 6.894 49.929 -15.788 1.00 21.66 674 ARG A O 1
ATOM 5061 N N . LEU A 1 675 ? 8.228 50.383 -14.031 1.00 19.10 675 LEU A N 1
ATOM 5062 C CA . LEU A 1 675 ? 8.860 51.543 -14.635 1.00 16.55 675 LEU A CA 1
ATOM 5063 C C . LEU A 1 675 ? 9.909 51.098 -15.665 1.00 14.47 675 LEU A C 1
ATOM 5064 O O . LEU A 1 675 ? 9.996 51.664 -16.742 1.00 14.76 675 LEU A O 1
ATOM 5069 N N . GLY A 1 676 ? 10.686 50.066 -15.335 1.00 15.39 676 GLY A N 1
ATOM 5070 C CA . GLY A 1 676 ? 11.699 49.578 -16.257 1.00 17.24 676 GLY A CA 1
ATOM 5071 C C . GLY A 1 676 ? 11.113 48.930 -17.494 1.00 23.39 676 GLY A C 1
ATOM 5072 O O . GLY A 1 676 ? 11.791 48.820 -18.520 1.00 19.33 676 GLY A O 1
ATOM 5073 N N . ILE A 1 677 ? 9.858 48.481 -17.385 1.00 21.33 677 ILE A N 1
ATOM 5074 C CA . ILE A 1 677 ? 9.144 47.850 -18.491 1.00 18.64 677 ILE A CA 1
ATOM 5075 C C . ILE A 1 677 ? 8.488 48.920 -19.365 1.00 21.72 677 ILE A C 1
ATOM 5076 O O . ILE A 1 677 ? 8.544 48.834 -20.588 1.00 23.48 677 ILE A O 1
ATOM 5081 N N . SER A 1 678 ? 7.874 49.923 -18.741 1.00 20.77 678 SER A N 1
ATOM 5082 C CA . SER A 1 678 ? 7.243 51.011 -19.488 1.00 21.64 678 SER A CA 1
ATOM 5083 C C . SER A 1 678 ? 8.270 51.996 -20.100 1.00 22.36 678 SER A C 1
ATOM 5084 O O . SER A 1 678 ? 7.982 52.641 -21.092 1.00 23.15 678 SER A O 1
ATOM 5087 N N . TYR A 1 679 ? 9.449 52.123 -19.492 1.00 20.75 679 TYR A N 1
ATOM 5088 C CA . TYR A 1 679 ? 10.504 52.995 -20.022 1.00 21.66 679 TYR A CA 1
ATOM 5089 C C . TYR A 1 679 ? 11.760 52.124 -20.096 1.00 18.82 679 TYR A C 1
ATOM 5090 O O . TYR A 1 679 ? 12.688 52.274 -19.321 1.00 18.61 679 TYR A O 1
ATOM 5099 N N . PRO A 1 680 ? 11.775 51.180 -21.040 1.00 16.44 680 PRO A N 1
ATOM 5100 C CA . PRO A 1 680 ? 12.908 50.274 -21.205 1.00 20.97 680 PRO A CA 1
ATOM 5101 C C . PRO A 1 680 ? 14.284 50.925 -21.256 1.00 18.76 680 PRO A C 1
ATOM 5102 O O . PRO A 1 680 ? 15.276 50.302 -20.864 1.00 23.20 680 PRO A O 1
ATOM 5106 N N . GLU A 1 681 ? 14.342 52.162 -21.728 1.00 19.65 681 GLU A N 1
ATOM 5107 C CA . GLU A 1 681 ? 15.593 52.884 -21.823 1.00 24.07 681 GLU A CA 1
ATOM 5108 C C . GLU A 1 681 ? 16.233 53.047 -20.450 1.00 25.22 681 GLU A C 1
ATOM 5109 O O . GLU A 1 681 ? 17.464 53.154 -20.341 1.00 26.51 681 GLU A O 1
ATOM 5115 N N . LEU A 1 682 ? 15.418 53.086 -19.402 1.00 24.13 682 LEU A N 1
ATOM 5116 C CA . LEU A 1 682 ? 15.974 53.191 -18.061 1.00 23.16 682 LEU A CA 1
ATOM 5117 C C . LEU A 1 682 ? 16.809 51.933 -17.744 1.00 21.11 682 LEU A C 1
ATOM 5118 O O . LEU A 1 682 ? 17.957 52.029 -17.313 1.00 19.46 682 LEU A O 1
ATOM 5123 N N . THR A 1 683 ? 16.229 50.758 -17.965 1.00 19.99 683 THR A N 1
ATOM 5124 C CA . THR A 1 683 ? 16.919 49.495 -17.703 1.00 20.11 683 THR A CA 1
ATOM 5125 C C . THR A 1 683 ? 18.090 49.262 -18.666 1.00 22.04 683 THR A C 1
ATOM 5126 O O . THR A 1 683 ? 19.105 48.669 -18.290 1.00 23.47 683 THR A O 1
ATOM 5130 N N . GLU A 1 684 ? 17.964 49.726 -19.904 1.00 24.12 684 GLU A N 1
ATOM 5131 C CA . GLU A 1 684 ? 19.070 49.573 -20.848 1.00 27.66 684 GLU A CA 1
ATOM 5132 C C . GLU A 1 684 ? 20.233 50.444 -20.363 1.00 24.90 684 GLU A C 1
ATOM 5133 O O . GLU A 1 684 ? 21.380 50.036 -20.451 1.00 24.86 684 GLU A O 1
ATOM 5139 N N . MET A 1 685 ? 19.936 51.642 -19.859 1.00 22.26 685 MET A N 1
ATOM 5140 C CA . MET A 1 685 ? 20.978 52.533 -19.358 1.00 22.02 685 MET A CA 1
ATOM 5141 C C . MET A 1 685 ? 21.714 51.923 -18.166 1.00 21.02 685 MET A C 1
ATOM 5142 O O . MET A 1 685 ? 22.937 51.933 -18.126 1.00 23.70 685 MET A O 1
ATOM 5147 N N . GLN A 1 686 ? 20.975 51.379 -17.204 1.00 19.76 686 GLN A N 1
ATOM 5148 C CA . GLN A 1 686 ? 21.600 50.782 -16.033 1.00 22.32 686 GLN A CA 1
ATOM 5149 C C . GLN A 1 686 ? 22.353 49.506 -16.391 1.00 23.00 686 GLN A C 1
ATOM 5150 O O . GLN A 1 686 ? 23.441 49.261 -15.884 1.00 24.59 686 GLN A O 1
ATOM 5156 N N . ALA A 1 687 ? 21.789 48.698 -17.275 1.00 23.29 687 ALA A N 1
ATOM 5157 C CA . ALA A 1 687 ? 22.466 47.462 -17.672 1.00 23.46 687 ALA A CA 1
ATOM 5158 C C . ALA A 1 687 ? 23.765 47.799 -18.383 1.00 19.63 687 ALA A C 1
ATOM 5159 O O . ALA A 1 687 ? 24.792 47.149 -18.168 1.00 23.41 687 ALA A O 1
ATOM 5161 N N . ARG A 1 688 ? 23.709 48.820 -19.229 1.00 22.46 688 ARG A N 1
ATOM 5162 C CA . ARG A 1 688 ? 24.878 49.256 -19.978 1.00 27.46 688 ARG A CA 1
ATOM 5163 C C . ARG A 1 688 ? 25.973 49.668 -19.006 1.00 26.87 688 ARG A C 1
ATOM 5164 O O . ARG A 1 688 ? 27.116 49.233 -19.128 1.00 28.21 688 ARG A O 1
ATOM 5172 N N . ALA A 1 689 ? 25.607 50.505 -18.039 1.00 23.73 689 ALA A N 1
ATOM 5173 C CA . ALA A 1 689 ? 26.553 50.973 -17.038 1.00 21.12 689 ALA A CA 1
ATOM 5174 C C . ALA A 1 689 ? 27.176 49.821 -16.257 1.00 24.27 689 ALA A C 1
ATOM 5175 O O . ALA A 1 689 ? 28.376 49.848 -15.946 1.00 26.43 689 ALA A O 1
ATOM 5177 N N . ILE A 1 690 ? 26.374 48.807 -15.942 1.00 21.65 690 ILE A N 1
ATOM 5178 C CA . ILE A 1 690 ? 26.880 47.671 -15.184 1.00 20.47 690 ILE A CA 1
ATOM 5179 C C . ILE A 1 690 ? 27.949 46.879 -15.944 1.00 23.17 690 ILE A C 1
ATOM 5180 O O . ILE A 1 690 ? 29.050 46.648 -15.430 1.00 24.52 690 ILE A O 1
ATOM 5185 N N . PHE A 1 691 ? 27.624 46.469 -17.167 1.00 22.49 691 PHE A N 1
ATOM 5186 C CA . PHE A 1 691 ? 28.562 45.693 -17.971 1.00 26.62 691 PHE A CA 1
ATOM 5187 C C . PHE A 1 691 ? 29.802 46.472 -18.432 1.00 27.82 691 PHE A C 1
ATOM 5188 O O . PHE A 1 691 ? 30.896 45.912 -18.474 1.00 31.70 691 PHE A O 1
ATOM 5196 N N . GLU A 1 692 ? 29.651 47.748 -18.769 1.00 24.99 692 GLU A N 1
ATOM 5197 C CA . GLU A 1 692 ? 30.818 48.521 -19.171 1.00 22.27 692 GLU A CA 1
ATOM 5198 C C . GLU A 1 692 ? 31.733 48.694 -17.964 1.00 28.13 692 GLU A C 1
ATOM 5199 O O . GLU A 1 692 ? 32.958 48.659 -18.095 1.00 29.82 692 GLU A O 1
ATOM 5205 N N . ALA A 1 693 ? 31.150 48.870 -16.779 1.00 26.52 693 ALA A N 1
ATOM 5206 C CA . ALA A 1 693 ? 31.982 49.041 -15.594 1.00 23.85 693 ALA A CA 1
ATOM 5207 C C . ALA A 1 693 ? 32.679 47.722 -15.278 1.00 24.75 693 ALA A C 1
ATOM 5208 O O . ALA A 1 693 ? 33.853 47.709 -14.911 1.00 23.07 693 ALA A O 1
ATOM 5210 N N . ALA A 1 694 ? 31.938 46.624 -15.421 1.00 27.42 694 ALA A N 1
ATOM 5211 C CA . ALA A 1 694 ? 32.457 45.298 -15.152 1.00 26.23 694 ALA A CA 1
ATOM 5212 C C . ALA A 1 694 ? 33.635 45.011 -16.073 1.00 27.27 694 ALA A C 1
ATOM 5213 O O . ALA A 1 694 ? 34.676 44.531 -15.631 1.00 26.57 694 ALA A O 1
ATOM 5215 N N . ILE A 1 695 ? 33.472 45.305 -17.354 1.00 29.41 695 ILE A N 1
ATOM 5216 C CA . ILE A 1 695 ? 34.551 45.074 -18.304 1.00 31.32 695 ILE A CA 1
ATOM 5217 C C . ILE A 1 695 ? 35.755 45.961 -18.008 1.00 28.73 695 ILE A C 1
ATOM 5218 O O . ILE A 1 695 ? 36.887 45.480 -17.936 1.00 31.95 695 ILE A O 1
ATOM 5223 N N . ALA A 1 696 ? 35.496 47.238 -17.799 1.00 27.32 696 ALA A N 1
ATOM 5224 C CA . ALA A 1 696 ? 36.597 48.182 -17.592 1.00 30.46 696 ALA A CA 1
ATOM 5225 C C . ALA A 1 696 ? 37.482 47.745 -16.407 1.00 32.57 696 ALA A C 1
ATOM 5226 O O . ALA A 1 696 ? 38.705 47.903 -16.428 1.00 34.04 696 ALA A O 1
ATOM 5228 N N . MET A 1 697 ? 36.872 47.192 -15.368 1.00 33.03 697 MET A N 1
ATOM 5229 C CA . MET A 1 697 ? 37.650 46.745 -14.193 1.00 32.65 697 MET A CA 1
ATOM 5230 C C . MET A 1 697 ? 38.318 45.410 -14.470 1.00 32.17 697 MET A C 1
ATOM 5231 O O . MET A 1 697 ? 39.398 45.129 -13.940 1.00 32.39 697 MET A O 1
ATOM 5236 N N . THR A 1 698 ? 37.672 44.572 -15.264 1.00 32.85 698 THR A N 1
ATOM 5237 C CA . THR A 1 698 ? 38.254 43.288 -15.597 1.00 33.97 698 THR A CA 1
ATOM 5238 C C . THR A 1 698 ? 39.540 43.511 -16.404 1.00 36.26 698 THR A C 1
ATOM 5239 O O . THR A 1 698 ? 40.481 42.727 -16.312 1.00 35.83 698 THR A O 1
ATOM 5243 N N . ASN A 1 699 ? 39.586 44.596 -17.171 1.00 36.24 699 ASN A N 1
ATOM 5244 C CA . ASN A 1 699 ? 40.767 44.899 -17.967 1.00 34.96 699 ASN A CA 1
ATOM 5245 C C . ASN A 1 699 ? 41.896 45.434 -17.107 1.00 35.95 699 ASN A C 1
ATOM 5246 O O . ASN A 1 699 ? 43.009 45.629 -17.586 1.00 38.21 699 ASN A O 1
ATOM 5251 N N . GLN A 1 700 ? 41.602 45.696 -15.841 1.00 37.92 700 GLN A N 1
ATOM 5252 C CA . GLN A 1 700 ? 42.614 46.198 -14.927 1.00 34.72 700 GLN A CA 1
ATOM 5253 C C . GLN A 1 700 ? 43.018 45.134 -13.926 1.00 32.53 700 GLN A C 1
ATOM 5254 O O . GLN A 1 700 ? 43.673 45.427 -12.929 1.00 37.16 700 GLN A O 1
ATOM 5260 N N . GLY A 1 701 ? 42.608 43.896 -14.178 1.00 31.92 701 GLY A N 1
ATOM 5261 C CA . GLY A 1 701 ? 42.983 42.821 -13.279 1.00 32.91 701 GLY A CA 1
ATOM 5262 C C . GLY A 1 701 ? 42.020 42.568 -12.142 1.00 35.47 701 GLY A C 1
ATOM 5263 O O . GLY A 1 701 ? 42.273 41.716 -11.286 1.00 35.67 701 GLY A O 1
ATOM 5264 N N . VAL A 1 702 ? 40.915 43.305 -12.113 1.00 35.87 702 VAL A N 1
ATOM 5265 C CA . VAL A 1 702 ? 39.926 43.099 -11.063 1.00 33.90 702 VAL A CA 1
ATOM 5266 C C . VAL A 1 702 ? 39.018 41.953 -11.470 1.00 33.75 702 VAL A C 1
ATOM 5267 O O . VAL A 1 702 ? 38.675 41.822 -12.647 1.00 38.43 702 VAL A O 1
ATOM 5271 N N . GLN A 1 703 ? 38.651 41.111 -10.506 1.00 32.04 703 GLN A N 1
ATOM 5272 C CA . GLN A 1 703 ? 37.734 40.005 -10.776 1.00 35.55 703 GLN A CA 1
ATOM 5273 C C . GLN A 1 703 ? 36.319 40.505 -10.442 1.00 31.56 703 GLN A C 1
ATOM 5274 O O . GLN A 1 703 ? 36.041 40.895 -9.304 1.00 33.50 703 GLN A O 1
ATOM 5280 N N . VAL A 1 704 ? 35.442 40.506 -11.442 1.00 28.97 704 VAL A N 1
ATOM 5281 C CA . VAL A 1 704 ? 34.080 41.003 -11.265 1.00 27.22 704 VAL A CA 1
ATOM 5282 C C . VAL A 1 704 ? 33.041 39.918 -11.491 1.00 26.57 704 VAL A C 1
ATOM 5283 O O . VAL A 1 704 ? 33.096 39.180 -12.481 1.00 25.23 704 VAL A O 1
ATOM 5287 N N . PHE A 1 705 ? 32.104 39.810 -10.550 1.00 26.96 705 PHE A N 1
ATOM 5288 C CA . PHE A 1 705 ? 31.028 38.828 -10.649 1.00 26.37 705 PHE A CA 1
ATOM 5289 C C . PHE A 1 705 ? 29.724 39.610 -10.475 1.00 27.31 705 PHE A C 1
ATOM 5290 O O . PHE A 1 705 ? 29.086 39.574 -9.426 1.00 24.63 705 PHE A O 1
ATOM 5298 N N . PRO A 1 706 ? 29.326 40.340 -11.529 1.00 26.41 706 PRO A N 1
ATOM 5299 C CA . PRO A 1 706 ? 28.112 41.153 -11.521 1.00 22.56 706 PRO A CA 1
ATOM 5300 C C . PRO A 1 706 ? 26.811 40.365 -11.565 1.00 25.66 706 PRO A C 1
ATOM 5301 O O . PRO A 1 706 ? 26.692 39.347 -12.251 1.00 24.28 706 PRO A O 1
ATOM 5305 N N . GLU A 1 707 ? 25.837 40.841 -10.806 1.00 21.81 707 GLU A N 1
ATOM 5306 C CA . GLU A 1 707 ? 24.531 40.222 -10.788 1.00 20.44 707 GLU A CA 1
ATOM 5307 C C . GLU A 1 707 ? 23.519 41.346 -10.860 1.00 21.01 707 GLU A C 1
ATOM 5308 O O . GLU A 1 707 ? 23.682 42.373 -10.200 1.00 23.27 707 GLU A O 1
ATOM 5314 N N . ILE A 1 708 ? 22.494 41.161 -11.682 1.00 19.54 708 ILE A N 1
ATOM 5315 C CA . ILE A 1 708 ? 21.453 42.167 -11.828 1.00 22.35 708 ILE A CA 1
ATOM 5316 C C . ILE A 1 708 ? 20.119 41.660 -11.283 1.00 23.50 708 ILE A C 1
ATOM 5317 O O . ILE A 1 708 ? 19.607 40.619 -11.703 1.00 22.58 708 ILE A O 1
ATOM 5322 N N . MET A 1 709 ? 19.570 42.405 -10.333 1.00 22.09 709 MET A N 1
ATOM 5323 C CA . MET A 1 709 ? 18.312 42.037 -9.687 1.00 20.79 709 MET A CA 1
ATOM 5324 C C . MET A 1 709 ? 17.133 42.909 -10.158 1.00 20.28 709 MET A C 1
ATOM 5325 O O . MET A 1 709 ? 17.193 44.139 -10.087 1.00 18.09 709 MET A O 1
ATOM 5330 N N . VAL A 1 710 ? 16.070 42.270 -10.646 1.00 16.92 710 VAL A N 1
ATOM 5331 C CA . VAL A 1 710 ? 14.877 42.984 -11.107 1.00 13.46 710 VAL A CA 1
ATOM 5332 C C . VAL A 1 710 ? 13.922 43.071 -9.909 1.00 14.96 710 VAL A C 1
ATOM 5333 O O . VAL A 1 710 ? 13.570 42.066 -9.306 1.00 15.18 710 VAL A O 1
ATOM 5337 N N . PRO A 1 711 ? 13.503 44.283 -9.543 1.00 15.37 711 PRO A N 1
ATOM 5338 C CA . PRO A 1 711 ? 12.612 44.397 -8.398 1.00 13.82 711 PRO A CA 1
ATOM 5339 C C . PRO A 1 711 ? 11.102 44.383 -8.666 1.00 13.66 711 PRO A C 1
ATOM 5340 O O . PRO A 1 711 ? 10.649 44.634 -9.787 1.00 16.24 711 PRO A O 1
ATOM 5344 N N . LEU A 1 712 ? 10.352 44.088 -7.601 1.00 12.50 712 LEU A N 1
ATOM 5345 C CA . LEU A 1 712 ? 8.894 44.125 -7.577 1.00 13.91 712 LEU A CA 1
ATOM 5346 C C . LEU A 1 712 ? 8.149 43.344 -8.656 1.00 15.28 712 LEU A C 1
ATOM 5347 O O . LEU A 1 712 ? 7.127 43.781 -9.149 1.00 22.38 712 LEU A O 1
ATOM 5352 N N . VAL A 1 713 ? 8.657 42.171 -8.995 1.00 20.34 713 VAL A N 1
ATOM 5353 C CA . VAL A 1 713 ? 8.062 41.310 -10.003 1.00 15.16 713 VAL A CA 1
ATOM 5354 C C . VAL A 1 713 ? 6.870 40.511 -9.432 1.00 17.73 713 VAL A C 1
ATOM 5355 O O . VAL A 1 713 ? 6.947 39.973 -8.340 1.00 16.04 713 VAL A O 1
ATOM 5359 N N . GLY A 1 714 ? 5.764 40.442 -10.164 1.00 18.54 714 GLY A N 1
ATOM 5360 C CA . GLY A 1 714 ? 4.613 39.682 -9.686 1.00 15.18 714 GLY A CA 1
ATOM 5361 C C . GLY A 1 714 ? 4.171 38.591 -10.651 1.00 17.48 714 GLY A C 1
ATOM 5362 O O . GLY A 1 714 ? 3.267 37.812 -10.355 1.00 17.75 714 GLY A O 1
ATOM 5363 N N . THR A 1 715 ? 4.832 38.535 -11.804 1.00 21.19 715 THR A N 1
ATOM 5364 C CA . THR A 1 715 ? 4.536 37.574 -12.859 1.00 18.00 715 THR A CA 1
ATOM 5365 C C . THR A 1 715 ? 5.850 37.186 -13.546 1.00 20.30 715 THR A C 1
ATOM 5366 O O . THR A 1 715 ? 6.852 37.895 -13.430 1.00 19.93 715 THR A O 1
ATOM 5370 N N . PRO A 1 716 ? 5.880 36.028 -14.231 1.00 19.62 716 PRO A N 1
ATOM 5371 C CA . PRO A 1 716 ? 7.122 35.641 -14.912 1.00 16.59 716 PRO A CA 1
ATOM 5372 C C . PRO A 1 716 ? 7.310 36.509 -16.153 1.00 17.36 716 PRO A C 1
ATOM 5373 O O . PRO A 1 716 ? 8.426 36.705 -16.625 1.00 22.53 716 PRO A O 1
ATOM 5377 N N . GLN A 1 717 ? 6.213 37.055 -16.670 1.00 20.73 717 GLN A N 1
ATOM 5378 C CA . GLN A 1 717 ? 6.296 37.923 -17.847 1.00 21.40 717 GLN A CA 1
ATOM 5379 C C . GLN A 1 717 ? 7.068 39.227 -17.555 1.00 20.92 717 GLN A C 1
ATOM 5380 O O . GLN A 1 717 ? 7.876 39.665 -18.378 1.00 20.50 717 GLN A O 1
ATOM 5386 N N . GLU A 1 718 ? 6.805 39.864 -16.410 1.00 16.42 718 GLU A N 1
ATOM 5387 C CA . GLU A 1 718 ? 7.529 41.089 -16.059 1.00 15.79 718 GLU A CA 1
ATOM 5388 C C . GLU A 1 718 ? 9.032 40.779 -16.000 1.00 15.81 718 GLU A C 1
ATOM 5389 O O . GLU A 1 718 ? 9.862 41.534 -16.508 1.00 19.14 718 GLU A O 1
ATOM 5395 N N . LEU A 1 719 ? 9.379 39.658 -15.379 1.00 15.94 719 LEU A N 1
ATOM 5396 C CA . LEU A 1 719 ? 10.782 39.307 -15.242 1.00 17.93 719 LEU A CA 1
ATOM 5397 C C . LEU A 1 719 ? 11.410 38.969 -16.584 1.00 20.86 719 LEU A C 1
ATOM 5398 O O . LEU A 1 719 ? 12.520 39.419 -16.878 1.00 20.10 719 LEU A O 1
ATOM 5403 N N . GLY A 1 720 ? 10.692 38.205 -17.403 1.00 15.08 720 GLY A N 1
ATOM 5404 C CA . GLY A 1 720 ? 11.221 37.833 -18.705 1.00 20.17 720 GLY A CA 1
ATOM 5405 C C . GLY A 1 720 ? 11.482 39.044 -19.589 1.00 20.81 720 GLY A C 1
ATOM 5406 O O . GLY A 1 720 ? 12.461 39.087 -20.331 1.00 22.60 720 GLY A O 1
ATOM 5407 N N . HIS A 1 721 ? 10.605 40.036 -19.509 1.00 21.09 721 HIS A N 1
ATOM 5408 C CA . HIS A 1 721 ? 10.770 41.246 -20.295 1.00 16.67 721 HIS A CA 1
ATOM 5409 C C . HIS A 1 721 ? 12.086 41.942 -19.932 1.00 21.07 721 HIS A C 1
ATOM 5410 O O . HIS A 1 721 ? 12.878 42.284 -20.805 1.00 22.03 721 HIS A O 1
ATOM 5417 N N . GLN A 1 722 ? 12.321 42.139 -18.634 1.00 21.25 722 GLN A N 1
ATOM 5418 C CA . GLN A 1 722 ? 13.524 42.822 -18.179 1.00 16.56 722 GLN A CA 1
ATOM 5419 C C . GLN A 1 722 ? 14.789 42.002 -18.424 1.00 18.59 722 GLN A C 1
ATOM 5420 O O . GLN A 1 722 ? 15.824 42.545 -18.818 1.00 18.92 722 GLN A O 1
ATOM 5426 N N . VAL A 1 723 ? 14.698 40.694 -18.201 1.00 17.26 723 VAL A N 1
ATOM 5427 C CA . VAL A 1 723 ? 15.830 39.805 -18.445 1.00 23.17 723 VAL A CA 1
ATOM 5428 C C . VAL A 1 723 ? 16.215 39.837 -19.935 1.00 22.87 723 VAL A C 1
ATOM 5429 O O . VAL A 1 723 ? 17.388 39.854 -20.273 1.00 25.53 723 VAL A O 1
ATOM 5433 N N . THR A 1 724 ? 15.231 39.850 -20.825 1.00 26.20 724 THR A N 1
ATOM 5434 C CA . THR A 1 724 ? 15.527 39.891 -22.257 1.00 27.70 724 THR A CA 1
ATOM 5435 C C . THR A 1 724 ? 16.296 41.163 -22.599 1.00 28.83 724 THR A C 1
ATOM 5436 O O . THR A 1 724 ? 17.270 41.139 -23.356 1.00 28.35 724 THR A O 1
ATOM 5440 N N . LEU A 1 725 ? 15.855 42.273 -22.021 1.00 28.55 725 LEU A N 1
ATOM 5441 C CA . LEU A 1 725 ? 16.485 43.565 -22.255 1.00 27.40 725 LEU A CA 1
ATOM 5442 C C . LEU A 1 725 ? 17.921 43.546 -21.725 1.00 26.83 725 LEU A C 1
ATOM 5443 O O . LEU A 1 725 ? 18.857 43.944 -22.421 1.00 28.50 725 LEU A O 1
ATOM 5448 N N . ILE A 1 726 ? 18.095 43.058 -20.504 1.00 23.44 726 ILE A N 1
ATOM 5449 C CA . ILE A 1 726 ? 19.416 42.979 -19.887 1.00 23.70 726 ILE A CA 1
ATOM 5450 C C . ILE A 1 726 ? 20.407 42.128 -20.707 1.00 26.45 726 ILE A C 1
ATOM 5451 O O . ILE A 1 726 ? 21.583 42.476 -20.810 1.00 25.31 726 ILE A O 1
ATOM 5456 N N . ARG A 1 727 ? 19.934 41.014 -21.268 1.00 31.25 727 ARG A N 1
ATOM 5457 C CA . ARG A 1 727 ? 20.794 40.124 -22.059 1.00 34.28 727 ARG A CA 1
ATOM 5458 C C . ARG A 1 727 ? 21.131 40.718 -23.417 1.00 33.78 727 ARG A C 1
ATOM 5459 O O . ARG A 1 727 ? 22.203 40.464 -23.956 1.00 37.29 727 ARG A O 1
ATOM 5467 N N . GLN A 1 728 ? 20.222 41.503 -23.979 1.00 31.13 728 GLN A N 1
ATOM 5468 C CA . GLN A 1 728 ? 20.506 42.131 -25.265 1.00 31.53 728 GLN A CA 1
ATOM 5469 C C . GLN A 1 728 ? 21.594 43.188 -25.091 1.00 31.22 728 GLN A C 1
ATOM 5470 O O . GLN A 1 728 ? 22.477 43.329 -25.937 1.00 36.44 728 GLN A O 1
ATOM 5476 N N . VAL A 1 729 ? 21.525 43.933 -23.993 1.00 29.60 729 VAL A N 1
ATOM 5477 C CA . VAL A 1 729 ? 22.517 44.963 -23.713 1.00 29.04 729 VAL A CA 1
ATOM 5478 C C . VAL A 1 729 ? 23.868 44.306 -23.404 1.00 28.24 729 VAL A C 1
ATOM 5479 O O . VAL A 1 729 ? 24.919 44.793 -23.819 1.00 26.47 729 VAL A O 1
ATOM 5483 N N . ALA A 1 730 ? 23.835 43.187 -22.694 1.00 29.92 730 ALA A N 1
ATOM 5484 C CA . ALA A 1 730 ? 25.060 42.464 -22.370 1.00 29.82 730 ALA A CA 1
ATOM 5485 C C . ALA A 1 730 ? 25.815 42.084 -23.635 1.00 34.83 730 ALA A C 1
ATOM 5486 O O . ALA A 1 730 ? 27.024 42.316 -23.736 1.00 35.10 730 ALA A O 1
ATOM 5488 N N . GLU A 1 731 ? 25.102 41.490 -24.593 1.00 36.79 731 GLU A N 1
ATOM 5489 C CA . GLU A 1 731 ? 25.725 41.062 -25.840 1.00 44.22 731 GLU A CA 1
ATOM 5490 C C . GLU A 1 731 ? 26.233 42.222 -26.688 1.00 41.86 731 GLU A C 1
ATOM 5491 O O . GLU A 1 731 ? 27.285 42.099 -27.316 1.00 42.71 731 GLU A O 1
ATOM 5497 N N . LYS A 1 732 ? 25.506 43.338 -26.715 1.00 39.16 732 LYS A N 1
ATOM 5498 C CA . LYS A 1 732 ? 25.963 44.492 -27.486 1.00 40.31 732 LYS A CA 1
ATOM 5499 C C . LYS A 1 732 ? 27.261 45.024 -26.890 1.00 40.12 732 LYS A C 1
ATOM 5500 O O . LYS A 1 732 ? 28.225 45.275 -27.613 1.00 41.61 732 LYS A O 1
ATOM 5506 N N . VAL A 1 733 ? 27.279 45.184 -25.568 1.00 37.51 733 VAL A N 1
ATOM 5507 C CA . VAL A 1 733 ? 28.453 45.692 -24.873 1.00 32.22 733 VAL A CA 1
ATOM 5508 C C . VAL A 1 733 ? 29.649 44.751 -25.049 1.00 33.24 733 VAL A C 1
ATOM 5509 O O . VAL A 1 733 ? 30.768 45.207 -25.290 1.00 32.65 733 VAL A O 1
ATOM 5513 N N . PHE A 1 734 ? 29.415 43.446 -24.924 1.00 33.02 734 PHE A N 1
ATOM 5514 C CA . PHE A 1 734 ? 30.493 42.474 -25.067 1.00 32.88 734 PHE A CA 1
ATOM 5515 C C . PHE A 1 734 ? 31.037 42.481 -26.498 1.00 34.67 734 PHE A C 1
ATOM 5516 O O . PHE A 1 734 ? 32.234 42.285 -26.710 1.00 33.95 734 PHE A O 1
ATOM 5524 N N . ALA A 1 735 ? 30.155 42.699 -27.472 1.00 33.03 735 ALA A N 1
ATOM 5525 C CA . ALA A 1 735 ? 30.571 42.755 -28.869 1.00 36.76 735 ALA A CA 1
ATOM 5526 C C . ALA A 1 735 ? 31.366 44.033 -29.134 1.00 37.35 735 ALA A C 1
ATOM 5527 O O . ALA A 1 735 ? 32.379 43.990 -29.826 1.00 40.71 735 ALA A O 1
ATOM 5529 N N . ASN A 1 736 ? 30.914 45.163 -28.587 1.00 37.77 736 ASN A N 1
ATOM 5530 C CA . ASN A 1 736 ? 31.610 46.435 -28.789 1.00 40.52 736 ASN A CA 1
ATOM 5531 C C . ASN A 1 736 ? 32.994 46.421 -28.149 1.00 40.64 736 ASN A C 1
ATOM 5532 O O . ASN A 1 736 ? 33.954 46.925 -28.713 1.00 44.07 736 ASN A O 1
ATOM 5537 N N . VAL A 1 737 ? 33.079 45.839 -26.963 1.00 37.63 737 VAL A N 1
ATOM 5538 C CA . VAL A 1 737 ? 34.323 45.758 -26.218 1.00 38.48 737 VAL A CA 1
ATOM 5539 C C . VAL A 1 737 ? 35.174 44.557 -26.667 1.00 36.81 737 VAL A C 1
ATOM 5540 O O . VAL A 1 737 ? 36.374 44.490 -26.398 1.00 41.24 737 VAL A O 1
ATOM 5544 N N . GLY A 1 738 ? 34.555 43.614 -27.360 1.00 34.36 738 GLY A N 1
ATOM 5545 C CA . GLY A 1 738 ? 35.295 42.453 -27.814 1.00 35.22 738 GLY A CA 1
ATOM 5546 C C . GLY A 1 738 ? 35.648 41.474 -26.706 1.00 42.72 738 GLY A C 1
ATOM 5547 O O . GLY A 1 738 ? 36.563 40.654 -26.853 1.00 43.01 738 GLY A O 1
ATOM 5548 N N . LYS A 1 739 ? 34.925 41.544 -25.593 1.00 41.64 739 LYS A N 1
ATOM 5549 C CA . LYS A 1 739 ? 35.192 40.650 -24.472 1.00 39.54 739 LYS A CA 1
ATOM 5550 C C . LYS A 1 739 ? 33.899 40.294 -23.749 1.00 39.79 739 LYS A C 1
ATOM 5551 O O . LYS A 1 739 ? 32.979 41.112 -23.654 1.00 37.43 739 LYS A O 1
ATOM 5557 N N . THR A 1 740 ? 33.841 39.074 -23.235 1.00 37.99 740 THR A N 1
ATOM 5558 C CA . THR A 1 740 ? 32.668 38.603 -22.523 1.00 36.75 740 THR A CA 1
ATOM 5559 C C . THR A 1 740 ? 32.992 38.071 -21.141 1.00 38.31 740 THR A C 1
ATOM 5560 O O . THR A 1 740 ? 34.018 37.426 -20.938 1.00 40.56 740 THR A O 1
ATOM 5564 N N . ILE A 1 741 ? 32.124 38.364 -20.179 1.00 36.78 741 ILE A N 1
ATOM 5565 C CA . ILE A 1 741 ? 32.312 37.836 -18.835 1.00 35.04 741 ILE A CA 1
ATOM 5566 C C . ILE A 1 741 ? 30.997 37.266 -18.330 1.00 31.89 741 ILE A C 1
ATOM 5567 O O . ILE A 1 741 ? 29.929 37.550 -18.879 1.00 33.18 741 ILE A O 1
ATOM 5572 N N . GLY A 1 742 ? 31.084 36.438 -17.298 1.00 27.98 742 GLY A N 1
ATOM 5573 C CA . GLY A 1 742 ? 29.895 35.832 -16.741 1.00 27.80 742 GLY A CA 1
ATOM 5574 C C . GLY A 1 742 ? 29.138 36.809 -15.864 1.00 26.22 742 GLY A C 1
ATOM 5575 O O . GLY A 1 742 ? 29.712 37.752 -15.327 1.00 24.37 742 GLY A O 1
ATOM 5576 N N . TYR A 1 743 ? 27.842 36.574 -15.729 1.00 26.04 743 TYR A N 1
ATOM 5577 C CA . TYR A 1 743 ? 26.980 37.416 -14.921 1.00 27.06 743 TYR A CA 1
ATOM 5578 C C . TYR A 1 743 ? 25.676 36.665 -14.729 1.00 26.67 743 TYR A C 1
ATOM 5579 O O . TYR A 1 743 ? 25.361 35.745 -15.489 1.00 27.31 743 TYR A O 1
ATOM 5588 N N . LYS A 1 744 ? 24.925 37.066 -13.711 1.00 29.03 744 LYS A N 1
ATOM 5589 C CA . LYS A 1 744 ? 23.642 36.450 -13.426 1.00 26.40 744 LYS A CA 1
ATOM 5590 C C . LYS A 1 744 ? 22.573 37.511 -13.385 1.00 23.71 744 LYS A C 1
ATOM 5591 O O . LYS A 1 744 ? 22.839 38.677 -13.100 1.00 27.79 744 LYS A O 1
ATOM 5597 N N . VAL A 1 745 ? 21.358 37.088 -13.690 1.00 25.57 745 VAL A N 1
ATOM 5598 C CA . VAL A 1 745 ? 20.201 37.952 -13.636 1.00 24.80 745 VAL A CA 1
ATOM 5599 C C . VAL A 1 745 ? 19.246 37.250 -12.692 1.00 24.60 745 VAL A C 1
ATOM 5600 O O . VAL A 1 745 ? 19.096 36.022 -12.736 1.00 26.61 745 VAL A O 1
ATOM 5604 N N . GLY A 1 746 ? 18.620 38.027 -11.818 1.00 27.23 746 GLY A N 1
ATOM 5605 C CA . GLY A 1 746 ? 17.707 37.447 -10.855 1.00 22.05 746 GLY A CA 1
ATOM 5606 C C . GLY A 1 746 ? 16.603 38.407 -10.506 1.00 21.06 746 GLY A C 1
ATOM 5607 O O . GLY A 1 746 ? 16.411 39.431 -11.161 1.00 17.28 746 GLY A O 1
ATOM 5608 N N . THR A 1 747 ? 15.882 38.100 -9.442 1.00 24.19 747 THR A N 1
ATOM 5609 C CA . THR A 1 747 ? 14.774 38.950 -9.090 1.00 20.50 747 THR A CA 1
ATOM 5610 C C . THR A 1 747 ? 14.583 39.067 -7.587 1.00 21.53 747 THR A C 1
ATOM 5611 O O . THR A 1 747 ? 15.037 38.211 -6.809 1.00 21.09 747 THR A O 1
ATOM 5615 N N . MET A 1 748 ? 13.938 40.151 -7.180 1.00 18.29 748 MET A N 1
ATOM 5616 C CA . MET A 1 748 ? 13.625 40.312 -5.781 1.00 22.53 748 MET A CA 1
ATOM 5617 C C . MET A 1 748 ? 12.216 39.751 -5.606 1.00 17.41 748 MET A C 1
ATOM 5618 O O . MET A 1 748 ? 11.317 40.101 -6.365 1.00 22.70 748 MET A O 1
ATOM 5623 N N . ILE A 1 749 ? 12.033 38.870 -4.625 1.00 16.09 749 ILE A N 1
ATOM 5624 C CA . ILE A 1 749 ? 10.722 38.258 -4.349 1.00 14.03 749 ILE A CA 1
ATOM 5625 C C . ILE A 1 749 ? 10.138 39.041 -3.176 1.00 16.27 749 ILE A C 1
ATOM 5626 O O . ILE A 1 749 ? 10.560 38.852 -2.035 1.00 16.01 749 ILE A O 1
ATOM 5631 N N . GLU A 1 750 ? 9.150 39.891 -3.441 1.00 15.16 750 GLU A N 1
ATOM 5632 C CA . GLU A 1 750 ? 8.581 40.732 -2.386 1.00 14.68 750 GLU A CA 1
ATOM 5633 C C . GLU A 1 750 ? 7.066 40.897 -2.521 1.00 15.24 750 GLU A C 1
ATOM 5634 O O . GLU A 1 750 ? 6.407 41.442 -1.651 1.00 21.53 750 GLU A O 1
ATOM 5640 N N . ILE A 1 751 ? 6.532 40.433 -3.635 1.00 21.85 751 ILE A N 1
ATOM 5641 C CA . ILE A 1 751 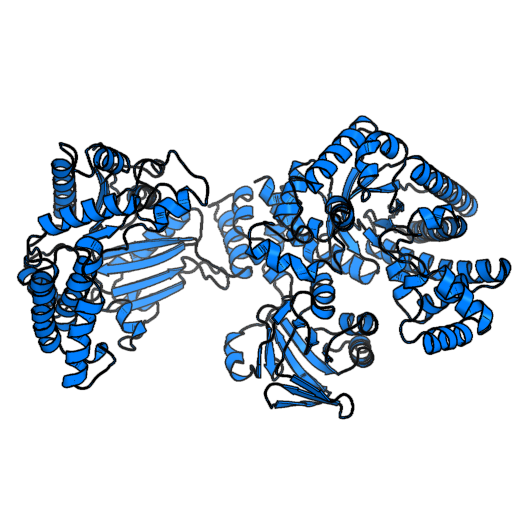? 5.106 40.496 -3.884 1.00 17.53 751 ILE A CA 1
ATOM 5642 C C . ILE A 1 751 ? 4.579 39.105 -3.545 1.00 18.34 751 ILE A C 1
ATOM 5643 O O . ILE A 1 751 ? 5.155 38.112 -3.969 1.00 15.41 751 ILE A O 1
ATOM 5648 N N . PRO A 1 752 ? 3.499 39.017 -2.759 1.00 15.19 752 PRO A N 1
ATOM 5649 C CA . PRO A 1 752 ? 2.945 37.702 -2.404 1.00 17.64 752 PRO A CA 1
ATOM 5650 C C . PRO A 1 752 ? 2.716 36.819 -3.641 1.00 18.13 752 PRO A C 1
ATOM 5651 O O . PRO A 1 752 ? 3.091 35.641 -3.650 1.00 20.61 752 PRO A O 1
ATOM 5655 N N . ARG A 1 753 ? 2.124 37.394 -4.689 1.00 15.56 753 ARG A N 1
ATOM 5656 C CA . ARG A 1 753 ? 1.867 36.632 -5.908 1.00 16.95 753 ARG A CA 1
ATOM 5657 C C . ARG A 1 753 ? 3.138 36.004 -6.482 1.00 20.36 753 ARG A C 1
ATOM 5658 O O . ARG A 1 753 ? 3.078 34.935 -7.072 1.00 19.35 753 ARG A O 1
ATOM 5666 N N . ALA A 1 754 ? 4.282 36.661 -6.315 1.00 19.65 754 ALA A N 1
ATOM 5667 C CA . ALA A 1 754 ? 5.521 36.121 -6.856 1.00 16.97 754 ALA A CA 1
ATOM 5668 C C . ALA A 1 754 ? 5.843 34.799 -6.168 1.00 16.77 754 ALA A C 1
ATOM 5669 O O . ALA A 1 754 ? 6.358 33.868 -6.792 1.00 15.57 754 ALA A O 1
ATOM 5671 N N . ALA A 1 755 ? 5.538 34.723 -4.879 1.00 16.29 755 ALA A N 1
ATOM 5672 C CA . ALA A 1 755 ? 5.789 33.501 -4.136 1.00 18.63 755 ALA A CA 1
ATOM 5673 C C . ALA A 1 755 ? 4.840 32.403 -4.616 1.00 20.21 755 ALA A C 1
ATOM 5674 O O . ALA A 1 755 ? 5.225 31.235 -4.671 1.00 23.66 755 ALA A O 1
ATOM 5676 N N . LEU A 1 756 ? 3.606 32.777 -4.971 1.00 20.47 756 LEU A N 1
ATOM 5677 C CA . LEU A 1 756 ? 2.602 31.816 -5.453 1.00 19.17 756 LEU A CA 1
ATOM 5678 C C . LEU A 1 756 ? 2.955 31.194 -6.821 1.00 20.28 756 LEU A C 1
ATOM 5679 O O . LEU A 1 756 ? 2.647 30.019 -7.074 1.00 16.07 756 LEU A O 1
ATOM 5684 N N . VAL A 1 757 ? 3.593 31.980 -7.697 1.00 16.18 757 VAL A N 1
ATOM 5685 C CA . VAL A 1 757 ? 4.001 31.497 -9.016 1.00 15.71 757 VAL A CA 1
ATOM 5686 C C . VAL A 1 757 ? 5.520 31.455 -9.114 1.00 15.30 757 VAL A C 1
ATOM 5687 O O . VAL A 1 757 ? 6.102 31.681 -10.176 1.00 22.08 757 VAL A O 1
ATOM 5691 N N . ALA A 1 758 ? 6.155 31.159 -7.986 1.00 17.43 758 ALA A N 1
ATOM 5692 C CA . ALA A 1 758 ? 7.606 31.072 -7.898 1.00 18.32 758 ALA A CA 1
ATOM 5693 C C . ALA A 1 758 ? 8.245 30.077 -8.878 1.00 20.44 758 ALA A C 1
ATOM 5694 O O . ALA A 1 758 ? 9.362 30.307 -9.346 1.00 22.20 758 ALA A O 1
ATOM 5696 N N . ASP A 1 759 ? 7.553 28.979 -9.186 1.00 18.89 759 ASP A N 1
ATOM 5697 C CA . ASP A 1 759 ? 8.116 27.986 -10.099 1.00 17.94 759 ASP A CA 1
ATOM 5698 C C . ASP A 1 759 ? 8.316 28.573 -11.493 1.00 19.55 759 ASP A C 1
ATOM 5699 O O . ASP A 1 759 ? 9.348 28.361 -12.121 1.00 21.73 759 ASP A O 1
ATOM 5704 N N . GLU A 1 760 ? 7.344 29.345 -11.964 1.00 20.66 760 GLU A N 1
ATOM 5705 C CA . GLU A 1 760 ? 7.445 29.968 -13.286 1.00 20.51 760 GLU A CA 1
ATOM 5706 C C . GLU A 1 760 ? 8.489 31.088 -13.288 1.00 21.19 760 GLU A C 1
ATOM 5707 O O . GLU A 1 760 ? 9.264 31.238 -14.237 1.00 24.31 760 GLU A O 1
ATOM 5713 N N . ILE A 1 761 ? 8.509 31.876 -12.220 1.00 18.40 761 ILE A N 1
ATOM 5714 C CA . ILE A 1 761 ? 9.469 32.960 -12.108 1.00 13.71 761 ILE A CA 1
ATOM 5715 C C . ILE A 1 761 ? 10.906 32.410 -12.088 1.00 17.00 761 ILE A C 1
ATOM 5716 O O . ILE A 1 761 ? 11.827 33.064 -12.570 1.00 21.13 761 ILE A O 1
ATOM 5721 N N . ALA A 1 762 ? 11.094 31.195 -11.565 1.00 20.96 762 ALA A N 1
ATOM 5722 C CA . ALA A 1 762 ? 12.431 30.592 -11.519 1.00 21.36 762 ALA A CA 1
ATOM 5723 C C . ALA A 1 762 ? 12.963 30.204 -12.911 1.00 22.80 762 ALA A C 1
ATOM 5724 O O . ALA A 1 762 ? 14.159 29.997 -13.091 1.00 24.89 762 ALA A O 1
ATOM 5726 N N . GLU A 1 763 ? 12.083 30.107 -13.902 1.00 26.56 763 GLU A N 1
ATOM 5727 C CA . GLU A 1 763 ? 12.534 29.771 -15.252 1.00 28.19 763 GLU A CA 1
ATOM 5728 C C . GLU A 1 763 ? 13.294 30.941 -15.859 1.00 23.54 763 GLU A C 1
ATOM 5729 O O . GLU A 1 763 ? 14.105 30.773 -16.765 1.00 27.72 763 GLU A O 1
ATOM 5735 N N . GLN A 1 764 ? 13.039 32.131 -15.338 1.00 23.67 764 GLN A N 1
ATOM 5736 C CA . GLN A 1 764 ? 13.698 33.338 -15.815 1.00 23.79 764 GLN A CA 1
ATOM 5737 C C . GLN A 1 764 ? 14.786 33.794 -14.860 1.00 20.59 764 GLN A C 1
ATOM 5738 O O . GLN A 1 764 ? 15.762 34.387 -15.286 1.00 27.94 764 GLN A O 1
ATOM 5744 N N . ALA A 1 765 ? 14.617 33.524 -13.566 1.00 20.13 765 ALA A N 1
ATOM 5745 C CA . ALA A 1 765 ? 15.584 33.953 -12.557 1.00 19.43 765 ALA A CA 1
ATOM 5746 C C . ALA A 1 765 ? 16.606 32.891 -12.136 1.00 18.81 765 ALA A C 1
ATOM 5747 O O . ALA A 1 765 ? 16.268 31.729 -11.931 1.00 20.88 765 ALA A O 1
ATOM 5749 N N . GLU A 1 766 ? 17.851 33.340 -11.977 1.00 16.77 766 GLU A N 1
ATOM 5750 C CA . GLU A 1 766 ? 18.946 32.467 -11.556 1.00 19.25 766 GLU A CA 1
ATOM 5751 C C . GLU A 1 766 ? 19.118 32.594 -10.048 1.00 19.52 766 GLU A C 1
ATOM 5752 O O . GLU A 1 766 ? 19.816 31.808 -9.418 1.00 20.44 766 GLU A O 1
ATOM 5758 N N . PHE A 1 767 ? 18.465 33.617 -9.489 1.00 20.50 767 PHE A N 1
ATOM 5759 C CA . PHE A 1 767 ? 18.494 33.732 -8.030 1.00 21.32 767 PHE A CA 1
ATOM 5760 C C . PHE A 1 767 ? 17.288 34.513 -7.517 1.00 24.42 767 PHE A C 1
ATOM 5761 O O . PHE A 1 767 ? 16.733 35.371 -8.218 1.00 23.55 767 PHE A O 1
ATOM 5769 N N . PHE A 1 768 ? 16.929 34.162 -6.294 1.00 27.12 768 PHE A N 1
ATOM 5770 C CA . PHE A 1 768 ? 15.807 34.779 -5.573 1.00 23.46 768 PHE A CA 1
ATOM 5771 C C . PHE A 1 768 ? 16.335 35.606 -4.403 1.00 24.15 768 PHE A C 1
ATOM 5772 O O . PHE A 1 768 ? 17.075 35.102 -3.548 1.00 28.31 768 PHE A O 1
ATOM 5780 N N . SER A 1 769 ? 15.943 36.858 -4.396 1.00 21.34 769 SER A N 1
ATOM 5781 C CA . SER A 1 769 ? 16.334 37.799 -3.341 1.00 21.20 769 SER A CA 1
ATOM 5782 C C . SER A 1 769 ? 15.075 38.306 -2.650 1.00 19.55 769 SER A C 1
ATOM 5783 O O . SER A 1 769 ? 14.400 39.221 -3.142 1.00 20.79 769 SER A O 1
ATOM 5786 N N . PHE A 1 770 ? 14.807 37.682 -1.527 1.00 17.06 770 PHE A N 1
ATOM 5787 C CA . PHE A 1 770 ? 13.636 37.986 -0.708 1.00 16.95 770 PHE A CA 1
ATOM 5788 C C . PHE A 1 770 ? 13.738 39.365 -0.066 1.00 17.54 770 PHE A C 1
ATOM 5789 O O . PHE A 1 770 ? 14.739 39.690 0.590 1.00 23.45 770 PHE A O 1
ATOM 5797 N N . GLY A 1 771 ? 12.682 40.109 -0.298 1.00 16.71 771 GLY A N 1
ATOM 5798 C CA . GLY A 1 771 ? 12.493 41.456 0.240 1.00 11.55 771 GLY A CA 1
ATOM 5799 C C . GLY A 1 771 ? 11.370 41.353 1.263 1.00 10.29 771 GLY A C 1
ATOM 5800 O O . GLY A 1 771 ? 10.259 41.852 1.038 1.00 19.40 771 GLY A O 1
ATOM 5801 N N . THR A 1 772 ? 11.729 40.692 2.346 1.00 14.59 772 THR A N 1
ATOM 5802 C CA . THR A 1 772 ? 10.828 40.395 3.470 1.00 16.31 772 THR A CA 1
ATOM 5803 C C . THR A 1 772 ? 10.209 41.655 4.093 1.00 14.72 772 THR A C 1
ATOM 5804 O O . THR A 1 772 ? 9.142 41.601 4.719 1.00 20.04 772 THR A O 1
ATOM 5808 N N . ASN A 1 773 ? 10.860 42.790 3.936 1.00 13.65 773 ASN A N 1
ATOM 5809 C CA . ASN A 1 773 ? 10.324 44.042 4.503 1.00 11.50 773 ASN A CA 1
ATOM 5810 C C . ASN A 1 773 ? 9.055 44.445 3.759 1.00 11.80 773 ASN A C 1
ATOM 5811 O O . ASN A 1 773 ? 8.036 44.789 4.373 1.00 13.58 773 ASN A O 1
ATOM 5816 N N . ASP A 1 774 ? 9.161 44.385 2.447 1.00 15.00 774 ASP A N 1
ATOM 5817 C CA . ASP A 1 774 ? 8.056 44.733 1.548 1.00 12.00 774 ASP A CA 1
ATOM 5818 C C . ASP A 1 774 ? 7.056 43.575 1.479 1.00 13.82 774 ASP A C 1
ATOM 5819 O O . ASP A 1 774 ? 5.846 43.784 1.307 1.00 14.64 774 ASP A O 1
ATOM 5824 N N . LEU A 1 775 ? 7.603 42.359 1.599 1.00 16.13 775 LEU A N 1
ATOM 5825 C CA . LEU A 1 775 ? 6.772 41.146 1.592 1.00 16.53 775 LEU A CA 1
ATOM 5826 C C . LEU A 1 775 ? 5.871 41.131 2.824 1.00 14.17 775 LEU A C 1
ATOM 5827 O O . LEU A 1 775 ? 4.726 40.655 2.773 1.00 19.04 775 LEU A O 1
ATOM 5832 N N . THR A 1 776 ? 6.425 41.658 3.900 1.00 13.90 776 THR A N 1
ATOM 5833 C CA . THR A 1 776 ? 5.728 41.749 5.188 1.00 11.29 776 THR A CA 1
ATOM 5834 C C . THR A 1 776 ? 4.651 42.832 5.105 1.00 13.89 776 THR A C 1
ATOM 5835 O O . THR A 1 776 ? 3.543 42.676 5.638 1.00 17.41 776 THR A O 1
ATOM 5839 N N . GLN A 1 777 ? 5.012 43.909 4.430 1.00 13.07 777 GLN A N 1
ATOM 5840 C CA . GLN A 1 777 ? 4.115 45.053 4.235 1.00 14.27 777 GLN A CA 1
ATOM 5841 C C . GLN A 1 777 ? 2.854 44.604 3.484 1.00 13.37 777 GLN A C 1
ATOM 5842 O O . GLN A 1 777 ? 1.723 44.889 3.896 1.00 17.60 777 GLN A O 1
ATOM 5848 N N . MET A 1 778 ? 3.078 43.897 2.392 1.00 12.93 778 MET A N 1
ATOM 5849 C CA . MET A 1 778 ? 1.988 43.411 1.530 1.00 14.86 778 MET A CA 1
ATOM 5850 C C . MET A 1 778 ? 1.246 42.205 2.144 1.00 13.76 778 MET A C 1
ATOM 5851 O O . MET A 1 778 ? 0.028 42.057 1.987 1.00 17.79 778 MET A O 1
ATOM 5856 N N . THR A 1 779 ? 1.972 41.344 2.843 1.00 10.33 779 THR A N 1
ATOM 5857 C CA . THR A 1 779 ? 1.356 40.138 3.455 1.00 10.26 779 THR A CA 1
ATOM 5858 C C . THR A 1 779 ? 0.485 40.511 4.672 1.00 11.82 779 THR A C 1
ATOM 5859 O O . THR A 1 779 ? -0.581 39.927 4.898 1.00 14.91 779 THR A O 1
ATOM 5863 N N . PHE A 1 780 ? 0.955 41.479 5.436 1.00 14.61 780 PHE A N 1
ATOM 5864 C CA . PHE A 1 780 ? 0.240 41.961 6.639 1.00 11.73 780 PHE A CA 1
ATOM 5865 C C . PHE A 1 780 ? -0.689 43.118 6.296 1.00 15.65 780 PHE A C 1
ATOM 5866 O O . PHE A 1 780 ? -1.606 43.455 7.059 1.00 14.87 780 PHE A O 1
ATOM 5874 N N . GLY A 1 781 ? -0.431 43.706 5.150 1.00 12.14 781 GLY A N 1
ATOM 5875 C CA . GLY A 1 781 ? -1.188 44.868 4.702 1.00 12.72 781 GLY A CA 1
ATOM 5876 C C . GLY A 1 781 ? -0.859 46.001 5.675 1.00 13.69 781 GLY A C 1
ATOM 5877 O O . GLY A 1 781 ? -1.745 46.738 6.127 1.00 15.82 781 GLY A O 1
ATOM 5878 N N . TYR A 1 782 ? 0.433 46.074 5.956 1.00 15.40 782 TYR A N 1
ATOM 5879 C CA . TYR A 1 782 ? 1.018 47.054 6.886 1.00 16.70 782 TYR A CA 1
ATOM 5880 C C . TYR A 1 782 ? 1.936 48.048 6.190 1.00 17.03 782 TYR A C 1
ATOM 5881 O O . TYR A 1 782 ? 2.953 47.668 5.590 1.00 19.31 782 TYR A O 1
ATOM 5890 N N . SER A 1 783 ? 1.574 49.300 6.284 1.00 19.28 783 SER A N 1
ATOM 5891 C CA . SER A 1 783 ? 2.395 50.366 5.723 1.00 20.42 783 SER A CA 1
ATOM 5892 C C . SER A 1 783 ? 3.365 50.828 6.804 1.00 20.77 783 SER A C 1
ATOM 5893 O O . SER A 1 783 ? 2.941 51.342 7.853 1.00 23.02 783 SER A O 1
ATOM 5896 N N . ARG A 1 784 ? 4.553 50.245 6.802 1.00 19.76 784 ARG A N 1
ATOM 5897 C CA . ARG A 1 784 ? 5.521 50.434 7.895 1.00 17.64 784 ARG A CA 1
ATOM 5898 C C . ARG A 1 784 ? 5.585 51.903 8.370 1.00 19.36 784 ARG A C 1
ATOM 5899 O O . ARG A 1 784 ? 5.652 52.191 9.571 1.00 20.73 784 ARG A O 1
ATOM 5907 N N . ASP A 1 785 ? 5.562 52.821 7.434 1.00 14.27 785 ASP A N 1
ATOM 5908 C CA . ASP A 1 785 ? 5.635 54.260 7.755 1.00 19.38 785 ASP A CA 1
ATOM 5909 C C . ASP A 1 785 ? 4.422 54.750 8.551 1.00 18.17 785 ASP A C 1
ATOM 5910 O O . ASP A 1 785 ? 4.466 55.804 9.199 1.00 15.95 785 ASP A O 1
ATOM 5915 N N . ASP A 1 786 ? 3.344 53.986 8.510 1.00 13.15 786 ASP A N 1
ATOM 5916 C CA . ASP A 1 786 ? 2.096 54.420 9.165 1.00 17.81 786 ASP A CA 1
ATOM 5917 C C . ASP A 1 786 ? 1.565 53.528 10.303 1.00 16.68 786 ASP A C 1
ATOM 5918 O O . ASP A 1 786 ? 0.740 53.963 11.113 1.00 16.38 786 ASP A O 1
ATOM 5923 N N . VAL A 1 787 ? 2.009 52.296 10.399 1.00 17.01 787 VAL A N 1
ATOM 5924 C CA . VAL A 1 787 ? 1.465 51.385 11.447 1.00 20.07 787 VAL A CA 1
ATOM 5925 C C . VAL A 1 787 ? 2.035 51.653 12.851 1.00 17.79 787 VAL A C 1
ATOM 5926 O O . VAL A 1 787 ? 1.595 51.057 13.845 1.00 19.73 787 VAL A O 1
ATOM 5930 N N . GLY A 1 788 ? 2.994 52.537 12.933 1.00 23.27 788 GLY A N 1
ATOM 5931 C CA . GLY A 1 788 ? 3.611 52.881 14.221 1.00 19.78 788 GLY A CA 1
ATOM 5932 C C . GLY A 1 788 ? 2.544 53.416 15.196 1.00 25.37 788 GLY A C 1
ATOM 5933 O O . GLY A 1 788 ? 2.711 53.396 16.422 1.00 24.63 788 GLY A O 1
ATOM 5934 N N . LYS A 1 789 ? 1.454 53.882 14.631 1.00 24.22 789 LYS A N 1
ATOM 5935 C CA . LYS A 1 789 ? 0.362 54.457 15.417 1.00 25.10 789 LYS A CA 1
ATOM 5936 C C . LYS A 1 789 ? -0.440 53.389 16.191 1.00 25.07 789 LYS A C 1
ATOM 5937 O O . LYS A 1 789 ? -1.176 53.692 17.129 1.00 31.15 789 LYS A O 1
ATOM 5943 N N . PHE A 1 790 ? -0.328 52.113 15.837 1.00 22.08 790 PHE A N 1
ATOM 5944 C CA . PHE A 1 790 ? -1.106 51.089 16.583 1.00 19.10 790 PHE A CA 1
ATOM 5945 C C . PHE A 1 790 ? -0.281 49.837 16.895 1.00 18.01 790 PHE A C 1
ATOM 5946 O O . PHE A 1 790 ? -0.717 48.982 17.694 1.00 21.16 790 PHE A O 1
ATOM 5954 N N . ILE A 1 791 ? 0.932 49.687 16.394 1.00 22.30 791 ILE A N 1
ATOM 5955 C CA . ILE A 1 791 ? 1.767 48.518 16.730 1.00 22.45 791 ILE A CA 1
ATOM 5956 C C . ILE A 1 791 ? 1.974 48.405 18.245 1.00 22.80 791 ILE A C 1
ATOM 5957 O O . ILE A 1 791 ? 1.855 47.309 18.815 1.00 24.69 791 ILE A O 1
ATOM 5962 N N . PRO A 1 792 ? 2.284 49.530 18.920 1.00 20.36 792 PRO A N 1
ATOM 5963 C CA . PRO A 1 792 ? 2.488 49.488 20.379 1.00 20.85 792 PRO A CA 1
ATOM 5964 C C . PRO A 1 792 ? 1.266 48.931 21.105 1.00 22.93 792 PRO A C 1
ATOM 5965 O O . PRO A 1 792 ? 1.392 48.170 22.061 1.00 29.28 792 PRO A O 1
ATOM 5969 N N . VAL A 1 793 ? 0.080 49.298 20.632 1.00 24.36 793 VAL A N 1
ATOM 5970 C CA . VAL A 1 793 ? -1.151 48.800 21.227 1.00 20.67 793 VAL A CA 1
ATOM 5971 C C . VAL A 1 793 ? -1.248 47.299 20.968 1.00 23.12 793 VAL A C 1
ATOM 5972 O O . VAL A 1 793 ? -1.541 46.517 21.877 1.00 22.03 793 VAL A O 1
ATOM 5976 N N . TYR A 1 794 ? -0.980 46.885 19.733 1.00 25.30 794 TYR A N 1
ATOM 5977 C CA . TYR A 1 794 ? -1.041 45.464 19.415 1.00 22.32 794 TYR A CA 1
ATOM 5978 C C . TYR A 1 794 ? -0.078 44.643 20.273 1.00 21.34 794 TYR A C 1
ATOM 5979 O O . TYR A 1 794 ? -0.424 43.558 20.737 1.00 24.77 794 TYR A O 1
ATOM 5988 N N . LEU A 1 795 ? 1.130 45.155 20.480 1.00 22.75 795 LEU A N 1
ATOM 5989 C CA . LEU A 1 795 ? 2.106 44.441 21.284 1.00 25.47 795 LEU A CA 1
ATOM 5990 C C . LEU A 1 795 ? 1.680 44.371 22.760 1.00 27.83 795 LEU A C 1
ATOM 5991 O O . LEU A 1 795 ? 1.827 43.343 23.406 1.00 27.69 795 LEU A O 1
ATOM 5996 N N . ALA A 1 796 ? 1.128 45.456 23.289 1.00 29.25 796 ALA A N 1
ATOM 5997 C CA . ALA A 1 796 ? 0.701 45.467 24.691 1.00 30.59 796 ALA A CA 1
ATOM 5998 C C . ALA A 1 796 ? -0.527 44.598 24.954 1.00 32.18 796 ALA A C 1
ATOM 5999 O O . ALA A 1 796 ? -0.696 44.082 26.051 1.00 36.04 796 ALA A O 1
ATOM 6001 N N . GLN A 1 797 ? -1.381 44.423 23.950 1.00 35.22 797 GLN A N 1
ATOM 6002 C CA . GLN A 1 797 ? -2.580 43.615 24.127 1.00 34.93 797 GLN A CA 1
ATOM 6003 C C . GLN A 1 797 ? -2.433 42.173 23.689 1.00 33.34 797 GLN A C 1
ATOM 6004 O O . GLN A 1 797 ? -3.400 41.419 23.686 1.00 35.01 797 GLN A O 1
ATOM 6010 N N . GLY A 1 798 ? -1.215 41.792 23.322 1.00 29.40 798 GLY A N 1
ATOM 6011 C CA . GLY A 1 798 ? -0.970 40.416 22.934 1.00 29.51 798 GLY A CA 1
ATOM 6012 C C . GLY A 1 798 ? -1.418 40.037 21.542 1.00 31.85 798 GLY A C 1
ATOM 6013 O O . GLY A 1 798 ? -1.351 38.863 21.169 1.00 31.60 798 GLY A O 1
ATOM 6014 N N . ILE A 1 799 ? -1.846 41.047 20.762 1.00 29.89 799 ILE A N 1
ATOM 6015 C CA . ILE A 1 799 ? -2.311 40.749 19.402 1.00 28.79 799 ILE A CA 1
ATOM 6016 C C . ILE A 1 799 ? -1.115 40.353 18.519 1.00 24.60 799 ILE A C 1
ATOM 6017 O O . ILE A 1 799 ? -1.217 39.475 17.667 1.00 24.01 799 ILE A O 1
ATOM 6022 N N . LEU A 1 800 ? -0.001 41.010 18.735 1.00 23.75 800 LEU A N 1
ATOM 6023 C CA . LEU A 1 800 ? 1.254 40.697 18.025 1.00 24.63 800 LEU A CA 1
ATOM 6024 C C . LEU A 1 800 ? 2.286 40.315 19.088 1.00 28.57 800 LEU A C 1
ATOM 6025 O O . LEU A 1 800 ? 2.282 40.869 20.197 1.00 30.05 800 LEU A O 1
ATOM 6030 N N . GLN A 1 801 ? 3.155 39.387 18.755 1.00 28.28 801 GLN A N 1
ATOM 6031 C CA . GLN A 1 801 ? 4.206 38.952 19.688 1.00 31.63 801 GLN A CA 1
ATOM 6032 C C . GLN A 1 801 ? 5.449 39.838 19.479 1.00 27.65 801 GLN A C 1
ATOM 6033 O O . GLN A 1 801 ? 6.150 40.201 20.423 1.00 26.48 801 GLN A O 1
ATOM 6036 N N . HIS A 1 802 ? 5.692 40.176 18.233 1.00 25.38 802 HIS A N 1
ATOM 6037 C CA . HIS A 1 802 ? 6.826 41.032 17.852 1.00 24.48 802 HIS A CA 1
ATOM 6038 C C . HIS A 1 802 ? 6.434 41.913 16.690 1.00 22.39 802 HIS A C 1
ATOM 6039 O O . HIS A 1 802 ? 5.465 41.633 15.983 1.00 21.20 802 HIS A O 1
ATOM 6046 N N . ASP A 1 803 ? 7.182 42.975 16.503 1.00 22.87 803 ASP A N 1
ATOM 6047 C CA . ASP A 1 803 ? 6.952 43.844 15.360 1.00 22.19 803 ASP A CA 1
ATOM 6048 C C . ASP A 1 803 ? 7.433 43.028 14.162 1.00 22.22 803 ASP A C 1
ATOM 6049 O O . ASP A 1 803 ? 8.620 42.669 14.095 1.00 23.80 803 ASP A O 1
ATOM 6054 N N . PRO A 1 804 ? 6.562 42.719 13.180 1.00 21.53 804 PRO A N 1
ATOM 6055 C CA . PRO A 1 804 ? 6.922 41.869 12.046 1.00 20.08 804 PRO A CA 1
ATOM 6056 C C . PRO A 1 804 ? 8.049 42.442 11.199 1.00 16.88 804 PRO A C 1
ATOM 6057 O O . PRO A 1 804 ? 8.721 41.683 10.450 1.00 17.43 804 PRO A O 1
ATOM 6061 N N . PHE A 1 805 ? 8.273 43.741 11.282 1.00 14.34 805 PHE A N 1
ATOM 6062 C CA . PHE A 1 805 ? 9.328 44.382 10.464 1.00 18.13 805 PHE A CA 1
ATOM 6063 C C . PHE A 1 805 ? 10.723 44.202 11.097 1.00 18.30 805 PHE A C 1
ATOM 6064 O O . PHE A 1 805 ? 11.755 44.366 10.430 1.00 18.28 805 PHE A O 1
ATOM 6072 N N . GLU A 1 806 ? 10.751 43.861 12.374 1.00 18.58 806 GLU A N 1
ATOM 6073 C CA . GLU A 1 806 ? 12.027 43.648 13.087 1.00 19.44 806 GLU A CA 1
ATOM 6074 C C . GLU A 1 806 ? 12.319 42.153 13.208 1.00 17.20 806 GLU A C 1
ATOM 6075 O O . GLU A 1 806 ? 13.465 41.714 13.040 1.00 18.86 806 GLU A O 1
ATOM 6081 N N . VAL A 1 807 ? 11.288 41.370 13.476 1.00 13.95 807 VAL A N 1
ATOM 6082 C CA . VAL A 1 807 ? 11.438 39.938 13.648 1.00 16.97 807 VAL A CA 1
ATOM 6083 C C . VAL A 1 807 ? 10.524 39.274 12.634 1.00 19.21 807 VAL A C 1
ATOM 6084 O O . VAL A 1 807 ? 9.297 39.450 12.676 1.00 17.41 807 VAL A O 1
ATOM 6088 N N . LEU A 1 808 ? 11.125 38.503 11.729 1.00 13.03 808 LEU A N 1
ATOM 6089 C CA . LEU A 1 808 ? 10.393 37.804 10.680 1.00 13.98 808 LEU A CA 1
ATOM 6090 C C . LEU A 1 808 ? 9.212 37.020 11.232 1.00 22.05 808 LEU A C 1
ATOM 6091 O O . LEU A 1 808 ? 9.363 36.257 12.194 1.00 21.46 808 LEU A O 1
ATOM 6096 N N . ASP A 1 809 ? 8.048 37.230 10.621 1.00 21.58 809 ASP A N 1
ATOM 6097 C CA . ASP A 1 809 ? 6.828 36.539 11.006 1.00 20.00 809 ASP A CA 1
ATOM 6098 C C . ASP A 1 809 ? 6.895 35.163 10.353 1.00 20.68 809 ASP A C 1
ATOM 6099 O O . ASP A 1 809 ? 6.493 34.989 9.204 1.00 21.03 809 ASP A O 1
ATOM 6104 N N . GLN A 1 810 ? 7.439 34.201 11.094 1.00 22.53 810 GLN A N 1
ATOM 6105 C CA . GLN A 1 810 ? 7.634 32.832 10.615 1.00 19.04 810 GLN A CA 1
ATOM 6106 C C . GLN A 1 810 ? 6.357 32.085 10.199 1.00 18.93 810 GLN A C 1
ATOM 6107 O O . GLN A 1 810 ? 6.373 31.296 9.257 1.00 15.25 810 GLN A O 1
ATOM 6113 N N . ARG A 1 811 ? 5.258 32.319 10.905 1.00 17.69 811 ARG A N 1
ATOM 6114 C CA . ARG A 1 811 ? 3.998 31.638 10.584 1.00 18.35 811 ARG A CA 1
ATOM 6115 C C . ARG A 1 811 ? 3.375 32.108 9.266 1.00 20.42 811 ARG A C 1
ATOM 6116 O O . ARG A 1 811 ? 2.885 31.296 8.489 1.00 19.58 811 ARG A O 1
ATOM 6124 N N . GLY A 1 812 ? 3.406 33.417 9.017 1.00 15.80 812 GLY A N 1
ATOM 6125 C CA . GLY A 1 812 ? 2.813 33.973 7.811 1.00 15.27 812 GLY A CA 1
ATOM 6126 C C . GLY A 1 812 ? 3.794 34.251 6.696 1.00 16.53 812 GLY A C 1
ATOM 6127 O O . GLY A 1 812 ? 3.863 33.508 5.720 1.00 21.37 812 GLY A O 1
ATOM 6128 N N . VAL A 1 813 ? 4.551 35.332 6.829 1.00 18.36 813 VAL A N 1
ATOM 6129 C CA . VAL A 1 813 ? 5.550 35.689 5.834 1.00 14.70 813 VAL A CA 1
ATOM 6130 C C . VAL A 1 813 ? 6.535 34.530 5.581 1.00 16.94 813 VAL A C 1
ATOM 6131 O O . VAL A 1 813 ? 6.919 34.253 4.437 1.00 17.51 813 VAL A O 1
ATOM 6135 N N . GLY A 1 814 ? 6.936 33.850 6.654 1.00 16.71 814 GLY A N 1
ATOM 6136 C CA . GLY A 1 814 ? 7.878 32.744 6.534 1.00 15.29 814 GLY A CA 1
ATOM 6137 C C . GLY A 1 814 ? 7.346 31.596 5.696 1.00 18.89 814 GLY A C 1
ATOM 6138 O O . GLY A 1 814 ? 8.104 30.907 5.012 1.00 15.26 814 GLY A O 1
ATOM 6139 N N . GLU A 1 815 ? 6.036 31.387 5.757 1.00 17.29 815 GLU A N 1
ATOM 6140 C CA . GLU A 1 815 ? 5.394 30.333 4.994 1.00 15.23 815 GLU A CA 1
ATOM 6141 C C . GLU A 1 815 ? 5.498 30.653 3.495 1.00 15.97 815 GLU A C 1
ATOM 6142 O O . GLU A 1 815 ? 5.693 29.754 2.674 1.00 19.50 815 GLU A O 1
ATOM 6148 N N . LEU A 1 816 ? 5.385 31.928 3.132 1.00 15.93 816 LEU A N 1
ATOM 6149 C CA . LEU A 1 816 ? 5.491 32.312 1.723 1.00 17.18 816 LEU A CA 1
ATOM 6150 C C . LEU A 1 816 ? 6.946 32.175 1.293 1.00 13.61 816 LEU A C 1
ATOM 6151 O O . LEU A 1 816 ? 7.243 31.845 0.137 1.00 12.94 816 LEU A O 1
ATOM 6156 N N . VAL A 1 817 ? 7.856 32.442 2.232 1.00 17.19 817 VAL A N 1
ATOM 6157 C CA . VAL A 1 817 ? 9.269 32.307 1.945 1.00 17.44 817 VAL A CA 1
ATOM 6158 C C . VAL A 1 817 ? 9.611 30.829 1.676 1.00 16.59 817 VAL A C 1
ATOM 6159 O O . VAL A 1 817 ? 10.311 30.520 0.714 1.00 16.69 817 VAL A O 1
ATOM 6163 N N . LYS A 1 818 ? 9.098 29.922 2.508 1.00 15.96 818 LYS A N 1
ATOM 6164 C CA . LYS A 1 818 ? 9.343 28.479 2.326 1.00 18.00 818 LYS A CA 1
ATOM 6165 C C . LYS A 1 818 ? 8.712 27.978 1.035 1.00 17.45 818 LYS A C 1
ATOM 6166 O O . LYS A 1 818 ? 9.337 27.253 0.259 1.00 18.12 818 LYS A O 1
ATOM 6172 N N . PHE A 1 819 ? 7.466 28.381 0.802 1.00 18.59 819 PHE A N 1
ATOM 6173 C CA . PHE A 1 819 ? 6.758 27.986 -0.407 1.00 17.78 819 PHE A CA 1
ATOM 6174 C C . PHE A 1 819 ? 7.509 28.454 -1.650 1.00 19.72 819 PHE A C 1
ATOM 6175 O O . PHE A 1 819 ? 7.725 27.667 -2.561 1.00 21.69 819 PHE A O 1
ATOM 6183 N N . ALA A 1 820 ? 7.908 29.728 -1.692 1.00 23.36 820 ALA A N 1
ATOM 6184 C CA . ALA A 1 820 ? 8.641 30.244 -2.857 1.00 21.99 820 ALA A CA 1
ATOM 6185 C C . ALA A 1 820 ? 9.963 29.518 -3.062 1.00 15.29 820 ALA A C 1
ATOM 6186 O O . ALA A 1 820 ? 10.333 29.205 -4.184 1.00 18.62 820 ALA A O 1
ATOM 6188 N N . THR A 1 821 ? 10.681 29.262 -1.976 1.00 22.31 821 THR A N 1
ATOM 6189 C CA . THR A 1 821 ? 11.957 28.579 -2.079 1.00 19.50 821 THR A CA 1
ATOM 6190 C C . THR A 1 821 ? 11.785 27.170 -2.655 1.00 20.72 821 THR A C 1
ATOM 6191 O O . THR A 1 821 ? 12.482 26.806 -3.593 1.00 20.93 821 THR A O 1
ATOM 6195 N N . GLU A 1 822 ? 10.841 26.400 -2.119 1.00 21.77 822 GLU A N 1
ATOM 6196 C CA . GLU A 1 822 ? 10.584 25.049 -2.607 1.00 23.13 822 GLU A CA 1
ATOM 6197 C C . GLU A 1 822 ? 10.134 24.992 -4.071 1.00 24.69 822 GLU A C 1
ATOM 6198 O O . GLU A 1 822 ? 10.637 24.187 -4.850 1.00 24.27 822 GLU A O 1
ATOM 6204 N N . ARG A 1 823 ? 9.174 25.831 -4.446 1.00 22.34 823 ARG A N 1
ATOM 6205 C CA . ARG A 1 823 ? 8.693 25.820 -5.821 1.00 22.70 823 ARG A CA 1
ATOM 6206 C C . ARG A 1 823 ? 9.753 26.308 -6.797 1.00 21.74 823 ARG A C 1
ATOM 6207 O O . ARG A 1 823 ? 9.907 25.767 -7.888 1.00 22.27 823 ARG A O 1
ATOM 6215 N N . GLY A 1 824 ? 10.495 27.330 -6.405 1.00 19.06 824 GLY A N 1
ATOM 6216 C CA . GLY A 1 824 ? 11.516 27.835 -7.290 1.00 14.77 824 GLY A CA 1
ATOM 6217 C C . GLY A 1 824 ? 12.580 26.787 -7.543 1.00 19.64 824 GLY A C 1
ATOM 6218 O O . GLY A 1 824 ? 13.009 26.599 -8.682 1.00 20.18 824 GLY A O 1
ATOM 6219 N N . ARG A 1 825 ? 13.006 26.102 -6.481 1.00 18.60 825 ARG A N 1
ATOM 6220 C CA . ARG A 1 825 ? 14.043 25.095 -6.615 1.00 20.65 825 ARG A CA 1
ATOM 6221 C C . ARG A 1 825 ? 13.598 23.844 -7.391 1.00 24.71 825 ARG A C 1
ATOM 6222 O O . ARG A 1 825 ? 14.436 23.187 -8.008 1.00 22.74 825 ARG A O 1
ATOM 6230 N N . LYS A 1 826 ? 12.302 23.522 -7.380 1.00 25.63 826 LYS A N 1
ATOM 6231 C CA . LYS A 1 826 ? 11.829 22.359 -8.133 1.00 30.49 826 LYS A CA 1
ATOM 6232 C C . LYS A 1 826 ? 11.982 22.662 -9.619 1.00 29.11 826 LYS A C 1
ATOM 6233 O O . LYS A 1 826 ? 12.319 21.779 -10.405 1.00 30.43 826 LYS A O 1
ATOM 6239 N N . ALA A 1 827 ? 11.729 23.914 -10.000 1.00 25.76 827 ALA A N 1
ATOM 6240 C CA . ALA A 1 827 ? 11.861 24.334 -11.392 1.00 20.74 827 ALA A CA 1
ATOM 6241 C C . ALA A 1 827 ? 13.340 24.491 -11.786 1.00 18.90 827 ALA A C 1
ATOM 6242 O O . ALA A 1 827 ? 13.728 24.077 -12.871 1.00 22.93 827 ALA A O 1
ATOM 6244 N N . ARG A 1 828 ? 14.150 25.102 -10.921 1.00 18.93 828 ARG A N 1
ATOM 6245 C CA . ARG A 1 828 ? 15.582 25.302 -11.195 1.00 17.70 828 ARG A CA 1
ATOM 6246 C C . ARG A 1 828 ? 16.323 24.828 -9.952 1.00 18.97 828 ARG A C 1
ATOM 6247 O O . ARG A 1 828 ? 16.577 25.606 -9.018 1.00 25.86 828 ARG A O 1
ATOM 6255 N N . PRO A 1 829 ? 16.697 23.541 -9.935 1.00 20.51 829 PRO A N 1
ATOM 6256 C CA . PRO A 1 829 ? 17.395 22.896 -8.823 1.00 19.37 829 PRO A CA 1
ATOM 6257 C C . PRO A 1 829 ? 18.507 23.671 -8.142 1.00 21.76 829 PRO A C 1
ATOM 6258 O O . PRO A 1 829 ? 18.613 23.648 -6.912 1.00 25.24 829 PRO A O 1
ATOM 6262 N N . ASN A 1 830 ? 19.330 24.357 -8.925 1.00 17.85 830 ASN A N 1
ATOM 6263 C CA . ASN A 1 830 ? 20.435 25.109 -8.357 1.00 19.29 830 ASN A CA 1
ATOM 6264 C C . ASN A 1 830 ? 20.096 26.594 -8.140 1.00 21.00 830 ASN A C 1
ATOM 6265 O O . ASN A 1 830 ? 20.997 27.430 -8.048 1.00 19.05 830 ASN A O 1
ATOM 6270 N N . LEU A 1 831 ? 18.805 26.918 -8.060 1.00 21.18 831 LEU A N 1
ATOM 6271 C CA . LEU A 1 831 ? 18.389 28.305 -7.821 1.00 19.41 831 LEU A CA 1
ATOM 6272 C C . LEU A 1 831 ? 18.987 28.822 -6.512 1.00 17.78 831 LEU A C 1
ATOM 6273 O O . LEU A 1 831 ? 18.767 28.220 -5.458 1.00 19.75 831 LEU A O 1
ATOM 6278 N N . LYS A 1 832 ? 19.732 29.930 -6.583 1.00 21.76 832 LYS A N 1
ATOM 6279 C CA . LYS A 1 832 ? 20.294 30.569 -5.381 1.00 23.09 832 LYS A CA 1
ATOM 6280 C C . LYS A 1 832 ? 19.170 31.411 -4.751 1.00 22.93 832 LYS A C 1
ATOM 6281 O O . LYS A 1 832 ? 18.545 32.242 -5.423 1.00 22.11 832 LYS A O 1
ATOM 6287 N N . VAL A 1 833 ? 18.901 31.175 -3.471 1.00 21.22 833 VAL A N 1
ATOM 6288 C CA . VAL A 1 833 ? 17.846 31.885 -2.763 1.00 22.30 833 VAL A CA 1
ATOM 6289 C C . VAL A 1 833 ? 18.415 32.574 -1.530 1.00 22.25 833 VAL A C 1
ATOM 6290 O O . VAL A 1 833 ? 19.128 31.966 -0.732 1.00 23.14 833 VAL A O 1
ATOM 6294 N N . GLY A 1 834 ? 18.091 33.849 -1.379 1.00 21.06 834 GLY A N 1
ATOM 6295 C CA . GLY A 1 834 ? 18.577 34.595 -0.237 1.00 24.25 834 GLY A CA 1
ATOM 6296 C C . GLY A 1 834 ? 17.588 35.666 0.183 1.00 24.42 834 GLY A C 1
ATOM 6297 O O . GLY A 1 834 ? 16.469 35.736 -0.339 1.00 25.59 834 GLY A O 1
ATOM 6298 N N . ILE A 1 835 ? 18.009 36.514 1.116 1.00 19.41 835 ILE A N 1
ATOM 6299 C CA . ILE A 1 835 ? 17.156 37.579 1.631 1.00 16.59 835 ILE A CA 1
ATOM 6300 C C . ILE A 1 835 ? 18.026 38.799 1.905 1.00 20.38 835 ILE A C 1
ATOM 6301 O O . ILE A 1 835 ? 19.176 38.660 2.345 1.00 16.87 835 ILE A O 1
ATOM 6306 N N . CYS A 1 836 ? 17.483 39.979 1.615 1.00 17.67 836 CYS A N 1
ATOM 6307 C CA . CYS A 1 836 ? 18.174 41.250 1.818 1.00 17.18 836 CYS A CA 1
ATOM 6308 C C . CYS A 1 836 ? 17.305 42.176 2.664 1.00 18.71 836 CYS A C 1
ATOM 6309 O O . CYS A 1 836 ? 16.173 42.466 2.290 1.00 16.04 836 CYS A O 1
ATOM 6312 N N . GLY A 1 837 ? 17.821 42.632 3.801 1.00 17.68 837 GLY A N 1
ATOM 6313 C CA . GLY A 1 837 ? 17.044 43.517 4.649 1.00 18.81 837 GLY A CA 1
ATOM 6314 C C . GLY A 1 837 ? 17.409 43.333 6.103 1.00 20.25 837 GLY A C 1
ATOM 6315 O O . GLY A 1 837 ? 18.242 42.486 6.419 1.00 25.82 837 GLY A O 1
ATOM 6316 N N . GLU A 1 838 ? 16.786 44.095 7.002 1.00 18.25 838 GLU A N 1
ATOM 6317 C CA . GLU A 1 838 ? 17.154 43.967 8.407 1.00 19.17 838 GLU A CA 1
ATOM 6318 C C . GLU A 1 838 ? 16.865 42.585 8.970 1.00 18.17 838 GLU A C 1
ATOM 6319 O O . GLU A 1 838 ? 17.515 42.146 9.918 1.00 12.80 838 GLU A O 1
ATOM 6325 N N . HIS A 1 839 ? 15.898 41.885 8.401 1.00 15.97 839 HIS A N 1
ATOM 6326 C CA . HIS A 1 839 ? 15.651 40.540 8.889 1.00 16.12 839 HIS A CA 1
ATOM 6327 C C . HIS A 1 839 ? 16.928 39.698 8.660 1.00 12.38 839 HIS A C 1
ATOM 6328 O O . HIS A 1 839 ? 17.186 38.762 9.391 1.00 9.59 839 HIS A O 1
ATOM 6335 N N . GLY A 1 840 ? 17.732 40.065 7.666 1.00 15.54 840 GLY A N 1
ATOM 6336 C CA . GLY A 1 840 ? 18.940 39.320 7.370 1.00 17.25 840 GLY A CA 1
ATOM 6337 C C . GLY A 1 840 ? 20.029 39.549 8.402 1.00 19.90 840 GLY A C 1
ATOM 6338 O O . GLY A 1 840 ? 21.097 38.942 8.338 1.00 19.89 840 GLY A O 1
ATOM 6339 N N . GLY A 1 841 ? 19.760 40.434 9.359 1.00 14.83 841 GLY A N 1
ATOM 6340 C CA . GLY A 1 841 ? 20.741 40.690 10.384 1.00 18.41 841 GLY A CA 1
ATOM 6341 C C . GLY A 1 841 ? 20.177 40.452 11.763 1.00 17.89 841 GLY A C 1
ATOM 6342 O O . GLY A 1 841 ? 20.843 40.741 12.746 1.00 19.52 841 GLY A O 1
ATOM 6343 N N . GLU A 1 842 ? 18.947 39.946 11.840 1.00 14.55 842 GLU A N 1
ATOM 6344 C CA . GLU A 1 842 ? 18.304 39.688 13.123 1.00 19.72 842 GLU A CA 1
ATOM 6345 C C . GLU A 1 842 ? 18.408 38.173 13.398 1.00 19.50 842 GLU A C 1
ATOM 6346 O O . GLU A 1 842 ? 17.866 37.359 12.654 1.00 26.66 842 GLU A O 1
ATOM 6352 N N . PRO A 1 843 ? 19.103 37.790 14.487 1.00 21.12 843 PRO A N 1
ATOM 6353 C CA . PRO A 1 843 ? 19.348 36.405 14.927 1.00 19.17 843 PRO A CA 1
ATOM 6354 C C . PRO A 1 843 ? 18.227 35.363 14.763 1.00 21.73 843 PRO A C 1
ATOM 6355 O O . PRO A 1 843 ? 18.434 34.334 14.101 1.00 23.09 843 PRO A O 1
ATOM 6359 N N . SER A 1 844 ? 17.058 35.601 15.356 1.00 17.10 844 SER A N 1
ATOM 6360 C CA . SER A 1 844 ? 15.977 34.625 15.238 1.00 21.74 844 SER A CA 1
ATOM 6361 C C . SER A 1 844 ? 15.547 34.472 13.763 1.00 19.78 844 SER A C 1
ATOM 6362 O O . SER A 1 844 ? 15.190 33.380 13.312 1.00 16.60 844 SER A O 1
ATOM 6365 N N . SER A 1 845 ? 15.601 35.568 13.012 1.00 18.54 845 SER A N 1
ATOM 6366 C CA . SER A 1 845 ? 15.219 35.539 11.602 1.00 19.87 845 SER A CA 1
ATOM 6367 C C . SER A 1 845 ? 16.259 34.784 10.793 1.00 18.71 845 SER A C 1
ATOM 6368 O O . SER A 1 845 ? 15.922 33.961 9.942 1.00 17.90 845 SER A O 1
ATOM 6371 N N . VAL A 1 846 ? 17.527 35.074 11.055 1.00 19.01 846 VAL A N 1
ATOM 6372 C CA . VAL A 1 846 ? 18.604 34.371 10.380 1.00 16.20 846 VAL A CA 1
ATOM 6373 C C . VAL A 1 846 ? 18.502 32.869 10.667 1.00 16.13 846 VAL A C 1
ATOM 6374 O O . VAL A 1 846 ? 18.701 32.054 9.779 1.00 22.76 846 VAL A O 1
ATOM 6378 N N . ALA A 1 847 ? 18.172 32.494 11.898 1.00 19.48 847 ALA A N 1
ATOM 6379 C CA . ALA A 1 847 ? 18.057 31.068 12.232 1.00 18.59 847 ALA A CA 1
ATOM 6380 C C . ALA A 1 847 ? 16.953 30.422 11.362 1.00 19.81 847 ALA A C 1
ATOM 6381 O O . ALA A 1 847 ? 17.119 29.320 10.839 1.00 24.92 847 ALA A O 1
ATOM 6383 N N . PHE A 1 848 ? 15.842 31.130 11.185 1.00 20.75 848 PHE A N 1
ATOM 6384 C CA . PHE A 1 848 ? 14.743 30.639 10.365 1.00 16.39 848 PHE A CA 1
ATOM 6385 C C . PHE A 1 848 ? 15.200 30.464 8.917 1.00 16.29 848 PHE A C 1
ATOM 6386 O O . PHE A 1 848 ? 14.921 29.437 8.294 1.00 19.40 848 PHE A O 1
ATOM 6394 N N . PHE A 1 849 ? 15.872 31.479 8.374 1.00 14.40 849 PHE A N 1
ATOM 6395 C CA . PHE A 1 849 ? 16.340 31.410 6.999 1.00 16.55 849 PHE A CA 1
ATOM 6396 C C . PHE A 1 849 ? 17.261 30.205 6.801 1.00 18.98 849 PHE A C 1
ATOM 6397 O O . PHE A 1 849 ? 17.182 29.520 5.779 1.00 25.03 849 PHE A O 1
ATOM 6405 N N . ALA A 1 850 ? 18.140 29.960 7.768 1.00 20.11 850 ALA A N 1
ATOM 6406 C CA . ALA A 1 850 ? 19.046 28.823 7.693 1.00 19.47 850 ALA A CA 1
ATOM 6407 C C . ALA A 1 850 ? 18.236 27.521 7.630 1.00 20.76 850 ALA A C 1
ATOM 6408 O O . ALA A 1 850 ? 18.456 26.699 6.757 1.00 24.26 850 ALA A O 1
ATOM 6410 N N . LYS A 1 851 ? 17.298 27.352 8.555 1.00 23.21 851 LYS A N 1
ATOM 6411 C CA . LYS A 1 851 ? 16.454 26.154 8.591 1.00 28.14 851 LYS A CA 1
ATOM 6412 C C . LYS A 1 851 ? 15.542 26.022 7.367 1.00 27.67 851 LYS A C 1
ATOM 6413 O O . LYS A 1 851 ? 15.139 24.914 7.010 1.00 27.00 851 LYS A O 1
ATOM 6419 N N . ALA A 1 852 ? 15.196 27.149 6.747 1.00 25.17 852 ALA A N 1
ATOM 6420 C CA . ALA A 1 852 ? 14.328 27.125 5.579 1.00 22.28 852 ALA A CA 1
ATOM 6421 C C . ALA A 1 852 ? 15.120 26.725 4.336 1.00 23.08 852 ALA A C 1
ATOM 6422 O O . ALA A 1 852 ? 14.550 26.531 3.268 1.00 27.62 852 ALA A O 1
ATOM 6424 N N . GLY A 1 853 ? 16.435 26.610 4.468 1.00 20.59 853 GLY A N 1
ATOM 6425 C CA . GLY A 1 853 ? 17.235 26.204 3.326 1.00 20.79 853 GLY A CA 1
ATOM 6426 C C . GLY A 1 853 ? 17.725 27.293 2.401 1.00 20.63 853 GLY A C 1
ATOM 6427 O O . GLY A 1 853 ? 18.112 27.010 1.265 1.00 23.11 853 GLY A O 1
ATOM 6428 N N . LEU A 1 854 ? 17.720 28.541 2.849 1.00 20.64 854 LEU A N 1
ATOM 6429 C CA . LEU A 1 854 ? 18.232 29.587 1.976 1.00 18.70 854 LEU A CA 1
ATOM 6430 C C . LEU A 1 854 ? 19.742 29.424 1.863 1.00 18.77 854 LEU A C 1
ATOM 6431 O O . LEU A 1 854 ? 20.369 28.773 2.696 1.00 20.48 854 LEU A O 1
ATOM 6436 N N . ASP A 1 855 ? 20.299 30.033 0.819 1.00 21.11 855 ASP A N 1
ATOM 6437 C CA . ASP A 1 855 ? 21.721 30.014 0.531 1.00 17.45 855 ASP A CA 1
ATOM 6438 C C . ASP A 1 855 ? 22.456 31.155 1.207 1.00 20.86 855 ASP A C 1
ATOM 6439 O O . ASP A 1 855 ? 23.647 31.041 1.480 1.00 20.32 855 ASP A O 1
ATOM 6444 N N . TYR A 1 856 ? 21.773 32.270 1.448 1.00 17.53 856 TYR A N 1
ATOM 6445 C CA . TYR A 1 856 ? 22.447 33.393 2.090 1.00 21.33 856 TYR A CA 1
ATOM 6446 C C . TYR A 1 856 ? 21.521 34.466 2.653 1.00 22.05 856 TYR A C 1
ATOM 6447 O O . TYR A 1 856 ? 20.312 34.478 2.383 1.00 20.28 856 TYR A O 1
ATOM 6456 N N . VAL A 1 857 ? 22.094 35.361 3.459 1.00 19.13 857 VAL A N 1
ATOM 6457 C CA . VAL A 1 857 ? 21.353 36.508 4.014 1.00 18.97 857 VAL A CA 1
ATOM 6458 C C . VAL A 1 857 ? 22.231 37.713 3.683 1.00 19.80 857 VAL A C 1
ATOM 6459 O O . VAL A 1 857 ? 23.452 37.567 3.523 1.00 18.69 857 VAL A O 1
ATOM 6463 N N . SER A 1 858 ? 21.628 38.897 3.576 1.00 14.64 858 SER A N 1
ATOM 6464 C CA . SER A 1 858 ? 22.377 40.115 3.250 1.00 14.15 858 SER A CA 1
ATOM 6465 C C . SER A 1 858 ? 21.782 41.244 4.111 1.00 15.17 858 SER A C 1
ATOM 6466 O O . SER A 1 858 ? 20.569 41.504 4.092 1.00 15.90 858 SER A O 1
ATOM 6469 N N . CYS A 1 859 ? 22.656 41.891 4.856 1.00 9.94 859 CYS A N 1
ATOM 6470 C CA . CYS A 1 859 ? 22.256 42.915 5.816 1.00 11.80 859 CYS A CA 1
ATOM 6471 C C . CYS A 1 859 ? 23.252 44.066 5.780 1.00 14.90 859 CYS A C 1
ATOM 6472 O O . CYS A 1 859 ? 24.172 44.097 4.959 1.00 17.65 859 CYS A O 1
ATOM 6475 N N . SER A 1 860 ? 23.065 45.006 6.675 1.00 16.10 860 SER A N 1
ATOM 6476 C CA . SER A 1 860 ? 23.941 46.173 6.733 1.00 18.86 860 SER A CA 1
ATOM 6477 C C . SER A 1 860 ? 25.362 45.751 7.082 1.00 17.98 860 SER A C 1
ATOM 6478 O O . SER A 1 860 ? 25.578 44.732 7.770 1.00 21.39 860 SER A O 1
ATOM 6481 N N . PRO A 1 861 ? 26.371 46.508 6.621 1.00 18.24 861 PRO A N 1
ATOM 6482 C CA . PRO A 1 861 ? 27.740 46.183 6.889 1.00 17.48 861 PRO A CA 1
ATOM 6483 C C . PRO A 1 861 ? 28.048 45.828 8.310 1.00 22.49 861 PRO A C 1
ATOM 6484 O O . PRO A 1 861 ? 28.758 44.798 8.527 1.00 24.93 861 PRO A O 1
ATOM 6488 N N . PHE A 1 862 ? 27.530 46.549 9.279 1.00 23.93 862 PHE A N 1
ATOM 6489 C CA . PHE A 1 862 ? 27.943 46.255 10.658 1.00 17.54 862 PHE A CA 1
ATOM 6490 C C . PHE A 1 862 ? 27.135 45.133 11.309 1.00 19.96 862 PHE A C 1
ATOM 6491 O O . PHE A 1 862 ? 27.450 44.682 12.420 1.00 21.74 862 PHE A O 1
ATOM 6499 N N . ARG A 1 863 ? 26.111 44.681 10.626 1.00 17.67 863 ARG A N 1
ATOM 6500 C CA . ARG A 1 863 ? 25.276 43.582 11.140 1.00 17.35 863 ARG A CA 1
ATOM 6501 C C . ARG A 1 863 ? 25.807 42.242 10.613 1.00 15.35 863 ARG A C 1
ATOM 6502 O O . ARG A 1 863 ? 25.426 41.168 11.093 1.00 19.99 863 ARG A O 1
ATOM 6510 N N . VAL A 1 864 ? 26.687 42.339 9.625 1.00 15.51 864 VAL A N 1
ATOM 6511 C CA . VAL A 1 864 ? 27.279 41.152 8.979 1.00 19.55 864 VAL A CA 1
ATOM 6512 C C . VAL A 1 864 ? 27.850 40.187 10.031 1.00 16.73 864 VAL A C 1
ATOM 6513 O O . VAL A 1 864 ? 27.485 39.005 10.077 1.00 20.17 864 VAL A O 1
ATOM 6517 N N . PRO A 1 865 ? 28.765 40.589 10.936 1.00 16.69 865 PRO A N 1
ATOM 6518 C CA . PRO A 1 865 ? 29.287 39.657 11.922 1.00 16.83 865 PRO A CA 1
ATOM 6519 C C . PRO A 1 865 ? 28.164 39.036 12.772 1.00 19.88 865 PRO A C 1
ATOM 6520 O O . PRO A 1 865 ? 28.279 37.842 13.188 1.00 19.86 865 PRO A O 1
ATOM 6524 N N . ILE A 1 866 ? 27.096 39.785 13.038 1.00 16.52 866 ILE A N 1
ATOM 6525 C CA . ILE A 1 866 ? 25.967 39.248 13.852 1.00 15.97 866 ILE A CA 1
ATOM 6526 C C . ILE A 1 866 ? 25.240 38.135 13.087 1.00 17.10 866 ILE A C 1
ATOM 6527 O O . ILE A 1 866 ? 24.867 37.098 13.660 1.00 21.16 866 ILE A O 1
ATOM 6532 N N . ALA A 1 867 ? 25.050 38.363 11.810 1.00 17.12 867 ALA A N 1
ATOM 6533 C CA . ALA A 1 867 ? 24.389 37.384 10.948 1.00 19.80 867 ALA A CA 1
ATOM 6534 C C . ALA A 1 867 ? 25.250 36.116 10.896 1.00 19.27 867 ALA A C 1
ATOM 6535 O O . ALA A 1 867 ? 24.754 34.991 11.002 1.00 19.44 867 ALA A O 1
ATOM 6537 N N . ARG A 1 868 ? 26.544 36.315 10.736 1.00 15.13 868 ARG A N 1
ATOM 6538 C CA . ARG A 1 868 ? 27.490 35.194 10.684 1.00 18.18 868 ARG A CA 1
ATOM 6539 C C . ARG A 1 868 ? 27.351 34.346 11.953 1.00 15.66 868 ARG A C 1
ATOM 6540 O O . ARG A 1 868 ? 27.212 33.118 11.893 1.00 18.39 868 ARG A O 1
ATOM 6548 N N . LEU A 1 869 ? 27.389 35.029 13.087 1.00 15.38 869 LEU A N 1
ATOM 6549 C CA . LEU A 1 869 ? 27.272 34.373 14.402 1.00 16.56 869 LEU A CA 1
ATOM 6550 C C . LEU A 1 869 ? 25.955 33.602 14.489 1.00 18.69 869 LEU A C 1
ATOM 6551 O O . LEU A 1 869 ? 25.928 32.429 14.890 1.00 24.82 869 LEU A O 1
ATOM 6556 N N . ALA A 1 870 ? 24.833 34.254 14.162 1.00 17.62 870 ALA A N 1
ATOM 6557 C CA . ALA A 1 870 ? 23.542 33.591 14.235 1.00 17.83 870 ALA A CA 1
ATOM 6558 C C . ALA A 1 870 ? 23.453 32.416 13.264 1.00 15.02 870 ALA A C 1
ATOM 6559 O O . ALA A 1 870 ? 22.877 31.377 13.602 1.00 16.13 870 ALA A O 1
ATOM 6561 N N . ALA A 1 871 ? 24.004 32.571 12.063 1.00 15.30 871 ALA A N 1
ATOM 6562 C CA . ALA A 1 871 ? 23.982 31.476 11.087 1.00 15.19 871 ALA A CA 1
ATOM 6563 C C . ALA A 1 871 ? 24.746 30.240 11.607 1.00 20.10 871 ALA A C 1
ATOM 6564 O O . ALA A 1 871 ? 24.508 29.124 11.149 1.00 18.34 871 ALA A O 1
ATOM 6566 N N . ALA A 1 872 ? 25.665 30.433 12.551 1.00 23.89 872 ALA A N 1
ATOM 6567 C CA . ALA A 1 872 ? 26.419 29.306 13.118 1.00 22.31 872 ALA A CA 1
ATOM 6568 C C . ALA A 1 872 ? 25.697 28.692 14.316 1.00 23.27 872 ALA A C 1
ATOM 6569 O O . ALA A 1 872 ? 25.582 27.469 14.409 1.00 24.38 872 ALA A O 1
ATOM 6571 N N . GLN A 1 873 ? 25.208 29.538 15.226 1.00 21.20 873 GLN A N 1
ATOM 6572 C CA . GLN A 1 873 ? 24.525 29.057 16.425 1.00 21.60 873 GLN A CA 1
ATOM 6573 C C . GLN A 1 873 ? 23.268 28.211 16.198 1.00 23.20 873 GLN A C 1
ATOM 6574 O O . GLN A 1 873 ? 22.948 27.350 17.016 1.00 26.68 873 GLN A O 1
ATOM 6580 N N . VAL A 1 874 ? 22.550 28.451 15.107 1.00 19.03 874 VAL A N 1
ATOM 6581 C CA . VAL A 1 874 ? 21.335 27.680 14.820 1.00 18.23 874 VAL A CA 1
ATOM 6582 C C . VAL A 1 874 ? 21.680 26.217 14.458 1.00 22.51 874 VAL A C 1
ATOM 6583 O O . VAL A 1 874 ? 20.836 25.333 14.550 1.00 23.99 874 VAL A O 1
ATOM 6587 N N . LEU A 1 875 ? 22.924 25.962 14.072 1.00 23.73 875 LEU A N 1
ATOM 6588 C CA . LEU A 1 875 ? 23.337 24.617 13.678 1.00 26.42 875 LEU A CA 1
ATOM 6589 C C . LEU A 1 875 ? 24.082 23.912 14.792 1.00 31.13 875 LEU A C 1
ATOM 6590 O O . LEU A 1 875 ? 24.478 22.754 14.665 1.00 36.05 875 LEU A O 1
ATOM 6595 N N . VAL A 1 876 ? 24.247 24.619 15.891 1.00 29.02 876 VAL A N 1
ATOM 6596 C CA . VAL A 1 876 ? 24.994 24.118 17.020 1.00 33.06 876 VAL A CA 1
ATOM 6597 C C . VAL A 1 876 ? 24.103 23.885 18.236 1.00 33.12 876 VAL A C 1
ATOM 6598 O O . VAL A 1 876 ? 24.534 23.140 19.140 1.00 38.40 876 VAL A O 1
#

B-factor: mean 38.65, std 16.6, range [5.78, 92.56]